Protein AF-0000000078890861 (afdb_homodimer)

Organism: Nematostella vectensis (NCBI:txid45351)

Solvent-accessible surface area (backbone atoms only — not comparable to full-atom values): 73777 Å² total; per-residue (Å²): 133,57,60,93,61,26,27,63,42,88,38,89,92,36,82,44,67,32,45,59,91,60,64,53,55,47,31,91,76,63,60,41,71,61,60,84,87,70,87,65,83,72,76,78,76,75,79,78,79,78,75,80,77,73,91,69,79,84,73,49,61,64,55,50,46,55,50,46,52,49,39,21,49,53,33,25,51,52,39,46,63,70,68,43,73,39,73,70,51,55,77,73,43,22,65,33,40,41,48,43,52,48,23,48,29,20,35,51,52,50,54,49,23,63,71,66,70,40,88,68,64,72,70,38,64,74,37,26,73,78,56,66,43,57,42,80,80,63,50,31,89,78,82,62,36,52,43,49,72,78,39,77,46,71,29,70,95,59,37,14,35,35,41,44,87,65,42,61,42,76,27,46,30,29,32,29,35,26,68,40,88,88,36,39,26,62,39,51,50,76,46,68,79,75,23,42,43,62,34,54,56,27,36,40,31,30,47,64,59,50,49,37,32,48,40,33,35,76,62,17,39,31,54,54,54,43,36,48,22,52,49,54,48,24,34,36,43,23,57,74,44,41,73,71,49,45,73,67,55,49,50,51,52,37,52,45,50,36,46,35,41,56,38,50,58,62,36,33,56,77,62,62,59,68,22,38,34,55,83,48,22,51,46,35,57,43,32,42,45,47,75,37,54,83,60,43,50,78,40,81,75,38,50,72,40,62,82,79,79,68,62,93,63,83,55,68,34,54,46,68,58,38,56,49,49,38,42,49,53,48,41,43,45,42,64,33,85,79,53,74,78,81,44,61,45,60,56,52,44,61,47,57,49,50,34,71,83,32,35,28,96,51,32,48,41,65,70,65,51,49,63,66,60,74,93,66,84,75,66,78,45,38,64,64,46,44,18,47,32,31,36,72,61,78,39,56,82,94,46,60,85,76,50,49,71,71,56,37,47,51,51,33,56,69,19,54,26,87,66,61,96,82,54,41,65,60,52,51,49,50,42,48,49,37,42,65,27,10,54,50,94,39,48,84,68,63,62,55,93,53,30,22,15,7,31,42,36,30,21,33,80,84,58,22,54,61,32,33,39,72,34,68,47,60,53,38,25,46,57,56,51,30,54,45,54,25,27,53,48,66,34,42,31,35,31,25,88,51,18,63,34,34,38,33,27,42,18,54,78,36,21,71,58,34,46,64,29,34,44,77,21,63,21,27,91,48,63,73,51,95,85,53,77,78,66,77,46,84,45,78,71,61,37,52,56,90,75,38,92,67,65,72,69,68,43,86,59,88,48,78,66,33,30,34,57,65,66,40,43,57,32,28,31,18,17,87,77,76,67,54,87,84,54,52,60,76,47,71,72,46,60,42,20,36,45,79,35,23,69,42,48,54,68,59,47,69,30,54,66,31,87,76,46,68,64,44,78,82,61,58,52,72,71,62,44,51,56,60,32,58,66,84,53,52,77,49,48,47,55,51,51,52,47,47,52,49,45,51,55,11,30,54,53,26,50,51,52,49,52,58,52,50,73,70,46,58,94,89,64,81,88,73,63,50,96,52,46,45,131,56,60,94,60,25,28,63,44,88,37,90,93,36,85,45,67,31,43,58,91,60,65,54,55,47,32,90,78,66,60,40,72,62,63,86,87,74,85,64,83,72,76,76,74,75,76,79,77,81,74,80,78,72,91,69,79,83,71,48,61,63,55,50,48,55,51,46,50,51,40,21,50,54,34,25,52,54,41,46,64,69,67,44,74,39,73,69,50,55,75,73,43,22,67,32,40,42,48,43,49,46,24,47,30,21,34,52,52,50,55,50,24,64,71,65,70,42,86,67,63,72,70,38,65,74,36,26,73,77,53,67,44,54,42,82,80,64,53,29,89,78,80,61,35,51,43,48,70,78,40,78,46,72,30,72,96,60,35,14,35,34,41,43,86,66,43,61,42,78,28,45,30,29,33,29,34,26,66,40,89,88,36,38,26,63,39,51,50,76,47,69,81,75,23,40,43,62,35,54,55,27,34,40,31,30,46,64,58,50,50,38,33,49,41,32,36,76,62,17,38,31,53,54,55,44,36,48,21,51,49,52,47,23,34,36,44,23,58,73,45,40,73,72,49,46,73,67,55,48,51,51,52,36,51,45,48,36,46,34,40,57,37,50,59,64,36,32,58,77,62,62,58,68,22,37,34,57,83,48,22,51,46,38,57,41,32,42,45,47,76,37,53,83,60,42,50,77,40,80,74,38,49,72,40,61,84,77,82,67,62,93,66,81,55,68,34,55,45,71,58,38,57,49,49,38,42,50,53,49,42,43,45,43,64,33,87,81,54,76,79,81,44,61,46,60,56,52,44,61,47,57,47,50,33,69,83,33,35,29,97,51,30,48,42,66,70,64,51,48,63,68,60,74,93,66,86,73,65,78,44,38,64,64,46,45,19,49,33,30,36,71,61,78,39,55,80,93,46,60,85,77,50,48,70,69,56,36,48,51,52,32,56,70,19,54,26,86,67,60,96,84,53,41,64,59,52,51,50,49,42,48,48,37,41,66,25,9,54,50,93,39,49,84,69,62,62,55,94,53,29,22,14,7,32,41,34,30,22,33,79,84,59,22,56,59,31,34,39,71,34,69,50,61,53,41,25,46,56,56,50,30,54,43,54,24,28,53,52,65,34,41,30,36,32,24,87,51,18,62,35,34,39,32,26,42,17,55,79,36,21,71,57,35,46,65,28,31,45,77,22,63,22,26,91,46,63,72,53,94,85,53,78,78,66,74,47,83,48,77,72,61,37,51,56,91,74,38,92,67,64,72,70,68,44,86,60,88,50,80,67,34,30,34,57,64,66,40,44,57,32,29,32,19,18,87,77,75,67,54,87,86,53,54,62,75,48,70,70,45,59,42,21,35,44,80,36,23,68,43,47,54,66,59,49,69,29,52,65,30,87,75,47,70,64,41,79,84,61,59,51,71,69,61,43,51,58,61,31,59,65,84,54,52,77,50,48,45,54,50,50,53,47,47,51,46,47,50,56,11,29,54,52,26,50,53,51,48,51,57,52,49,71,71,45,57,93,91,64,81,89,73,63,51,98,53,47,45

InterPro domains:
  IPR039598 HMG domain-containing protein 3 [PTHR17609] (55-658)
  IPR040648 HMG domain-containing protein 3, CxC4 like cysteine cluster [PF18717] (139-238)

pLDDT: mean 82.19, std 19.03, range [18.88, 97.88]

Sequence (1356 aa):
ATKRGRGMCPGEGCTYSYPCRRKPNVCPQCGVFLGGSATGTTLDAMPIYGNEQCSSSQEESHITATTSKAIQRSSTIRLLRDVVKIPEDASALAPIFKLIECKNAGTTTLLNSMYNELRIDLHCNEFAWKMQFEPGGDLCKLCGGKLSEKRQVQGSNGEGWLVTMAHVLPITCLIKKCMNPECMAIHGFHDVRSGLFNVSNKVMVSLDILFLIREHVKQGVAPLQAAEAIMSMTLVKNPTASAKMTIEKRRYIEQHLYRGYWAYECLTVRNADDAICGLCGVAPKVEFAESCPKDCISLSGIKIKWPESPPFSEDSVDVDGFWAEMENKTLEQVAFATVDMITSFDGARVAPYIPPSQRADKVINTESLKVRWLPVQSFQGSSAKLAALVQQGALVPGQLAQYTHSQLFTLCQRCEIPVNTTDNKSYLEVGCQFLSAGKSSCHTFTGGASSSGGRLTKTCPHQVVTGSKFLLRQESARDHVDLLQACRYWPPVYIADAACSVTQHVSFRYPSLANQLWGDSLGCFQVPDHYREPQEVSCPELQMTELQTTPTPLVDPKDPLTHPATGMKQRRVLTPRIGDKGGSHHLKSCQYHNMDLCPELAAYKASPLSGSGSSRRHGTNPRDSRRKGGNNLTFHQYFLYGRLMDYFTSLEIVREQLELVSKQCGAGETIVRDKFQRATKRGRGMCPGEGCTYSYPCRRKPNVCPQCGVFLGGSATGTTLDAMPIYGNEQCSSSQEESHITATTSKAIQRSSTIRLLRDVVKIPEDASALAPIFKLIECKNAGTTTLLNSMYNELRIDLHCNEFAWKMQFEPGGDLCKLCGGKLSEKRQVQGSNGEGWLVTMAHVLPITCLIKKCMNPECMAIHGFHDVRSGLFNVSNKVMVSLDILFLIREHVKQGVAPLQAAEAIMSMTLVKNPTASAKMTIEKRRYIEQHLYRGYWAYECLTVRNADDAICGLCGVAPKVEFAESCPKDCISLSGIKIKWPESPPFSEDSVDVDGFWAEMENKTLEQVAFATVDMITSFDGARVAPYIPPSQRADKVINTESLKVRWLPVQSFQGSSAKLAALVQQGALVPGQLAQYTHSQLFTLCQRCEIPVNTTDNKSYLEVGCQFLSAGKSSCHTFTGGASSSGGRLTKTCPHQVVTGSKFLLRQESARDHVDLLQACRYWPPVYIADAACSVTQHVSFRYPSLANQLWGDSLGCFQVPDHYREPQEVSCPELQMTELQTTPTPLVDPKDPLTHPATGMKQRRVLTPRIGDKGGSHHLKSCQYHNMDLCPELAAYKASPLSGSGSSRRHGTNPRDSRRKGGNNLTFHQYFLYGRLMDYFTSLEIVREQLELVSKQCGAGETIVRDKFQR

Structure (mmCIF, N/CA/C/O backbone):
data_AF-0000000078890861-model_v1
#
loop_
_entity.id
_entity.type
_entity.pdbx_description
1 polymer 'HMG domain-containing protein'
#
loop_
_atom_site.group_PDB
_atom_site.id
_atom_site.type_symbol
_atom_site.label_atom_id
_atom_site.label_alt_id
_atom_site.label_comp_id
_atom_site.label_asym_id
_atom_site.label_entity_id
_atom_site.label_seq_id
_atom_site.pdbx_PDB_ins_code
_atom_site.Cartn_x
_atom_site.Cartn_y
_atom_site.Cartn_z
_atom_site.occupancy
_atom_site.B_iso_or_equiv
_atom_site.auth_seq_id
_atom_site.auth_comp_id
_atom_site.auth_asym_id
_atom_site.auth_atom_id
_atom_site.pdbx_PDB_model_num
ATOM 1 N N . ALA A 1 1 ? -3.676 -49.031 2.514 1 25 1 ALA A N 1
ATOM 2 C CA . ALA A 1 1 ? -4.945 -49.219 3.215 1 25 1 ALA A CA 1
ATOM 3 C C . ALA A 1 1 ? -4.832 -48.781 4.676 1 25 1 ALA A C 1
ATOM 5 O O . ALA A 1 1 ? -4.039 -49.344 5.434 1 25 1 ALA A O 1
ATOM 6 N N . THR A 1 2 ? -4.82 -47.312 5.02 1 32.88 2 THR A N 1
ATOM 7 C CA . THR A 1 2 ? -4.309 -46.875 6.305 1 32.88 2 THR A CA 1
ATOM 8 C C . THR A 1 2 ? -5.223 -47.312 7.445 1 32.88 2 THR A C 1
ATOM 10 O O . THR A 1 2 ? -6.445 -47.219 7.344 1 32.88 2 THR A O 1
ATOM 13 N N . LYS A 1 3 ? -4.969 -48.188 7.883 1 37.06 3 LYS A N 1
ATOM 14 C CA . LYS A 1 3 ? -5.613 -48.625 9.125 1 37.06 3 LYS A CA 1
ATOM 15 C C . LYS A 1 3 ? -5.375 -47.594 10.242 1 37.06 3 LYS A C 1
ATOM 17 O O . LYS A 1 3 ? -4.23 -47.219 10.516 1 37.06 3 LYS A O 1
ATOM 22 N N . ARG A 1 4 ? -6.617 -47.281 10.75 1 44.38 4 ARG A N 1
ATOM 23 C CA . ARG A 1 4 ? -6.957 -46.406 11.875 1 44.38 4 ARG A CA 1
ATOM 24 C C . ARG A 1 4 ? -6.199 -45.094 11.789 1 44.38 4 ARG A C 1
ATOM 26 O O . ARG A 1 4 ? -5.469 -44.719 12.711 1 44.38 4 ARG A O 1
ATOM 33 N N . GLY A 1 5 ? -6.184 -44.375 10.461 1 47.31 5 GLY A N 1
ATOM 34 C CA . GLY A 1 5 ? -5.75 -43.031 10.062 1 47.31 5 GLY A CA 1
ATOM 35 C C . GLY A 1 5 ? -4.242 -42.906 9.961 1 47.31 5 GLY A C 1
ATOM 36 O O . GLY A 1 5 ? -3.721 -41.812 9.797 1 47.31 5 GLY A O 1
ATOM 37 N N . ARG A 1 6 ? -3.49 -43.844 10.344 1 58.59 6 ARG A N 1
ATOM 38 C CA . ARG A 1 6 ? -2.031 -43.875 10.289 1 58.59 6 ARG A CA 1
ATOM 39 C C . ARG A 1 6 ? -1.544 -44.75 9.148 1 58.59 6 ARG A C 1
ATOM 41 O O . ARG A 1 6 ? -2.154 -45.781 8.844 1 58.59 6 ARG A O 1
ATOM 48 N N . GLY A 1 7 ? -0.792 -44.25 8.266 1 62.34 7 GLY A N 1
ATOM 49 C CA . GLY A 1 7 ? -0.094 -45.031 7.27 1 62.34 7 GLY A CA 1
ATOM 50 C C . GLY A 1 7 ? 1.194 -45.656 7.785 1 62.34 7 GLY A C 1
ATOM 51 O O . GLY A 1 7 ? 1.801 -45.125 8.727 1 62.34 7 GLY A O 1
ATOM 52 N N . MET A 1 8 ? 1.486 -46.906 7.602 1 68.62 8 MET A N 1
ATOM 53 C CA . MET A 1 8 ? 2.709 -47.594 8.008 1 68.62 8 MET A CA 1
ATOM 54 C C . MET A 1 8 ? 3.752 -47.562 6.902 1 68.62 8 MET A C 1
ATOM 56 O O . MET A 1 8 ? 3.41 -47.594 5.719 1 68.62 8 MET A O 1
ATOM 60 N N . CYS A 1 9 ? 5.047 -47.156 7.184 1 65 9 CYS A N 1
ATOM 61 C CA . CYS A 1 9 ? 6.172 -47.219 6.254 1 65 9 CYS A CA 1
ATOM 62 C C . CYS A 1 9 ? 6.289 -48.625 5.629 1 65 9 CYS A C 1
ATOM 64 O O . CYS A 1 9 ? 6.234 -49.625 6.332 1 65 9 CYS A O 1
ATOM 66 N N . PRO A 1 10 ? 6.176 -48.75 4.297 1 69.25 10 PRO A N 1
ATOM 67 C CA . PRO A 1 10 ? 6.258 -50.062 3.635 1 69.25 10 PRO A CA 1
ATOM 68 C C . PRO A 1 10 ? 7.66 -50.656 3.689 1 69.25 10 PRO A C 1
ATOM 70 O O . PRO A 1 10 ? 7.902 -51.719 3.096 1 69.25 10 PRO A O 1
ATOM 73 N N . GLY A 1 11 ? 8.656 -50.062 4.484 1 66.44 11 GLY A N 1
ATOM 74 C CA . GLY A 1 11 ? 9.992 -50.625 4.582 1 66.44 11 GLY A CA 1
ATOM 75 C C . GLY A 1 11 ? 10.039 -51.938 5.34 1 66.44 11 GLY A C 1
ATOM 76 O O . GLY A 1 11 ? 9.242 -52.188 6.25 1 66.44 11 GLY A O 1
ATOM 77 N N . GLU A 1 12 ? 10.789 -53 4.848 1 70.81 12 GLU A N 1
ATOM 78 C CA . GLU A 1 12 ? 10.93 -54.281 5.496 1 70.81 12 GLU A CA 1
ATOM 79 C C . GLU A 1 12 ? 11.438 -54.156 6.926 1 70.81 12 GLU A C 1
ATOM 81 O O . GLU A 1 12 ? 12.523 -53.625 7.152 1 70.81 12 GLU A O 1
ATOM 86 N N . GLY A 1 13 ? 10.75 -54.531 7.91 1 72.69 13 GLY A N 1
ATOM 87 C CA . GLY A 1 13 ? 11.086 -54.5 9.328 1 72.69 13 GLY A CA 1
ATOM 88 C C . GLY A 1 13 ? 10.836 -53.156 9.977 1 72.69 13 GLY A C 1
ATOM 89 O O . GLY A 1 13 ? 11.141 -52.969 11.156 1 72.69 13 GLY A O 1
ATOM 90 N N . CYS A 1 14 ? 10.422 -52.125 9.078 1 63 14 CYS A N 1
ATOM 91 C CA . CYS A 1 14 ? 10.203 -50.781 9.617 1 63 14 CYS A CA 1
ATOM 92 C C . CYS A 1 14 ? 8.828 -50.688 10.266 1 63 14 CYS A C 1
ATOM 94 O O . CYS A 1 14 ? 7.836 -51.125 9.711 1 63 14 CYS A O 1
ATOM 96 N N . THR A 1 15 ? 8.75 -50.375 11.547 1 73.25 15 THR A N 1
ATOM 97 C CA . THR A 1 15 ? 7.523 -50.281 12.328 1 73.25 15 THR A CA 1
ATOM 98 C C . THR A 1 15 ? 7.027 -48.844 12.383 1 73.25 15 THR A C 1
ATOM 100 O O . THR A 1 15 ? 6.199 -48.5 13.234 1 73.25 15 THR A O 1
ATOM 103 N N . TYR A 1 16 ? 7.676 -48.031 11.422 1 69.62 16 TYR A N 1
ATOM 104 C CA . TYR A 1 16 ? 7.281 -46.625 11.469 1 69.62 16 TYR A CA 1
ATOM 105 C C . TYR A 1 16 ? 5.855 -46.438 10.953 1 69.62 16 TYR A C 1
ATOM 107 O O . TYR A 1 16 ? 5.504 -46.969 9.891 1 69.62 16 TYR A O 1
ATOM 115 N N . SER A 1 17 ? 4.922 -45.906 11.719 1 72.88 17 SER A N 1
ATOM 116 C CA . SER A 1 17 ? 3.535 -45.594 11.391 1 72.88 17 SER A CA 1
ATOM 117 C C . SER A 1 17 ? 3.326 -44.062 11.32 1 72.88 17 SER A C 1
ATOM 119 O O . SER A 1 17 ? 3.975 -43.312 12.047 1 72.88 17 SER A O 1
ATOM 121 N N . TYR A 1 18 ? 2.895 -43.594 10.164 1 64.31 18 TYR A N 1
ATOM 122 C CA . TYR A 1 18 ? 2.637 -42.188 9.992 1 64.31 18 TYR A CA 1
ATOM 123 C C . TYR A 1 18 ? 1.148 -41.906 9.812 1 64.31 18 TYR A C 1
ATOM 125 O O . TYR A 1 18 ? 0.409 -42.781 9.336 1 64.31 18 TYR A O 1
ATOM 133 N N . PRO A 1 19 ? 0.578 -40.906 10.438 1 63.16 19 PRO A N 1
ATOM 134 C CA . PRO A 1 19 ? -0.815 -40.562 10.133 1 63.16 19 PRO A CA 1
ATOM 135 C C . PRO A 1 19 ? -1.036 -40.281 8.648 1 63.16 19 PRO A C 1
ATOM 137 O O . PRO A 1 19 ? -0.181 -39.656 8 1 63.16 19 PRO A O 1
ATOM 140 N N . CYS A 1 20 ? -1.997 -40.781 7.941 1 51.28 20 CYS A N 1
ATOM 141 C CA . CYS A 1 20 ? -2.273 -40.719 6.512 1 51.28 20 CYS A CA 1
ATOM 142 C C . CYS A 1 20 ? -2.25 -39.281 5.992 1 51.28 20 CYS A C 1
ATOM 144 O O . CYS A 1 20 ? -1.902 -39.062 4.836 1 51.28 20 CYS A O 1
ATOM 146 N N . ARG A 1 21 ? -2.557 -38.344 6.855 1 50.81 21 ARG A N 1
ATOM 147 C CA . ARG A 1 21 ? -2.643 -36.969 6.414 1 50.81 21 ARG A CA 1
ATOM 148 C C . ARG A 1 21 ? -1.261 -36.312 6.367 1 50.81 21 ARG A C 1
ATOM 150 O O . ARG A 1 21 ? -1.099 -35.219 5.824 1 50.81 21 ARG A O 1
ATOM 157 N N . ARG A 1 22 ? -0.234 -36.875 6.977 1 51.16 22 ARG A N 1
ATOM 158 C CA . ARG A 1 22 ? 1.152 -36.406 7.074 1 51.16 22 ARG A CA 1
ATOM 159 C C . ARG A 1 22 ? 2.113 -37.5 6.625 1 51.16 22 ARG A C 1
ATOM 161 O O . ARG A 1 22 ? 2.92 -38 7.418 1 51.16 22 ARG A O 1
ATOM 168 N N . LYS A 1 23 ? 1.945 -37.906 5.414 1 55.28 23 LYS A N 1
ATOM 169 C CA . LYS A 1 23 ? 2.846 -38.906 4.879 1 55.28 23 LYS A CA 1
ATOM 170 C C . LYS A 1 23 ? 4.219 -38.312 4.57 1 55.28 23 LYS A C 1
ATOM 172 O O . LYS A 1 23 ? 4.336 -37.375 3.795 1 55.28 23 LYS A O 1
ATOM 177 N N . PRO A 1 24 ? 5.242 -38.688 5.277 1 62.19 24 PRO A N 1
ATOM 178 C CA . PRO A 1 24 ? 6.566 -38.219 4.867 1 62.19 24 PRO A CA 1
ATOM 179 C C . PRO A 1 24 ? 6.996 -38.75 3.51 1 62.19 24 PRO A C 1
ATOM 181 O O . PRO A 1 24 ? 6.562 -39.844 3.115 1 62.19 24 PRO A O 1
ATOM 184 N N . ASN A 1 25 ? 7.586 -37.938 2.812 1 62.03 25 ASN A N 1
ATOM 185 C CA . ASN A 1 25 ? 8.078 -38.438 1.534 1 62.03 25 ASN A CA 1
ATOM 186 C C . ASN A 1 25 ? 9.023 -39.625 1.721 1 62.03 25 ASN A C 1
ATOM 188 O O . ASN A 1 25 ? 9.031 -40.562 0.913 1 62.03 25 ASN A O 1
ATOM 192 N N . VAL A 1 26 ? 9.914 -39.562 2.779 1 69.19 26 VAL A N 1
ATOM 193 C CA . VAL A 1 26 ? 10.828 -40.656 3.129 1 69.19 26 VAL A CA 1
ATOM 194 C C . VAL A 1 26 ? 10.547 -41.125 4.555 1 69.19 26 VAL A C 1
ATOM 196 O O . VAL A 1 26 ? 10.258 -40.312 5.438 1 69.19 26 VAL A O 1
ATOM 199 N N . CYS A 1 27 ? 10.469 -42.406 4.918 1 66.81 27 CYS A N 1
ATOM 200 C CA . CYS A 1 27 ? 10.281 -43 6.234 1 66.81 27 CYS A CA 1
ATOM 201 C C . CYS A 1 27 ? 11.406 -42.594 7.18 1 66.81 27 CYS A C 1
ATOM 203 O O . CYS A 1 27 ? 12.578 -42.844 6.902 1 66.81 27 CYS A O 1
ATOM 205 N N . PRO A 1 28 ? 11.203 -41.844 8.125 1 67.44 28 PRO A N 1
ATOM 206 C CA . PRO A 1 28 ? 12.305 -41.438 9.008 1 67.44 28 PRO A CA 1
ATOM 207 C C . PRO A 1 28 ? 12.984 -42.625 9.68 1 67.44 28 PRO A C 1
ATOM 209 O O . PRO A 1 28 ? 14.102 -42.5 10.195 1 67.44 28 PRO A O 1
ATOM 212 N N . GLN A 1 29 ? 12.297 -43.656 9.68 1 67.19 29 GLN A N 1
ATOM 213 C CA . GLN A 1 29 ? 12.859 -44.812 10.383 1 67.19 29 GLN A CA 1
ATOM 214 C C . GLN A 1 29 ? 13.695 -45.656 9.438 1 67.19 29 GLN A C 1
ATOM 216 O O . GLN A 1 29 ? 14.805 -46.094 9.797 1 67.19 29 GLN A O 1
ATOM 221 N N . CYS A 1 30 ? 13.117 -46.094 8.219 1 64.06 30 CYS A N 1
ATOM 222 C CA . CYS A 1 30 ? 13.836 -47.031 7.363 1 64.06 30 CYS A CA 1
ATOM 223 C C . CYS A 1 30 ? 14.273 -46.375 6.066 1 64.06 30 CYS A C 1
ATOM 225 O O . CYS A 1 30 ? 14.961 -47 5.246 1 64.06 30 CYS A O 1
ATOM 227 N N . GLY A 1 31 ? 14.023 -45.094 5.797 1 63.91 31 GLY A N 1
ATOM 228 C CA . GLY A 1 31 ? 14.477 -44.312 4.645 1 63.91 31 GLY A CA 1
ATOM 229 C C . GLY A 1 31 ? 13.672 -44.594 3.389 1 63.91 31 GLY A C 1
ATOM 230 O O . GLY A 1 31 ? 14 -44.094 2.311 1 63.91 31 GLY A O 1
ATOM 231 N N . VAL A 1 32 ? 12.75 -45.406 3.395 1 61.84 32 VAL A N 1
ATOM 232 C CA . VAL A 1 32 ? 12 -45.812 2.217 1 61.84 32 VAL A CA 1
ATOM 233 C C . VAL A 1 32 ? 11.109 -44.656 1.741 1 61.84 32 VAL A C 1
ATOM 235 O O . VAL A 1 32 ? 10.477 -44 2.553 1 61.84 32 VAL A O 1
ATOM 238 N N . PHE A 1 33 ? 11.281 -44.25 0.401 1 59.12 33 PHE A N 1
ATOM 239 C CA . PHE A 1 33 ? 10.469 -43.25 -0.255 1 59.12 33 PHE A CA 1
ATOM 240 C C . PHE A 1 33 ? 9 -43.656 -0.262 1 59.12 33 PHE A C 1
ATOM 242 O O . PHE A 1 33 ? 8.656 -44.75 -0.686 1 59.12 33 PHE A O 1
ATOM 249 N N . LEU A 1 34 ? 8.18 -42.906 0.365 1 55.09 34 LEU A N 1
ATOM 250 C CA . LEU A 1 34 ? 6.77 -43.25 0.514 1 55.09 34 LEU A CA 1
ATOM 251 C C . LEU A 1 34 ? 5.922 -42.5 -0.519 1 55.09 34 LEU A C 1
ATOM 253 O O . LEU A 1 34 ? 4.719 -42.75 -0.628 1 55.09 34 LEU A O 1
ATOM 257 N N . GLY A 1 35 ? 6.344 -41.562 -1.39 1 44.12 35 GLY A N 1
ATOM 258 C CA . GLY A 1 35 ? 5.555 -40.812 -2.346 1 44.12 35 GLY A CA 1
ATOM 259 C C . GLY A 1 35 ? 5.188 -41.594 -3.584 1 44.12 35 GLY A C 1
ATOM 260 O O . GLY A 1 35 ? 5.727 -42.688 -3.814 1 44.12 35 GLY A O 1
ATOM 261 N N . GLY A 1 36 ? 4.051 -41.25 -4.344 1 33.34 36 GLY A N 1
ATOM 262 C CA . GLY A 1 36 ? 3.424 -42.031 -5.398 1 33.34 36 GLY A CA 1
ATOM 263 C C . GLY A 1 36 ? 4.34 -42.281 -6.582 1 33.34 36 GLY A C 1
ATOM 264 O O . GLY A 1 36 ? 5.523 -41.938 -6.539 1 33.34 36 GLY A O 1
ATOM 265 N N . SER A 1 37 ? 3.615 -42.344 -7.926 1 28.28 37 SER A N 1
ATOM 266 C CA . SER A 1 37 ? 3.973 -43.062 -9.141 1 28.28 37 SER A CA 1
ATOM 267 C C . SER A 1 37 ? 5.207 -42.438 -9.797 1 28.28 37 SER A C 1
ATOM 269 O O . SER A 1 37 ? 5.328 -41.219 -9.891 1 28.28 37 SER A O 1
ATOM 271 N N . ALA A 1 38 ? 6.238 -43.156 -10.062 1 26.27 38 ALA A N 1
ATOM 272 C CA . ALA A 1 38 ? 7.543 -43.094 -10.719 1 26.27 38 ALA A CA 1
ATOM 273 C C . ALA A 1 38 ? 7.395 -42.906 -12.227 1 26.27 38 ALA A C 1
ATOM 275 O O . ALA A 1 38 ? 8.242 -43.344 -13.008 1 26.27 38 ALA A O 1
ATOM 276 N N . THR A 1 39 ? 6.281 -42.312 -12.898 1 22.14 39 THR A N 1
ATOM 277 C CA . THR A 1 39 ? 6.492 -42.625 -14.312 1 22.14 39 THR A CA 1
ATOM 278 C C . THR A 1 39 ? 7.84 -42.062 -14.781 1 22.14 39 THR A C 1
ATOM 280 O O . THR A 1 39 ? 8.188 -40.938 -14.5 1 22.14 39 THR A O 1
ATOM 283 N N . GLY A 1 40 ? 8.789 -43 -15.195 1 20.58 40 GLY A N 1
ATOM 284 C CA . GLY A 1 40 ? 10.195 -43.031 -15.555 1 20.58 40 GLY A CA 1
ATOM 285 C C . GLY A 1 40 ? 10.508 -42.281 -16.844 1 20.58 40 GLY A C 1
ATOM 286 O O . GLY A 1 40 ? 11.578 -42.469 -17.422 1 20.58 40 GLY A O 1
ATOM 287 N N . THR A 1 41 ? 9.672 -41.406 -17.438 1 20.7 41 THR A N 1
ATOM 288 C CA . THR A 1 41 ? 10.141 -41.281 -18.812 1 20.7 41 THR A CA 1
ATOM 289 C C . THR A 1 41 ? 11.594 -40.812 -18.844 1 20.7 41 THR A C 1
ATOM 291 O O . THR A 1 41 ? 11.992 -39.906 -18.109 1 20.7 41 THR A O 1
ATOM 294 N N . THR A 1 42 ? 12.461 -41.688 -19.328 1 19.12 42 THR A N 1
ATOM 295 C CA . THR A 1 42 ? 13.891 -41.656 -19.609 1 19.12 42 THR A CA 1
ATOM 296 C C . THR A 1 42 ? 14.219 -40.531 -20.562 1 19.12 42 THR A C 1
ATOM 298 O O . THR A 1 42 ? 13.805 -40.562 -21.734 1 19.12 42 THR A O 1
ATOM 301 N N . LEU A 1 43 ? 13.891 -39.281 -20.234 1 19.39 43 LEU A N 1
ATOM 302 C CA . LEU A 1 43 ? 14.25 -38.344 -21.281 1 19.39 43 LEU A CA 1
ATOM 303 C C . LEU A 1 43 ? 15.672 -38.594 -21.781 1 19.39 43 LEU A C 1
ATOM 305 O O . LEU A 1 43 ? 16.578 -38.781 -20.984 1 19.39 43 LEU A O 1
ATOM 309 N N . ASP A 1 44 ? 15.781 -39.062 -23.078 1 19.42 44 ASP A N 1
ATOM 310 C CA . ASP A 1 44 ? 16.906 -39.312 -23.984 1 19.42 44 ASP A CA 1
ATOM 311 C C . ASP A 1 44 ? 17.922 -38.156 -23.922 1 19.42 44 ASP A C 1
ATOM 313 O O . ASP A 1 44 ? 17.547 -37 -23.719 1 19.42 44 ASP A O 1
ATOM 317 N N . ALA A 1 45 ? 19.172 -38.531 -23.719 1 19.92 45 ALA A N 1
ATOM 318 C CA . ALA A 1 45 ? 20.5 -37.938 -23.625 1 19.92 45 ALA A CA 1
ATOM 319 C C . ALA A 1 45 ? 20.812 -37.062 -24.812 1 19.92 45 ALA A C 1
ATOM 321 O O . ALA A 1 45 ? 20.859 -37.531 -25.953 1 19.92 45 ALA A O 1
ATOM 322 N N . MET A 1 46 ? 20.156 -35.938 -25 1 20.67 46 MET A N 1
ATOM 323 C CA . MET A 1 46 ? 20.547 -35.219 -26.219 1 20.67 46 MET A CA 1
ATOM 324 C C . MET A 1 46 ? 22.062 -35.281 -26.406 1 20.67 46 MET A C 1
ATOM 326 O O . MET A 1 46 ? 22.812 -35.156 -25.453 1 20.67 46 MET A O 1
ATOM 330 N N . PRO A 1 47 ? 22.516 -35.75 -27.547 1 19.94 47 PRO A N 1
ATOM 331 C CA . PRO A 1 47 ? 23.891 -35.969 -28 1 19.94 47 PRO A CA 1
ATOM 332 C C . PRO A 1 47 ? 24.781 -34.719 -27.797 1 19.94 47 PRO A C 1
ATOM 334 O O . PRO A 1 47 ? 24.281 -33.594 -27.75 1 19.94 47 PRO A O 1
ATOM 337 N N . ILE A 1 48 ? 25.969 -35.031 -27.156 1 20.28 48 ILE A N 1
ATOM 338 C CA . ILE A 1 48 ? 27.219 -34.344 -26.922 1 20.28 48 ILE A CA 1
ATOM 339 C C . ILE A 1 48 ? 27.703 -33.688 -28.219 1 20.28 48 ILE A C 1
ATOM 341 O O . ILE A 1 48 ? 27.891 -34.375 -29.219 1 20.28 48 ILE A O 1
ATOM 345 N N . TYR A 1 49 ? 27.172 -32.5 -28.531 1 20.3 49 TYR A N 1
ATOM 346 C CA . TYR A 1 49 ? 27.719 -31.797 -29.688 1 20.3 49 TYR A CA 1
ATOM 347 C C . TYR A 1 49 ? 29.219 -31.969 -29.75 1 20.3 49 TYR A C 1
ATOM 349 O O . TYR A 1 49 ? 29.875 -32.219 -28.734 1 20.3 49 TYR A O 1
ATOM 357 N N . GLY A 1 50 ? 29.672 -32.281 -30.938 1 19.31 50 GLY A N 1
ATOM 358 C CA . GLY A 1 50 ? 30.938 -32.625 -31.562 1 19.31 50 GLY A CA 1
ATOM 359 C C . GLY A 1 50 ? 32.062 -31.719 -31.172 1 19.31 50 GLY A C 1
ATOM 360 O O . GLY A 1 50 ? 31.844 -30.625 -30.641 1 19.31 50 GLY A O 1
ATOM 361 N N . ASN A 1 51 ? 33.375 -32.219 -31.406 1 19.86 51 ASN A N 1
ATOM 362 C CA . ASN A 1 51 ? 34.781 -32.125 -31.156 1 19.86 51 ASN A CA 1
ATOM 363 C C . ASN A 1 51 ? 35.375 -30.844 -31.734 1 19.86 51 ASN A C 1
ATOM 365 O O . ASN A 1 51 ? 36.562 -30.781 -32.062 1 19.86 51 ASN A O 1
ATOM 369 N N . GLU A 1 52 ? 34.656 -29.797 -32.062 1 22.12 52 GLU A N 1
ATOM 370 C CA . GLU A 1 52 ? 35.562 -29.016 -32.875 1 22.12 52 GLU A CA 1
ATOM 371 C C . GLU A 1 52 ? 36.812 -28.609 -32.094 1 22.12 52 GLU A C 1
ATOM 373 O O . GLU A 1 52 ? 36.719 -28.359 -30.891 1 22.12 52 GLU A O 1
ATOM 378 N N . GLN A 1 53 ? 38.094 -28.781 -32.656 1 22.52 53 GLN A N 1
ATOM 379 C CA . GLN A 1 53 ? 39.531 -28.656 -32.406 1 22.52 53 GLN A CA 1
ATOM 380 C C . GLN A 1 53 ? 39.875 -27.234 -31.984 1 22.52 53 GLN A C 1
ATOM 382 O O . GLN A 1 53 ? 40.469 -26.469 -32.75 1 22.52 53 GLN A O 1
ATOM 387 N N . CYS A 1 54 ? 38.938 -26.406 -31.531 1 24.25 54 CYS A N 1
ATOM 388 C CA . CYS A 1 54 ? 39.594 -25.094 -31.578 1 24.25 54 CYS A CA 1
ATOM 389 C C . CYS A 1 54 ? 40.875 -25.094 -30.719 1 24.25 54 CYS A C 1
ATOM 391 O O . CYS A 1 54 ? 40.969 -25.844 -29.75 1 24.25 54 CYS A O 1
ATOM 393 N N . SER A 1 55 ? 41.938 -24.328 -31.109 1 26.25 55 SER A N 1
ATOM 394 C CA . SER A 1 55 ? 43.312 -24 -30.75 1 26.25 55 SER A CA 1
ATOM 395 C C . SER A 1 55 ? 43.406 -23.562 -29.297 1 26.25 55 SER A C 1
ATOM 397 O O . SER A 1 55 ? 42.625 -22.734 -28.828 1 26.25 55 SER A O 1
ATOM 399 N N . SER A 1 56 ? 44.219 -24.219 -28.375 1 27.36 56 SER A N 1
ATOM 400 C CA . SER A 1 56 ? 44.281 -24.891 -27.078 1 27.36 56 SER A CA 1
ATOM 401 C C . SER A 1 56 ? 44.562 -23.906 -25.953 1 27.36 56 SER A C 1
ATOM 403 O O . SER A 1 56 ? 44 -24.031 -24.859 1 27.36 56 SER A O 1
ATOM 405 N N . SER A 1 57 ? 45.656 -23.078 -25.906 1 30.44 57 SER A N 1
ATOM 406 C CA . SER A 1 57 ? 46.5 -23 -24.703 1 30.44 57 SER A CA 1
ATOM 407 C C . SER A 1 57 ? 45.875 -22.047 -23.672 1 30.44 57 SER A C 1
ATOM 409 O O . SER A 1 57 ? 45.844 -22.375 -22.484 1 30.44 57 SER A O 1
ATOM 411 N N . GLN A 1 58 ? 46.031 -20.719 -23.938 1 32.72 58 GLN A N 1
ATOM 412 C CA . GLN A 1 58 ? 45.906 -19.656 -22.953 1 32.72 58 GLN A CA 1
ATOM 413 C C . GLN A 1 58 ? 44.469 -19.5 -22.469 1 32.72 58 GLN A C 1
ATOM 415 O O . GLN A 1 58 ? 44.219 -18.953 -21.406 1 32.72 58 GLN A O 1
ATOM 420 N N . GLU A 1 59 ? 43.375 -19.672 -23.234 1 33.81 59 GLU A N 1
ATOM 421 C CA . GLU A 1 59 ? 41.906 -19.484 -23.141 1 33.81 59 GLU A CA 1
ATOM 422 C C . GLU A 1 59 ? 41.281 -20.562 -22.25 1 33.81 59 GLU A C 1
ATOM 424 O O . GLU A 1 59 ? 40.062 -20.531 -22.016 1 33.81 59 GLU A O 1
ATOM 429 N N . GLU A 1 60 ? 41.812 -21.625 -21.844 1 36.84 60 GLU A N 1
ATOM 430 C CA . GLU A 1 60 ? 41.344 -22.766 -21.062 1 36.84 60 GLU A CA 1
ATOM 431 C C . GLU A 1 60 ? 41.125 -22.375 -19.609 1 36.84 60 GLU A C 1
ATOM 433 O O . GLU A 1 60 ? 40.219 -22.891 -18.938 1 36.84 60 GLU A O 1
ATOM 438 N N . SER A 1 61 ? 41.969 -21.562 -19.031 1 41.09 61 SER A N 1
ATOM 439 C CA . SER A 1 61 ? 41.906 -21.281 -17.609 1 41.09 61 SER A CA 1
ATOM 440 C C . SER A 1 61 ? 40.625 -20.484 -17.266 1 41.09 61 SER A C 1
ATOM 442 O O . SER A 1 61 ? 40.031 -20.719 -16.219 1 41.09 61 SER A O 1
ATOM 444 N N . HIS A 1 62 ? 40.281 -19.422 -17.953 1 42.53 62 HIS A N 1
ATOM 445 C CA . HIS A 1 62 ? 39.125 -18.594 -17.688 1 42.53 62 HIS A CA 1
ATOM 446 C C . HIS A 1 62 ? 37.812 -19.406 -17.844 1 42.53 62 HIS A C 1
ATOM 448 O O . HIS A 1 62 ? 36.844 -19.172 -17.125 1 42.53 62 HIS A O 1
ATOM 454 N N . ILE A 1 63 ? 37.688 -20.203 -18.922 1 44.59 63 ILE A N 1
ATOM 455 C CA . ILE A 1 63 ? 36.5 -21.031 -19.156 1 44.59 63 ILE A CA 1
ATOM 456 C C . ILE A 1 63 ? 36.375 -22.047 -18.016 1 44.59 63 ILE A C 1
ATOM 458 O O . ILE A 1 63 ? 35.25 -22.312 -17.562 1 44.59 63 ILE A O 1
ATOM 462 N N . THR A 1 64 ? 37.531 -22.578 -17.531 1 47.47 64 THR A N 1
ATOM 463 C CA . THR A 1 64 ? 37.5 -23.531 -16.422 1 47.47 64 THR A CA 1
ATOM 464 C C . THR A 1 64 ? 37 -22.844 -15.156 1 47.47 64 THR A C 1
ATOM 466 O O . THR A 1 64 ? 36.25 -23.453 -14.367 1 47.47 64 THR A O 1
ATOM 469 N N . ALA A 1 65 ? 37.375 -21.578 -15.023 1 53.19 65 ALA A N 1
ATOM 470 C CA . ALA A 1 65 ? 36.969 -20.859 -13.82 1 53.19 65 ALA A CA 1
ATOM 471 C C . ALA A 1 65 ? 35.469 -20.562 -13.836 1 53.19 65 ALA A C 1
ATOM 473 O O . ALA A 1 65 ? 34.781 -20.703 -12.812 1 53.19 65 ALA A O 1
ATOM 474 N N . THR A 1 66 ? 34.969 -20.078 -15 1 60.5 66 THR A N 1
ATOM 475 C CA . THR A 1 66 ? 33.562 -19.766 -15.117 1 60.5 66 THR A CA 1
ATOM 476 C C . THR A 1 66 ? 32.719 -21.031 -14.938 1 60.5 66 THR A C 1
ATOM 478 O O . THR A 1 66 ? 31.656 -20.984 -14.297 1 60.5 66 THR A O 1
ATOM 481 N N . THR A 1 67 ? 33.188 -22.141 -15.453 1 70.88 67 THR A N 1
ATOM 482 C CA . THR A 1 67 ? 32.5 -23.406 -15.297 1 70.88 67 THR A CA 1
ATOM 483 C C . THR A 1 67 ? 32.531 -23.875 -13.852 1 70.88 67 THR A C 1
ATOM 485 O O . THR A 1 67 ? 31.547 -24.391 -13.328 1 70.88 67 THR A O 1
ATOM 488 N N . SER A 1 68 ? 33.656 -23.547 -13.234 1 80.56 68 SER A N 1
ATOM 489 C CA . SER A 1 68 ? 33.781 -23.953 -11.836 1 80.56 68 SER A CA 1
ATOM 490 C C . SER A 1 68 ? 32.875 -23.141 -10.938 1 80.56 68 SER A C 1
ATOM 492 O O . SER A 1 68 ? 32.281 -23.688 -10 1 80.56 68 SER A O 1
ATOM 494 N N . LYS A 1 69 ? 32.75 -21.875 -11.297 1 84.56 69 LYS A N 1
ATOM 495 C CA . LYS A 1 69 ? 31.859 -21.031 -10.5 1 84.56 69 LYS A CA 1
ATOM 496 C C . LYS A 1 69 ? 30.406 -21.453 -10.672 1 84.56 69 LYS A C 1
ATOM 498 O O . LYS A 1 69 ? 29.625 -21.453 -9.703 1 84.56 69 LYS A O 1
ATOM 503 N N . ALA A 1 70 ? 30.109 -21.875 -11.891 1 86.5 70 ALA A N 1
ATOM 504 C CA . ALA A 1 70 ? 28.75 -22.328 -12.172 1 86.5 70 ALA A CA 1
ATOM 505 C C . ALA A 1 70 ? 28.438 -23.625 -11.43 1 86.5 70 ALA A C 1
ATOM 507 O O . ALA A 1 70 ? 27.312 -23.797 -10.938 1 86.5 70 ALA A O 1
ATOM 508 N N . ILE A 1 71 ? 29.422 -24.469 -11.406 1 90.44 71 ILE A N 1
ATOM 509 C CA . ILE A 1 71 ? 29.25 -25.734 -10.703 1 90.44 71 ILE A CA 1
ATOM 510 C C . ILE A 1 71 ? 29.094 -25.469 -9.211 1 90.44 71 ILE A C 1
ATOM 512 O O . ILE A 1 71 ? 28.234 -26.078 -8.555 1 90.44 71 ILE A O 1
ATOM 516 N N . GLN A 1 72 ? 29.922 -24.641 -8.695 1 91.94 72 GLN A N 1
ATOM 517 C CA . GLN A 1 72 ? 29.844 -24.312 -7.273 1 91.94 72 GLN A CA 1
ATOM 518 C C . GLN A 1 72 ? 28.484 -23.719 -6.918 1 91.94 72 GLN A C 1
ATOM 520 O O . GLN A 1 72 ? 27.906 -24.062 -5.887 1 91.94 72 GLN A O 1
ATOM 525 N N . ARG A 1 73 ? 28.125 -22.844 -7.781 1 91.31 73 ARG A N 1
ATOM 526 C CA . ARG A 1 73 ? 26.828 -22.188 -7.543 1 91.31 73 ARG A CA 1
ATOM 527 C C . ARG A 1 73 ? 25.703 -23.203 -7.555 1 91.31 73 ARG A C 1
ATOM 529 O O . ARG A 1 73 ? 24.859 -23.219 -6.641 1 91.31 73 ARG A O 1
ATOM 536 N N . SER A 1 74 ? 25.672 -24 -8.547 1 92.94 74 SER A N 1
ATOM 537 C CA . SER A 1 74 ? 24.609 -25 -8.68 1 92.94 74 SER A CA 1
ATOM 538 C C . SER A 1 74 ? 24.641 -26 -7.516 1 92.94 74 SER A C 1
ATOM 540 O O . SER A 1 74 ? 23.594 -26.344 -6.973 1 92.94 74 SER A O 1
ATOM 542 N N . SER A 1 75 ? 25.828 -26.391 -7.129 1 94.81 75 SER A N 1
ATOM 543 C CA . SER A 1 75 ? 25.969 -27.344 -6.027 1 94.81 75 SER A CA 1
ATOM 544 C C . SER A 1 75 ? 25.562 -26.719 -4.699 1 94.81 75 SER A C 1
ATOM 546 O O . SER A 1 75 ? 24.953 -27.375 -3.857 1 94.81 75 SER A O 1
ATOM 548 N N . THR A 1 76 ? 25.906 -25.516 -4.52 1 94.94 76 THR A N 1
ATOM 549 C CA . THR A 1 76 ? 25.547 -24.812 -3.285 1 94.94 76 THR A CA 1
ATOM 550 C C . THR A 1 76 ? 24.031 -24.672 -3.156 1 94.94 76 THR A C 1
ATOM 552 O O . THR A 1 76 ? 23.484 -24.844 -2.072 1 94.94 76 THR A O 1
ATOM 555 N N . ILE A 1 77 ? 23.391 -24.344 -4.273 1 95.62 77 ILE A N 1
ATOM 556 C CA . ILE A 1 77 ? 21.953 -24.172 -4.266 1 95.62 77 ILE A CA 1
ATOM 557 C C . ILE A 1 77 ? 21.266 -25.516 -3.992 1 95.62 77 ILE A C 1
ATOM 559 O O . ILE A 1 77 ? 20.297 -25.578 -3.229 1 95.62 77 ILE A O 1
ATOM 563 N N . ARG A 1 78 ? 21.766 -26.516 -4.621 1 95.12 78 ARG A N 1
ATOM 564 C CA . ARG A 1 78 ? 21.234 -27.844 -4.371 1 95.12 78 ARG A CA 1
ATOM 565 C C . ARG A 1 78 ? 21.391 -28.234 -2.906 1 95.12 78 ARG A C 1
ATOM 567 O O . ARG A 1 78 ? 20.5 -28.844 -2.314 1 95.12 78 ARG A O 1
ATOM 574 N N . LEU A 1 79 ? 22.547 -27.938 -2.381 1 94.88 79 LEU A N 1
ATOM 575 C CA . LEU A 1 79 ? 22.797 -28.203 -0.969 1 94.88 79 LEU A CA 1
ATOM 576 C C . LEU A 1 79 ? 21.797 -27.453 -0.087 1 94.88 79 LEU A C 1
ATOM 578 O O . LEU A 1 79 ? 21.234 -28.031 0.842 1 94.88 79 LEU A O 1
ATOM 582 N N . LEU A 1 80 ? 21.609 -26.203 -0.363 1 94.69 80 LEU A N 1
ATOM 583 C CA . LEU A 1 80 ? 20.688 -25.375 0.42 1 94.69 80 LEU A CA 1
ATOM 584 C C . LEU A 1 80 ? 19.281 -25.938 0.38 1 94.69 80 LEU A C 1
ATOM 586 O O . LEU A 1 80 ? 18.609 -26 1.409 1 94.69 80 LEU A O 1
ATOM 590 N N . ARG A 1 81 ? 18.797 -26.312 -0.767 1 94.75 81 ARG A N 1
ATOM 591 C CA . ARG A 1 81 ? 17.453 -26.844 -0.937 1 94.75 81 ARG A CA 1
ATOM 592 C C . ARG A 1 81 ? 17.281 -28.156 -0.173 1 94.75 81 ARG A C 1
ATOM 594 O O . ARG A 1 81 ? 16.203 -28.469 0.304 1 94.75 81 ARG A O 1
ATOM 601 N N . ASP A 1 82 ? 18.375 -28.844 -0.034 1 93.5 82 ASP A N 1
ATOM 602 C CA . ASP A 1 82 ? 18.328 -30.141 0.633 1 93.5 82 ASP A CA 1
ATOM 603 C C . ASP A 1 82 ? 18.359 -29.984 2.15 1 93.5 82 ASP A C 1
ATOM 605 O O . ASP A 1 82 ? 17.703 -30.734 2.877 1 93.5 82 ASP A O 1
ATOM 609 N N . VAL A 1 83 ? 19.078 -29.031 2.613 1 92.69 83 VAL A N 1
ATOM 610 C CA . VAL A 1 83 ? 19.375 -28.938 4.039 1 92.69 83 VAL A CA 1
ATOM 611 C C . VAL A 1 83 ? 18.359 -28 4.707 1 92.69 83 VAL A C 1
ATOM 613 O O . VAL A 1 83 ? 18 -28.203 5.867 1 92.69 83 VAL A O 1
ATOM 616 N N . VAL A 1 84 ? 17.969 -26.984 4.059 1 95.44 84 VAL A N 1
ATOM 617 C CA . VAL A 1 84 ? 17.109 -25.984 4.672 1 95.44 84 VAL A CA 1
ATOM 618 C C . VAL A 1 84 ? 15.664 -26.203 4.219 1 95.44 84 VAL A C 1
ATOM 620 O O . VAL A 1 84 ? 15.32 -25.922 3.07 1 95.44 84 VAL A O 1
ATOM 623 N N . LYS A 1 85 ? 14.852 -26.688 5.094 1 94.38 85 LYS A N 1
ATOM 624 C CA . LYS A 1 85 ? 13.422 -26.891 4.863 1 94.38 85 LYS A CA 1
ATOM 625 C C . LYS A 1 85 ? 12.594 -26.188 5.93 1 94.38 85 LYS A C 1
ATOM 627 O O . LYS A 1 85 ? 12.445 -26.688 7.047 1 94.38 85 LYS A O 1
ATOM 632 N N . ILE A 1 86 ? 11.992 -25.078 5.539 1 96.12 86 ILE A N 1
ATOM 633 C CA . ILE A 1 86 ? 11.211 -24.281 6.477 1 96.12 86 ILE A CA 1
ATOM 634 C C . ILE A 1 86 ? 9.734 -24.656 6.367 1 96.12 86 ILE A C 1
ATOM 636 O O . ILE A 1 86 ? 9.172 -24.656 5.27 1 96.12 86 ILE A O 1
ATOM 640 N N . PRO A 1 87 ? 9.125 -24.953 7.453 1 93.62 87 PRO A N 1
ATOM 641 C CA . PRO A 1 87 ? 7.699 -25.266 7.402 1 93.62 87 PRO A CA 1
ATOM 642 C C . PRO A 1 87 ? 6.832 -24.047 7.129 1 93.62 87 PRO A C 1
ATOM 644 O O . PRO A 1 87 ? 7.148 -22.938 7.59 1 93.62 87 PRO A O 1
ATOM 647 N N . GLU A 1 88 ? 5.781 -24.188 6.41 1 90.31 88 GLU A N 1
ATOM 648 C CA . GLU A 1 88 ? 4.855 -23.094 6.133 1 90.31 88 GLU A CA 1
ATOM 649 C C . GLU A 1 88 ? 3.857 -22.906 7.27 1 90.31 88 GLU A C 1
ATOM 651 O O . GLU A 1 88 ? 3.438 -21.797 7.562 1 90.31 88 GLU A O 1
ATOM 656 N N . ASP A 1 89 ? 3.562 -23.984 7.918 1 85.56 89 ASP A N 1
ATOM 657 C CA . ASP A 1 89 ? 2.516 -23.984 8.938 1 85.56 89 ASP A CA 1
ATOM 658 C C . ASP A 1 89 ? 2.992 -23.297 10.219 1 85.56 89 ASP A C 1
ATOM 660 O O . ASP A 1 89 ? 4.094 -23.578 10.695 1 85.56 89 ASP A O 1
ATOM 664 N N . ALA A 1 90 ? 2.197 -22.547 10.781 1 84.5 90 ALA A N 1
ATOM 665 C CA . ALA A 1 90 ? 2.506 -21.797 11.992 1 84.5 90 ALA A CA 1
ATOM 666 C C . ALA A 1 90 ? 2.666 -22.703 13.195 1 84.5 90 ALA A C 1
ATOM 668 O O . ALA A 1 90 ? 3.488 -22.453 14.078 1 84.5 90 ALA A O 1
ATOM 669 N N . SER A 1 91 ? 1.919 -23.781 13.195 1 84.31 91 SER A N 1
ATOM 670 C CA . SER A 1 91 ? 1.984 -24.719 14.312 1 84.31 91 SER A CA 1
ATOM 671 C C . SER A 1 91 ? 3.35 -25.391 14.391 1 84.31 91 SER A C 1
ATOM 673 O O . SER A 1 91 ? 3.848 -25.672 15.484 1 84.31 91 SER A O 1
ATOM 675 N N . ALA A 1 92 ? 3.887 -25.578 13.211 1 88.94 92 ALA A N 1
ATOM 676 C CA . ALA A 1 92 ? 5.207 -26.203 13.164 1 88.94 92 ALA A CA 1
ATOM 677 C C . ALA A 1 92 ? 6.293 -25.203 13.578 1 88.94 92 ALA A C 1
ATOM 679 O O . ALA A 1 92 ? 7.363 -25.609 14.039 1 88.94 92 ALA A O 1
ATOM 680 N N . LEU A 1 93 ? 6.035 -23.969 13.477 1 92.81 93 LEU A N 1
ATOM 681 C CA . LEU A 1 93 ? 7.012 -22.922 13.781 1 92.81 93 LEU A CA 1
ATOM 682 C C . LEU A 1 93 ? 6.914 -22.5 15.242 1 92.81 93 LEU A C 1
ATOM 684 O O . LEU A 1 93 ? 7.84 -21.891 15.781 1 92.81 93 LEU A O 1
ATOM 688 N N . ALA A 1 94 ? 5.836 -22.828 15.93 1 91.31 94 ALA A N 1
ATOM 689 C CA . ALA A 1 94 ? 5.539 -22.359 17.281 1 91.31 94 ALA A CA 1
ATOM 690 C C . ALA A 1 94 ? 6.66 -22.75 18.25 1 91.31 94 ALA A C 1
ATOM 692 O O . ALA A 1 94 ? 7.141 -21.906 19.016 1 91.31 94 ALA A O 1
ATOM 693 N N . PRO A 1 95 ? 7.113 -24.078 18.203 1 91.06 95 PRO A N 1
ATOM 694 C CA . PRO A 1 95 ? 8.203 -24.422 19.109 1 91.06 95 PRO A CA 1
ATOM 695 C C . PRO A 1 95 ? 9.492 -23.656 18.828 1 91.06 95 PRO A C 1
ATOM 697 O O . PRO A 1 95 ? 10.25 -23.344 19.75 1 91.06 95 PRO A O 1
ATOM 700 N N . ILE A 1 96 ? 9.719 -23.375 17.594 1 94.06 96 ILE A N 1
ATOM 701 C CA . ILE A 1 96 ? 10.906 -22.625 17.188 1 94.06 96 ILE A CA 1
ATOM 702 C C . ILE A 1 96 ? 10.812 -21.188 17.703 1 94.06 96 ILE A C 1
ATOM 704 O O . ILE A 1 96 ? 11.789 -20.641 18.203 1 94.06 96 ILE A O 1
ATOM 708 N N . PHE A 1 97 ? 9.68 -20.594 17.656 1 93.81 97 PHE A N 1
ATOM 709 C CA . PHE A 1 97 ? 9.477 -19.219 18.109 1 93.81 97 PHE A CA 1
ATOM 710 C C . PHE A 1 97 ? 9.617 -19.141 19.625 1 93.81 97 PHE A C 1
ATOM 712 O O . PHE A 1 97 ? 10.117 -18.141 20.156 1 93.81 97 PHE A O 1
ATOM 719 N N . LYS A 1 98 ? 9.125 -20.172 20.297 1 88.69 98 LYS A N 1
ATOM 720 C CA . LYS A 1 98 ? 9.328 -20.234 21.75 1 88.69 98 LYS A CA 1
ATOM 721 C C . LYS A 1 98 ? 10.812 -20.281 22.094 1 88.69 98 LYS A C 1
ATOM 723 O O . LYS A 1 98 ? 11.258 -19.625 23.031 1 88.69 98 LYS A O 1
ATOM 728 N N . LEU A 1 99 ? 11.5 -21.062 21.344 1 91.94 99 LEU A N 1
ATOM 729 C CA . LEU A 1 99 ? 12.938 -21.141 21.531 1 91.94 99 LEU A CA 1
ATOM 730 C C . LEU A 1 99 ? 13.586 -19.766 21.328 1 91.94 99 LEU A C 1
ATOM 732 O O . LEU A 1 99 ? 14.461 -19.359 22.094 1 91.94 99 LEU A O 1
ATOM 736 N N . ILE A 1 100 ? 13.211 -19.062 20.266 1 93.44 100 ILE A N 1
ATOM 737 C CA . ILE A 1 100 ? 13.75 -17.75 19.969 1 93.44 100 ILE A CA 1
ATOM 738 C C . ILE A 1 100 ? 13.5 -16.812 21.156 1 93.44 100 ILE A C 1
ATOM 740 O O . ILE A 1 100 ? 14.391 -16.062 21.547 1 93.44 100 ILE A O 1
ATOM 744 N N . GLU A 1 101 ? 12.297 -16.891 21.734 1 89 101 GLU A N 1
ATOM 745 C CA . GLU A 1 101 ? 11.969 -16.031 22.859 1 89 101 GLU A CA 1
ATOM 746 C C . GLU A 1 101 ? 12.836 -16.359 24.078 1 89 101 GLU A C 1
ATOM 748 O O . GLU A 1 101 ? 13.258 -15.469 24.812 1 89 101 GLU A O 1
ATOM 753 N N . CYS A 1 102 ? 13.047 -17.609 24.25 1 87.62 102 CYS A N 1
ATOM 754 C CA . CYS A 1 102 ? 13.891 -18.031 25.359 1 87.62 102 CYS A CA 1
ATOM 755 C C . CYS A 1 102 ? 15.328 -17.562 25.172 1 87.62 102 CYS A C 1
ATOM 757 O O . CYS A 1 102 ? 15.961 -17.094 26.109 1 87.62 102 CYS A O 1
ATOM 759 N N . LYS A 1 103 ? 15.805 -17.688 23.969 1 91.5 103 LYS A N 1
ATOM 760 C CA . LYS A 1 103 ? 17.172 -17.25 23.672 1 91.5 103 LYS A CA 1
ATOM 761 C C . LYS A 1 103 ? 17.297 -15.734 23.781 1 91.5 103 LYS A C 1
ATOM 763 O O . LYS A 1 103 ? 18.328 -15.219 24.219 1 91.5 103 LYS A O 1
ATOM 768 N N . ASN A 1 104 ? 16.312 -15.023 23.328 1 89.88 104 ASN A N 1
ATOM 769 C CA . ASN A 1 104 ? 16.297 -13.578 23.516 1 89.88 104 ASN A CA 1
ATOM 770 C C . ASN A 1 104 ? 16.328 -13.195 24.984 1 89.88 104 ASN A C 1
ATOM 772 O O . ASN A 1 104 ? 17.078 -12.289 25.375 1 89.88 104 ASN A O 1
ATOM 776 N N . ALA A 1 105 ? 15.453 -13.891 25.766 1 84.75 105 ALA A N 1
ATOM 777 C CA . ALA A 1 105 ? 15.406 -13.633 27.203 1 84.75 105 ALA A CA 1
ATOM 778 C C . ALA A 1 105 ? 16.75 -13.945 27.859 1 84.75 105 ALA A C 1
ATOM 780 O O . ALA A 1 105 ? 17.203 -13.195 28.734 1 84.75 105 ALA A O 1
ATOM 781 N N . GLY A 1 106 ? 17.312 -15.07 27.469 1 84.62 106 GLY A N 1
ATOM 782 C CA . GLY A 1 106 ? 18.625 -15.43 27.984 1 84.62 106 GLY A CA 1
ATOM 783 C C . GLY A 1 106 ? 19.703 -14.43 27.641 1 84.62 106 GLY A C 1
ATOM 784 O O . GLY A 1 106 ? 20.531 -14.086 28.484 1 84.62 106 GLY A O 1
ATOM 785 N N . THR A 1 107 ? 19.75 -13.953 26.438 1 88.31 107 THR A N 1
ATOM 786 C CA . THR A 1 107 ? 20.734 -12.984 25.984 1 88.31 107 THR A CA 1
ATOM 787 C C . THR A 1 107 ? 20.547 -11.656 26.703 1 88.31 107 THR A C 1
ATOM 789 O O . THR A 1 107 ? 21.531 -11 27.062 1 88.31 107 THR A O 1
ATOM 792 N N . THR A 1 108 ? 19.281 -11.234 26.844 1 84.12 108 THR A N 1
ATOM 793 C CA . THR A 1 108 ? 19 -10.016 27.578 1 84.12 108 THR A CA 1
ATOM 794 C C . THR A 1 108 ? 19.531 -10.109 29.016 1 84.12 108 THR A C 1
ATOM 796 O O . THR A 1 108 ? 20.141 -9.172 29.531 1 84.12 108 THR A O 1
ATOM 799 N N . THR A 1 109 ? 19.25 -11.234 29.641 1 78.88 109 THR A N 1
ATOM 800 C CA . THR A 1 109 ? 19.703 -11.453 31.016 1 78.88 109 THR A CA 1
ATOM 801 C C . THR A 1 109 ? 21.234 -11.453 31.094 1 78.88 109 THR A C 1
ATOM 803 O O . THR A 1 109 ? 21.812 -10.891 32 1 78.88 109 THR A O 1
ATOM 806 N N . LEU A 1 110 ? 21.844 -12.07 30.125 1 82.12 110 LEU A N 1
ATOM 807 C CA . LEU A 1 110 ? 23.297 -12.141 30.078 1 82.12 110 LEU A CA 1
ATOM 808 C C . LEU A 1 110 ? 23.906 -10.75 29.906 1 82.12 110 LEU A C 1
ATOM 810 O O . LEU A 1 110 ? 24.859 -10.391 30.609 1 82.12 110 LEU A O 1
ATOM 814 N N . LEU A 1 111 ? 23.422 -9.969 29 1 81.5 111 LEU A N 1
ATOM 815 C CA . LEU A 1 111 ? 23.938 -8.633 28.719 1 81.5 111 LEU A CA 1
ATOM 816 C C . LEU A 1 111 ? 23.734 -7.715 29.922 1 81.5 111 LEU A C 1
ATOM 818 O O . LEU A 1 111 ? 24.594 -6.887 30.219 1 81.5 111 LEU A O 1
ATOM 822 N N . ASN A 1 112 ? 22.578 -7.898 30.562 1 75.94 112 ASN A N 1
ATOM 823 C CA . ASN A 1 112 ? 22.297 -7.102 31.766 1 75.94 112 ASN A CA 1
ATOM 824 C C . ASN A 1 112 ? 23.25 -7.469 32.906 1 75.94 112 ASN A C 1
ATOM 826 O O . ASN A 1 112 ? 23.656 -6.602 33.688 1 75.94 112 ASN A O 1
ATOM 830 N N . SER A 1 113 ? 23.516 -8.695 33.031 1 76.31 113 SER A N 1
ATOM 831 C CA . SER A 1 113 ? 24.438 -9.141 34.062 1 76.31 113 SER A CA 1
ATOM 832 C C . SER A 1 113 ? 25.859 -8.633 33.812 1 76.31 113 SER A C 1
ATOM 834 O O . SER A 1 113 ? 26.578 -8.297 34.75 1 76.31 113 SER A O 1
ATOM 836 N N . MET A 1 114 ? 26.203 -8.617 32.625 1 74.25 114 MET A N 1
ATOM 837 C CA . MET A 1 114 ? 27.531 -8.117 32.25 1 74.25 114 MET A CA 1
ATOM 838 C C . MET A 1 114 ? 27.656 -6.629 32.562 1 74.25 114 MET A C 1
ATOM 840 O O . MET A 1 114 ? 28.703 -6.164 33 1 74.25 114 MET A O 1
ATOM 844 N N . TYR A 1 115 ? 26.547 -5.977 32.406 1 70.75 115 TYR A N 1
ATOM 845 C CA . TYR A 1 115 ? 26.547 -4.535 32.625 1 70.75 115 TYR A CA 1
ATOM 846 C C . TYR A 1 115 ? 26.562 -4.227 34.125 1 70.75 115 TYR A C 1
ATOM 848 O O . TYR A 1 115 ? 27.219 -3.271 34.562 1 70.75 115 TYR A O 1
ATOM 856 N N . ASN A 1 116 ? 25.844 -5.09 34.906 1 67.56 116 ASN A N 1
ATOM 857 C CA . ASN A 1 116 ? 25.734 -4.824 36.344 1 67.56 116 ASN A CA 1
ATOM 858 C C . ASN A 1 116 ? 26.812 -5.578 37.125 1 67.56 116 ASN A C 1
ATOM 860 O O . ASN A 1 116 ? 26.844 -5.508 38.344 1 67.56 116 ASN A O 1
ATOM 864 N N . GLU A 1 117 ? 27.812 -6.164 36.438 1 64.25 117 GLU A N 1
ATOM 865 C CA . GLU A 1 117 ? 28.906 -6.91 37.062 1 64.25 117 GLU A CA 1
ATOM 866 C C . GLU A 1 117 ? 28.391 -7.984 38 1 64.25 117 GLU A C 1
ATOM 868 O O . GLU A 1 117 ? 28.922 -8.156 39.094 1 64.25 117 GLU A O 1
ATOM 873 N N . LEU A 1 118 ? 27.203 -8.258 37.75 1 62.34 118 LEU A N 1
ATOM 874 C CA . LEU A 1 118 ? 26.641 -9.328 38.562 1 62.34 118 LEU A CA 1
ATOM 875 C C . LEU A 1 118 ? 27.125 -10.695 38.094 1 62.34 118 LEU A C 1
ATOM 877 O O . LEU A 1 118 ? 27.484 -10.859 36.938 1 62.34 118 LEU A O 1
ATOM 881 N N . ARG A 1 119 ? 27.438 -11.617 39.125 1 49.41 119 ARG A N 1
ATOM 882 C CA . ARG A 1 119 ? 27.859 -12.984 38.812 1 49.41 119 ARG A CA 1
ATOM 883 C C . ARG A 1 119 ? 26.922 -13.648 37.812 1 49.41 119 ARG A C 1
ATOM 885 O O . ARG A 1 119 ? 25.703 -13.633 38 1 49.41 119 ARG A O 1
ATOM 892 N N . ILE A 1 120 ? 27.297 -13.82 36.562 1 51.53 120 ILE A N 1
ATOM 893 C CA . ILE A 1 120 ? 26.609 -14.438 35.438 1 51.53 120 ILE A CA 1
ATOM 894 C C . ILE A 1 120 ? 26.297 -15.898 35.75 1 51.53 120 ILE A C 1
ATOM 896 O O . ILE A 1 120 ? 27.203 -16.688 36.062 1 51.53 120 ILE A O 1
ATOM 900 N N . ASP A 1 121 ? 25.25 -16.281 36.344 1 47.41 121 ASP A N 1
ATOM 901 C CA . ASP A 1 121 ? 24.953 -17.703 36.5 1 47.41 121 ASP A CA 1
ATOM 902 C C . ASP A 1 121 ? 25.141 -18.438 35.156 1 47.41 121 ASP A C 1
ATOM 904 O O . ASP A 1 121 ? 24.688 -17.969 34.125 1 47.41 121 ASP A O 1
ATOM 908 N N . LEU A 1 122 ? 26.094 -19.344 35.031 1 46.72 122 LEU A N 1
ATOM 909 C CA . LEU A 1 122 ? 26.547 -20.234 33.969 1 46.72 122 LEU A CA 1
ATOM 910 C C . LEU A 1 122 ? 25.375 -20.734 33.125 1 46.72 122 LEU A C 1
ATOM 912 O O . LEU A 1 122 ? 25.5 -20.969 31.922 1 46.72 122 LEU A O 1
ATOM 916 N N . HIS A 1 123 ? 24.188 -20.859 33.719 1 48.81 123 HIS A N 1
ATOM 917 C CA . HIS A 1 123 ? 23.062 -21.5 33.062 1 48.81 123 HIS A CA 1
ATOM 918 C C . HIS A 1 123 ? 22.484 -20.578 31.969 1 48.81 123 HIS A C 1
ATOM 920 O O . HIS A 1 123 ? 21.969 -21.062 30.953 1 48.81 123 HIS A O 1
ATOM 926 N N . CYS A 1 124 ? 22.672 -19.328 32.062 1 53.03 124 CYS A N 1
ATOM 927 C CA . CYS A 1 124 ? 22.109 -18.406 31.078 1 53.03 124 CYS A CA 1
ATOM 928 C C . CYS A 1 124 ? 22.922 -18.422 29.781 1 53.03 124 CYS A C 1
ATOM 930 O O . CYS A 1 124 ? 22.375 -18.172 28.703 1 53.03 124 CYS A O 1
ATOM 932 N N . ASN A 1 125 ? 24.094 -18.766 29.922 1 56.69 125 ASN A N 1
ATOM 933 C CA . ASN A 1 125 ? 24.969 -18.828 28.75 1 56.69 125 ASN A CA 1
ATOM 934 C C . ASN A 1 125 ? 24.516 -19.875 27.75 1 56.69 125 ASN A C 1
ATOM 936 O O . ASN A 1 125 ? 24.656 -19.703 26.547 1 56.69 125 ASN A O 1
ATOM 940 N N . GLU A 1 126 ? 23.891 -20.859 28.422 1 65.44 126 GLU A N 1
ATOM 941 C CA . GLU A 1 126 ? 23.469 -21.953 27.547 1 65.44 126 GLU A CA 1
ATOM 942 C C . GLU A 1 126 ? 22.219 -21.562 26.766 1 65.44 126 GLU A C 1
ATOM 944 O O . GLU A 1 126 ? 21.969 -22.109 25.688 1 65.44 126 GLU A O 1
ATOM 949 N N . PHE A 1 127 ? 21.594 -20.5 27.234 1 79.19 127 PHE A N 1
ATOM 950 C CA . PHE A 1 127 ? 20.312 -20.188 26.594 1 79.19 127 PHE A CA 1
ATOM 951 C C . PHE A 1 127 ? 20.406 -18.891 25.797 1 79.19 127 PHE A C 1
ATOM 953 O O . PHE A 1 127 ? 19.438 -18.453 25.203 1 79.19 127 PHE A O 1
ATOM 960 N N . ALA A 1 128 ? 21.641 -18.375 25.781 1 87.38 128 ALA A N 1
ATOM 961 C CA . ALA A 1 128 ? 21.812 -17.141 25.016 1 87.38 128 ALA A CA 1
ATOM 962 C C . ALA A 1 128 ? 22.234 -17.438 23.578 1 87.38 128 ALA A C 1
ATOM 964 O O . ALA A 1 128 ? 22.625 -18.578 23.25 1 87.38 128 ALA A O 1
ATOM 965 N N . TRP A 1 129 ? 22.172 -16.438 22.75 1 92.5 129 TRP A N 1
ATOM 966 C CA . TRP A 1 129 ? 22.594 -16.578 21.359 1 92.5 129 TRP A CA 1
ATOM 967 C C . TRP A 1 129 ? 24.109 -16.703 21.266 1 92.5 129 TRP A C 1
ATOM 969 O O . TRP A 1 129 ? 24.844 -16.047 22.016 1 92.5 129 TRP A O 1
ATOM 979 N N . LYS A 1 130 ? 24.562 -17.531 20.344 1 89.12 130 LYS A N 1
ATOM 980 C CA . LYS A 1 130 ? 26 -17.656 20.078 1 89.12 130 LYS A CA 1
ATOM 981 C C . LYS A 1 130 ? 26.516 -16.469 19.281 1 89.12 130 LYS A C 1
ATOM 983 O O . LYS A 1 130 ? 25.75 -15.75 18.656 1 89.12 130 LYS A O 1
ATOM 988 N N . MET A 1 131 ? 27.828 -16.297 19.359 1 88.94 131 MET A N 1
ATOM 989 C CA . MET A 1 131 ? 28.438 -15.188 18.625 1 88.94 131 MET A CA 1
ATOM 990 C C . MET A 1 131 ? 29.219 -15.695 17.406 1 88.94 131 MET A C 1
ATOM 992 O O . MET A 1 131 ? 29.641 -14.906 16.562 1 88.94 131 MET A O 1
ATOM 996 N N . GLN A 1 132 ? 29.406 -16.922 17.359 1 90.88 132 GLN A N 1
ATOM 997 C CA . GLN A 1 132 ? 30.109 -17.547 16.234 1 90.88 132 GLN A CA 1
ATOM 998 C C . GLN A 1 132 ? 29.312 -18.719 15.68 1 90.88 132 GLN A C 1
ATOM 1000 O O . GLN A 1 132 ? 28.828 -19.562 16.438 1 90.88 132 GLN A O 1
ATOM 1005 N N . PHE A 1 133 ? 29.188 -18.734 14.344 1 92.75 133 PHE A N 1
ATOM 1006 C CA . PHE A 1 133 ? 28.422 -19.781 13.672 1 92.75 133 PHE A CA 1
ATOM 1007 C C . PHE A 1 133 ? 29.281 -20.516 12.648 1 92.75 133 PHE A C 1
ATOM 1009 O O . PHE A 1 133 ? 30 -19.891 11.875 1 92.75 133 PHE A O 1
ATOM 1016 N N . GLU A 1 134 ? 29.281 -21.812 12.695 1 91.75 134 GLU A N 1
ATOM 1017 C CA . GLU A 1 134 ? 30.062 -22.656 11.797 1 91.75 134 GLU A CA 1
ATOM 1018 C C . GLU A 1 134 ? 29.25 -23.859 11.328 1 91.75 134 GLU A C 1
ATOM 1020 O O . GLU A 1 134 ? 28.297 -24.266 11.992 1 91.75 134 GLU A O 1
ATOM 1025 N N . PRO A 1 135 ? 29.609 -24.297 10.07 1 92.12 135 PRO A N 1
ATOM 1026 C CA . PRO A 1 135 ? 28.906 -25.5 9.609 1 92.12 135 PRO A CA 1
ATOM 1027 C C . PRO A 1 135 ? 29.281 -26.75 10.391 1 92.12 135 PRO A C 1
ATOM 1029 O O . PRO A 1 135 ? 30.406 -26.859 10.875 1 92.12 135 PRO A O 1
ATOM 1032 N N . GLY A 1 136 ? 28.328 -27.625 10.586 1 86.94 136 GLY A N 1
ATOM 1033 C CA . GLY A 1 136 ? 28.594 -28.859 11.297 1 86.94 136 GLY A CA 1
ATOM 1034 C C . GLY A 1 136 ? 29.172 -29.953 10.414 1 86.94 136 GLY A C 1
ATOM 1035 O O . GLY A 1 136 ? 28.797 -30.078 9.242 1 86.94 136 GLY A O 1
ATOM 1036 N N . GLY A 1 137 ? 30.094 -30.641 10.914 1 85.75 137 GLY A N 1
ATOM 1037 C CA . GLY A 1 137 ? 30.578 -31.828 10.242 1 85.75 137 GLY A CA 1
ATOM 1038 C C . GLY A 1 137 ? 31.797 -31.562 9.367 1 85.75 137 GLY A C 1
ATOM 1039 O O . GLY A 1 137 ? 32.188 -30.406 9.195 1 85.75 137 GLY A O 1
ATOM 1040 N N . ASP A 1 138 ? 32.406 -32.688 8.797 1 92 138 ASP A N 1
ATOM 1041 C CA . ASP A 1 138 ? 33.625 -32.594 7.965 1 92 138 ASP A CA 1
ATOM 1042 C C . ASP A 1 138 ? 33.375 -33.188 6.59 1 92 138 ASP A C 1
ATOM 1044 O O . ASP A 1 138 ? 34.312 -33.25 5.762 1 92 138 ASP A O 1
ATOM 1048 N N . LEU A 1 139 ? 32.156 -33.594 6.371 1 95.19 139 LEU A N 1
ATOM 1049 C CA . LEU A 1 139 ? 31.828 -34.188 5.078 1 95.19 139 LEU A CA 1
ATOM 1050 C C . LEU A 1 139 ? 30.734 -33.375 4.383 1 95.19 139 LEU A C 1
ATOM 1052 O O . LEU A 1 139 ? 29.844 -32.844 5.039 1 95.19 139 LEU A O 1
ATOM 1056 N N . CYS A 1 140 ? 30.906 -33.344 3.143 1 95.56 140 CYS A N 1
ATOM 1057 C CA . CYS A 1 140 ? 29.922 -32.625 2.332 1 95.56 140 CYS A CA 1
ATOM 1058 C C . CYS A 1 140 ? 28.562 -33.344 2.391 1 95.56 140 CYS A C 1
ATOM 1060 O O . CYS A 1 140 ? 28.469 -34.531 2.172 1 95.56 140 CYS A O 1
ATOM 1062 N N . LYS A 1 141 ? 27.547 -32.688 2.617 1 93.12 141 LYS A N 1
ATOM 1063 C CA . LYS A 1 141 ? 26.203 -33.25 2.777 1 93.12 141 LYS A CA 1
ATOM 1064 C C . LYS A 1 141 ? 25.562 -33.562 1.423 1 93.12 141 LYS A C 1
ATOM 1066 O O . LYS A 1 141 ? 24.547 -34.25 1.351 1 93.12 141 LYS A O 1
ATOM 1071 N N . LEU A 1 142 ? 26.141 -33.031 0.351 1 93.5 142 LEU A N 1
ATOM 1072 C CA . LEU A 1 142 ? 25.625 -33.25 -0.988 1 93.5 142 LEU A CA 1
ATOM 1073 C C . LEU A 1 142 ? 26.281 -34.469 -1.619 1 93.5 142 LEU A C 1
ATOM 1075 O O . LEU A 1 142 ? 25.594 -35.375 -2.109 1 93.5 142 LEU A O 1
ATOM 1079 N N . CYS A 1 143 ? 27.656 -34.531 -1.594 1 93.94 143 CYS A N 1
ATOM 1080 C CA . CYS A 1 143 ? 28.359 -35.594 -2.332 1 93.94 143 CYS A CA 1
ATOM 1081 C C . CYS A 1 143 ? 29.156 -36.469 -1.389 1 93.94 143 CYS A C 1
ATOM 1083 O O . CYS A 1 143 ? 29.672 -37.531 -1.801 1 93.94 143 CYS A O 1
ATOM 1085 N N . GLY A 1 144 ? 29.328 -36.156 -0.135 1 92.69 144 GLY A N 1
ATOM 1086 C CA . GLY A 1 144 ? 30.062 -36.969 0.822 1 92.69 144 GLY A CA 1
ATOM 1087 C C . GLY A 1 144 ? 31.562 -36.719 0.8 1 92.69 144 GLY A C 1
ATOM 1088 O O . GLY A 1 144 ? 32.312 -37.375 1.523 1 92.69 144 GLY A O 1
ATOM 1089 N N . GLY A 1 145 ? 31.984 -35.75 0.078 1 93.75 145 GLY A N 1
ATOM 1090 C CA . GLY A 1 145 ? 33.406 -35.406 0.006 1 93.75 145 GLY A CA 1
ATOM 1091 C C . GLY A 1 145 ? 33.906 -34.688 1.239 1 93.75 145 GLY A C 1
ATOM 1092 O O . GLY A 1 145 ? 33.094 -34.25 2.088 1 93.75 145 GLY A O 1
ATOM 1093 N N . LYS A 1 146 ? 35.25 -34.5 1.266 1 95.19 146 LYS A N 1
ATOM 1094 C CA . LYS A 1 146 ? 35.875 -33.812 2.396 1 95.19 146 LYS A CA 1
ATOM 1095 C C . LYS A 1 146 ? 35.688 -32.312 2.285 1 95.19 146 LYS A C 1
ATOM 1097 O O . LYS A 1 146 ? 35.781 -31.734 1.19 1 95.19 146 LYS A O 1
ATOM 1102 N N . LEU A 1 147 ? 35.5 -31.641 3.393 1 96 147 LEU A N 1
ATOM 1103 C CA . LEU A 1 147 ? 35.344 -30.188 3.434 1 96 147 LEU A CA 1
ATOM 1104 C C . LEU A 1 147 ? 36.688 -29.516 3.744 1 96 147 LEU A C 1
ATOM 1106 O O . LEU A 1 147 ? 37.562 -30.125 4.367 1 96 147 LEU A O 1
ATOM 1110 N N . SER A 1 148 ? 36.844 -28.297 3.359 1 94.12 148 SER A N 1
ATOM 1111 C CA . SER A 1 148 ? 38.031 -27.5 3.623 1 94.12 148 SER A CA 1
ATOM 1112 C C . SER A 1 148 ? 38.062 -27.047 5.074 1 94.12 148 SER A C 1
ATOM 1114 O O . SER A 1 148 ? 37.125 -27.297 5.844 1 94.12 148 SER A O 1
ATOM 1116 N N . GLU A 1 149 ? 39.125 -26.344 5.398 1 91.62 149 GLU A N 1
ATOM 1117 C CA . GLU A 1 149 ? 39.188 -25.656 6.684 1 91.62 149 GLU A CA 1
ATOM 1118 C C . GLU A 1 149 ? 38.25 -24.484 6.738 1 91.62 149 GLU A C 1
ATOM 1120 O O . GLU A 1 149 ? 37.812 -23.969 5.699 1 91.62 149 GLU A O 1
ATOM 1125 N N . LYS A 1 150 ? 37.938 -24.125 7.918 1 91.62 150 LYS A N 1
ATOM 1126 C CA . LYS A 1 150 ? 36.969 -23.031 8.133 1 91.62 150 LYS A CA 1
ATOM 1127 C C . LYS A 1 150 ? 37.594 -21.688 7.703 1 91.62 150 LYS A C 1
ATOM 1129 O O . LYS A 1 150 ? 38.781 -21.438 7.918 1 91.62 150 LYS A O 1
ATOM 1134 N N . ARG A 1 151 ? 36.781 -20.922 7.059 1 88.31 151 ARG A N 1
ATOM 1135 C CA . ARG A 1 151 ? 37.156 -19.578 6.648 1 88.31 151 ARG A CA 1
ATOM 1136 C C . ARG A 1 151 ? 36.094 -18.562 7.082 1 88.31 151 ARG A C 1
ATOM 1138 O O . ARG A 1 151 ? 34.906 -18.859 7.082 1 88.31 151 ARG A O 1
ATOM 1145 N N . GLN A 1 152 ? 36.594 -17.422 7.387 1 83.75 152 GLN A N 1
ATOM 1146 C CA . GLN A 1 152 ? 35.688 -16.375 7.82 1 83.75 152 GLN A CA 1
ATOM 1147 C C . GLN A 1 152 ? 35.188 -15.547 6.637 1 83.75 152 GLN A C 1
ATOM 1149 O O . GLN A 1 152 ? 35.969 -15.242 5.723 1 83.75 152 GLN A O 1
ATOM 1154 N N . VAL A 1 153 ? 33.875 -15.359 6.602 1 78.88 153 VAL A N 1
ATOM 1155 C CA . VAL A 1 153 ? 33.281 -14.516 5.586 1 78.88 153 VAL A CA 1
ATOM 1156 C C . VAL A 1 153 ? 33.156 -13.086 6.109 1 78.88 153 VAL A C 1
ATOM 1158 O O . VAL A 1 153 ? 32.812 -12.875 7.281 1 78.88 153 VAL A O 1
ATOM 1161 N N . GLN A 1 154 ? 33.594 -12.141 5.367 1 68.25 154 GLN A N 1
ATOM 1162 C CA . GLN A 1 154 ? 33.594 -10.758 5.824 1 68.25 154 GLN A CA 1
ATOM 1163 C C . GLN A 1 154 ? 32.25 -10.078 5.488 1 68.25 154 GLN A C 1
ATOM 1165 O O . GLN A 1 154 ? 31.781 -10.164 4.355 1 68.25 154 GLN A O 1
ATOM 1170 N N . GLY A 1 155 ? 31.516 -9.672 6.477 1 63.56 155 GLY A N 1
ATOM 1171 C CA . GLY A 1 155 ? 30.344 -8.844 6.273 1 63.56 155 GLY A CA 1
ATOM 1172 C C . GLY A 1 155 ? 30.672 -7.371 6.129 1 63.56 155 GLY A C 1
ATOM 1173 O O . GLY A 1 155 ? 31.719 -7.012 5.594 1 63.56 155 GLY A O 1
ATOM 1174 N N . SER A 1 156 ? 29.641 -6.547 6.516 1 61.25 156 SER A N 1
ATOM 1175 C CA . SER A 1 156 ? 29.875 -5.105 6.508 1 61.25 156 SER A CA 1
ATOM 1176 C C . SER A 1 156 ? 31 -4.723 7.457 1 61.25 156 SER A C 1
ATOM 1178 O O . SER A 1 156 ? 30.969 -5.059 8.641 1 61.25 156 SER A O 1
ATOM 1180 N N . ASN A 1 157 ? 31.906 -4.078 6.965 1 62.62 157 ASN A N 1
ATOM 1181 C CA . ASN A 1 157 ? 33.094 -3.625 7.688 1 62.62 157 ASN A CA 1
ATOM 1182 C C . ASN A 1 157 ? 33.75 -4.773 8.445 1 62.62 157 ASN A C 1
ATOM 1184 O O . ASN A 1 157 ? 34.219 -4.594 9.57 1 62.62 157 ASN A O 1
ATOM 1188 N N . GLY A 1 158 ? 33.469 -5.965 8.016 1 68.19 158 GLY A N 1
ATOM 1189 C CA . GLY A 1 158 ? 34.188 -7.113 8.531 1 68.19 158 GLY A CA 1
ATOM 1190 C C . GLY A 1 158 ? 33.406 -7.898 9.562 1 68.19 158 GLY A C 1
ATOM 1191 O O . GLY A 1 158 ? 33.906 -8.875 10.125 1 68.19 158 GLY A O 1
ATOM 1192 N N . GLU A 1 159 ? 32.219 -7.402 9.828 1 78.69 159 GLU A N 1
ATOM 1193 C CA . GLU A 1 159 ? 31.469 -8.117 10.852 1 78.69 159 GLU A CA 1
ATOM 1194 C C . GLU A 1 159 ? 30.109 -8.562 10.32 1 78.69 159 GLU A C 1
ATOM 1196 O O . GLU A 1 159 ? 29.516 -7.883 9.484 1 78.69 159 GLU A O 1
ATOM 1201 N N . GLY A 1 160 ? 29.719 -9.812 10.75 1 89.88 160 GLY A N 1
ATOM 1202 C CA . GLY A 1 160 ? 28.344 -10.281 10.562 1 89.88 160 GLY A CA 1
ATOM 1203 C C . GLY A 1 160 ? 27.406 -9.805 11.648 1 89.88 160 GLY A C 1
ATOM 1204 O O . GLY A 1 160 ? 27.828 -9.258 12.664 1 89.88 160 GLY A O 1
ATOM 1205 N N . TRP A 1 161 ? 26.172 -9.883 11.383 1 93.06 161 TRP A N 1
ATOM 1206 C CA . TRP A 1 161 ? 25.188 -9.367 12.336 1 93.06 161 TRP A CA 1
ATOM 1207 C C . TRP A 1 161 ? 24.141 -10.422 12.664 1 93.06 161 TRP A C 1
ATOM 1209 O O . TRP A 1 161 ? 23.688 -11.156 11.781 1 93.06 161 TRP A O 1
ATOM 1219 N N . LEU A 1 162 ? 23.891 -10.539 13.914 1 95.5 162 LEU A N 1
ATOM 1220 C CA . LEU A 1 162 ? 22.703 -11.258 14.367 1 95.5 162 LEU A CA 1
ATOM 1221 C C . LEU A 1 162 ? 21.531 -10.305 14.586 1 95.5 162 LEU A C 1
ATOM 1223 O O . LEU A 1 162 ? 21.672 -9.297 15.281 1 95.5 162 LEU A O 1
ATOM 1227 N N . VAL A 1 163 ? 20.422 -10.547 13.914 1 96.44 163 VAL A N 1
ATOM 1228 C CA . VAL A 1 163 ? 19.266 -9.664 14.023 1 96.44 163 VAL A CA 1
ATOM 1229 C C . VAL A 1 163 ? 18.047 -10.453 14.5 1 96.44 163 VAL A C 1
ATOM 1231 O O . VAL A 1 163 ? 17.594 -11.375 13.82 1 96.44 163 VAL A O 1
ATOM 1234 N N . THR A 1 164 ? 17.547 -10.195 15.672 1 95.88 164 THR A N 1
ATOM 1235 C CA . THR A 1 164 ? 16.297 -10.703 16.203 1 95.88 164 THR A CA 1
ATOM 1236 C C . THR A 1 164 ? 15.352 -9.555 16.562 1 95.88 164 THR A C 1
ATOM 1238 O O . THR A 1 164 ? 15.688 -8.391 16.359 1 95.88 164 THR A O 1
ATOM 1241 N N . MET A 1 165 ? 14.172 -9.891 17.078 1 93.5 165 MET A N 1
ATOM 1242 C CA . MET A 1 165 ? 13.227 -8.844 17.453 1 93.5 165 MET A CA 1
ATOM 1243 C C . MET A 1 165 ? 13.727 -8.07 18.672 1 93.5 165 MET A C 1
ATOM 1245 O O . MET A 1 165 ? 13.273 -6.957 18.938 1 93.5 165 MET A O 1
ATOM 1249 N N . ALA A 1 166 ? 14.75 -8.664 19.406 1 90.38 166 ALA A N 1
ATOM 1250 C CA . ALA A 1 166 ? 15.188 -8.078 20.672 1 90.38 166 ALA A CA 1
ATOM 1251 C C . ALA A 1 166 ? 16.625 -7.578 20.578 1 90.38 166 ALA A C 1
ATOM 1253 O O . ALA A 1 166 ? 17.031 -6.684 21.312 1 90.38 166 ALA A O 1
ATOM 1254 N N . HIS A 1 167 ? 17.391 -8.109 19.562 1 91.88 167 HIS A N 1
ATOM 1255 C CA . HIS A 1 167 ? 18.828 -7.828 19.609 1 91.88 167 HIS A CA 1
ATOM 1256 C C . HIS A 1 167 ? 19.391 -7.59 18.219 1 91.88 167 HIS A C 1
ATOM 1258 O O . HIS A 1 167 ? 18.906 -8.164 17.234 1 91.88 167 HIS A O 1
ATOM 1264 N N . VAL A 1 168 ? 20.312 -6.738 18.109 1 93.44 168 VAL A N 1
ATOM 1265 C CA . VAL A 1 168 ? 21.219 -6.559 16.969 1 93.44 168 VAL A CA 1
ATOM 1266 C C . VAL A 1 168 ? 22.672 -6.633 17.453 1 93.44 168 VAL A C 1
ATOM 1268 O O . VAL A 1 168 ? 23.172 -5.691 18.078 1 93.44 168 VAL A O 1
ATOM 1271 N N . LEU A 1 169 ? 23.359 -7.801 17.156 1 92 169 LEU A N 1
ATOM 1272 C CA . LEU A 1 169 ? 24.672 -8.062 17.734 1 92 169 LEU A CA 1
ATOM 1273 C C . LEU A 1 169 ? 25.672 -8.43 16.641 1 92 169 LEU A C 1
ATOM 1275 O O . LEU A 1 169 ? 25.312 -9.086 15.656 1 92 169 LEU A O 1
ATOM 1279 N N . PRO A 1 170 ? 26.891 -7.996 16.781 1 89.75 170 PRO A N 1
ATOM 1280 C CA . PRO A 1 170 ? 27.938 -8.461 15.852 1 89.75 170 PRO A CA 1
ATOM 1281 C C . PRO A 1 170 ? 28.25 -9.945 16.031 1 89.75 170 PRO A C 1
ATOM 1283 O O . PRO A 1 170 ? 28.312 -10.438 17.156 1 89.75 170 PRO A O 1
ATOM 1286 N N . ILE A 1 171 ? 28.391 -10.648 14.93 1 92.31 171 ILE A N 1
ATOM 1287 C CA . ILE A 1 171 ? 28.703 -12.07 14.969 1 92.31 171 ILE A CA 1
ATOM 1288 C C . ILE A 1 171 ? 29.766 -12.391 13.914 1 92.31 171 ILE A C 1
ATOM 1290 O O . ILE A 1 171 ? 30.109 -11.531 13.094 1 92.31 171 ILE A O 1
ATOM 1294 N N . THR A 1 172 ? 30.266 -13.625 14 1 91.56 172 THR A N 1
ATOM 1295 C CA . THR A 1 172 ? 31.188 -14.141 13 1 91.56 172 THR A CA 1
ATOM 1296 C C . THR A 1 172 ? 30.641 -15.422 12.367 1 91.56 172 THR A C 1
ATOM 1298 O O . THR A 1 172 ? 30.172 -16.312 13.078 1 91.56 172 THR A O 1
ATOM 1301 N N . CYS A 1 173 ? 30.672 -15.438 11.055 1 92.44 173 CYS A N 1
ATOM 1302 C CA . CYS A 1 173 ? 30.234 -16.609 10.32 1 92.44 173 CYS A CA 1
ATOM 1303 C C . CYS A 1 173 ? 31.422 -17.297 9.625 1 92.44 173 CYS A C 1
ATOM 1305 O O . CYS A 1 173 ? 32.219 -16.625 8.961 1 92.44 173 CYS A O 1
ATOM 1307 N N . LEU A 1 174 ? 31.516 -18.562 9.828 1 92.69 174 LEU A N 1
ATOM 1308 C CA . LEU A 1 174 ? 32.562 -19.375 9.195 1 92.69 174 LEU A CA 1
ATOM 1309 C C . LEU A 1 174 ? 31.953 -20.312 8.156 1 92.69 174 LEU A C 1
ATOM 1311 O O . LEU A 1 174 ? 30.812 -20.781 8.312 1 92.69 174 LEU A O 1
ATOM 1315 N N . ILE A 1 175 ? 32.688 -20.516 7.035 1 94.06 175 ILE A N 1
ATOM 1316 C CA . ILE A 1 175 ? 32.219 -21.391 5.969 1 94.06 175 ILE A CA 1
ATOM 1317 C C . ILE A 1 175 ? 33.281 -22.438 5.637 1 94.06 175 ILE A C 1
ATOM 1319 O O . ILE A 1 175 ? 34.438 -22.266 5.977 1 94.06 175 ILE A O 1
ATOM 1323 N N . LYS A 1 176 ? 32.812 -23.547 5.117 1 94.88 176 LYS A N 1
ATOM 1324 C CA . LYS A 1 176 ? 33.656 -24.594 4.559 1 94.88 176 LYS A CA 1
ATOM 1325 C C . LYS A 1 176 ? 33.312 -24.875 3.102 1 94.88 176 LYS A C 1
ATOM 1327 O O . LYS A 1 176 ? 32.188 -24.625 2.676 1 94.88 176 LYS A O 1
ATOM 1332 N N . LYS A 1 177 ? 34.25 -25.281 2.316 1 94.06 177 LYS A N 1
ATOM 1333 C CA . LYS A 1 177 ? 34.062 -25.609 0.909 1 94.06 177 LYS A CA 1
ATOM 1334 C C . LYS A 1 177 ? 34.344 -27.078 0.63 1 94.06 177 LYS A C 1
ATOM 1336 O O . LYS A 1 177 ? 35.281 -27.656 1.176 1 94.06 177 LYS A O 1
ATOM 1341 N N . CYS A 1 178 ? 33.438 -27.672 -0.107 1 95.62 178 CYS A N 1
ATOM 1342 C CA . CYS A 1 178 ? 33.688 -29.047 -0.526 1 95.62 178 CYS A CA 1
ATOM 1343 C C . CYS A 1 178 ? 34.906 -29.125 -1.429 1 95.62 178 CYS A C 1
ATOM 1345 O O . CYS A 1 178 ? 35.031 -28.359 -2.389 1 95.62 178 CYS A O 1
ATOM 1347 N N . MET A 1 179 ? 35.781 -30.078 -1.183 1 94.31 179 MET A N 1
ATOM 1348 C CA . MET A 1 179 ? 37.062 -30.172 -1.899 1 94.31 179 MET A CA 1
ATOM 1349 C C . MET A 1 179 ? 36.906 -31 -3.172 1 94.31 179 MET A C 1
ATOM 1351 O O . MET A 1 179 ? 37.844 -31.078 -3.984 1 94.31 179 MET A O 1
ATOM 1355 N N . ASN A 1 180 ? 35.719 -31.562 -3.365 1 93.69 180 ASN A N 1
ATOM 1356 C CA . ASN A 1 180 ? 35.406 -32.25 -4.625 1 93.69 180 ASN A CA 1
ATOM 1357 C C . ASN A 1 180 ? 35.25 -31.25 -5.77 1 93.69 180 ASN A C 1
ATOM 1359 O O . ASN A 1 180 ? 34.344 -30.406 -5.746 1 93.69 180 ASN A O 1
ATOM 1363 N N . PRO A 1 181 ? 36.062 -31.344 -6.785 1 91.12 181 PRO A N 1
ATOM 1364 C CA . PRO A 1 181 ? 36.031 -30.375 -7.883 1 91.12 181 PRO A CA 1
ATOM 1365 C C . PRO A 1 181 ? 34.719 -30.438 -8.664 1 91.12 181 PRO A C 1
ATOM 1367 O O . PRO A 1 181 ? 34.344 -29.469 -9.336 1 91.12 181 PRO A O 1
ATOM 1370 N N . GLU A 1 182 ? 34 -31.547 -8.523 1 92.06 182 GLU A N 1
ATOM 1371 C CA . GLU A 1 182 ? 32.75 -31.688 -9.227 1 92.06 182 GLU A CA 1
ATOM 1372 C C . GLU A 1 182 ? 31.578 -31.172 -8.367 1 92.06 182 GLU A C 1
ATOM 1374 O O . GLU A 1 182 ? 30.422 -31.188 -8.797 1 92.06 182 GLU A O 1
ATOM 1379 N N . CYS A 1 183 ? 31.734 -30.703 -7.215 1 94.38 183 CYS A N 1
ATOM 1380 C CA . CYS A 1 183 ? 30.703 -30.219 -6.301 1 94.38 183 CYS A CA 1
ATOM 1381 C C . CYS A 1 183 ? 31.031 -28.812 -5.793 1 94.38 183 CYS A C 1
ATOM 1383 O O . CYS A 1 183 ? 30.469 -27.828 -6.273 1 94.38 183 CYS A O 1
ATOM 1385 N N . MET A 1 184 ? 32.156 -28.594 -4.957 1 94.44 184 MET A N 1
ATOM 1386 C CA . MET A 1 184 ? 32.688 -27.328 -4.434 1 94.44 184 MET A CA 1
ATOM 1387 C C . MET A 1 184 ? 31.609 -26.547 -3.697 1 94.44 184 MET A C 1
ATOM 1389 O O . MET A 1 184 ? 31.672 -25.328 -3.617 1 94.44 184 MET A O 1
ATOM 1393 N N . ALA A 1 185 ? 30.562 -27.25 -3.205 1 95.38 185 ALA A N 1
ATOM 1394 C CA . ALA A 1 185 ? 29.469 -26.609 -2.5 1 95.38 185 ALA A CA 1
ATOM 1395 C C . ALA A 1 185 ? 29.969 -25.891 -1.248 1 95.38 185 ALA A C 1
ATOM 1397 O O . ALA A 1 185 ? 30.828 -26.406 -0.531 1 95.38 185 ALA A O 1
ATOM 1398 N N . ILE A 1 186 ? 29.531 -24.703 -1.064 1 94.31 186 ILE A N 1
ATOM 1399 C CA . ILE A 1 186 ? 29.859 -23.938 0.126 1 94.31 186 ILE A CA 1
ATOM 1400 C C . ILE A 1 186 ? 28.938 -24.328 1.273 1 94.31 186 ILE A C 1
ATOM 1402 O O . ILE A 1 186 ? 27.719 -24.328 1.12 1 94.31 186 ILE A O 1
ATOM 1406 N N . HIS A 1 187 ? 29.562 -24.734 2.371 1 94.62 187 HIS A N 1
ATOM 1407 C CA . HIS A 1 187 ? 28.828 -25.125 3.562 1 94.62 187 HIS A CA 1
ATOM 1408 C C . HIS A 1 187 ? 28.844 -24.016 4.613 1 94.62 187 HIS A C 1
ATOM 1410 O O . HIS A 1 187 ? 29.922 -23.547 5 1 94.62 187 HIS A O 1
ATOM 1416 N N . GLY A 1 188 ? 27.703 -23.5 5.02 1 93.56 188 GLY A N 1
ATOM 1417 C CA . GLY A 1 188 ? 27.531 -22.562 6.117 1 93.56 188 GLY A CA 1
ATOM 1418 C C . GLY A 1 188 ? 26.641 -23.094 7.227 1 93.56 188 GLY A C 1
ATOM 1419 O O . GLY A 1 188 ? 26.266 -24.266 7.215 1 93.56 188 GLY A O 1
ATOM 1420 N N . PHE A 1 189 ? 26.359 -22.297 8.203 1 94.19 189 PHE A N 1
ATOM 1421 C CA . PHE A 1 189 ? 25.469 -22.703 9.281 1 94.19 189 PHE A CA 1
ATOM 1422 C C . PHE A 1 189 ? 24.016 -22.641 8.828 1 94.19 189 PHE A C 1
ATOM 1424 O O . PHE A 1 189 ? 23.484 -21.562 8.586 1 94.19 189 PHE A O 1
ATOM 1431 N N . HIS A 1 190 ? 23.453 -23.812 8.664 1 93.75 190 HIS A N 1
ATOM 1432 C CA . HIS A 1 190 ? 22.047 -23.891 8.305 1 93.75 190 HIS A CA 1
ATOM 1433 C C . HIS A 1 190 ? 21.297 -24.844 9.234 1 93.75 190 HIS A C 1
ATOM 1435 O O . HIS A 1 190 ? 21.531 -26.062 9.211 1 93.75 190 HIS A O 1
ATOM 1441 N N . ASP A 1 191 ? 20.578 -24.344 10.18 1 92 191 ASP A N 1
ATOM 1442 C CA . ASP A 1 191 ? 19.734 -25.125 11.078 1 92 191 ASP A CA 1
ATOM 1443 C C . ASP A 1 191 ? 18.438 -24.391 11.391 1 92 191 ASP A C 1
ATOM 1445 O O . ASP A 1 191 ? 18.391 -23.531 12.273 1 92 191 ASP A O 1
ATOM 1449 N N . VAL A 1 192 ? 17.438 -24.812 10.789 1 93.19 192 VAL A N 1
ATOM 1450 C CA . VAL A 1 192 ? 16.141 -24.172 10.945 1 93.19 192 VAL A CA 1
ATOM 1451 C C . VAL A 1 192 ? 15.672 -24.297 12.391 1 93.19 192 VAL A C 1
ATOM 1453 O O . VAL A 1 192 ? 15 -23.406 12.914 1 93.19 192 VAL A O 1
ATOM 1456 N N . ARG A 1 193 ? 16.062 -25.344 13.133 1 92.75 193 ARG A N 1
ATOM 1457 C CA . ARG A 1 193 ? 15.602 -25.609 14.492 1 92.75 193 ARG A CA 1
ATOM 1458 C C . ARG A 1 193 ? 16.25 -24.656 15.484 1 92.75 193 ARG A C 1
ATOM 1460 O O . ARG A 1 193 ? 15.75 -24.469 16.594 1 92.75 193 ARG A O 1
ATOM 1467 N N . SER A 1 194 ? 17.344 -24.078 15.07 1 93.44 194 SER A N 1
ATOM 1468 C CA . SER A 1 194 ? 18 -23.094 15.93 1 93.44 194 SER A CA 1
ATOM 1469 C C . SER A 1 194 ? 17.203 -21.797 15.992 1 93.44 194 SER A C 1
ATOM 1471 O O . SER A 1 194 ? 17.438 -20.969 16.891 1 93.44 194 SER A O 1
ATOM 1473 N N . GLY A 1 195 ? 16.312 -21.594 14.977 1 95.38 195 GLY A N 1
ATOM 1474 C CA . GLY A 1 195 ? 15.492 -20.391 14.922 1 95.38 195 GLY A CA 1
ATOM 1475 C C . GLY A 1 195 ? 16.125 -19.281 14.102 1 95.38 195 GLY A C 1
ATOM 1476 O O . GLY A 1 195 ? 15.578 -18.188 14.016 1 95.38 195 GLY A O 1
ATOM 1477 N N . LEU A 1 196 ? 17.25 -19.594 13.477 1 96.75 196 LEU A N 1
ATOM 1478 C CA . LEU A 1 196 ? 17.953 -18.578 12.711 1 96.75 196 LEU A CA 1
ATOM 1479 C C . LEU A 1 196 ? 18 -18.938 11.234 1 96.75 196 LEU A C 1
ATOM 1481 O O . LEU A 1 196 ? 17.984 -20.109 10.875 1 96.75 196 LEU A O 1
ATOM 1485 N N . PHE A 1 197 ? 17.938 -18 10.391 1 97.69 197 PHE A N 1
ATOM 1486 C CA . PHE A 1 197 ? 18.094 -18.109 8.945 1 97.69 197 PHE A CA 1
ATOM 1487 C C . PHE A 1 197 ? 19.359 -17.391 8.477 1 97.69 197 PHE A C 1
ATOM 1489 O O . PHE A 1 197 ? 19.547 -16.203 8.781 1 97.69 197 PHE A O 1
ATOM 1496 N N . ASN A 1 198 ? 20.203 -18.062 7.812 1 95.75 198 ASN A N 1
ATOM 1497 C CA . ASN A 1 198 ? 21.484 -17.531 7.352 1 95.75 198 ASN A CA 1
ATOM 1498 C C . ASN A 1 198 ? 21.344 -16.828 6.012 1 95.75 198 ASN A C 1
ATOM 1500 O O . ASN A 1 198 ? 21.031 -17.453 5 1 95.75 198 ASN A O 1
ATOM 1504 N N . VAL A 1 199 ? 21.609 -15.547 5.992 1 95 199 VAL A N 1
ATOM 1505 C CA . VAL A 1 199 ? 21.562 -14.758 4.766 1 95 199 VAL A CA 1
ATOM 1506 C C . VAL A 1 199 ? 22.984 -14.453 4.285 1 95 199 VAL A C 1
ATOM 1508 O O . VAL A 1 199 ? 23.625 -13.531 4.793 1 95 199 VAL A O 1
ATOM 1511 N N . SER A 1 200 ? 23.469 -15.172 3.34 1 90.69 200 SER A N 1
ATOM 1512 C CA . SER A 1 200 ? 24.734 -14.953 2.645 1 90.69 200 SER A CA 1
ATOM 1513 C C . SER A 1 200 ? 25.922 -15.102 3.588 1 90.69 200 SER A C 1
ATOM 1515 O O . SER A 1 200 ? 26.984 -14.523 3.359 1 90.69 200 SER A O 1
ATOM 1517 N N . ASN A 1 201 ? 25.703 -15.734 4.742 1 91.69 201 ASN A N 1
ATOM 1518 C CA . ASN A 1 201 ? 26.75 -15.883 5.746 1 91.69 201 ASN A CA 1
ATOM 1519 C C . ASN A 1 201 ? 27.203 -14.531 6.293 1 91.69 201 ASN A C 1
ATOM 1521 O O . ASN A 1 201 ? 28.359 -14.375 6.688 1 91.69 201 ASN A O 1
ATOM 1525 N N . LYS A 1 202 ? 26.375 -13.578 6.281 1 92.62 202 LYS A N 1
ATOM 1526 C CA . LYS A 1 202 ? 26.688 -12.227 6.746 1 92.62 202 LYS A CA 1
ATOM 1527 C C . LYS A 1 202 ? 25.719 -11.766 7.824 1 92.62 202 LYS A C 1
ATOM 1529 O O . LYS A 1 202 ? 26.109 -11.062 8.758 1 92.62 202 LYS A O 1
ATOM 1534 N N . VAL A 1 203 ? 24.469 -12.141 7.629 1 94.75 203 VAL A N 1
ATOM 1535 C CA . VAL A 1 203 ? 23.438 -11.758 8.594 1 94.75 203 VAL A CA 1
ATOM 1536 C C . VAL A 1 203 ? 22.656 -12.992 9.023 1 94.75 203 VAL A C 1
ATOM 1538 O O . VAL A 1 203 ? 22.141 -13.734 8.18 1 94.75 203 VAL A O 1
ATOM 1541 N N . MET A 1 204 ? 22.688 -13.266 10.312 1 96.19 204 MET A N 1
ATOM 1542 C CA . MET A 1 204 ? 21.797 -14.266 10.898 1 96.19 204 MET A CA 1
ATOM 1543 C C . MET A 1 204 ? 20.5 -13.625 11.391 1 96.19 204 MET A C 1
ATOM 1545 O O . MET A 1 204 ? 20.531 -12.742 12.25 1 96.19 204 MET A O 1
ATOM 1549 N N . VAL A 1 205 ? 19.406 -14.023 10.812 1 97.69 205 VAL A N 1
ATOM 1550 C CA . VAL A 1 205 ? 18.141 -13.406 11.164 1 97.69 205 VAL A CA 1
ATOM 1551 C C . VAL A 1 205 ? 17.219 -14.445 11.812 1 97.69 205 VAL A C 1
ATOM 1553 O O . VAL A 1 205 ? 17.156 -15.594 11.367 1 97.69 205 VAL A O 1
ATOM 1556 N N . SER A 1 206 ? 16.562 -14.031 12.898 1 97.62 206 SER A N 1
ATOM 1557 C CA . SER A 1 206 ? 15.617 -14.953 13.523 1 97.62 206 SER A CA 1
ATOM 1558 C C . SER A 1 206 ? 14.406 -15.211 12.633 1 97.62 206 SER A C 1
ATOM 1560 O O . SER A 1 206 ? 13.922 -14.297 11.953 1 97.62 206 SER A O 1
ATOM 1562 N N . LEU A 1 207 ? 13.883 -16.391 12.633 1 97.44 207 LEU A N 1
ATOM 1563 C CA . LEU A 1 207 ? 12.828 -16.828 11.727 1 97.44 207 LEU A CA 1
ATOM 1564 C C . LEU A 1 207 ? 11.531 -16.062 12 1 97.44 207 LEU A C 1
ATOM 1566 O O . LEU A 1 207 ? 10.711 -15.875 11.094 1 97.44 207 LEU A O 1
ATOM 1570 N N . ASP A 1 208 ? 11.344 -15.594 13.242 1 95.88 208 ASP A N 1
ATOM 1571 C CA . ASP A 1 208 ? 10.117 -14.867 13.547 1 95.88 208 ASP A CA 1
ATOM 1572 C C . ASP A 1 208 ? 10.07 -13.531 12.812 1 95.88 208 ASP A C 1
ATOM 1574 O O . ASP A 1 208 ? 8.992 -13.039 12.469 1 95.88 208 ASP A O 1
ATOM 1578 N N . ILE A 1 209 ? 11.211 -12.883 12.539 1 97.06 209 ILE A N 1
ATOM 1579 C CA . ILE A 1 209 ? 11.258 -11.648 11.766 1 97.06 209 ILE A CA 1
ATOM 1580 C C . ILE A 1 209 ? 10.789 -11.922 10.336 1 97.06 209 ILE A C 1
ATOM 1582 O O . ILE A 1 209 ? 9.969 -11.18 9.789 1 97.06 209 ILE A O 1
ATOM 1586 N N . LEU A 1 210 ? 11.344 -12.977 9.719 1 97.62 210 LEU A N 1
ATOM 1587 C CA . LEU A 1 210 ? 10.969 -13.32 8.352 1 97.62 210 LEU A CA 1
ATOM 1588 C C . LEU A 1 210 ? 9.5 -13.719 8.266 1 97.62 210 LEU A C 1
ATOM 1590 O O . LEU A 1 210 ? 8.82 -13.398 7.293 1 97.62 210 LEU A O 1
ATOM 1594 N N . PHE A 1 211 ? 9.086 -14.422 9.297 1 96.94 211 PHE A N 1
ATOM 1595 C CA . PHE A 1 211 ? 7.668 -14.766 9.375 1 96.94 211 PHE A CA 1
ATOM 1596 C C . PHE A 1 211 ? 6.812 -13.508 9.453 1 96.94 211 PHE A C 1
ATOM 1598 O O . PHE A 1 211 ? 5.762 -13.422 8.812 1 96.94 211 PHE A O 1
ATOM 1605 N N . LEU A 1 212 ? 7.199 -12.547 10.281 1 96.25 212 LEU A N 1
ATOM 1606 C CA . LEU A 1 212 ? 6.453 -11.305 10.414 1 96.25 212 LEU A CA 1
ATOM 1607 C C . LEU A 1 212 ? 6.414 -10.547 9.086 1 96.25 212 LEU A C 1
ATOM 1609 O O . LEU A 1 212 ? 5.391 -9.961 8.734 1 96.25 212 LEU A O 1
ATOM 1613 N N . ILE A 1 213 ? 7.527 -10.469 8.367 1 96.38 213 ILE A N 1
ATOM 1614 C CA . ILE A 1 213 ? 7.559 -9.836 7.051 1 96.38 213 ILE A CA 1
ATOM 1615 C C . ILE A 1 213 ? 6.535 -10.508 6.137 1 96.38 213 ILE A C 1
ATOM 1617 O O . ILE A 1 213 ? 5.797 -9.828 5.414 1 96.38 213 ILE A O 1
ATOM 1621 N N . ARG A 1 214 ? 6.492 -11.852 6.145 1 95.69 214 ARG A N 1
ATOM 1622 C CA . ARG A 1 214 ? 5.508 -12.578 5.348 1 95.69 214 ARG A CA 1
ATOM 1623 C C . ARG A 1 214 ? 4.094 -12.117 5.676 1 95.69 214 ARG A C 1
ATOM 1625 O O . ARG A 1 214 ? 3.277 -11.906 4.773 1 95.69 214 ARG A O 1
ATOM 1632 N N . GLU A 1 215 ? 3.818 -12.008 6.945 1 93.88 215 GLU A N 1
ATOM 1633 C CA . GLU A 1 215 ? 2.48 -11.602 7.359 1 93.88 215 GLU A CA 1
ATOM 1634 C C . GLU A 1 215 ? 2.148 -10.203 6.848 1 93.88 215 GLU A C 1
ATOM 1636 O O . GLU A 1 215 ? 0.996 -9.914 6.516 1 93.88 215 GLU A O 1
ATOM 1641 N N . HIS A 1 216 ? 3.131 -9.359 6.84 1 93.12 216 HIS A N 1
ATOM 1642 C CA . HIS A 1 216 ? 2.922 -8.031 6.27 1 93.12 216 HIS A CA 1
ATOM 1643 C C . HIS A 1 216 ? 2.707 -8.102 4.762 1 93.12 216 HIS A C 1
ATOM 1645 O O . HIS A 1 216 ? 1.867 -7.387 4.215 1 93.12 216 HIS A O 1
ATOM 1651 N N . VAL A 1 217 ? 3.453 -8.938 4.109 1 91.88 217 VAL A N 1
ATOM 1652 C CA . VAL A 1 217 ? 3.338 -9.109 2.664 1 91.88 217 VAL A CA 1
ATOM 1653 C C . VAL A 1 217 ? 1.942 -9.625 2.314 1 91.88 217 VAL A C 1
ATOM 1655 O O . VAL A 1 217 ? 1.353 -9.203 1.315 1 91.88 217 VAL A O 1
ATOM 1658 N N . LYS A 1 218 ? 1.44 -10.531 3.109 1 90.75 218 LYS A N 1
ATOM 1659 C CA . LYS A 1 218 ? 0.095 -11.055 2.896 1 90.75 218 LYS A CA 1
ATOM 1660 C C . LYS A 1 218 ? -0.938 -9.93 2.881 1 90.75 218 LYS A C 1
ATOM 1662 O O . LYS A 1 218 ? -1.991 -10.062 2.256 1 90.75 218 LYS A O 1
ATOM 1667 N N . GLN A 1 219 ? -0.546 -8.844 3.539 1 85.19 219 GLN A N 1
ATOM 1668 C CA . GLN A 1 219 ? -1.46 -7.711 3.615 1 85.19 219 GLN A CA 1
ATOM 1669 C C . GLN A 1 219 ? -1.15 -6.68 2.535 1 85.19 219 GLN A C 1
ATOM 1671 O O . GLN A 1 219 ? -1.679 -5.566 2.562 1 85.19 219 GLN A O 1
ATOM 1676 N N . GLY A 1 220 ? -0.272 -7 1.616 1 81.5 220 GLY A N 1
ATOM 1677 C CA . GLY A 1 220 ? 0.042 -6.133 0.492 1 81.5 220 GLY A CA 1
ATOM 1678 C C . GLY A 1 220 ? 1.192 -5.184 0.774 1 81.5 220 GLY A C 1
ATOM 1679 O O . GLY A 1 220 ? 1.424 -4.242 0.017 1 81.5 220 GLY A O 1
ATOM 1680 N N . VAL A 1 221 ? 1.905 -5.383 1.888 1 87.56 221 VAL A N 1
ATOM 1681 C CA . VAL A 1 221 ? 3.039 -4.535 2.24 1 87.56 221 VAL A CA 1
ATOM 1682 C C . VAL A 1 221 ? 4.293 -5.02 1.519 1 87.56 221 VAL A C 1
ATOM 1684 O O . VAL A 1 221 ? 4.531 -6.227 1.419 1 87.56 221 VAL A O 1
ATOM 1687 N N . ALA A 1 222 ? 5.023 -4.074 0.927 1 87.94 222 ALA A N 1
ATOM 1688 C CA . ALA A 1 222 ? 6.281 -4.457 0.294 1 87.94 222 ALA A CA 1
ATOM 1689 C C . ALA A 1 222 ? 7.258 -5.023 1.317 1 87.94 222 ALA A C 1
ATOM 1691 O O . ALA A 1 222 ? 7.352 -4.523 2.441 1 87.94 222 ALA A O 1
ATOM 1692 N N . PRO A 1 223 ? 7.988 -6.086 0.954 1 91.62 223 PRO A N 1
ATOM 1693 C CA . PRO A 1 223 ? 8.898 -6.719 1.91 1 91.62 223 PRO A CA 1
ATOM 1694 C C . PRO A 1 223 ? 9.953 -5.754 2.449 1 91.62 223 PRO A C 1
ATOM 1696 O O . PRO A 1 223 ? 10.305 -5.816 3.629 1 91.62 223 PRO A O 1
ATOM 1699 N N . LEU A 1 224 ? 10.508 -4.934 1.619 1 91.56 224 LEU A N 1
ATOM 1700 C CA . LEU A 1 224 ? 11.539 -4.008 2.061 1 91.56 224 LEU A CA 1
ATOM 1701 C C . LEU A 1 224 ? 10.984 -3.016 3.08 1 91.56 224 LEU A C 1
ATOM 1703 O O . LEU A 1 224 ? 11.664 -2.678 4.055 1 91.56 224 LEU A O 1
ATOM 1707 N N . GLN A 1 225 ? 9.734 -2.539 2.881 1 89.5 225 GLN A N 1
ATOM 1708 C CA . GLN A 1 225 ? 9.094 -1.628 3.826 1 89.5 225 GLN A CA 1
ATOM 1709 C C . GLN A 1 225 ? 8.891 -2.297 5.184 1 89.5 225 GLN A C 1
ATOM 1711 O O . GLN A 1 225 ? 9.086 -1.667 6.227 1 89.5 225 GLN A O 1
ATOM 1716 N N . ALA A 1 226 ? 8.43 -3.508 5.117 1 93.12 226 ALA A N 1
ATOM 1717 C CA . ALA A 1 226 ? 8.258 -4.258 6.359 1 93.12 226 ALA A CA 1
ATOM 1718 C C . ALA A 1 226 ? 9.578 -4.406 7.102 1 93.12 226 ALA A C 1
ATOM 1720 O O . ALA A 1 226 ? 9.641 -4.227 8.32 1 93.12 226 ALA A O 1
ATOM 1721 N N . ALA A 1 227 ? 10.672 -4.723 6.355 1 94.5 227 ALA A N 1
ATOM 1722 C CA . ALA A 1 227 ? 11.992 -4.898 6.953 1 94.5 227 ALA A CA 1
ATOM 1723 C C . ALA A 1 227 ? 12.484 -3.602 7.59 1 94.5 227 ALA A C 1
ATOM 1725 O O . ALA A 1 227 ? 13.07 -3.619 8.672 1 94.5 227 ALA A O 1
ATOM 1726 N N . GLU A 1 228 ? 12.25 -2.502 6.934 1 92.5 228 GLU A N 1
ATOM 1727 C CA . GLU A 1 228 ? 12.688 -1.205 7.438 1 92.5 228 GLU A CA 1
ATOM 1728 C C . GLU A 1 228 ? 11.977 -0.849 8.742 1 92.5 228 GLU A C 1
ATOM 1730 O O . GLU A 1 228 ? 12.602 -0.341 9.672 1 92.5 228 GLU A O 1
ATOM 1735 N N . ALA A 1 229 ? 10.664 -1.101 8.766 1 92.44 229 ALA A N 1
ATOM 1736 C CA . ALA A 1 229 ? 9.891 -0.823 9.977 1 92.44 229 ALA A CA 1
ATOM 1737 C C . ALA A 1 229 ? 10.375 -1.675 11.148 1 92.44 229 ALA A C 1
ATOM 1739 O O . ALA A 1 229 ? 10.516 -1.181 12.266 1 92.44 229 ALA A O 1
ATOM 1740 N N . ILE A 1 230 ? 10.609 -2.936 10.883 1 93.94 230 ILE A N 1
ATOM 1741 C CA . ILE A 1 230 ? 11.062 -3.859 11.922 1 93.94 230 ILE A CA 1
ATOM 1742 C C . ILE A 1 230 ? 12.438 -3.43 12.43 1 93.94 230 ILE A C 1
ATOM 1744 O O . ILE A 1 230 ? 12.695 -3.43 13.633 1 93.94 230 ILE A O 1
ATOM 1748 N N . MET A 1 231 ? 13.328 -3.031 11.508 1 93.69 231 MET A N 1
ATOM 1749 C CA . MET A 1 231 ? 14.672 -2.596 11.875 1 93.69 231 MET A CA 1
ATOM 1750 C C . MET A 1 231 ? 14.625 -1.342 12.742 1 93.69 231 MET A C 1
ATOM 1752 O O . MET A 1 231 ? 15.422 -1.187 13.664 1 93.69 231 MET A O 1
ATOM 1756 N N . SER A 1 232 ? 13.664 -0.442 12.445 1 90.38 232 SER A N 1
ATOM 1757 C CA . SER A 1 232 ? 13.516 0.768 13.242 1 90.38 232 SER A CA 1
ATOM 1758 C C . SER A 1 232 ? 13.203 0.433 14.703 1 90.38 232 SER A C 1
ATOM 1760 O O . SER A 1 232 ? 13.805 1.005 15.617 1 90.38 232 SER A O 1
ATOM 1762 N N . MET A 1 233 ? 12.289 -0.464 14.898 1 90.25 233 MET A N 1
ATOM 1763 C CA . MET A 1 233 ? 11.922 -0.859 16.25 1 90.25 233 MET A CA 1
ATOM 1764 C C . MET A 1 233 ? 13.078 -1.566 16.953 1 90.25 233 MET A C 1
ATOM 1766 O O . MET A 1 233 ? 13.367 -1.292 18.109 1 90.25 233 MET A O 1
ATOM 1770 N N . THR A 1 234 ? 13.75 -2.457 16.219 1 90.5 234 THR A N 1
ATOM 1771 C CA . THR A 1 234 ? 14.836 -3.244 16.797 1 90.5 234 THR A CA 1
ATOM 1772 C C . THR A 1 234 ? 15.992 -2.344 17.219 1 90.5 234 THR A C 1
ATOM 1774 O O . THR A 1 234 ? 16.656 -2.594 18.219 1 90.5 234 THR A O 1
ATOM 1777 N N . LEU A 1 235 ? 16.219 -1.335 16.5 1 89.62 235 LEU A N 1
ATOM 1778 C CA . LEU A 1 235 ? 17.312 -0.421 16.812 1 89.62 235 LEU A CA 1
ATOM 1779 C C . LEU A 1 235 ? 16.984 0.423 18.031 1 89.62 235 LEU A C 1
ATOM 1781 O O . LEU A 1 235 ? 17.875 0.751 18.828 1 89.62 235 LEU A O 1
ATOM 1785 N N . VAL A 1 236 ? 15.727 0.748 18.188 1 88.56 236 VAL A N 1
ATOM 1786 C CA . VAL A 1 236 ? 15.328 1.52 19.359 1 88.56 236 VAL A CA 1
ATOM 1787 C C . VAL A 1 236 ? 15.469 0.66 20.625 1 88.56 236 VAL A C 1
ATOM 1789 O O . VAL A 1 236 ? 15.836 1.162 21.688 1 88.56 236 VAL A O 1
ATOM 1792 N N . LYS A 1 237 ? 15.234 -0.639 20.469 1 87.19 237 LYS A N 1
ATOM 1793 C CA . LYS A 1 237 ? 15.344 -1.581 21.578 1 87.19 237 LYS A CA 1
ATOM 1794 C C . LYS A 1 237 ? 16.797 -1.79 21.984 1 87.19 237 LYS A C 1
ATOM 1796 O O . LYS A 1 237 ? 17.078 -2.246 23.094 1 87.19 237 LYS A O 1
ATOM 1801 N N . ASN A 1 238 ? 17.672 -1.438 21.031 1 86.31 238 ASN A N 1
ATOM 1802 C CA . ASN A 1 238 ? 19.094 -1.661 21.25 1 86.31 238 ASN A CA 1
ATOM 1803 C C . ASN A 1 238 ? 19.906 -0.371 21.094 1 86.31 238 ASN A C 1
ATOM 1805 O O . ASN A 1 238 ? 20.609 -0.193 20.109 1 86.31 238 ASN A O 1
ATOM 1809 N N . PRO A 1 239 ? 19.938 0.357 22.141 1 81.81 239 PRO A N 1
ATOM 1810 C CA . PRO A 1 239 ? 20.609 1.661 22.031 1 81.81 239 PRO A CA 1
ATOM 1811 C C . PRO A 1 239 ? 22.094 1.544 21.734 1 81.81 239 PRO A C 1
ATOM 1813 O O . PRO A 1 239 ? 22.656 2.393 21.031 1 81.81 239 PRO A O 1
ATOM 1816 N N . THR A 1 240 ? 22.688 0.529 22.25 1 79.12 240 THR A N 1
ATOM 1817 C CA . THR A 1 240 ? 24.109 0.34 21.984 1 79.12 240 THR A CA 1
ATOM 1818 C C . THR A 1 240 ? 24.359 0.108 20.484 1 79.12 240 THR A C 1
ATOM 1820 O O . THR A 1 240 ? 25.281 0.682 19.906 1 79.12 240 THR A O 1
ATOM 1823 N N . ALA A 1 241 ? 23.516 -0.738 19.969 1 78.19 241 ALA A N 1
ATOM 1824 C CA . ALA A 1 241 ? 23.641 -0.992 18.531 1 78.19 241 ALA A CA 1
ATOM 1825 C C . ALA A 1 241 ? 23.25 0.244 17.719 1 78.19 241 ALA A C 1
ATOM 1827 O O . ALA A 1 241 ? 23.859 0.537 16.703 1 78.19 241 ALA A O 1
ATOM 1828 N N . SER A 1 242 ? 22.25 0.953 18.156 1 79.12 242 SER A N 1
ATOM 1829 C CA . SER A 1 242 ? 21.766 2.143 17.469 1 79.12 242 SER A CA 1
ATOM 1830 C C . SER A 1 242 ? 22.844 3.223 17.406 1 79.12 242 SER A C 1
ATOM 1832 O O . SER A 1 242 ? 22.938 3.951 16.406 1 79.12 242 SER A O 1
ATOM 1834 N N . ALA A 1 243 ? 23.625 3.303 18.438 1 79.44 243 ALA A N 1
ATOM 1835 C CA . ALA A 1 243 ? 24.672 4.309 18.516 1 79.44 243 ALA A CA 1
ATOM 1836 C C . ALA A 1 243 ? 25.781 4.016 17.5 1 79.44 243 ALA A C 1
ATOM 1838 O O . ALA A 1 243 ? 26.406 4.938 16.969 1 79.44 243 ALA A O 1
ATOM 1839 N N . LYS A 1 244 ? 25.969 2.754 17.219 1 77.56 244 LYS A N 1
ATOM 1840 C CA . LYS A 1 244 ? 27.031 2.344 16.312 1 77.56 244 LYS A CA 1
ATOM 1841 C C . LYS A 1 244 ? 26.5 2.172 14.891 1 77.56 244 LYS A C 1
ATOM 1843 O O . LYS A 1 244 ? 27.281 1.965 13.953 1 77.56 244 LYS A O 1
ATOM 1848 N N . MET A 1 245 ? 25.234 2.35 14.75 1 82.62 245 MET A N 1
ATOM 1849 C CA . MET A 1 245 ? 24.594 2.059 13.469 1 82.62 245 MET A CA 1
ATOM 1850 C C . MET A 1 245 ? 24.609 3.283 12.562 1 82.62 245 MET A C 1
ATOM 1852 O O . MET A 1 245 ? 24 4.301 12.875 1 82.62 245 MET A O 1
ATOM 1856 N N . THR A 1 246 ? 25.453 3.209 11.57 1 79.06 246 THR A N 1
ATOM 1857 C CA . THR A 1 246 ? 25.406 4.246 10.547 1 79.06 246 THR A CA 1
ATOM 1858 C C . THR A 1 246 ? 24.281 3.982 9.555 1 79.06 246 THR A C 1
ATOM 1860 O O . THR A 1 246 ? 23.703 2.889 9.531 1 79.06 246 THR A O 1
ATOM 1863 N N . ILE A 1 247 ? 23.969 4.902 8.812 1 80.25 247 ILE A N 1
ATOM 1864 C CA . ILE A 1 247 ? 22.906 4.777 7.816 1 80.25 247 ILE A CA 1
ATOM 1865 C C . ILE A 1 247 ? 23.266 3.686 6.812 1 80.25 247 ILE A C 1
ATOM 1867 O O . ILE A 1 247 ? 22.406 2.936 6.363 1 80.25 247 ILE A O 1
ATOM 1871 N N . GLU A 1 248 ? 24.531 3.613 6.516 1 82.19 248 GLU A N 1
ATOM 1872 C CA . GLU A 1 248 ? 25 2.617 5.555 1 82.19 248 GLU A CA 1
ATOM 1873 C C . GLU A 1 248 ? 24.891 1.206 6.121 1 82.19 248 GLU A C 1
ATOM 1875 O O . GLU A 1 248 ? 24.469 0.282 5.418 1 82.19 248 GLU A O 1
ATOM 1880 N N . LYS A 1 249 ? 25.203 1.081 7.383 1 86.44 249 LYS A N 1
ATOM 1881 C CA . LYS A 1 249 ? 25.109 -0.225 8.023 1 86.44 249 LYS A CA 1
ATOM 1882 C C . LYS A 1 249 ? 23.641 -0.663 8.148 1 86.44 249 LYS A C 1
ATOM 1884 O O . LYS A 1 249 ? 23.328 -1.835 7.941 1 86.44 249 LYS A O 1
ATOM 1889 N N . ARG A 1 250 ? 22.859 0.311 8.516 1 90.31 250 ARG A N 1
ATOM 1890 C CA . ARG A 1 250 ? 21.438 0.025 8.617 1 90.31 250 ARG A CA 1
ATOM 1891 C C . ARG A 1 250 ? 20.875 -0.435 7.281 1 90.31 250 ARG A C 1
ATOM 1893 O O . ARG A 1 250 ? 20.141 -1.422 7.219 1 90.31 250 ARG A O 1
ATOM 1900 N N . ARG A 1 251 ? 21.25 0.302 6.234 1 87.75 251 ARG A N 1
ATOM 1901 C CA . ARG A 1 251 ? 20.781 -0.047 4.898 1 87.75 251 ARG A CA 1
ATOM 1902 C C . ARG A 1 251 ? 21.297 -1.417 4.477 1 87.75 251 ARG A C 1
ATOM 1904 O O . ARG A 1 251 ? 20.578 -2.18 3.818 1 87.75 251 ARG A O 1
ATOM 1911 N N . TYR A 1 252 ? 22.531 -1.68 4.898 1 91.06 252 TYR A N 1
ATOM 1912 C CA . TYR A 1 252 ? 23.141 -2.971 4.605 1 91.06 252 TYR A CA 1
ATOM 1913 C C . TYR A 1 252 ? 22.328 -4.109 5.207 1 91.06 252 TYR A C 1
ATOM 1915 O O . TYR A 1 252 ? 22.016 -5.086 4.523 1 91.06 252 TYR A O 1
ATOM 1923 N N . ILE A 1 253 ? 21.953 -3.998 6.438 1 93.69 253 ILE A N 1
ATOM 1924 C CA . ILE A 1 253 ? 21.203 -5.039 7.133 1 93.69 253 ILE A CA 1
ATOM 1925 C C . ILE A 1 253 ? 19.797 -5.145 6.543 1 93.69 253 ILE A C 1
ATOM 1927 O O . ILE A 1 253 ? 19.281 -6.246 6.336 1 93.69 253 ILE A O 1
ATOM 1931 N N . GLU A 1 254 ? 19.188 -4.012 6.258 1 94.44 254 GLU A N 1
ATOM 1932 C CA . GLU A 1 254 ? 17.859 -3.992 5.68 1 94.44 254 GLU A CA 1
ATOM 1933 C C . GLU A 1 254 ? 17.828 -4.695 4.324 1 94.44 254 GLU A C 1
ATOM 1935 O O . GLU A 1 254 ? 16.891 -5.434 4.02 1 94.44 254 GLU A O 1
ATOM 1940 N N . GLN A 1 255 ? 18.844 -4.48 3.508 1 92.19 255 GLN A N 1
ATOM 1941 C CA . GLN A 1 255 ? 18.922 -5.137 2.207 1 92.19 255 GLN A CA 1
ATOM 1942 C C . GLN A 1 255 ? 19.094 -6.648 2.361 1 92.19 255 GLN A C 1
ATOM 1944 O O . GLN A 1 255 ? 18.547 -7.418 1.565 1 92.19 255 GLN A O 1
ATOM 1949 N N . HIS A 1 256 ? 19.812 -7.02 3.377 1 94.38 256 HIS A N 1
ATOM 1950 C CA . HIS A 1 256 ? 19.984 -8.445 3.619 1 94.38 256 HIS A CA 1
ATOM 1951 C C . 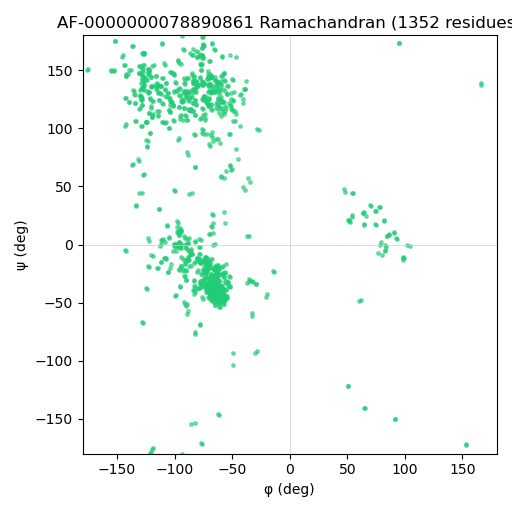HIS A 1 256 ? 18.703 -9.07 4.145 1 94.38 256 HIS A C 1
ATOM 1953 O O . HIS A 1 256 ? 18.406 -10.234 3.85 1 94.38 256 HIS A O 1
ATOM 1959 N N . LEU A 1 257 ? 17.969 -8.305 4.961 1 96.25 257 LEU A N 1
ATOM 1960 C CA . LEU A 1 257 ? 16.672 -8.805 5.402 1 96.25 257 LEU A CA 1
ATOM 1961 C C . LEU A 1 257 ? 15.734 -8.984 4.219 1 96.25 257 LEU A C 1
ATOM 1963 O O . LEU A 1 257 ? 15 -9.977 4.148 1 96.25 257 LEU A O 1
ATOM 1967 N N . TYR A 1 258 ? 15.789 -8.031 3.312 1 94.75 258 TYR A N 1
ATOM 1968 C CA . TYR A 1 258 ? 14.969 -8.078 2.104 1 94.75 258 TYR A CA 1
ATOM 1969 C C . TYR A 1 258 ? 15.312 -9.305 1.263 1 94.75 258 TYR A C 1
ATOM 1971 O O . TYR A 1 258 ? 14.43 -10.062 0.866 1 94.75 258 TYR A O 1
ATOM 1979 N N . ARG A 1 259 ? 16.578 -9.492 1.019 1 94.12 259 ARG A N 1
ATOM 1980 C CA . ARG A 1 259 ? 17.031 -10.648 0.255 1 94.12 259 ARG A CA 1
ATOM 1981 C C . ARG A 1 259 ? 16.734 -11.953 1.002 1 94.12 259 ARG A C 1
ATOM 1983 O O . ARG A 1 259 ? 16.359 -12.953 0.393 1 94.12 259 ARG A O 1
ATOM 1990 N N . GLY A 1 260 ? 16.984 -11.883 2.27 1 96.5 260 GLY A N 1
ATOM 1991 C CA . GLY A 1 260 ? 16.719 -13.047 3.1 1 96.5 260 GLY A CA 1
ATOM 1992 C C . GLY A 1 260 ? 15.266 -13.484 3.062 1 96.5 260 GLY A C 1
ATOM 1993 O O . GLY A 1 260 ? 14.969 -14.68 3.096 1 96.5 260 GLY A O 1
ATOM 1994 N N . TYR A 1 261 ? 14.352 -12.547 2.975 1 97.44 261 TYR A N 1
ATOM 1995 C CA . TYR A 1 261 ? 12.93 -12.883 2.902 1 97.44 261 TYR A CA 1
ATOM 1996 C C . TYR A 1 261 ? 12.625 -13.703 1.654 1 97.44 261 TYR A C 1
ATOM 1998 O O . TYR A 1 261 ? 11.883 -14.68 1.715 1 97.44 261 TYR A O 1
ATOM 2006 N N . TRP A 1 262 ? 13.148 -13.266 0.504 1 96.5 262 TRP A N 1
ATOM 2007 C CA . TRP A 1 262 ? 12.891 -13.992 -0.739 1 96.5 262 TRP A CA 1
ATOM 2008 C C . TRP A 1 262 ? 13.453 -15.406 -0.675 1 96.5 262 TRP A C 1
ATOM 2010 O O . TRP A 1 262 ? 12.82 -16.359 -1.134 1 96.5 262 TRP A O 1
ATOM 2020 N N . ALA A 1 263 ? 14.656 -15.508 -0.114 1 97.12 263 ALA A N 1
ATOM 2021 C CA . ALA A 1 263 ? 15.227 -16.844 0.047 1 97.12 263 ALA A CA 1
ATOM 2022 C C . ALA A 1 263 ? 14.391 -17.688 1.004 1 97.12 263 ALA A C 1
ATOM 2024 O O . ALA A 1 263 ? 14.188 -18.875 0.771 1 97.12 263 ALA A O 1
ATOM 2025 N N . TYR A 1 264 ? 13.938 -17.031 2.104 1 97.69 264 TYR A N 1
ATOM 2026 C CA . TYR A 1 264 ? 13.07 -17.672 3.084 1 97.69 264 TYR A CA 1
ATOM 2027 C C . TYR A 1 264 ? 11.82 -18.25 2.418 1 97.69 264 TYR A C 1
ATOM 2029 O O . TYR A 1 264 ? 11.438 -19.375 2.688 1 97.69 264 TYR A O 1
ATOM 2037 N N . GLU A 1 265 ? 11.211 -17.5 1.527 1 97.62 265 GLU A N 1
ATOM 2038 C CA . GLU A 1 265 ? 10.008 -17.953 0.834 1 97.62 265 GLU A CA 1
ATOM 2039 C C . GLU A 1 265 ? 10.32 -19.109 -0.116 1 97.62 265 GLU A C 1
ATOM 2041 O O . GLU A 1 265 ? 9.523 -20.047 -0.249 1 97.62 265 GLU A O 1
ATOM 2046 N N . CYS A 1 266 ? 11.453 -19 -0.813 1 97.31 266 CYS A N 1
ATOM 2047 C CA . CYS A 1 266 ? 11.828 -20.031 -1.783 1 97.31 266 CYS A CA 1
ATOM 2048 C C . CYS A 1 266 ? 12.172 -21.344 -1.088 1 97.31 266 CYS A C 1
ATOM 2050 O O . CYS A 1 266 ? 12.055 -22.406 -1.684 1 97.31 266 CYS A O 1
ATOM 2052 N N . LEU A 1 267 ? 12.602 -21.281 0.204 1 97.5 267 LEU A N 1
ATOM 2053 C CA . LEU A 1 267 ? 13.023 -22.469 0.924 1 97.5 267 LEU A CA 1
ATOM 2054 C C . LEU A 1 267 ? 11.914 -22.984 1.838 1 97.5 267 LEU A C 1
ATOM 2056 O O . LEU A 1 267 ? 12.109 -23.938 2.584 1 97.5 267 LEU A O 1
ATOM 2060 N N . THR A 1 268 ? 10.781 -22.281 1.873 1 97.19 268 THR A N 1
ATOM 2061 C CA . THR A 1 268 ? 9.602 -22.766 2.584 1 97.19 268 THR A CA 1
ATOM 2062 C C . THR A 1 268 ? 8.914 -23.875 1.795 1 97.19 268 THR A C 1
ATOM 2064 O O . THR A 1 268 ? 8.656 -23.719 0.599 1 97.19 268 THR A O 1
ATOM 2067 N N . VAL A 1 269 ? 8.719 -24.969 2.412 1 95 269 VAL A N 1
ATOM 2068 C CA . VAL A 1 269 ? 8.078 -26.109 1.759 1 95 269 VAL A CA 1
ATOM 2069 C C . VAL A 1 269 ? 6.574 -25.875 1.658 1 95 269 VAL A C 1
ATOM 2071 O O . VAL A 1 269 ? 5.895 -25.703 2.676 1 95 269 VAL A O 1
ATOM 2074 N N . ARG A 1 270 ? 6.133 -25.812 0.391 1 94.56 270 ARG A N 1
ATOM 2075 C CA . ARG A 1 270 ? 4.719 -25.531 0.155 1 94.56 270 ARG A CA 1
ATOM 2076 C C . ARG A 1 270 ? 4.102 -26.594 -0.764 1 94.56 270 ARG A C 1
ATOM 2078 O O . ARG A 1 270 ? 4.797 -27.172 -1.597 1 94.56 270 ARG A O 1
ATOM 2085 N N . ASN A 1 271 ? 2.918 -26.891 -0.516 1 93.25 271 ASN A N 1
ATOM 2086 C CA . ASN A 1 271 ? 2.086 -27.672 -1.427 1 93.25 271 ASN A CA 1
ATOM 2087 C C . ASN A 1 271 ? 0.979 -26.812 -2.041 1 93.25 271 ASN A C 1
ATOM 2089 O O . ASN A 1 271 ? 0.005 -26.469 -1.366 1 93.25 271 ASN A O 1
ATOM 2093 N N . ALA A 1 272 ? 1.142 -26.469 -3.287 1 95.19 272 ALA A N 1
ATOM 2094 C CA . ALA A 1 272 ? 0.203 -25.578 -3.959 1 95.19 272 ALA A CA 1
ATOM 2095 C C . ALA A 1 272 ? -1.214 -26.141 -3.924 1 95.19 272 ALA A C 1
ATOM 2097 O O . ALA A 1 272 ? -2.191 -25.391 -3.969 1 95.19 272 ALA A O 1
ATOM 2098 N N . ASP A 1 273 ? -1.412 -27.453 -3.795 1 96.12 273 ASP A N 1
ATOM 2099 C CA . ASP A 1 273 ? -2.725 -28.094 -3.787 1 96.12 273 ASP A CA 1
ATOM 2100 C C . ASP A 1 273 ? -3.479 -27.781 -2.496 1 96.12 273 ASP A C 1
ATOM 2102 O O . ASP A 1 273 ? -4.699 -27.938 -2.432 1 96.12 273 ASP A O 1
ATOM 2106 N N . ASP A 1 274 ? -2.756 -27.359 -1.476 1 94.12 274 ASP A N 1
ATOM 2107 C CA . ASP A 1 274 ? -3.402 -26.984 -0.223 1 94.12 274 ASP A CA 1
ATOM 2108 C C . ASP A 1 274 ? -4.301 -25.766 -0.414 1 94.12 274 ASP A C 1
ATOM 2110 O O . ASP A 1 274 ? -5.195 -25.516 0.396 1 94.12 274 ASP A O 1
ATOM 2114 N N . ALA A 1 275 ? -4.047 -25.047 -1.476 1 96.31 275 ALA A N 1
ATOM 2115 C CA . ALA A 1 275 ? -4.793 -23.812 -1.705 1 96.31 275 ALA A CA 1
ATOM 2116 C C . ALA A 1 275 ? -5.957 -24.047 -2.662 1 96.31 275 ALA A C 1
ATOM 2118 O O . ALA A 1 275 ? -6.582 -23.078 -3.131 1 96.31 275 ALA A O 1
ATOM 2119 N N . ILE A 1 276 ? -6.262 -25.281 -2.984 1 97.62 276 ILE A N 1
ATOM 2120 C CA . ILE A 1 276 ? -7.406 -25.594 -3.83 1 97.62 276 ILE A CA 1
ATOM 2121 C C . ILE A 1 276 ? -8.695 -25.438 -3.027 1 97.62 276 ILE A C 1
ATOM 2123 O O . ILE A 1 276 ? -8.766 -25.828 -1.86 1 97.62 276 ILE A O 1
ATOM 2127 N N . CYS A 1 277 ? -9.719 -24.844 -3.615 1 96.69 277 CYS A N 1
ATOM 2128 C CA . CYS A 1 277 ? -11 -24.594 -2.965 1 96.69 277 CYS A CA 1
ATOM 2129 C C . CYS A 1 277 ? -11.586 -25.891 -2.4 1 96.69 277 CYS A C 1
ATOM 2131 O O . CYS A 1 277 ? -11.68 -26.891 -3.105 1 96.69 277 CYS A O 1
ATOM 2133 N N . GLY A 1 278 ? -11.977 -25.859 -1.144 1 94.38 278 GLY A N 1
ATOM 2134 C CA . GLY A 1 278 ? -12.539 -27.047 -0.495 1 94.38 278 GLY A CA 1
ATOM 2135 C C . GLY A 1 278 ? -13.953 -27.344 -0.941 1 94.38 278 GLY A C 1
ATOM 2136 O O . GLY A 1 278 ? -14.445 -28.453 -0.732 1 94.38 278 GLY A O 1
ATOM 2137 N N . LEU A 1 279 ? -14.578 -26.422 -1.606 1 91.94 279 LEU A N 1
ATOM 2138 C CA . LEU A 1 279 ? -15.953 -26.594 -2.062 1 91.94 279 LEU A CA 1
ATOM 2139 C C . LEU A 1 279 ? -15.992 -27 -3.533 1 91.94 279 LEU A C 1
ATOM 2141 O O . LEU A 1 279 ? -16.656 -27.969 -3.898 1 91.94 279 LEU A O 1
ATOM 2145 N N . CYS A 1 280 ? -15.227 -26.375 -4.359 1 93.81 280 CYS A N 1
ATOM 2146 C CA . CYS A 1 280 ? -15.242 -26.625 -5.797 1 93.81 280 CYS A CA 1
ATOM 2147 C C . CYS A 1 280 ? -14.258 -27.719 -6.172 1 93.81 280 CYS A C 1
ATOM 2149 O O . CYS A 1 280 ? -14.438 -28.406 -7.18 1 93.81 280 CYS A O 1
ATOM 2151 N N . GLY A 1 281 ? -13.164 -27.797 -5.367 1 95.31 281 GLY A N 1
ATOM 2152 C CA . GLY A 1 281 ? -12.086 -28.688 -5.77 1 95.31 281 GLY A CA 1
ATOM 2153 C C . GLY A 1 281 ? -11.414 -28.266 -7.062 1 95.31 281 GLY A C 1
ATOM 2154 O O . GLY A 1 281 ? -11.195 -27.078 -7.289 1 95.31 281 GLY A O 1
ATOM 2155 N N . VAL A 1 282 ? -11.086 -29.297 -7.898 1 95.75 282 VAL A N 1
ATOM 2156 C CA . VAL A 1 282 ? -10.359 -29 -9.133 1 95.75 282 VAL A CA 1
ATOM 2157 C C . VAL A 1 282 ? -11.352 -28.766 -10.273 1 95.75 282 VAL A C 1
ATOM 2159 O O . VAL A 1 282 ? -10.953 -28.594 -11.422 1 95.75 282 VAL A O 1
ATOM 2162 N N . ALA A 1 283 ? -12.641 -28.719 -9.984 1 95.19 283 ALA A N 1
ATOM 2163 C CA . ALA A 1 283 ? -13.641 -28.641 -11.047 1 95.19 283 ALA A CA 1
ATOM 2164 C C . ALA A 1 283 ? -14.727 -27.625 -10.688 1 95.19 283 ALA A C 1
ATOM 2166 O O . ALA A 1 283 ? -15.906 -27.984 -10.602 1 95.19 283 ALA A O 1
ATOM 2167 N N . PRO A 1 284 ? -14.375 -26.375 -10.664 1 95.38 284 PRO A N 1
ATOM 2168 C CA . PRO A 1 284 ? -15.422 -25.375 -10.406 1 95.38 284 PRO A CA 1
ATOM 2169 C C . PRO A 1 284 ? -16.422 -25.25 -11.562 1 95.38 284 PRO A C 1
ATOM 2171 O O . PRO A 1 284 ? -16.031 -25.328 -12.727 1 95.38 284 PRO A O 1
ATOM 2174 N N . LYS A 1 285 ? -17.656 -25.031 -11.234 1 94.62 285 LYS A N 1
ATOM 2175 C CA . LYS A 1 285 ? -18.703 -24.875 -12.242 1 94.62 285 LYS A CA 1
ATOM 2176 C C . LYS A 1 285 ? -18.562 -23.547 -12.977 1 94.62 285 LYS A C 1
ATOM 2178 O O . LYS A 1 285 ? -18.875 -23.453 -14.164 1 94.62 285 LYS A O 1
ATOM 2183 N N . VAL A 1 286 ? -18.188 -22.609 -12.203 1 95.88 286 VAL A N 1
ATOM 2184 C CA . VAL A 1 286 ? -18.016 -21.266 -12.75 1 95.88 286 VAL A CA 1
ATOM 2185 C C . VAL A 1 286 ? -16.641 -20.734 -12.391 1 95.88 286 VAL A C 1
ATOM 2187 O O . VAL A 1 286 ? -16.141 -20.969 -11.289 1 95.88 286 VAL A O 1
ATOM 2190 N N . GLU A 1 287 ? -15.969 -20.141 -13.32 1 96.5 287 GLU A N 1
ATOM 2191 C CA . GLU A 1 287 ? -14.711 -19.453 -13.062 1 96.5 287 GLU A CA 1
ATOM 2192 C C . GLU A 1 287 ? -14.758 -18.016 -13.594 1 96.5 287 GLU A C 1
ATOM 2194 O O . GLU A 1 287 ? -15.32 -17.766 -14.656 1 96.5 287 GLU A O 1
ATOM 2199 N N . PHE A 1 288 ? -14.281 -17.125 -12.859 1 94.69 288 PHE A N 1
ATOM 2200 C CA . PHE A 1 288 ? -14.203 -15.711 -13.219 1 94.69 288 PHE A CA 1
ATOM 2201 C C . PHE A 1 288 ? -12.789 -15.328 -13.633 1 94.69 288 PHE A C 1
ATOM 2203 O O . PHE A 1 288 ? -11.836 -15.555 -12.883 1 94.69 288 PHE A O 1
ATOM 2210 N N . ALA A 1 289 ? -12.68 -14.836 -14.805 1 95 289 ALA A N 1
ATOM 2211 C CA . ALA A 1 289 ? -11.375 -14.367 -15.273 1 95 289 ALA A CA 1
ATOM 2212 C C . ALA A 1 289 ? -11.273 -12.844 -15.164 1 95 289 ALA A C 1
ATOM 2214 O O . ALA A 1 289 ? -12.211 -12.125 -15.523 1 95 289 ALA A O 1
ATOM 2215 N N . GLU A 1 290 ? -10.172 -12.414 -14.586 1 90.12 290 GLU A N 1
ATOM 2216 C CA . GLU A 1 290 ? -9.93 -10.977 -14.438 1 90.12 290 GLU A CA 1
ATOM 2217 C C . GLU A 1 290 ? -8.508 -10.609 -14.844 1 90.12 290 GLU A C 1
ATOM 2219 O O . GLU A 1 290 ? -7.547 -11.281 -14.453 1 90.12 290 GLU A O 1
ATOM 2224 N N . SER A 1 291 ? -8.438 -9.617 -15.703 1 88.94 291 SER A N 1
ATOM 2225 C CA . SER A 1 291 ? -7.133 -9.102 -16.109 1 88.94 291 SER A CA 1
ATOM 2226 C C . SER A 1 291 ? -6.734 -7.891 -15.273 1 88.94 291 SER A C 1
ATOM 2228 O O . SER A 1 291 ? -7.57 -7.035 -14.977 1 88.94 291 SER A O 1
ATOM 2230 N N . CYS A 1 292 ? -5.492 -7.922 -14.828 1 86.06 292 CYS A N 1
ATOM 2231 C CA . CYS A 1 292 ? -4.969 -6.801 -14.055 1 86.06 292 CYS A CA 1
ATOM 2232 C C . CYS A 1 292 ? -3.74 -6.203 -14.742 1 86.06 292 CYS A C 1
ATOM 2234 O O . CYS A 1 292 ? -2.607 -6.543 -14.398 1 86.06 292 CYS A O 1
ATOM 2236 N N . PRO A 1 293 ? -3.947 -5.152 -15.523 1 84.12 293 PRO A N 1
ATOM 2237 C CA . PRO A 1 293 ? -2.816 -4.559 -16.234 1 84.12 293 PRO A CA 1
ATOM 2238 C C . PRO A 1 293 ? -1.862 -3.803 -15.32 1 84.12 293 PRO A C 1
ATOM 2240 O O . PRO A 1 293 ? -0.698 -3.594 -15.664 1 84.12 293 PRO A O 1
ATOM 2243 N N . LYS A 1 294 ? -2.367 -3.406 -14.203 1 77.12 294 LYS A N 1
ATOM 2244 C CA . LYS A 1 294 ? -1.536 -2.643 -13.273 1 77.12 294 LYS A CA 1
ATOM 2245 C C . LYS A 1 294 ? -0.5 -3.539 -12.602 1 77.12 294 LYS A C 1
ATOM 2247 O O . LYS A 1 294 ? 0.51 -3.053 -12.086 1 77.12 294 LYS A O 1
ATOM 2252 N N . ASP A 1 295 ? -0.783 -4.824 -12.609 1 84.69 295 ASP A N 1
ATOM 2253 C CA . ASP A 1 295 ? 0.179 -5.793 -12.086 1 84.69 295 ASP A CA 1
ATOM 2254 C C . ASP A 1 295 ? 1.236 -6.133 -13.133 1 84.69 295 ASP A C 1
ATOM 2256 O O . ASP A 1 295 ? 1.314 -7.273 -13.594 1 84.69 295 ASP A O 1
ATOM 2260 N N . CYS A 1 296 ? 2.047 -5.105 -13.438 1 88.25 296 CYS A N 1
ATOM 2261 C CA . CYS A 1 296 ? 3.025 -5.266 -14.508 1 88.25 296 CYS A CA 1
ATOM 2262 C C . CYS A 1 296 ? 4.426 -4.906 -14.023 1 88.25 296 CYS A C 1
ATOM 2264 O O . CYS A 1 296 ? 4.598 -4.453 -12.891 1 88.25 296 CYS A O 1
ATOM 2266 N N . ILE A 1 297 ? 5.406 -5.293 -14.758 1 88.88 297 ILE A N 1
ATOM 2267 C CA . ILE A 1 297 ? 6.801 -4.945 -14.508 1 88.88 297 ILE A CA 1
ATOM 2268 C C . ILE A 1 297 ? 7.383 -4.234 -15.727 1 88.88 297 ILE A C 1
ATOM 2270 O O . ILE A 1 297 ? 6.93 -4.445 -16.844 1 88.88 297 ILE A O 1
ATOM 2274 N N . SER A 1 298 ? 8.289 -3.305 -15.469 1 87.19 298 SER A N 1
ATOM 2275 C CA . SER A 1 298 ? 8.992 -2.66 -16.578 1 87.19 298 SER A CA 1
ATOM 2276 C C . SER A 1 298 ? 9.914 -3.641 -17.281 1 87.19 298 SER A C 1
ATOM 2278 O O . SER A 1 298 ? 10.633 -4.406 -16.641 1 87.19 298 SER A O 1
ATOM 2280 N N . LEU A 1 299 ? 9.844 -3.67 -18.578 1 88.38 299 LEU A N 1
ATOM 2281 C CA . LEU A 1 299 ? 10.688 -4.555 -19.375 1 88.38 299 LEU A CA 1
ATOM 2282 C C . LEU A 1 299 ? 11.812 -3.77 -20.062 1 88.38 299 LEU A C 1
ATOM 2284 O O . LEU A 1 299 ? 12.523 -4.305 -20.906 1 88.38 299 LEU A O 1
ATOM 2288 N N . SER A 1 300 ? 11.961 -2.51 -19.781 1 83.31 300 SER A N 1
ATOM 2289 C CA . SER A 1 300 ? 12.953 -1.649 -20.422 1 83.31 300 SER A CA 1
ATOM 2290 C C . SER A 1 300 ? 14.359 -2.225 -20.266 1 83.31 300 SER A C 1
ATOM 2292 O O . SER A 1 300 ? 15.18 -2.111 -21.188 1 83.31 300 SER A O 1
ATOM 2294 N N . GLY A 1 301 ? 14.727 -2.908 -19.281 1 81.94 301 GLY A N 1
ATOM 2295 C CA . GLY A 1 301 ? 16.062 -3.43 -19.062 1 81.94 301 GLY A CA 1
ATOM 2296 C C . GLY A 1 301 ? 16.172 -4.926 -19.281 1 81.94 301 GLY A C 1
ATOM 2297 O O . GLY A 1 301 ? 17.188 -5.539 -18.984 1 81.94 301 GLY A O 1
ATOM 2298 N N . ILE A 1 302 ? 15.18 -5.523 -19.953 1 89.69 302 ILE A N 1
ATOM 2299 C CA . ILE A 1 302 ? 15.164 -6.969 -20.156 1 89.69 302 ILE A CA 1
ATOM 2300 C C . ILE A 1 302 ? 14.812 -7.273 -21.625 1 89.69 302 ILE A C 1
ATOM 2302 O O . ILE A 1 302 ? 13.789 -6.809 -22.125 1 89.69 302 ILE A O 1
ATOM 2306 N N . LYS A 1 303 ? 15.664 -7.934 -22.219 1 92.25 303 LYS A N 1
ATOM 2307 C CA . LYS A 1 303 ? 15.398 -8.391 -23.578 1 92.25 303 LYS A CA 1
ATOM 2308 C C . LYS A 1 303 ? 14.602 -9.695 -23.578 1 92.25 303 LYS A C 1
ATOM 2310 O O . LYS A 1 303 ? 15.117 -10.734 -23.156 1 92.25 303 LYS A O 1
ATOM 2315 N N . ILE A 1 304 ? 13.43 -9.641 -24.062 1 92.38 304 ILE A N 1
ATOM 2316 C CA . ILE A 1 304 ? 12.602 -10.836 -24.156 1 92.38 304 ILE A CA 1
ATOM 2317 C C . ILE A 1 304 ? 12.766 -11.469 -25.531 1 92.38 304 ILE A C 1
ATOM 2319 O O . ILE A 1 304 ? 12.516 -10.828 -26.547 1 92.38 304 ILE A O 1
ATOM 2323 N N . LYS A 1 305 ? 13.148 -12.695 -25.5 1 91.56 305 LYS A N 1
ATOM 2324 C CA . LYS A 1 305 ? 13.32 -13.438 -26.75 1 91.56 305 LYS A CA 1
ATOM 2325 C C . LYS A 1 305 ? 12.109 -14.312 -27.047 1 91.56 305 LYS A C 1
ATOM 2327 O O . LYS A 1 305 ? 11.508 -14.883 -26.125 1 91.56 305 LYS A O 1
ATOM 2332 N N . TRP A 1 306 ? 11.766 -14.312 -28.312 1 88.38 306 TRP A N 1
ATOM 2333 C CA . TRP A 1 306 ? 10.656 -15.141 -28.781 1 88.38 306 TRP A CA 1
ATOM 2334 C C . TRP A 1 306 ? 11.109 -16.094 -29.875 1 88.38 306 TRP A C 1
ATOM 2336 O O . TRP A 1 306 ? 12.031 -15.797 -30.625 1 88.38 306 TRP A O 1
ATOM 2346 N N . PRO A 1 307 ? 10.539 -17.188 -29.938 1 81.5 307 PRO A N 1
ATOM 2347 C CA . PRO A 1 307 ? 10.914 -18.109 -31 1 81.5 307 PRO A CA 1
ATOM 2348 C C . PRO A 1 307 ? 10.617 -17.562 -32.406 1 81.5 307 PRO A C 1
ATOM 2350 O O . PRO A 1 307 ? 9.656 -16.812 -32.562 1 81.5 307 PRO A O 1
ATOM 2353 N N . GLU A 1 308 ? 11.711 -17.453 -33.375 1 69.19 308 GLU A N 1
ATOM 2354 C CA . GLU A 1 308 ? 11.562 -16.922 -34.75 1 69.19 308 GLU A CA 1
ATOM 2355 C C . GLU A 1 308 ? 10.383 -17.562 -35.469 1 69.19 308 GLU A C 1
ATOM 2357 O O . GLU A 1 308 ? 9.555 -16.875 -36.031 1 69.19 308 GLU A O 1
ATOM 2362 N N . SER A 1 309 ? 10.797 -18.812 -36.312 1 56.38 309 SER A N 1
ATOM 2363 C CA . SER A 1 309 ? 9.844 -19.406 -37.219 1 56.38 309 SER A CA 1
ATOM 2364 C C . SER A 1 309 ? 8.734 -20.141 -36.5 1 56.38 309 SER A C 1
ATOM 2366 O O . SER A 1 309 ? 9.008 -21.016 -35.656 1 56.38 309 SER A O 1
ATOM 2368 N N . PRO A 1 310 ? 7.703 -19.469 -36.312 1 53.25 310 PRO A N 1
ATOM 2369 C CA . PRO A 1 310 ? 6.617 -20.047 -35.5 1 53.25 310 PRO A CA 1
ATOM 2370 C C . PRO A 1 310 ? 6.211 -21.438 -35.969 1 53.25 310 PRO A C 1
ATOM 2372 O O . PRO A 1 310 ? 5.777 -21.609 -37.125 1 53.25 310 PRO A O 1
ATOM 2375 N N . PRO A 1 311 ? 7.039 -22.422 -35.906 1 49.97 311 PRO A N 1
ATOM 2376 C CA . PRO A 1 311 ? 6.074 -23.484 -36.188 1 49.97 311 PRO A CA 1
ATOM 2377 C C . PRO A 1 311 ? 4.828 -23.422 -35.312 1 49.97 311 PRO A C 1
ATOM 2379 O O . PRO A 1 311 ? 4.883 -22.891 -34.188 1 49.97 311 PRO A O 1
ATOM 2382 N N . PHE A 1 312 ? 3.521 -23.375 -36.094 1 54.19 312 PHE A N 1
ATOM 2383 C CA . PHE A 1 312 ? 2.193 -23.438 -35.5 1 54.19 312 PHE A CA 1
ATOM 2384 C C . PHE A 1 312 ? 2.178 -24.391 -34.312 1 54.19 312 PHE A C 1
ATOM 2386 O O . PHE A 1 312 ? 1.111 -24.719 -33.781 1 54.19 312 PHE A O 1
ATOM 2393 N N . SER A 1 313 ? 3.391 -24.859 -33.938 1 58.25 313 SER A N 1
ATOM 2394 C CA . SER A 1 313 ? 3.264 -25.875 -32.906 1 58.25 313 SER A CA 1
ATOM 2395 C C . SER A 1 313 ? 3.217 -25.25 -31.516 1 58.25 313 SER A C 1
ATOM 2397 O O . SER A 1 313 ? 3.992 -24.328 -31.219 1 58.25 313 SER A O 1
ATOM 2399 N N . GLU A 1 314 ? 2.127 -25.422 -30.906 1 71.81 314 GLU A N 1
ATOM 2400 C CA . GLU A 1 314 ? 1.893 -25 -29.531 1 71.81 314 GLU A CA 1
ATOM 2401 C C . GLU A 1 314 ? 2.701 -25.844 -28.547 1 71.81 314 GLU A C 1
ATOM 2403 O O . GLU A 1 314 ? 2.223 -26.875 -28.062 1 71.81 314 GLU A O 1
ATOM 2408 N N . ASP A 1 315 ? 4.008 -25.453 -28.312 1 77.19 315 ASP A N 1
ATOM 2409 C CA . ASP A 1 315 ? 4.902 -26.188 -27.438 1 77.19 315 ASP A CA 1
ATOM 2410 C C . ASP A 1 315 ? 4.48 -26.047 -25.984 1 77.19 315 ASP A C 1
ATOM 2412 O O . ASP A 1 315 ? 3.938 -25.016 -25.578 1 77.19 315 ASP A O 1
ATOM 2416 N N . SER A 1 316 ? 4.727 -27.219 -25.297 1 89.12 316 SER A N 1
ATOM 2417 C CA . SER A 1 316 ? 4.383 -27.281 -23.891 1 89.12 316 SER A CA 1
ATOM 2418 C C . SER A 1 316 ? 5.391 -26.5 -23.047 1 89.12 316 SER A C 1
ATOM 2420 O O . SER A 1 316 ? 6.574 -26.438 -23.391 1 89.12 316 SER A O 1
ATOM 2422 N N . VAL A 1 317 ? 4.957 -25.844 -22.141 1 93.81 317 VAL A N 1
ATOM 2423 C CA . VAL A 1 317 ? 5.773 -25.094 -21.188 1 93.81 317 VAL A CA 1
ATOM 2424 C C . VAL A 1 317 ? 6.129 -25.984 -20 1 93.81 317 VAL A C 1
ATOM 2426 O O . VAL A 1 317 ? 5.281 -26.734 -19.5 1 93.81 317 VAL A O 1
ATOM 2429 N N . ASP A 1 318 ? 7.402 -26.047 -19.641 1 95.12 318 ASP A N 1
ATOM 2430 C CA . ASP A 1 318 ? 7.824 -26.734 -18.422 1 95.12 318 ASP A CA 1
ATOM 2431 C C . ASP A 1 318 ? 7.5 -25.875 -17.188 1 95.12 318 ASP A C 1
ATOM 2433 O O . ASP A 1 318 ? 8.336 -25.094 -16.734 1 95.12 318 ASP A O 1
ATOM 2437 N N . VAL A 1 319 ? 6.391 -26.188 -16.641 1 96.88 319 VAL A N 1
ATOM 2438 C CA . VAL A 1 319 ? 5.879 -25.344 -15.555 1 96.88 319 VAL A CA 1
ATOM 2439 C C . VAL A 1 319 ? 6.812 -25.422 -14.352 1 96.88 319 VAL A C 1
ATOM 2441 O O . VAL A 1 319 ? 7.25 -24.406 -13.82 1 96.88 319 VAL A O 1
ATOM 2444 N N . ASP A 1 320 ? 7.141 -26.609 -13.883 1 95.25 320 ASP A N 1
ATOM 2445 C CA . ASP A 1 320 ? 7.984 -26.781 -12.703 1 95.25 320 ASP A CA 1
ATOM 2446 C C . ASP A 1 320 ? 9.398 -26.266 -12.953 1 95.25 320 ASP A C 1
ATOM 2448 O O . ASP A 1 320 ? 10.031 -25.719 -12.047 1 95.25 320 ASP A O 1
ATOM 2452 N N . GLY A 1 321 ? 9.852 -26.469 -14.203 1 95.62 321 GLY A N 1
ATOM 2453 C CA . GLY A 1 321 ? 11.164 -25.953 -14.555 1 95.62 321 GLY A CA 1
ATOM 2454 C C . GLY A 1 321 ? 11.25 -24.438 -14.477 1 95.62 321 GLY A C 1
ATOM 2455 O O . GLY A 1 321 ? 12.266 -23.891 -14.023 1 95.62 321 GLY A O 1
ATOM 2456 N N . PHE A 1 322 ? 10.32 -23.781 -14.93 1 97.31 322 PHE A N 1
ATOM 2457 C CA . PHE A 1 322 ? 10.289 -22.328 -14.891 1 97.31 322 PHE A CA 1
ATOM 2458 C C . PHE A 1 322 ? 10.336 -21.812 -13.453 1 97.31 322 PHE A C 1
ATOM 2460 O O . PHE A 1 322 ? 11.133 -20.938 -13.133 1 97.31 322 PHE A O 1
ATOM 2467 N N . TRP A 1 323 ? 9.406 -22.312 -12.617 1 97.5 323 TRP A N 1
ATOM 2468 C CA . TRP A 1 323 ? 9.328 -21.844 -11.234 1 97.5 323 TRP A CA 1
ATOM 2469 C C . TRP A 1 323 ? 10.602 -22.188 -10.469 1 97.5 323 TRP A C 1
ATOM 2471 O O . TRP A 1 323 ? 11.078 -21.406 -9.648 1 97.5 323 TRP A O 1
ATOM 2481 N N . ALA A 1 324 ? 11.172 -23.375 -10.734 1 95.75 324 ALA A N 1
ATOM 2482 C CA . ALA A 1 324 ? 12.445 -23.734 -10.125 1 95.75 324 ALA A CA 1
ATOM 2483 C C . ALA A 1 324 ? 13.547 -22.75 -10.523 1 95.75 324 ALA A C 1
ATOM 2485 O O . ALA A 1 324 ? 14.398 -22.406 -9.711 1 95.75 324 ALA A O 1
ATOM 2486 N N . GLU A 1 325 ? 13.539 -22.391 -11.75 1 95.69 325 GLU A N 1
ATOM 2487 C CA . GLU A 1 325 ? 14.539 -21.438 -12.234 1 95.69 325 GLU A CA 1
ATOM 2488 C C . GLU A 1 325 ? 14.422 -20.094 -11.516 1 95.69 325 GLU A C 1
ATOM 2490 O O . GLU A 1 325 ? 15.43 -19.484 -11.148 1 95.69 325 GLU A O 1
ATOM 2495 N N . MET A 1 326 ? 13.195 -19.562 -11.398 1 96.81 326 MET A N 1
ATOM 2496 C CA . MET A 1 326 ? 12.977 -18.297 -10.688 1 96.81 326 MET A CA 1
ATOM 2497 C C . MET A 1 326 ? 13.453 -18.391 -9.242 1 96.81 326 MET A C 1
ATOM 2499 O O . MET A 1 326 ? 14.094 -17.469 -8.734 1 96.81 326 MET A O 1
ATOM 2503 N N . GLU A 1 327 ? 13.188 -19.484 -8.57 1 96.81 327 GLU A N 1
ATOM 2504 C CA . GLU A 1 327 ? 13.602 -19.688 -7.188 1 96.81 327 GLU A CA 1
ATOM 2505 C C . GLU A 1 327 ? 15.117 -19.812 -7.082 1 96.81 327 GLU A C 1
ATOM 2507 O O . GLU A 1 327 ? 15.734 -19.234 -6.18 1 96.81 327 GLU A O 1
ATOM 2512 N N . ASN A 1 328 ? 15.68 -20.609 -7.965 1 95.12 328 ASN A N 1
ATOM 2513 C CA . ASN A 1 328 ? 17.125 -20.812 -7.938 1 95.12 328 ASN A CA 1
ATOM 2514 C C . ASN A 1 328 ? 17.875 -19.5 -8.148 1 95.12 328 ASN A C 1
ATOM 2516 O O . ASN A 1 328 ? 18.906 -19.25 -7.512 1 95.12 328 ASN A O 1
ATOM 2520 N N . LYS A 1 329 ? 17.359 -18.734 -9.086 1 94.44 329 LYS A N 1
ATOM 2521 C CA . LYS A 1 329 ? 18 -17.438 -9.32 1 94.44 329 LYS A CA 1
ATOM 2522 C C . LYS A 1 329 ? 17.969 -16.578 -8.055 1 94.44 329 LYS A C 1
ATOM 2524 O O . LYS A 1 329 ? 18.938 -15.883 -7.754 1 94.44 329 LYS A O 1
ATOM 2529 N N . THR A 1 330 ? 16.891 -16.641 -7.348 1 95 330 THR A N 1
ATOM 2530 C CA . THR A 1 330 ? 16.75 -15.883 -6.105 1 95 330 THR A CA 1
ATOM 2531 C C . THR A 1 330 ? 17.75 -16.375 -5.062 1 95 330 THR A C 1
ATOM 2533 O O . THR A 1 330 ? 18.406 -15.57 -4.391 1 95 330 THR A O 1
ATOM 2536 N N . LEU A 1 331 ? 17.875 -17.641 -4.914 1 95.94 331 LEU A N 1
ATOM 2537 C CA . LEU A 1 331 ? 18.797 -18.234 -3.945 1 95.94 331 LEU A CA 1
ATOM 2538 C C . LEU A 1 331 ? 20.25 -17.938 -4.316 1 95.94 331 LEU A C 1
ATOM 2540 O O . LEU A 1 331 ? 21.078 -17.672 -3.441 1 95.94 331 LEU A O 1
ATOM 2544 N N . GLU A 1 332 ? 20.531 -17.953 -5.578 1 93.69 332 GLU A N 1
ATOM 2545 C CA . GLU A 1 332 ? 21.875 -17.625 -6.043 1 93.69 332 GLU A CA 1
ATOM 2546 C C . GLU A 1 332 ? 22.25 -16.188 -5.703 1 93.69 332 GLU A C 1
ATOM 2548 O O . GLU A 1 332 ? 23.359 -15.914 -5.266 1 93.69 332 GLU A O 1
ATOM 2553 N N . GLN A 1 333 ? 21.297 -15.359 -5.891 1 89.56 333 GLN A N 1
ATOM 2554 C CA . GLN A 1 333 ? 21.547 -13.945 -5.637 1 89.56 333 GLN A CA 1
ATOM 2555 C C . GLN A 1 333 ? 21.781 -13.68 -4.148 1 89.56 333 GLN A C 1
ATOM 2557 O O . GLN A 1 333 ? 22.469 -12.719 -3.779 1 89.56 333 GLN A O 1
ATOM 2562 N N . VAL A 1 334 ? 21.234 -14.5 -3.35 1 89.56 334 VAL A N 1
ATOM 2563 C CA . VAL A 1 334 ? 21.406 -14.344 -1.91 1 89.56 334 VAL A CA 1
ATOM 2564 C C . VAL A 1 334 ? 22.719 -14.984 -1.477 1 89.56 334 VAL A C 1
ATOM 2566 O O . VAL A 1 334 ? 23.453 -14.414 -0.658 1 89.56 334 VAL A O 1
ATOM 2569 N N . ALA A 1 335 ? 23.016 -16.062 -2.045 1 88.88 335 ALA A N 1
ATOM 2570 C CA . ALA A 1 335 ? 24.203 -16.812 -1.644 1 88.88 335 ALA A CA 1
ATOM 2571 C C . ALA A 1 335 ? 25.469 -16.188 -2.213 1 88.88 335 ALA A C 1
ATOM 2573 O O . ALA A 1 335 ? 26.531 -16.266 -1.6 1 88.88 335 ALA A O 1
ATOM 2574 N N . PHE A 1 336 ? 25.266 -15.578 -3.408 1 86.81 336 PHE A N 1
ATOM 2575 C CA . PHE A 1 336 ? 26.453 -15.07 -4.09 1 86.81 336 PHE A CA 1
ATOM 2576 C C . PHE A 1 336 ? 26.25 -13.617 -4.512 1 86.81 336 PHE A C 1
ATOM 2578 O O . PHE A 1 336 ? 25.297 -13.305 -5.23 1 86.81 336 PHE A O 1
ATOM 2585 N N . ALA A 1 337 ? 27.094 -12.711 -4.188 1 74.44 337 ALA A N 1
ATOM 2586 C CA . ALA A 1 337 ? 26.969 -11.281 -4.465 1 74.44 337 ALA A CA 1
ATOM 2587 C C . ALA A 1 337 ? 27.203 -10.984 -5.945 1 74.44 337 ALA A C 1
ATOM 2589 O O . ALA A 1 337 ? 26.703 -9.984 -6.465 1 74.44 337 ALA A O 1
ATOM 2590 N N . THR A 1 338 ? 27.734 -11.781 -6.602 1 73.06 338 THR A N 1
ATOM 2591 C CA . THR A 1 338 ? 28.172 -11.484 -7.965 1 73.06 338 THR A CA 1
ATOM 2592 C C . THR A 1 338 ? 27.125 -11.938 -8.977 1 73.06 338 THR A C 1
ATOM 2594 O O . THR A 1 338 ? 27.312 -11.789 -10.18 1 73.06 338 THR A O 1
ATOM 2597 N N . VAL A 1 339 ? 26.109 -12.43 -8.5 1 76.75 339 VAL A N 1
ATOM 2598 C CA . VAL A 1 339 ? 25.109 -12.938 -9.438 1 76.75 339 VAL A CA 1
ATOM 2599 C C . VAL A 1 339 ? 24.359 -11.766 -10.062 1 76.75 339 VAL A C 1
ATOM 2601 O O . VAL A 1 339 ? 23.844 -10.891 -9.359 1 76.75 339 VAL A O 1
ATOM 2604 N N . ASP A 1 340 ? 24.375 -11.758 -11.383 1 77.12 340 ASP A N 1
ATOM 2605 C CA . ASP A 1 340 ? 23.75 -10.68 -12.148 1 77.12 340 ASP A CA 1
ATOM 2606 C C . ASP A 1 340 ? 22.234 -10.82 -12.164 1 77.12 340 ASP A C 1
ATOM 2608 O O . ASP A 1 340 ? 21.703 -11.906 -11.922 1 77.12 340 ASP A O 1
ATOM 2612 N N . MET A 1 341 ? 21.688 -9.75 -12.5 1 84.5 341 MET A N 1
ATOM 2613 C CA . MET A 1 341 ? 20.234 -9.734 -12.719 1 84.5 341 MET A CA 1
ATOM 2614 C C . MET A 1 341 ? 19.875 -10.367 -14.055 1 84.5 341 MET A C 1
ATOM 2616 O O . MET A 1 341 ? 20.734 -10.484 -14.938 1 84.5 341 MET A O 1
ATOM 2620 N N . ILE A 1 342 ? 18.719 -10.852 -14.195 1 89 342 ILE A N 1
ATOM 2621 C CA . ILE A 1 342 ? 18.234 -11.375 -15.469 1 89 342 ILE A CA 1
ATOM 2622 C C . ILE A 1 342 ? 18.047 -10.227 -16.469 1 89 342 ILE A C 1
ATOM 2624 O O . ILE A 1 342 ? 17.266 -9.305 -16.219 1 89 342 ILE A O 1
ATOM 2628 N N . THR A 1 343 ? 18.75 -10.219 -17.5 1 90.69 343 THR A N 1
ATOM 2629 C CA . THR A 1 343 ? 18.672 -9.156 -18.484 1 90.69 343 THR A CA 1
ATOM 2630 C C . THR A 1 343 ? 18.078 -9.672 -19.797 1 90.69 343 THR A C 1
ATOM 2632 O O . THR A 1 343 ? 17.75 -8.891 -20.688 1 90.69 343 THR A O 1
ATOM 2635 N N . SER A 1 344 ? 18.016 -10.938 -19.953 1 93.5 344 SER A N 1
ATOM 2636 C CA . SER A 1 344 ? 17.375 -11.562 -21.094 1 93.5 344 SER A CA 1
ATOM 2637 C C . SER A 1 344 ? 16.625 -12.828 -20.688 1 93.5 344 SER A C 1
ATOM 2639 O O . SER A 1 344 ? 17.062 -13.555 -19.797 1 93.5 344 SER A O 1
ATOM 2641 N N . PHE A 1 345 ? 15.57 -13.062 -21.344 1 94.75 345 PHE A N 1
ATOM 2642 C CA . PHE A 1 345 ? 14.773 -14.234 -21 1 94.75 345 PHE A CA 1
ATOM 2643 C C . PHE A 1 345 ? 13.938 -14.703 -22.188 1 94.75 345 PHE A C 1
ATOM 2645 O O . PHE A 1 345 ? 13.531 -13.891 -23.016 1 94.75 345 PHE A O 1
ATOM 2652 N N . ASP A 1 346 ? 13.711 -15.961 -22.203 1 93.38 346 ASP A N 1
ATOM 2653 C CA . ASP A 1 346 ? 12.82 -16.547 -23.203 1 93.38 346 ASP A CA 1
ATOM 2654 C C . ASP A 1 346 ? 11.359 -16.422 -22.797 1 93.38 346 ASP A C 1
ATOM 2656 O O . ASP A 1 346 ? 10.891 -17.141 -21.906 1 93.38 346 ASP A O 1
ATOM 2660 N N . GLY A 1 347 ? 10.648 -15.617 -23.516 1 93.19 347 GLY A N 1
ATOM 2661 C CA . GLY A 1 347 ? 9.281 -15.297 -23.141 1 93.19 347 GLY A CA 1
ATOM 2662 C C . GLY A 1 347 ? 8.352 -16.484 -23.219 1 93.19 347 GLY A C 1
ATOM 2663 O O . GLY A 1 347 ? 7.375 -16.578 -22.469 1 93.19 347 GLY A O 1
ATOM 2664 N N . ALA A 1 348 ? 8.609 -17.5 -24.078 1 91.88 348 ALA A N 1
ATOM 2665 C CA . ALA A 1 348 ? 7.746 -18.656 -24.281 1 91.88 348 ALA A CA 1
ATOM 2666 C C . ALA A 1 348 ? 7.816 -19.609 -23.078 1 91.88 348 ALA A C 1
ATOM 2668 O O . ALA A 1 348 ? 6.945 -20.469 -22.922 1 91.88 348 ALA A O 1
ATOM 2669 N N . ARG A 1 349 ? 8.766 -19.391 -22.25 1 94.69 349 ARG A N 1
ATOM 2670 C CA . ARG A 1 349 ? 8.977 -20.312 -21.141 1 94.69 349 ARG A CA 1
ATOM 2671 C C . ARG A 1 349 ? 8.188 -19.875 -19.906 1 94.69 349 ARG A C 1
ATOM 2673 O O . ARG A 1 349 ? 8.062 -20.625 -18.938 1 94.69 349 ARG A O 1
ATOM 2680 N N . VAL A 1 350 ? 7.688 -18.625 -19.938 1 96.31 350 VAL A N 1
ATOM 2681 C CA . VAL A 1 350 ? 6.945 -18.125 -18.781 1 96.31 350 VAL A CA 1
ATOM 2682 C C . VAL A 1 350 ? 5.742 -19.031 -18.516 1 96.31 350 VAL A C 1
ATOM 2684 O O . VAL A 1 350 ? 4.941 -19.297 -19.422 1 96.31 350 VAL A O 1
ATOM 2687 N N . ALA A 1 351 ? 5.668 -19.562 -17.328 1 97.25 351 ALA A N 1
ATOM 2688 C CA . ALA A 1 351 ? 4.629 -20.516 -16.953 1 97.25 351 ALA A CA 1
ATOM 2689 C C . ALA A 1 351 ? 3.559 -19.844 -16.078 1 97.25 351 ALA A C 1
ATOM 2691 O O . ALA A 1 351 ? 3.842 -18.891 -15.359 1 97.25 351 ALA A O 1
ATOM 2692 N N . PRO A 1 352 ? 2.322 -20.281 -16.172 1 97.62 352 PRO A N 1
ATOM 2693 C CA . PRO A 1 352 ? 1.269 -19.812 -15.273 1 97.62 352 PRO A CA 1
ATOM 2694 C C . PRO A 1 352 ? 1.366 -20.438 -13.883 1 97.62 352 PRO A C 1
ATOM 2696 O O . PRO A 1 352 ? 2.168 -21.359 -13.664 1 97.62 352 PRO A O 1
ATOM 2699 N N . TYR A 1 353 ? 0.763 -19.875 -12.977 1 97.44 353 TYR A N 1
ATOM 2700 C CA . TYR A 1 353 ? 0.566 -20.5 -11.68 1 97.44 353 TYR A CA 1
ATOM 2701 C C . TYR A 1 353 ? -0.739 -21.281 -11.641 1 97.44 353 TYR A C 1
ATOM 2703 O O . TYR A 1 353 ? -1.821 -20.703 -11.766 1 97.44 353 TYR A O 1
ATOM 2711 N N . ILE A 1 354 ? -0.688 -22.531 -11.57 1 97.81 354 ILE A N 1
ATOM 2712 C CA . ILE A 1 354 ? -1.804 -23.469 -11.438 1 97.81 354 ILE A CA 1
ATOM 2713 C C . ILE A 1 354 ? -1.428 -24.578 -10.469 1 97.81 354 ILE A C 1
ATOM 2715 O O . ILE A 1 354 ? -0.411 -25.25 -10.656 1 97.81 354 ILE A O 1
ATOM 2719 N N . PRO A 1 355 ? -2.213 -24.766 -9.383 1 96.88 355 PRO A N 1
ATOM 2720 C CA . PRO A 1 355 ? -1.915 -25.922 -8.539 1 96.88 355 PRO A CA 1
ATOM 2721 C C . PRO A 1 355 ? -1.776 -27.219 -9.344 1 96.88 355 PRO A C 1
ATOM 2723 O O . PRO A 1 355 ? -2.523 -27.438 -10.297 1 96.88 355 PRO A O 1
ATOM 2726 N N . PRO A 1 356 ? -0.85 -28.078 -8.984 1 95.69 356 PRO A N 1
ATOM 2727 C CA . PRO A 1 356 ? -0.526 -29.266 -9.773 1 95.69 356 PRO A CA 1
ATOM 2728 C C . PRO A 1 356 ? -1.746 -30.141 -10.047 1 95.69 356 PRO A C 1
ATOM 2730 O O . PRO A 1 356 ? -1.927 -30.625 -11.164 1 95.69 356 PRO A O 1
ATOM 2733 N N . SER A 1 357 ? -2.631 -30.297 -9.102 1 96.12 357 SER A N 1
ATOM 2734 C CA . SER A 1 357 ? -3.787 -31.172 -9.281 1 96.12 357 SER A CA 1
ATOM 2735 C C . SER A 1 357 ? -4.82 -30.547 -10.211 1 96.12 357 SER A C 1
ATOM 2737 O O . SER A 1 357 ? -5.719 -31.234 -10.695 1 96.12 357 SER A O 1
ATOM 2739 N N . GLN A 1 358 ? -4.707 -29.266 -10.445 1 95.69 358 GLN A N 1
ATOM 2740 C CA . GLN A 1 358 ? -5.641 -28.531 -11.297 1 95.69 358 GLN A CA 1
ATOM 2741 C C . GLN A 1 358 ? -5.062 -28.328 -12.695 1 95.69 358 GLN A C 1
ATOM 2743 O O . GLN A 1 358 ? -5.738 -27.797 -13.578 1 95.69 358 GLN A O 1
ATOM 2748 N N . ARG A 1 359 ? -3.959 -28.781 -12.914 1 95.38 359 ARG A N 1
ATOM 2749 C CA . ARG A 1 359 ? -3.236 -28.562 -14.164 1 95.38 359 ARG A CA 1
ATOM 2750 C C . ARG A 1 359 ? -3.562 -29.641 -15.188 1 95.38 359 ARG A C 1
ATOM 2752 O O . ARG A 1 359 ? -3.754 -30.797 -14.836 1 95.38 359 ARG A O 1
ATOM 2759 N N . ALA A 1 360 ? -3.619 -29.141 -16.391 1 94.94 360 ALA A N 1
ATOM 2760 C CA . ALA A 1 360 ? -3.758 -30.094 -17.5 1 94.94 360 ALA A CA 1
ATOM 2761 C C . ALA A 1 360 ? -2.432 -30.781 -17.797 1 94.94 360 ALA A C 1
ATOM 2763 O O . ALA A 1 360 ? -1.396 -30.422 -17.234 1 94.94 360 ALA A O 1
ATOM 2764 N N . ASP A 1 361 ? -2.484 -31.781 -18.594 1 90.88 361 ASP A N 1
ATOM 2765 C CA . ASP A 1 361 ? -1.277 -32.531 -18.969 1 90.88 361 ASP A CA 1
ATOM 2766 C C . ASP A 1 361 ? -0.327 -31.625 -19.766 1 90.88 361 ASP A C 1
ATOM 2768 O O . ASP A 1 361 ? 0.894 -31.734 -19.625 1 90.88 361 ASP A O 1
ATOM 2772 N N . LYS A 1 362 ? -1.002 -30.812 -20.547 1 92.5 362 LYS A N 1
ATOM 2773 C CA . LYS A 1 362 ? -0.216 -29.906 -21.375 1 92.5 362 LYS A CA 1
ATOM 2774 C C . LYS A 1 362 ? -0.521 -28.453 -21.031 1 92.5 362 LYS A C 1
ATOM 2776 O O . LYS A 1 362 ? -1.684 -28.047 -21.016 1 92.5 362 LYS A O 1
ATOM 2781 N N . VAL A 1 363 ? 0.537 -27.75 -20.688 1 95.5 363 VAL A N 1
ATOM 2782 C CA . VAL A 1 363 ? 0.437 -26.312 -20.438 1 95.5 363 VAL A CA 1
ATOM 2783 C C . VAL A 1 363 ? 1.109 -25.547 -21.578 1 95.5 363 VAL A C 1
ATOM 2785 O O . VAL A 1 363 ? 2.193 -25.922 -22.031 1 95.5 363 VAL A O 1
ATOM 2788 N N . ILE A 1 364 ? 0.449 -24.516 -22.109 1 93.12 364 ILE A N 1
ATOM 2789 C CA . ILE A 1 364 ? 0.99 -23.844 -23.281 1 93.12 364 ILE A CA 1
ATOM 2790 C C . ILE A 1 364 ? 1.078 -22.344 -23.016 1 93.12 364 ILE A C 1
ATOM 2792 O O . ILE A 1 364 ? 0.372 -21.812 -22.156 1 93.12 364 ILE A O 1
ATOM 2796 N N . ASN A 1 365 ? 1.975 -21.703 -23.625 1 94.06 365 ASN A N 1
ATOM 2797 C CA . ASN A 1 365 ? 2.162 -20.266 -23.703 1 94.06 365 ASN A CA 1
ATOM 2798 C C . ASN A 1 365 ? 2.449 -19.828 -25.141 1 94.06 365 ASN A C 1
ATOM 2800 O O . ASN A 1 365 ? 3.561 -20.016 -25.641 1 94.06 365 ASN A O 1
ATOM 2804 N N . THR A 1 366 ? 1.459 -19.219 -25.734 1 92.44 366 THR A N 1
ATOM 2805 C CA . THR A 1 366 ? 1.594 -18.875 -27.141 1 92.44 366 THR A CA 1
ATOM 2806 C C . THR A 1 366 ? 1.631 -17.375 -27.344 1 92.44 366 THR A C 1
ATOM 2808 O O . THR A 1 366 ? 1.154 -16.859 -28.359 1 92.44 366 THR A O 1
ATOM 2811 N N . GLU A 1 367 ? 2.137 -16.672 -26.391 1 90.75 367 GLU A N 1
ATOM 2812 C CA . GLU A 1 367 ? 2.191 -15.219 -26.484 1 90.75 367 GLU A CA 1
ATOM 2813 C C . GLU A 1 367 ? 3.01 -14.773 -27.703 1 90.75 367 GLU A C 1
ATOM 2815 O O . GLU A 1 367 ? 2.826 -13.664 -28.203 1 90.75 367 GLU A O 1
ATOM 2820 N N . SER A 1 368 ? 3.957 -15.602 -28.172 1 88.06 368 SER A N 1
ATOM 2821 C CA . SER A 1 368 ? 4.797 -15.273 -29.312 1 88.06 368 SER A CA 1
ATOM 2822 C C . SER A 1 368 ? 3.961 -15.094 -30.578 1 88.06 368 SER A C 1
ATOM 2824 O O . SER A 1 368 ? 4.387 -14.43 -31.531 1 88.06 368 SER A O 1
ATOM 2826 N N . LEU A 1 369 ? 2.789 -15.633 -30.547 1 87.06 369 LEU A N 1
ATOM 2827 C CA . LEU A 1 369 ? 1.959 -15.633 -31.75 1 87.06 369 LEU A CA 1
ATOM 2828 C C . LEU A 1 369 ? 1.014 -14.43 -31.75 1 87.06 369 LEU A C 1
ATOM 2830 O O . LEU A 1 369 ? 0.239 -14.25 -32.688 1 87.06 369 LEU A O 1
ATOM 2834 N N . LYS A 1 370 ? 1.046 -13.594 -30.719 1 83.5 370 LYS A N 1
ATOM 2835 C CA . LYS A 1 370 ? 0.219 -12.391 -30.688 1 83.5 370 LYS A CA 1
ATOM 2836 C C . LYS A 1 370 ? 0.647 -11.406 -31.766 1 83.5 370 LYS A C 1
ATOM 2838 O O . LYS A 1 370 ? -0.169 -10.617 -32.25 1 83.5 370 LYS A O 1
ATOM 2843 N N . VAL A 1 371 ? 2.143 -11.094 -31.844 1 68.62 371 VAL A N 1
ATOM 2844 C CA . VAL A 1 371 ? 2.678 -10.07 -32.75 1 68.62 371 VAL A CA 1
ATOM 2845 C C . VAL A 1 371 ? 3.068 -10.703 -34.062 1 68.62 371 VAL A C 1
ATOM 2847 O O . VAL A 1 371 ? 3.514 -10 -35 1 68.62 371 VAL A O 1
ATOM 2850 N N . ARG A 1 372 ? 3.283 -11.969 -34.062 1 53.06 372 ARG A N 1
ATOM 2851 C CA . ARG A 1 372 ? 3.926 -12.453 -35.281 1 53.06 372 ARG A CA 1
ATOM 2852 C C . ARG A 1 372 ? 3.496 -11.633 -36.5 1 53.06 372 ARG A C 1
ATOM 2854 O O . ARG A 1 372 ? 4.277 -11.43 -37.438 1 53.06 372 ARG A O 1
ATOM 2861 N N . TRP A 1 373 ? 2.17 -11.633 -36.844 1 45.41 373 TRP A N 1
ATOM 2862 C CA . TRP A 1 373 ? 1.883 -11.047 -38.125 1 45.41 373 TRP A CA 1
ATOM 2863 C C . TRP A 1 373 ? 1.755 -9.531 -38.031 1 45.41 373 TRP A C 1
ATOM 2865 O O . TRP A 1 373 ? 1.562 -8.992 -36.938 1 45.41 373 TRP A O 1
ATOM 2875 N N . LEU A 1 374 ? 1.731 -8.859 -39.219 1 48 374 LEU A N 1
ATOM 2876 C CA . LEU A 1 374 ? 1.646 -7.441 -39.5 1 48 374 LEU A CA 1
ATOM 2877 C C . LEU A 1 374 ? 0.673 -6.738 -38.562 1 48 374 LEU A C 1
ATOM 2879 O O . LEU A 1 374 ? -0.299 -7.34 -38.125 1 48 374 LEU A O 1
ATOM 2883 N N . PRO A 1 375 ? 1.04 -5.609 -38 1 55.78 375 PRO A N 1
ATOM 2884 C CA . PRO A 1 375 ? 0.243 -4.723 -37.125 1 55.78 375 PRO A CA 1
ATOM 2885 C C . PRO A 1 375 ? -1.227 -4.676 -37.562 1 55.78 375 PRO A C 1
ATOM 2887 O O . PRO A 1 375 ? -1.601 -3.9 -38.438 1 55.78 375 PRO A O 1
ATOM 2890 N N . VAL A 1 376 ? -1.795 -5.871 -37.594 1 65.31 376 VAL A N 1
ATOM 2891 C CA . VAL A 1 376 ? -3.217 -5.703 -37.875 1 65.31 376 VAL A CA 1
ATOM 2892 C C . VAL A 1 376 ? -3.928 -5.156 -36.656 1 65.31 376 VAL A C 1
ATOM 2894 O O . VAL A 1 376 ? -3.924 -5.789 -35.594 1 65.31 376 VAL A O 1
ATOM 2897 N N . GLN A 1 377 ? -4.289 -4.035 -36.656 1 69.5 377 GLN A N 1
ATOM 2898 C CA . GLN A 1 377 ? -4.918 -3.369 -35.5 1 69.5 377 GLN A CA 1
ATOM 2899 C C . GLN A 1 377 ? -6.438 -3.436 -35.594 1 69.5 377 GLN A C 1
ATOM 2901 O O . GLN A 1 377 ? -7.133 -3.383 -34.594 1 69.5 377 GLN A O 1
ATOM 2906 N N . SER A 1 378 ? -6.863 -3.713 -36.875 1 81 378 SER A N 1
ATOM 2907 C CA . SER A 1 378 ? -8.312 -3.709 -37 1 81 378 SER A CA 1
ATOM 2908 C C . SER A 1 378 ? -8.75 -4.629 -38.156 1 81 378 SER A C 1
ATOM 2910 O O . SER A 1 378 ? -7.949 -4.973 -39.031 1 81 378 SER A O 1
ATOM 2912 N N . PHE A 1 379 ? -9.875 -5.215 -38.094 1 86 379 PHE A N 1
ATOM 2913 C CA . PHE A 1 379 ? -10.484 -6.078 -39.094 1 86 379 PHE A CA 1
ATOM 2914 C C . PHE A 1 379 ? -11.828 -5.523 -39.562 1 86 379 PHE A C 1
ATOM 2916 O O . PHE A 1 379 ? -12.703 -5.25 -38.719 1 86 379 PHE A O 1
ATOM 2923 N N . GLN A 1 380 ? -11.766 -5.242 -40.875 1 83.06 380 GLN A N 1
ATOM 2924 C CA . GLN A 1 380 ? -13.008 -4.738 -41.438 1 83.06 380 GLN A CA 1
ATOM 2925 C C . GLN A 1 380 ? -13.953 -5.883 -41.781 1 83.06 380 GLN A C 1
ATOM 2927 O O . GLN A 1 380 ? -13.742 -6.598 -42.781 1 83.06 380 GLN A O 1
ATOM 2932 N N . GLY A 1 381 ? -14.836 -6.355 -41.125 1 86.94 381 GLY A N 1
ATOM 2933 C CA . GLY A 1 381 ? -15.805 -7.438 -41.25 1 86.94 381 GLY A CA 1
ATOM 2934 C C . GLY A 1 381 ? -16.25 -7.996 -39.906 1 86.94 381 GLY A C 1
ATOM 2935 O O . GLY A 1 381 ? -15.961 -7.418 -38.844 1 86.94 381 GLY A O 1
ATOM 2936 N N . SER A 1 382 ? -16.969 -9.031 -40.031 1 86.88 382 SER A N 1
ATOM 2937 C CA . SER A 1 382 ? -17.453 -9.672 -38.812 1 86.88 382 SER A CA 1
ATOM 2938 C C . SER A 1 382 ? -16.516 -10.781 -38.344 1 86.88 382 SER A C 1
ATOM 2940 O O . SER A 1 382 ? -16.469 -11.852 -38.969 1 86.88 382 SER A O 1
ATOM 2942 N N . SER A 1 383 ? -15.82 -10.516 -37.312 1 90.56 383 SER A N 1
ATOM 2943 C CA . SER A 1 383 ? -14.914 -11.523 -36.812 1 90.56 383 SER A CA 1
ATOM 2944 C C . SER A 1 383 ? -15.672 -12.734 -36.281 1 90.56 383 SER A C 1
ATOM 2946 O O . SER A 1 383 ? -15.18 -13.867 -36.344 1 90.56 383 SER A O 1
ATOM 2948 N N . ALA A 1 384 ? -16.875 -12.5 -35.781 1 89.31 384 ALA A N 1
ATOM 2949 C CA . ALA A 1 384 ? -17.719 -13.586 -35.281 1 89.31 384 ALA A CA 1
ATOM 2950 C C . ALA A 1 384 ? -18.094 -14.555 -36.375 1 89.31 384 ALA A C 1
ATOM 2952 O O . ALA A 1 384 ? -18.047 -15.773 -36.219 1 89.31 384 ALA A O 1
ATOM 2953 N N . LYS A 1 385 ? -18.469 -13.992 -37.562 1 90 385 LYS A N 1
ATOM 2954 C CA . LYS A 1 385 ? -18.844 -14.82 -38.688 1 90 385 LYS A CA 1
ATOM 2955 C C . LYS A 1 385 ? -17.641 -15.57 -39.25 1 90 385 LYS A C 1
ATOM 2957 O O . LYS A 1 385 ? -17.75 -16.734 -39.656 1 90 385 LYS A O 1
ATOM 2962 N N . LEU A 1 386 ? -16.578 -14.883 -39.281 1 92.94 386 LEU A N 1
ATOM 2963 C CA . LEU A 1 386 ? -15.367 -15.523 -39.781 1 92.94 386 LEU A CA 1
ATOM 2964 C C . LEU A 1 386 ? -14.977 -16.703 -38.875 1 92.94 386 LEU A C 1
ATOM 2966 O O . LEU A 1 386 ? -14.633 -17.766 -39.375 1 92.94 386 LEU A O 1
ATOM 2970 N N . ALA A 1 387 ? -14.961 -16.5 -37.625 1 94 387 ALA A N 1
ATOM 2971 C CA . ALA A 1 387 ? -14.648 -17.562 -36.656 1 94 387 ALA A CA 1
ATOM 2972 C C . ALA A 1 387 ? -15.617 -18.734 -36.812 1 94 387 ALA A C 1
ATOM 2974 O O . ALA A 1 387 ? -15.219 -19.891 -36.719 1 94 387 ALA A O 1
ATOM 2975 N N . ALA A 1 388 ? -16.859 -18.375 -37 1 92.75 388 ALA A N 1
ATOM 2976 C CA . ALA A 1 388 ? -17.875 -19.406 -37.188 1 92.75 388 ALA A CA 1
ATOM 2977 C C . ALA A 1 388 ? -17.594 -20.219 -38.438 1 92.75 388 ALA A C 1
ATOM 2979 O O . ALA A 1 388 ? -17.797 -21.438 -38.469 1 92.75 388 ALA A O 1
ATOM 2980 N N . LEU A 1 389 ? -17.172 -19.594 -39.5 1 94.25 389 LEU A N 1
ATOM 2981 C CA . LEU A 1 389 ? -16.859 -20.266 -40.75 1 94.25 389 LEU A CA 1
ATOM 2982 C C . LEU A 1 389 ? -15.695 -21.234 -40.562 1 94.25 389 LEU A C 1
ATOM 2984 O O . LEU A 1 389 ? -15.688 -22.328 -41.125 1 94.25 389 LEU A O 1
ATOM 2988 N N . VAL A 1 390 ? -14.781 -20.797 -39.781 1 95.25 390 VAL A N 1
ATOM 2989 C CA . VAL A 1 390 ? -13.633 -21.656 -39.5 1 95.25 390 VAL A CA 1
ATOM 2990 C C . VAL A 1 390 ? -14.07 -22.844 -38.656 1 95.25 390 VAL A C 1
ATOM 2992 O O . VAL A 1 390 ? -13.664 -23.984 -38.906 1 95.25 390 VAL A O 1
ATOM 2995 N N . GLN A 1 391 ? -14.844 -22.609 -37.625 1 95.06 391 GLN A N 1
ATOM 2996 C CA . GLN A 1 391 ? -15.328 -23.672 -36.719 1 95.06 391 GLN A CA 1
ATOM 2997 C C . GLN A 1 391 ? -16.109 -24.719 -37.5 1 95.06 391 GLN A C 1
ATOM 2999 O O . GLN A 1 391 ? -15.984 -25.922 -37.25 1 95.06 391 GLN A O 1
ATOM 3004 N N . GLN A 1 392 ? -16.875 -24.25 -38.469 1 92.81 392 GLN A N 1
ATOM 3005 C CA . GLN A 1 392 ? -17.734 -25.125 -39.281 1 92.81 392 GLN A CA 1
ATOM 3006 C C . GLN A 1 392 ? -16.922 -25.875 -40.344 1 92.81 392 GLN A C 1
ATOM 3008 O O . GLN A 1 392 ? -17.406 -26.828 -40.938 1 92.81 392 GLN A O 1
ATOM 3013 N N . GLY A 1 393 ? -15.781 -25.484 -40.531 1 91.81 393 GLY A N 1
ATOM 3014 C CA . GLY A 1 393 ? -14.93 -26.125 -41.531 1 91.81 393 GLY A CA 1
ATOM 3015 C C . GLY A 1 393 ? -15.125 -25.547 -42.938 1 91.81 393 GLY A C 1
ATOM 3016 O O . GLY A 1 393 ? -14.562 -26.062 -43.906 1 91.81 393 GLY A O 1
ATOM 3017 N N . ALA A 1 394 ? -15.883 -24.469 -43.031 1 91.5 394 ALA A N 1
ATOM 3018 C CA . ALA A 1 394 ? -16.141 -23.828 -44.312 1 91.5 394 ALA A CA 1
ATOM 3019 C C . ALA A 1 394 ? -14.898 -23.078 -44.812 1 91.5 394 ALA A C 1
ATOM 3021 O O . ALA A 1 394 ? -14.727 -22.875 -46 1 91.5 394 ALA A O 1
ATOM 3022 N N . LEU A 1 395 ? -14.125 -22.641 -43.906 1 92.94 395 LEU A N 1
ATOM 3023 C CA . LEU A 1 395 ? -12.891 -21.922 -44.188 1 92.94 395 LEU A CA 1
ATOM 3024 C C . LEU A 1 395 ? -11.719 -22.531 -43.438 1 92.94 395 LEU A C 1
ATOM 3026 O O . LEU A 1 395 ? -11.805 -22.734 -42.219 1 92.94 395 LEU A O 1
ATOM 3030 N N . VAL A 1 396 ? -10.766 -22.844 -44.125 1 91.44 396 VAL A N 1
ATOM 3031 C CA . VAL A 1 396 ? -9.539 -23.328 -43.531 1 91.44 396 VAL A CA 1
ATOM 3032 C C . VAL A 1 396 ? -8.438 -22.281 -43.656 1 91.44 396 VAL A C 1
ATOM 3034 O O . VAL A 1 396 ? -7.859 -22.125 -44.75 1 91.44 396 VAL A O 1
ATOM 3037 N N . PRO A 1 397 ? -8.094 -21.578 -42.594 1 87.31 397 PRO A N 1
ATOM 3038 C CA . PRO A 1 397 ? -7.172 -20.453 -42.625 1 87.31 397 PRO A CA 1
ATOM 3039 C C . PRO A 1 397 ? -5.828 -20.797 -43.281 1 87.31 397 PRO A C 1
ATOM 3041 O O . PRO A 1 397 ? -5.254 -19.984 -44 1 87.31 397 PRO A O 1
ATOM 3044 N N . GLY A 1 398 ? -5.195 -21.906 -43.219 1 81.62 398 GLY A N 1
ATOM 3045 C CA . GLY A 1 398 ? -3.893 -22.234 -43.781 1 81.62 398 GLY A CA 1
ATOM 3046 C C . GLY A 1 398 ? -3.943 -22.609 -45.25 1 81.62 398 GLY A C 1
ATOM 3047 O O . GLY A 1 398 ? -2.904 -22.719 -45.906 1 81.62 398 GLY A O 1
ATOM 3048 N N . GLN A 1 399 ? -5.18 -22.516 -45.844 1 87.62 399 GLN A N 1
ATOM 3049 C CA . GLN A 1 399 ? -5.328 -22.984 -47.219 1 87.62 399 GLN A CA 1
ATOM 3050 C C . GLN A 1 399 ? -6.094 -21.969 -48.062 1 87.62 399 GLN A C 1
ATOM 3052 O O . GLN A 1 399 ? -6.855 -22.359 -48.938 1 87.62 399 GLN A O 1
ATOM 3057 N N . LEU A 1 400 ? -5.891 -20.781 -47.75 1 87.75 400 LEU A N 1
ATOM 3058 C CA . LEU A 1 400 ? -6.641 -19.75 -48.469 1 87.75 400 LEU A CA 1
ATOM 3059 C C . LEU A 1 400 ? -6.27 -19.734 -49.938 1 87.75 400 LEU A C 1
ATOM 3061 O O . LEU A 1 400 ? -7.094 -19.391 -50.781 1 87.75 400 LEU A O 1
ATOM 3065 N N . ALA A 1 401 ? -5.004 -20.141 -50.25 1 86.31 401 ALA A N 1
ATOM 3066 C CA . ALA A 1 401 ? -4.516 -20.125 -51.625 1 86.31 401 ALA A CA 1
ATOM 3067 C C . ALA A 1 401 ? -5.23 -21.172 -52.469 1 86.31 401 ALA A C 1
ATOM 3069 O O . ALA A 1 401 ? -5.277 -21.062 -53.688 1 86.31 401 ALA A O 1
ATOM 3070 N N . GLN A 1 402 ? -5.832 -22.156 -51.812 1 90.19 402 GLN A N 1
ATOM 3071 C CA . GLN A 1 402 ? -6.48 -23.25 -52.531 1 90.19 402 GLN A CA 1
ATOM 3072 C C . GLN A 1 402 ? -7.91 -22.891 -52.938 1 90.19 402 GLN A C 1
ATOM 3074 O O . GLN A 1 402 ? -8.523 -23.562 -53.75 1 90.19 402 GLN A O 1
ATOM 3079 N N . TYR A 1 403 ? -8.375 -21.797 -52.469 1 91.06 403 TYR A N 1
ATOM 3080 C CA . TYR A 1 403 ? -9.742 -21.375 -52.781 1 91.06 403 TYR A CA 1
ATOM 3081 C C . TYR A 1 403 ? -9.781 -20.625 -54.125 1 91.06 403 TYR A C 1
ATOM 3083 O O . TYR A 1 403 ? -8.828 -19.922 -54.469 1 91.06 403 TYR A O 1
ATOM 3091 N N . THR A 1 404 ? -10.859 -20.812 -54.812 1 88.81 404 THR A N 1
ATOM 3092 C CA . THR A 1 404 ? -11.07 -20.047 -56.031 1 88.81 404 THR A CA 1
ATOM 3093 C C . THR A 1 404 ? -11.531 -18.625 -55.719 1 88.81 404 THR A C 1
ATOM 3095 O O . THR A 1 404 ? -11.953 -18.344 -54.594 1 88.81 404 THR A O 1
ATOM 3098 N N . HIS A 1 405 ? -11.422 -17.797 -56.688 1 87.69 405 HIS A N 1
ATOM 3099 C CA . HIS A 1 405 ? -11.852 -16.406 -56.5 1 87.69 405 HIS A CA 1
ATOM 3100 C C . HIS A 1 405 ? -13.32 -16.328 -56.125 1 87.69 405 HIS A C 1
ATOM 3102 O O . HIS A 1 405 ? -13.711 -15.5 -55.312 1 87.69 405 HIS A O 1
ATOM 3108 N N . SER A 1 406 ? -14.062 -17.203 -56.875 1 87 406 SER A N 1
ATOM 3109 C CA . SER A 1 406 ? -15.492 -17.203 -56.594 1 87 406 SER A CA 1
ATOM 3110 C C . SER A 1 406 ? -15.773 -17.656 -55.156 1 87 406 SER A C 1
ATOM 3112 O O . SER A 1 406 ? -16.656 -17.125 -54.5 1 87 406 SER A O 1
ATOM 3114 N N . GLN A 1 407 ? -15 -18.609 -54.75 1 89.81 407 GLN A N 1
ATOM 3115 C CA . GLN A 1 407 ? -15.148 -19.109 -53.375 1 89.81 407 GLN A CA 1
ATOM 3116 C C . GLN A 1 407 ? -14.734 -18.047 -52.344 1 89.81 407 GLN A C 1
ATOM 3118 O O . GLN A 1 407 ? -15.422 -17.844 -51.344 1 89.81 407 GLN A O 1
ATOM 3123 N N . LEU A 1 408 ? -13.648 -17.344 -52.625 1 90.81 408 LEU A N 1
ATOM 3124 C CA . LEU A 1 408 ? -13.148 -16.297 -51.75 1 90.81 408 LEU A CA 1
ATOM 3125 C C . LEU A 1 408 ? -14.133 -15.141 -51.656 1 90.81 408 LEU A C 1
ATOM 3127 O O . LEU A 1 408 ? -14.328 -14.555 -50.594 1 90.81 408 LEU A O 1
ATOM 3131 N N . PHE A 1 409 ? -14.703 -14.844 -52.781 1 89.19 409 PHE A N 1
ATOM 3132 C CA . PHE A 1 409 ? -15.68 -13.766 -52.844 1 89.19 409 PHE A CA 1
ATOM 3133 C C . PHE A 1 409 ? -16.891 -14.094 -51.969 1 89.19 409 PHE A C 1
ATOM 3135 O O . PHE A 1 409 ? -17.391 -13.234 -51.25 1 89.19 409 PHE A O 1
ATOM 3142 N N . THR A 1 410 ? -17.328 -15.312 -52.062 1 88.31 410 THR A N 1
ATOM 3143 C CA . THR A 1 410 ? -18.484 -15.75 -51.281 1 88.31 410 THR A CA 1
ATOM 3144 C C . THR A 1 410 ? -18.172 -15.703 -49.781 1 88.31 410 THR A C 1
ATOM 3146 O O . THR A 1 410 ? -19.016 -15.305 -49 1 88.31 410 THR A O 1
ATOM 3149 N N . LEU A 1 411 ? -17.016 -16.125 -49.469 1 91.31 411 LEU A N 1
ATOM 3150 C CA . LEU A 1 411 ? -16.594 -16.125 -48.094 1 91.31 411 LEU A CA 1
ATOM 3151 C C . LEU A 1 411 ? -16.516 -14.711 -47.531 1 91.31 411 LEU A C 1
ATOM 3153 O O . LEU A 1 411 ? -16.922 -14.461 -46.406 1 91.31 411 LEU A O 1
ATOM 3157 N N . CYS A 1 412 ? -16 -13.766 -48.25 1 90.75 412 CYS A N 1
ATOM 3158 C CA . CYS A 1 412 ? -15.93 -12.367 -47.844 1 90.75 412 CYS A CA 1
ATOM 3159 C C . CYS A 1 412 ? -17.312 -11.789 -47.594 1 90.75 412 CYS A C 1
ATOM 3161 O O . CYS A 1 412 ? -17.547 -11.047 -46.656 1 90.75 412 CYS A O 1
ATOM 3163 N N . GLN A 1 413 ? -18.219 -12.188 -48.406 1 87.88 413 GLN A N 1
ATOM 3164 C CA . GLN A 1 413 ? -19.594 -11.711 -48.281 1 87.88 413 GLN A CA 1
ATOM 3165 C C . GLN A 1 413 ? -20.234 -12.25 -47 1 87.88 413 GLN A C 1
ATOM 3167 O O . GLN A 1 413 ? -20.938 -11.516 -46.281 1 87.88 413 GLN A O 1
ATOM 3172 N N . ARG A 1 414 ? -19.938 -13.461 -46.781 1 88.75 414 ARG A N 1
ATOM 3173 C CA . ARG A 1 414 ? -20.516 -14.094 -45.594 1 88.75 414 ARG A CA 1
ATOM 3174 C C . ARG A 1 414 ? -19.969 -13.461 -44.312 1 88.75 414 ARG A C 1
ATOM 3176 O O . ARG A 1 414 ? -20.656 -13.438 -43.281 1 88.75 414 ARG A O 1
ATOM 3183 N N . CYS A 1 415 ? -18.766 -12.953 -44.344 1 89.88 415 CYS A N 1
ATOM 3184 C CA . CYS A 1 415 ? -18.125 -12.336 -43.188 1 89.88 415 CYS A CA 1
ATOM 3185 C C . CYS A 1 415 ? -18.312 -10.828 -43.219 1 89.88 415 CYS A C 1
ATOM 3187 O O . CYS A 1 415 ? -17.734 -10.117 -42.375 1 89.88 415 CYS A O 1
ATOM 3189 N N . GLU A 1 416 ? -19.031 -10.352 -44.219 1 86.38 416 GLU A N 1
ATOM 3190 C CA . GLU A 1 416 ? -19.359 -8.93 -44.344 1 86.38 416 GLU A CA 1
ATOM 3191 C C . GLU A 1 416 ? -18.109 -8.094 -44.594 1 86.38 416 GLU A C 1
ATOM 3193 O O . GLU A 1 416 ? -17.953 -7.012 -44.031 1 86.38 416 GLU A O 1
ATOM 3198 N N . ILE A 1 417 ? -17.172 -8.734 -45.125 1 86.69 417 ILE A N 1
ATOM 3199 C CA . ILE A 1 417 ? -15.984 -7.988 -45.531 1 86.69 417 ILE A CA 1
ATOM 3200 C C . ILE A 1 417 ? -16.297 -7.156 -46.781 1 86.69 417 ILE A C 1
ATOM 3202 O O . ILE A 1 417 ? -16.828 -7.668 -47.75 1 86.69 417 ILE A O 1
ATOM 3206 N N . PRO A 1 418 ? -15.977 -5.812 -46.625 1 79.31 418 PRO A N 1
ATOM 3207 C CA . PRO A 1 418 ? -16.266 -4.977 -47.781 1 79.31 418 PRO A CA 1
ATOM 3208 C C . PRO A 1 418 ? -15.383 -5.32 -49 1 79.31 418 PRO A C 1
ATOM 3210 O O . PRO A 1 418 ? -14.156 -5.32 -48.875 1 79.31 418 PRO A O 1
ATOM 3213 N N . VAL A 1 419 ? -15.742 -6.199 -49.844 1 68.75 419 VAL A N 1
ATOM 3214 C CA . VAL A 1 419 ? -14.891 -6.762 -50.875 1 68.75 419 VAL A CA 1
ATOM 3215 C C . VAL A 1 419 ? -15.086 -5.984 -52.188 1 68.75 419 VAL A C 1
ATOM 3217 O O . VAL A 1 419 ? -16.203 -5.633 -52.531 1 68.75 419 VAL A O 1
ATOM 3220 N N . ASN A 1 420 ? -14.055 -5.305 -52.5 1 63.56 420 ASN A N 1
ATOM 3221 C CA . ASN A 1 420 ? -13.945 -5.012 -53.938 1 63.56 420 ASN A CA 1
ATOM 3222 C C . ASN A 1 420 ? -13.32 -6.176 -54.688 1 63.56 420 ASN A C 1
ATOM 3224 O O . ASN A 1 420 ? -12.734 -7.074 -54.094 1 63.56 420 ASN A O 1
ATOM 3228 N N . THR A 1 421 ? -13.703 -6.535 -55.969 1 58.34 421 THR A N 1
ATOM 3229 C CA . THR A 1 421 ? -13.414 -7.656 -56.875 1 58.34 421 THR A CA 1
ATOM 3230 C C . THR A 1 421 ? -11.969 -8.125 -56.719 1 58.34 421 THR A C 1
ATOM 3232 O O . THR A 1 421 ? -11.672 -9.305 -56.906 1 58.34 421 THR A O 1
ATOM 3235 N N . THR A 1 422 ? -10.898 -7.43 -56.406 1 58.81 422 THR A N 1
ATOM 3236 C CA . THR A 1 422 ? -9.539 -7.867 -56.656 1 58.81 422 THR A CA 1
ATOM 3237 C C . THR A 1 422 ? -8.852 -8.352 -55.406 1 58.81 422 THR A C 1
ATOM 3239 O O . THR A 1 422 ? -7.926 -9.164 -55.438 1 58.81 422 THR A O 1
ATOM 3242 N N . ASP A 1 423 ? -9.219 -8.055 -54.094 1 72.25 423 ASP A N 1
ATOM 3243 C CA . ASP A 1 423 ? -8.297 -8.336 -53 1 72.25 423 ASP A CA 1
ATOM 3244 C C . ASP A 1 423 ? -8.977 -9.156 -51.906 1 72.25 423 ASP A C 1
ATOM 3246 O O . ASP A 1 423 ? -8.68 -8.984 -50.719 1 72.25 423 ASP A O 1
ATOM 3250 N N . ASN A 1 424 ? -9.727 -10.172 -52.344 1 78.88 424 ASN A N 1
ATOM 3251 C CA . ASN A 1 424 ? -10.516 -10.945 -51.375 1 78.88 424 ASN A CA 1
ATOM 3252 C C . ASN A 1 424 ? -9.633 -11.781 -50.469 1 78.88 424 ASN A C 1
ATOM 3254 O O . ASN A 1 424 ? -9.883 -11.859 -49.25 1 78.88 424 ASN A O 1
ATOM 3258 N N . LYS A 1 425 ? -8.609 -12.289 -51.031 1 83.88 425 LYS A N 1
ATOM 3259 C CA . LYS A 1 425 ? -7.719 -13.148 -50.25 1 83.88 425 LYS A CA 1
ATOM 3260 C C . LYS A 1 425 ? -7.016 -12.352 -49.125 1 83.88 425 LYS A C 1
ATOM 3262 O O . LYS A 1 425 ? -6.887 -12.828 -48 1 83.88 425 LYS A O 1
ATOM 3267 N N . SER A 1 426 ? -6.605 -11.203 -49.469 1 83.19 426 SER A N 1
ATOM 3268 C CA . SER A 1 426 ? -5.871 -10.375 -48.5 1 83.19 426 SER A CA 1
ATOM 3269 C C . SER A 1 426 ? -6.738 -9.992 -47.312 1 83.19 426 SER A C 1
ATOM 3271 O O . SER A 1 426 ? -6.266 -9.969 -46.188 1 83.19 426 SER A O 1
ATOM 3273 N N . TYR A 1 427 ? -7.926 -9.805 -47.531 1 84.25 427 TYR A N 1
ATOM 3274 C CA . TYR A 1 427 ? -8.828 -9.414 -46.469 1 84.25 427 TYR A CA 1
ATOM 3275 C C . TYR A 1 427 ? -9.086 -10.586 -45.531 1 84.25 427 TYR A C 1
ATOM 3277 O O . TYR A 1 427 ? -9.156 -10.406 -44.312 1 84.25 427 TYR A O 1
ATOM 3285 N N . LEU A 1 428 ? -9.242 -11.711 -46.125 1 88.44 428 LEU A N 1
ATOM 3286 C CA . LEU A 1 428 ? -9.453 -12.906 -45.312 1 88.44 428 LEU A CA 1
ATOM 3287 C C . LEU A 1 428 ? -8.203 -13.25 -44.5 1 88.44 428 LEU A C 1
ATOM 3289 O O . LEU A 1 428 ? -8.297 -13.727 -43.375 1 88.44 428 LEU A O 1
ATOM 3293 N N . GLU A 1 429 ? -7.129 -13.016 -45.094 1 86.88 429 GLU A N 1
ATOM 3294 C CA . GLU A 1 429 ? -5.867 -13.242 -44.406 1 86.88 429 GLU A CA 1
ATOM 3295 C C . GLU A 1 429 ? -5.73 -12.328 -43.188 1 86.88 429 GLU A C 1
ATOM 3297 O O . GLU A 1 429 ? -5.266 -12.75 -42.125 1 86.88 429 GLU A O 1
ATOM 3302 N N . VAL A 1 430 ? -6.086 -11.125 -43.406 1 86.81 430 VAL A N 1
ATOM 3303 C CA . VAL A 1 430 ? -6.043 -10.156 -42.312 1 86.81 430 VAL A CA 1
ATOM 3304 C C . VAL A 1 430 ? -7 -10.586 -41.188 1 86.81 430 VAL A C 1
ATOM 3306 O O . VAL A 1 430 ? -6.68 -10.469 -40 1 86.81 430 VAL A O 1
ATOM 3309 N N . GLY A 1 431 ? -8.125 -11.047 -41.625 1 89.38 431 GLY A N 1
ATOM 3310 C CA . GLY A 1 431 ? -9.086 -11.523 -40.656 1 89.38 431 GLY A CA 1
ATOM 3311 C C . GLY A 1 431 ? -8.594 -12.719 -39.875 1 89.38 431 GLY A C 1
ATOM 3312 O O . GLY A 1 431 ? -8.805 -12.797 -38.656 1 89.38 431 GLY A O 1
ATOM 3313 N N . CYS A 1 432 ? -7.992 -13.617 -40.562 1 89.75 432 CYS A N 1
ATOM 3314 C CA . CYS A 1 432 ? -7.449 -14.797 -39.906 1 89.75 432 CYS A CA 1
ATOM 3315 C C . CYS A 1 432 ? -6.336 -14.422 -38.938 1 89.75 432 CYS A C 1
ATOM 3317 O O . CYS A 1 432 ? -6.25 -14.969 -37.844 1 89.75 432 CYS A O 1
ATOM 3319 N N . GLN A 1 433 ? -5.59 -13.492 -39.344 1 88.44 433 GLN A N 1
ATOM 3320 C CA . GLN A 1 433 ? -4.523 -13.023 -38.469 1 88.44 433 GLN A CA 1
ATOM 3321 C C . GLN A 1 433 ? -5.09 -12.305 -37.25 1 88.44 433 GLN A C 1
ATOM 3323 O O . GLN A 1 433 ? -4.555 -12.438 -36.156 1 88.44 433 GLN A O 1
ATOM 3328 N N . PHE A 1 434 ? -6.07 -11.586 -37.5 1 90.56 434 PHE A N 1
ATOM 3329 C CA . PHE A 1 434 ? -6.762 -10.875 -36.406 1 90.56 434 PHE A CA 1
ATOM 3330 C C . PHE A 1 434 ? -7.27 -11.852 -35.375 1 90.56 434 PHE A C 1
ATOM 3332 O O . PHE A 1 434 ? -7.055 -11.656 -34.188 1 90.56 434 PHE A O 1
ATOM 3339 N N . LEU A 1 435 ? -7.855 -12.906 -35.812 1 91.81 435 LEU A N 1
ATOM 3340 C CA . LEU A 1 435 ? -8.406 -13.922 -34.906 1 91.81 435 LEU A CA 1
ATOM 3341 C C . LEU A 1 435 ? -7.285 -14.727 -34.281 1 91.81 435 LEU A C 1
ATOM 3343 O O . LEU A 1 435 ? -7.363 -15.07 -33.094 1 91.81 435 LEU A O 1
ATOM 3347 N N . SER A 1 436 ? -6.285 -15.008 -35 1 89.62 436 SER A N 1
ATOM 3348 C CA . SER A 1 436 ? -5.176 -15.805 -34.5 1 89.62 436 SER A CA 1
ATOM 3349 C C . SER A 1 436 ? -4.445 -15.07 -33.375 1 89.62 436 SER A C 1
ATOM 3351 O O . SER A 1 436 ? -3.949 -15.703 -32.438 1 89.62 436 SER A O 1
ATOM 3353 N N . ALA A 1 437 ? -4.355 -13.742 -33.469 1 89.5 437 ALA A N 1
ATOM 3354 C CA . ALA A 1 437 ? -3.656 -12.93 -32.469 1 89.5 437 ALA A CA 1
ATOM 3355 C C . ALA A 1 437 ? -4.512 -12.727 -31.234 1 89.5 437 ALA A C 1
ATOM 3357 O O . ALA A 1 437 ? -4.016 -12.281 -30.203 1 89.5 437 ALA A O 1
ATOM 3358 N N . GLY A 1 438 ? -5.734 -13.141 -31.312 1 90.56 438 GLY A N 1
ATOM 3359 C CA . GLY A 1 438 ? -6.637 -12.984 -30.188 1 90.56 438 GLY A CA 1
ATOM 3360 C C . GLY A 1 438 ? -7.113 -11.555 -30 1 90.56 438 GLY A C 1
ATOM 3361 O O . GLY A 1 438 ? -7.438 -11.148 -28.891 1 90.56 438 GLY A O 1
ATOM 3362 N N . LYS A 1 439 ? -7.195 -10.781 -31 1 88.88 439 LYS A N 1
ATOM 3363 C CA . LYS A 1 439 ? -7.645 -9.398 -30.938 1 88.88 439 LYS A CA 1
ATOM 3364 C C . LYS A 1 439 ? -9.164 -9.312 -30.891 1 88.88 439 LYS A C 1
ATOM 3366 O O . LYS A 1 439 ? -9.859 -10.312 -31.094 1 88.88 439 LYS A O 1
ATOM 3371 N N . SER A 1 440 ? -9.602 -8.172 -30.453 1 86.69 440 SER A N 1
ATOM 3372 C CA . SER A 1 440 ? -11.039 -8.008 -30.266 1 86.69 440 SER A CA 1
ATOM 3373 C C . SER A 1 440 ? -11.555 -6.777 -31 1 86.69 440 SER A C 1
ATOM 3375 O O . SER A 1 440 ? -10.883 -5.746 -31.047 1 86.69 440 SER A O 1
ATOM 3377 N N . SER A 1 441 ? -12.68 -6.965 -31.547 1 80.12 441 SER A N 1
ATOM 3378 C CA . SER A 1 441 ? -13.328 -5.828 -32.188 1 80.12 441 SER A CA 1
ATOM 3379 C C . SER A 1 441 ? -14.18 -5.043 -31.203 1 80.12 441 SER A C 1
ATOM 3381 O O . SER A 1 441 ? -14.555 -3.898 -31.469 1 80.12 441 SER A O 1
ATOM 3383 N N . CYS A 1 442 ? -14.445 -5.586 -30.062 1 79.06 442 CYS A N 1
ATOM 3384 C CA . CYS A 1 442 ? -15.383 -4.953 -29.141 1 79.06 442 CYS A CA 1
ATOM 3385 C C . CYS A 1 442 ? -14.727 -4.668 -27.797 1 79.06 442 CYS A C 1
ATOM 3387 O O . CYS A 1 442 ? -15.258 -3.914 -26.984 1 79.06 442 CYS A O 1
ATOM 3389 N N . HIS A 1 443 ? -13.641 -5.344 -27.547 1 81.81 443 HIS A N 1
ATOM 3390 C CA . HIS A 1 443 ? -12.93 -5.164 -26.297 1 81.81 443 HIS A CA 1
ATOM 3391 C C . HIS A 1 443 ? -11.555 -4.551 -26.516 1 81.81 443 HIS A C 1
ATOM 3393 O O . HIS A 1 443 ? -10.836 -4.945 -27.438 1 81.81 443 HIS A O 1
ATOM 3399 N N . THR A 1 444 ? -11.305 -3.5 -25.719 1 78.56 444 THR A N 1
ATOM 3400 C CA . THR A 1 444 ? -9.977 -2.9 -25.797 1 78.56 444 THR A CA 1
ATOM 3401 C C . THR A 1 444 ? -9.07 -3.461 -24.703 1 78.56 444 THR A C 1
ATOM 3403 O O . THR A 1 444 ? -9.406 -3.402 -23.516 1 78.56 444 THR A O 1
ATOM 3406 N N . PHE A 1 445 ? -8.023 -4.098 -25.172 1 79.88 445 PHE A N 1
ATOM 3407 C CA . PHE A 1 445 ? -7.031 -4.605 -24.234 1 79.88 445 PHE A CA 1
ATOM 3408 C C . PHE A 1 445 ? -6.012 -3.527 -23.875 1 79.88 445 PHE A C 1
ATOM 3410 O O . PHE A 1 445 ? -5.637 -2.723 -24.734 1 79.88 445 PHE A O 1
ATOM 3417 N N . THR A 1 446 ? -5.773 -3.242 -22.5 1 70.62 446 THR A N 1
ATOM 3418 C CA . THR A 1 446 ? -4.84 -2.203 -22.078 1 70.62 446 THR A CA 1
ATOM 3419 C C . THR A 1 446 ? -3.439 -2.775 -21.891 1 70.62 446 THR A C 1
ATOM 3421 O O . THR A 1 446 ? -3.273 -3.988 -21.734 1 70.62 446 THR A O 1
ATOM 3424 N N . GLY A 1 447 ? -2.352 -1.972 -22.297 1 65.81 447 GLY A N 1
ATOM 3425 C CA . GLY A 1 447 ? -0.976 -2.352 -22.016 1 65.81 447 GLY A CA 1
ATOM 3426 C C . GLY A 1 447 ? 0.036 -1.547 -22.812 1 65.81 447 GLY A C 1
ATOM 3427 O O . GLY A 1 447 ? -0.289 -1.003 -23.859 1 65.81 447 GLY A O 1
ATOM 3428 N N . GLY A 1 448 ? 1.069 -1.16 -22.141 1 62.44 448 GLY A N 1
ATOM 3429 C CA . GLY A 1 448 ? 2.062 -0.302 -22.766 1 62.44 448 GLY A CA 1
ATOM 3430 C C . GLY A 1 448 ? 3.252 -1.068 -23.312 1 62.44 448 GLY A C 1
ATOM 3431 O O . GLY A 1 448 ? 3.418 -2.256 -23.031 1 62.44 448 GLY A O 1
ATOM 3432 N N . ALA A 1 449 ? 3.943 -0.495 -24.219 1 64.94 449 ALA A N 1
ATOM 3433 C CA . ALA A 1 449 ? 5.102 -1.056 -24.906 1 64.94 449 ALA A CA 1
ATOM 3434 C C . ALA A 1 449 ? 6.262 -1.284 -23.938 1 64.94 449 ALA A C 1
ATOM 3436 O O . ALA A 1 449 ? 7.066 -2.195 -24.141 1 64.94 449 ALA A O 1
ATOM 3437 N N . SER A 1 450 ? 6.262 -0.631 -22.906 1 80.69 450 SER A N 1
ATOM 3438 C CA . SER A 1 450 ? 7.473 -0.711 -22.094 1 80.69 450 SER A CA 1
ATOM 3439 C C . SER A 1 450 ? 7.234 -1.522 -20.828 1 80.69 450 SER A C 1
ATOM 3441 O O . SER A 1 450 ? 8.156 -1.741 -20.031 1 80.69 450 SER A O 1
ATOM 3443 N N . SER A 1 451 ? 6.078 -2.043 -20.672 1 87.12 451 SER A N 1
ATOM 3444 C CA . SER A 1 451 ? 5.742 -2.838 -19.5 1 87.12 451 SER A CA 1
ATOM 3445 C C . SER A 1 451 ? 5.109 -4.168 -19.891 1 87.12 451 SER A C 1
ATOM 3447 O O . SER A 1 451 ? 4.688 -4.348 -21.031 1 87.12 451 SER A O 1
ATOM 3449 N N . SER A 1 452 ? 5.238 -5.133 -19.062 1 90.69 452 SER A N 1
ATOM 3450 C CA . SER A 1 452 ? 4.555 -6.402 -19.281 1 90.69 452 SER A CA 1
ATOM 3451 C C . SER A 1 452 ? 3.043 -6.211 -19.359 1 90.69 452 SER A C 1
ATOM 3453 O O . SER A 1 452 ? 2.529 -5.141 -19.031 1 90.69 452 SER A O 1
ATOM 3455 N N . GLY A 1 453 ? 2.33 -7.188 -19.922 1 91 453 GLY A N 1
ATOM 3456 C CA . GLY A 1 453 ? 0.897 -7.105 -20.156 1 91 453 GLY A CA 1
ATOM 3457 C C . GLY A 1 453 ? 0.076 -7.328 -18.891 1 91 453 GLY A C 1
ATOM 3458 O O . GLY A 1 453 ? -1.154 -7.379 -18.953 1 91 453 GLY A O 1
ATOM 3459 N N . GLY A 1 454 ? 0.728 -7.488 -17.766 1 91.69 454 GLY A N 1
ATOM 3460 C CA . GLY A 1 454 ? -0.01 -7.691 -16.531 1 91.69 454 GLY A CA 1
ATOM 3461 C C . GLY A 1 454 ? -0.245 -9.156 -16.219 1 91.69 454 GLY A C 1
ATOM 3462 O O . GLY A 1 454 ? 0.616 -10 -16.484 1 91.69 454 GLY A O 1
ATOM 3463 N N . ARG A 1 455 ? -1.381 -9.414 -15.531 1 93 455 ARG A N 1
ATOM 3464 C CA . ARG A 1 455 ? -1.7 -10.766 -15.094 1 93 455 ARG A CA 1
ATOM 3465 C C . ARG A 1 455 ? -3.166 -11.094 -15.359 1 93 455 ARG A C 1
ATOM 3467 O O . ARG A 1 455 ? -4.043 -10.258 -15.148 1 93 455 ARG A O 1
ATOM 3474 N N . LEU A 1 456 ? -3.367 -12.227 -15.906 1 95.62 456 LEU A N 1
ATOM 3475 C CA . LEU A 1 456 ? -4.707 -12.781 -16.078 1 95.62 456 LEU A CA 1
ATOM 3476 C C . LEU A 1 456 ? -4.98 -13.875 -15.062 1 95.62 456 LEU A C 1
ATOM 3478 O O . LEU A 1 456 ? -4.305 -14.906 -15.047 1 95.62 456 LEU A O 1
ATOM 3482 N N . THR A 1 457 ? -5.934 -13.609 -14.148 1 95.81 457 THR A N 1
ATOM 3483 C CA . THR A 1 457 ? -6.203 -14.539 -13.062 1 95.81 457 THR A CA 1
ATOM 3484 C C . THR A 1 457 ? -7.617 -15.109 -13.18 1 95.81 457 THR A C 1
ATOM 3486 O O . THR A 1 457 ? -8.547 -14.398 -13.57 1 95.81 457 THR A O 1
ATOM 3489 N N . LYS A 1 458 ? -7.812 -16.344 -12.938 1 96.06 458 LYS A N 1
ATOM 3490 C CA . LYS A 1 458 ? -9.117 -16.984 -12.844 1 96.06 458 LYS A CA 1
ATOM 3491 C C . LYS A 1 458 ? -9.398 -17.453 -11.422 1 96.06 458 LYS A C 1
ATOM 3493 O O . LYS A 1 458 ? -8.508 -17.969 -10.742 1 96.06 458 LYS A O 1
ATOM 3498 N N . THR A 1 459 ? -10.578 -17.234 -10.953 1 95.56 459 THR A N 1
ATOM 3499 C CA . THR A 1 459 ? -10.984 -17.609 -9.602 1 95.56 459 THR A CA 1
ATOM 3500 C C . THR A 1 459 ? -12.312 -18.359 -9.625 1 95.56 459 THR A C 1
ATOM 3502 O O . THR A 1 459 ? -13.133 -18.156 -10.523 1 95.56 459 THR A O 1
ATOM 3505 N N . CYS A 1 460 ? -12.477 -19.266 -8.719 1 95.19 460 CYS A N 1
ATOM 3506 C CA . CYS A 1 460 ? -13.781 -19.906 -8.523 1 95.19 460 CYS A CA 1
ATOM 3507 C C . CYS A 1 460 ? -14.734 -18.969 -7.797 1 95.19 460 CYS A C 1
ATOM 3509 O O . CYS A 1 460 ? -14.352 -17.859 -7.402 1 95.19 460 CYS A O 1
ATOM 3511 N N . PRO A 1 461 ? -15.992 -19.266 -7.66 1 92.5 461 PRO A N 1
ATOM 3512 C CA . PRO A 1 461 ? -16.953 -18.359 -7.027 1 92.5 461 PRO A CA 1
ATOM 3513 C C . PRO A 1 461 ? -16.609 -18.047 -5.574 1 92.5 461 PRO A C 1
ATOM 3515 O O . PRO A 1 461 ? -17.094 -17.062 -5.02 1 92.5 461 PRO A O 1
ATOM 3518 N N . HIS A 1 462 ? -15.812 -18.906 -4.973 1 92.25 462 HIS A N 1
ATOM 3519 C CA . HIS A 1 462 ? -15.414 -18.703 -3.584 1 92.25 462 HIS A CA 1
ATOM 3520 C C . HIS A 1 462 ? -14.156 -17.844 -3.492 1 92.25 462 HIS A C 1
ATOM 3522 O O . HIS A 1 462 ? -13.57 -17.703 -2.416 1 92.25 462 HIS A O 1
ATOM 3528 N N . GLN A 1 463 ? -13.633 -17.391 -4.598 1 91.56 463 GLN A N 1
ATOM 3529 C CA . GLN A 1 463 ? -12.539 -16.422 -4.719 1 91.56 463 GLN A CA 1
ATOM 3530 C C . GLN A 1 463 ? -11.188 -17.109 -4.555 1 91.56 463 GLN A C 1
ATOM 3532 O O . GLN A 1 463 ? -10.211 -16.484 -4.148 1 91.56 463 GLN A O 1
ATOM 3537 N N . VAL A 1 464 ? -11.172 -18.359 -4.758 1 95.81 464 VAL A N 1
ATOM 3538 C CA . VAL A 1 464 ? -9.914 -19.094 -4.758 1 95.81 464 VAL A CA 1
ATOM 3539 C C . VAL A 1 464 ? -9.297 -19.078 -6.156 1 95.81 464 VAL A C 1
ATOM 3541 O O . VAL A 1 464 ? -9.992 -19.312 -7.148 1 95.81 464 VAL A O 1
ATOM 3544 N N . VAL A 1 465 ? -8.047 -18.75 -6.281 1 96.44 465 VAL A N 1
ATOM 3545 C CA . VAL A 1 465 ? -7.367 -18.656 -7.57 1 96.44 465 VAL A CA 1
ATOM 3546 C C . VAL A 1 465 ? -7.176 -20.062 -8.148 1 96.44 465 VAL A C 1
ATOM 3548 O O . VAL A 1 465 ? -6.578 -20.938 -7.504 1 96.44 465 VAL A O 1
ATOM 3551 N N . THR A 1 466 ? -7.695 -20.312 -9.297 1 97.5 466 THR A N 1
ATOM 3552 C CA . THR A 1 466 ? -7.551 -21.609 -9.961 1 97.5 466 THR A CA 1
ATOM 3553 C C . THR A 1 466 ? -6.398 -21.578 -10.961 1 97.5 466 THR A C 1
ATOM 3555 O O . THR A 1 466 ? -5.887 -22.625 -11.359 1 97.5 466 THR A O 1
ATOM 3558 N N . GLY A 1 467 ? -6.051 -20.422 -11.383 1 96.94 467 GLY A N 1
ATOM 3559 C CA . GLY A 1 467 ? -4.922 -20.234 -12.281 1 96.94 467 GLY A CA 1
ATOM 3560 C C . GLY A 1 467 ? -4.617 -18.766 -12.562 1 96.94 467 GLY A C 1
ATOM 3561 O O . GLY A 1 467 ? -5.508 -17.922 -12.492 1 96.94 467 GLY A O 1
ATOM 3562 N N . SER A 1 468 ? -3.371 -18.5 -12.828 1 97 468 SER A N 1
ATOM 3563 C CA . SER A 1 468 ? -2.934 -17.141 -13.156 1 97 468 SER A CA 1
ATOM 3564 C C . SER A 1 468 ? -1.845 -17.156 -14.227 1 97 468 SER A C 1
ATOM 3566 O O . SER A 1 468 ? -0.862 -17.891 -14.102 1 97 468 SER A O 1
ATOM 3568 N N . LYS A 1 469 ? -2.059 -16.422 -15.273 1 97.12 469 LYS A N 1
ATOM 3569 C CA . LYS A 1 469 ? -1.068 -16.281 -16.344 1 97.12 469 LYS A CA 1
ATOM 3570 C C . LYS A 1 469 ? -0.392 -14.922 -16.297 1 97.12 469 LYS A C 1
ATOM 3572 O O . LYS A 1 469 ? -1.063 -13.891 -16.172 1 97.12 469 LYS A O 1
ATOM 3577 N N . PHE A 1 470 ? 0.935 -14.969 -16.344 1 96.44 470 PHE A N 1
ATOM 3578 C CA . PHE A 1 470 ? 1.731 -13.75 -16.406 1 96.44 470 PHE A CA 1
ATOM 3579 C C . PHE A 1 470 ? 1.974 -13.328 -17.844 1 96.44 470 PHE A C 1
ATOM 3581 O O . PHE A 1 470 ? 2.471 -14.117 -18.656 1 96.44 470 PHE A O 1
ATOM 3588 N N . LEU A 1 471 ? 1.658 -12.102 -18.141 1 94.69 471 LEU A N 1
ATOM 3589 C CA . LEU A 1 471 ? 1.714 -11.641 -19.516 1 94.69 471 LEU A CA 1
ATOM 3590 C C . LEU A 1 471 ? 2.93 -10.75 -19.75 1 94.69 471 LEU A C 1
ATOM 3592 O O . LEU A 1 471 ? 3.174 -9.82 -18.984 1 94.69 471 LEU A O 1
ATOM 3596 N N . LEU A 1 472 ? 3.705 -11.102 -20.719 1 93.06 472 LEU A N 1
ATOM 3597 C CA . LEU A 1 472 ? 4.828 -10.25 -21.109 1 93.06 472 LEU A CA 1
ATOM 3598 C C . LEU A 1 472 ? 4.414 -9.266 -22.188 1 93.06 472 LEU A C 1
ATOM 3600 O O . LEU A 1 472 ? 5.004 -8.188 -22.328 1 93.06 472 LEU A O 1
ATOM 3604 N N . ARG A 1 473 ? 3.408 -9.648 -22.969 1 91.19 473 ARG A N 1
ATOM 3605 C CA . ARG A 1 473 ? 2.826 -8.781 -23.984 1 91.19 473 ARG A CA 1
ATOM 3606 C C . ARG A 1 473 ? 1.413 -8.359 -23.609 1 91.19 473 ARG A C 1
ATOM 3608 O O . ARG A 1 473 ? 0.861 -8.836 -22.609 1 91.19 473 ARG A O 1
ATOM 3615 N N . GLN A 1 474 ? 0.908 -7.484 -24.391 1 90.5 474 GLN A N 1
ATOM 3616 C CA . GLN A 1 474 ? -0.442 -6.992 -24.125 1 90.5 474 GLN A CA 1
ATOM 3617 C C . GLN A 1 474 ? -1.446 -8.141 -24.094 1 90.5 474 GLN A C 1
ATOM 3619 O O . GLN A 1 474 ? -1.357 -9.078 -24.875 1 90.5 474 GLN A O 1
ATOM 3624 N N . GLU A 1 475 ? -2.332 -8.055 -23.234 1 92.38 475 GLU A N 1
ATOM 3625 C CA . GLU A 1 475 ? -3.369 -9.07 -23.094 1 92.38 475 GLU A CA 1
ATOM 3626 C C . GLU A 1 475 ? -4.148 -9.258 -24.391 1 92.38 475 GLU A C 1
ATOM 3628 O O . GLU A 1 475 ? -4.336 -8.312 -25.141 1 92.38 475 GLU A O 1
ATOM 3633 N N . SER A 1 476 ? -4.59 -10.422 -24.656 1 92.5 476 SER A N 1
ATOM 3634 C CA . SER A 1 476 ? -5.473 -10.781 -25.766 1 92.5 476 SER A CA 1
ATOM 3635 C C . SER A 1 476 ? -6.328 -11.992 -25.422 1 92.5 476 SER A C 1
ATOM 3637 O O . SER A 1 476 ? -6.137 -12.617 -24.375 1 92.5 476 SER A O 1
ATOM 3639 N N . ALA A 1 477 ? -7.238 -12.344 -26.312 1 95 477 ALA A N 1
ATOM 3640 C CA . ALA A 1 477 ? -8.078 -13.523 -26.094 1 95 477 ALA A CA 1
ATOM 3641 C C . ALA A 1 477 ? -7.242 -14.797 -26.062 1 95 477 ALA A C 1
ATOM 3643 O O . ALA A 1 477 ? -7.637 -15.797 -25.469 1 95 477 ALA A O 1
ATOM 3644 N N . ARG A 1 478 ? -6.133 -14.758 -26.719 1 94.44 478 ARG A N 1
ATOM 3645 C CA . ARG A 1 478 ? -5.23 -15.906 -26.781 1 94.44 478 ARG A CA 1
ATOM 3646 C C . ARG A 1 478 ? -4.785 -16.312 -25.375 1 94.44 478 ARG A C 1
ATOM 3648 O O . ARG A 1 478 ? -4.605 -17.5 -25.094 1 94.44 478 ARG A O 1
ATOM 3655 N N . ASP A 1 479 ? -4.559 -15.352 -24.516 1 95.56 479 ASP A N 1
ATOM 3656 C CA . ASP A 1 479 ? -4.117 -15.625 -23.141 1 95.56 479 ASP A CA 1
ATOM 3657 C C . ASP A 1 479 ? -5.18 -16.406 -22.375 1 95.56 479 ASP A C 1
ATOM 3659 O O . ASP A 1 479 ? -4.852 -17.25 -21.547 1 95.56 479 ASP A O 1
ATOM 3663 N N . HIS A 1 480 ? -6.414 -16.047 -22.562 1 97.12 480 HIS A N 1
ATOM 3664 C CA . HIS A 1 480 ? -7.512 -16.766 -21.922 1 97.12 480 HIS A CA 1
ATOM 3665 C C . HIS A 1 480 ? -7.555 -18.219 -22.344 1 97.12 480 HIS A C 1
ATOM 3667 O O . HIS A 1 480 ? -7.73 -19.109 -21.516 1 97.12 480 HIS A O 1
ATOM 3673 N N . VAL A 1 481 ? -7.422 -18.422 -23.609 1 97.25 481 VAL A N 1
ATOM 3674 C CA . VAL A 1 481 ? -7.488 -19.781 -24.156 1 97.25 481 VAL A CA 1
ATOM 3675 C C . VAL A 1 481 ? -6.285 -20.578 -23.672 1 97.25 481 VAL A C 1
ATOM 3677 O O . VAL A 1 481 ? -6.418 -21.766 -23.344 1 97.25 481 VAL A O 1
ATOM 3680 N N . ASP A 1 482 ? -5.125 -19.922 -23.672 1 96.31 482 ASP A N 1
ATOM 3681 C CA . ASP A 1 482 ? -3.949 -20.594 -23.125 1 96.31 482 ASP A CA 1
ATOM 3682 C C . ASP A 1 482 ? -4.195 -21.047 -21.688 1 96.31 482 ASP A C 1
ATOM 3684 O O . ASP A 1 482 ? -3.836 -22.156 -21.312 1 96.31 482 ASP A O 1
ATOM 3688 N N . LEU A 1 483 ? -4.719 -20.188 -20.922 1 97 483 LEU A N 1
ATOM 3689 C CA . LEU A 1 483 ? -4.965 -20.469 -19.516 1 97 483 LEU A CA 1
ATOM 3690 C C . LEU A 1 483 ? -6 -21.578 -19.359 1 97 483 LEU A C 1
ATOM 3692 O O . LEU A 1 483 ? -5.863 -22.438 -18.5 1 97 483 LEU A O 1
ATOM 3696 N N . LEU A 1 484 ? -7.039 -21.594 -20.188 1 96.94 484 LEU A N 1
ATOM 3697 C CA . LEU A 1 484 ? -8.055 -22.641 -20.156 1 96.94 484 LEU A CA 1
ATOM 3698 C C . LEU A 1 484 ? -7.453 -23.984 -20.562 1 96.94 484 LEU A C 1
ATOM 3700 O O . LEU A 1 484 ? -7.734 -25.016 -19.938 1 96.94 484 LEU A O 1
ATOM 3704 N N . GLN A 1 485 ? -6.613 -23.938 -21.609 1 95.31 485 GLN A N 1
ATOM 3705 C CA . GLN A 1 485 ? -5.965 -25.156 -22.078 1 95.31 485 GLN A CA 1
ATOM 3706 C C . GLN A 1 485 ? -5.035 -25.734 -21.016 1 95.31 485 GLN A C 1
ATOM 3708 O O . GLN A 1 485 ? -4.754 -26.938 -21.016 1 95.31 485 GLN A O 1
ATOM 3713 N N . ALA A 1 486 ? -4.602 -24.859 -20.125 1 95.75 486 ALA A N 1
ATOM 3714 C CA . ALA A 1 486 ? -3.646 -25.266 -19.094 1 95.75 486 ALA A CA 1
ATOM 3715 C C . ALA A 1 486 ? -4.363 -25.859 -17.891 1 95.75 486 ALA A C 1
ATOM 3717 O O . ALA A 1 486 ? -3.723 -26.406 -16.984 1 95.75 486 ALA A O 1
ATOM 3718 N N . CYS A 1 487 ? -5.648 -25.859 -17.875 1 94.38 487 CYS A N 1
ATOM 3719 C CA . CYS A 1 487 ? -6.418 -26.375 -16.734 1 94.38 487 CYS A CA 1
ATOM 3720 C C . CYS A 1 487 ? -6.961 -27.766 -17.031 1 94.38 487 CYS A C 1
ATOM 3722 O O . CYS A 1 487 ? -7.305 -28.078 -18.172 1 94.38 487 CYS A O 1
ATOM 3724 N N . ARG A 1 488 ? -7.059 -28.562 -16.016 1 93.12 488 ARG A N 1
ATOM 3725 C CA . ARG A 1 488 ? -7.523 -29.938 -16.125 1 93.12 488 ARG A CA 1
ATOM 3726 C C . ARG A 1 488 ? -8.953 -29.984 -16.656 1 93.12 488 ARG A C 1
ATOM 3728 O O . ARG A 1 488 ? -9.281 -30.828 -17.5 1 93.12 488 ARG A O 1
ATOM 3735 N N . TYR A 1 489 ? -9.805 -29.094 -16.156 1 94.56 489 TYR A N 1
ATOM 3736 C CA . TYR A 1 489 ? -11.195 -29 -16.594 1 94.56 489 TYR A CA 1
ATOM 3737 C C . TYR A 1 489 ? -11.562 -27.578 -16.969 1 94.56 489 TYR A C 1
ATOM 3739 O O . TYR A 1 489 ? -11.422 -26.656 -16.156 1 94.56 489 TYR A O 1
ATOM 3747 N N . TRP A 1 490 ? -12.055 -27.406 -18.219 1 96.31 490 TRP A N 1
ATOM 3748 C CA . TRP A 1 490 ? -12.695 -26.141 -18.547 1 96.31 490 TRP A CA 1
ATOM 3749 C C . TRP A 1 490 ? -13.984 -25.969 -17.75 1 96.31 490 TRP A C 1
ATOM 3751 O O . TRP A 1 490 ? -14.805 -26.891 -17.672 1 96.31 490 TRP A O 1
ATOM 3761 N N . PRO A 1 491 ? -14.164 -24.859 -17.172 1 97.06 491 PRO A N 1
ATOM 3762 C CA . PRO A 1 491 ? -15.422 -24.688 -16.438 1 97.06 491 PRO A CA 1
ATOM 3763 C C . PRO A 1 491 ? -16.641 -24.625 -17.359 1 97.06 491 PRO A C 1
ATOM 3765 O O . PRO A 1 491 ? -16.547 -24.094 -18.469 1 97.06 491 PRO A O 1
ATOM 3768 N N . PRO A 1 492 ? -17.75 -25.172 -16.891 1 96.94 492 PRO A N 1
ATOM 3769 C CA . PRO A 1 492 ? -18.969 -25.047 -17.672 1 96.94 492 PRO A CA 1
ATOM 3770 C C . PRO A 1 492 ? -19.281 -23.594 -18.031 1 96.94 492 PRO A C 1
ATOM 3772 O O . PRO A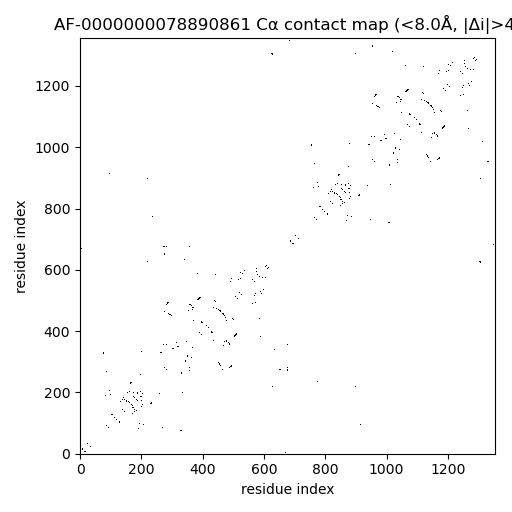 1 492 ? -19.828 -23.328 -19.109 1 96.94 492 PRO A O 1
ATOM 3775 N N . VAL A 1 493 ? -18.922 -22.766 -17.141 1 97.69 493 VAL A N 1
ATOM 3776 C CA . VAL A 1 493 ? -19.125 -21.344 -17.422 1 97.69 493 VAL A CA 1
ATOM 3777 C C . VAL A 1 493 ? -17.828 -20.578 -17.141 1 97.69 493 VAL A C 1
ATOM 3779 O O . VAL A 1 493 ? -17.312 -20.594 -16.016 1 97.69 493 VAL A O 1
ATOM 3782 N N . TYR A 1 494 ? -17.281 -19.984 -18.141 1 97.62 494 TYR A N 1
ATOM 3783 C CA . TYR A 1 494 ? -16.141 -19.094 -18.047 1 97.62 494 TYR A CA 1
ATOM 3784 C C . TYR A 1 494 ? -16.562 -17.641 -18.203 1 97.62 494 TYR A C 1
ATOM 3786 O O . TYR A 1 494 ? -17.078 -17.25 -19.25 1 97.62 494 TYR A O 1
ATOM 3794 N N . ILE A 1 495 ? -16.391 -16.859 -17.203 1 95.94 495 ILE A N 1
ATOM 3795 C CA . ILE A 1 495 ? -16.812 -15.469 -17.234 1 95.94 495 ILE A CA 1
ATOM 3796 C C . ILE A 1 495 ? -15.602 -14.562 -17.484 1 95.94 495 ILE A C 1
ATOM 3798 O O . ILE A 1 495 ? -14.633 -14.594 -16.719 1 95.94 495 ILE A O 1
ATOM 3802 N N . ALA A 1 496 ? -15.609 -13.852 -18.5 1 93.88 496 ALA A N 1
ATOM 3803 C CA . ALA A 1 496 ? -14.547 -12.914 -18.859 1 93.88 496 ALA A CA 1
ATOM 3804 C C . ALA A 1 496 ? -15.109 -11.656 -19.5 1 93.88 496 ALA A C 1
ATOM 3806 O O . ALA A 1 496 ? -16.203 -11.688 -20.094 1 93.88 496 ALA A O 1
ATOM 3807 N N . ASP A 1 497 ? -14.398 -10.516 -19.422 1 88.25 497 ASP A N 1
ATOM 3808 C CA . ASP A 1 497 ? -14.836 -9.273 -20.062 1 88.25 497 ASP A CA 1
ATOM 3809 C C . ASP A 1 497 ? -14.875 -9.422 -21.578 1 88.25 497 ASP A C 1
ATOM 3811 O O . ASP A 1 497 ? -15.773 -8.875 -22.234 1 88.25 497 ASP A O 1
ATOM 3815 N N . ALA A 1 498 ? -13.898 -10.188 -22.062 1 90.94 498 ALA A N 1
ATOM 3816 C CA . ALA A 1 498 ? -13.797 -10.375 -23.516 1 90.94 498 ALA A CA 1
ATOM 3817 C C . ALA A 1 498 ? -14.391 -11.719 -23.938 1 90.94 498 ALA A C 1
ATOM 3819 O O . ALA A 1 498 ? -13.828 -12.398 -24.797 1 90.94 498 ALA A O 1
ATOM 3820 N N . ALA A 1 499 ? -15.516 -12.039 -23.469 1 93.81 499 ALA A N 1
ATOM 3821 C CA . ALA A 1 499 ? -16.109 -13.359 -23.656 1 93.81 499 ALA A CA 1
ATOM 3822 C C . ALA A 1 499 ? -16.281 -13.664 -25.141 1 93.81 499 ALA A C 1
ATOM 3824 O O . ALA A 1 499 ? -15.953 -14.766 -25.594 1 93.81 499 ALA A O 1
ATOM 3825 N N . CYS A 1 500 ? -16.781 -12.727 -25.938 1 91.75 500 CYS A N 1
ATOM 3826 C CA . CYS A 1 500 ? -17.016 -12.945 -27.359 1 91.75 500 CYS A CA 1
ATOM 3827 C C . CYS A 1 500 ? -15.719 -13.25 -28.094 1 91.75 500 CYS A C 1
ATOM 3829 O O . CYS A 1 500 ? -15.648 -14.195 -28.875 1 91.75 500 CYS A O 1
ATOM 3831 N N . SER A 1 501 ? -14.719 -12.516 -27.75 1 92.75 501 SER A N 1
ATOM 3832 C CA . SER A 1 501 ? -13.43 -12.695 -28.406 1 92.75 501 SER A CA 1
ATOM 3833 C C . SER A 1 501 ? -12.781 -14.016 -28.016 1 92.75 501 SER A C 1
ATOM 3835 O O . SER A 1 501 ? -12.102 -14.648 -28.812 1 92.75 501 SER A O 1
ATOM 3837 N N . VAL A 1 502 ? -12.961 -14.398 -26.797 1 96.38 502 VAL A N 1
ATOM 3838 C CA . VAL A 1 502 ? -12.406 -15.664 -26.328 1 96.38 502 VAL A CA 1
ATOM 3839 C C . VAL A 1 502 ? -13.039 -16.828 -27.078 1 96.38 502 VAL A C 1
ATOM 3841 O O . VAL A 1 502 ? -12.344 -17.734 -27.531 1 96.38 502 VAL A O 1
ATOM 3844 N N . THR A 1 503 ? -14.297 -16.734 -27.234 1 96.38 503 THR A N 1
ATOM 3845 C CA . THR A 1 503 ? -15.016 -17.797 -27.953 1 96.38 503 THR A CA 1
ATOM 3846 C C . THR A 1 503 ? -14.562 -17.859 -29.422 1 96.38 503 THR A C 1
ATOM 3848 O O . THR A 1 503 ? -14.352 -18.938 -29.953 1 96.38 503 THR A O 1
ATOM 3851 N N . GLN A 1 504 ? -14.461 -16.703 -30.016 1 94.88 504 GLN A N 1
ATOM 3852 C CA . GLN A 1 504 ? -14.023 -16.641 -31.406 1 94.88 504 GLN A CA 1
ATOM 3853 C C . GLN A 1 504 ? -12.617 -17.219 -31.562 1 94.88 504 GLN A C 1
ATOM 3855 O O . GLN A 1 504 ? -12.344 -17.938 -32.531 1 94.88 504 GLN A O 1
ATOM 3860 N N . HIS A 1 505 ? -11.852 -16.891 -30.656 1 96.31 505 HIS A N 1
ATOM 3861 C CA . HIS A 1 505 ? -10.477 -17.391 -30.719 1 96.31 505 HIS A CA 1
ATOM 3862 C C . HIS A 1 505 ? -10.422 -18.906 -30.562 1 96.31 505 HIS A C 1
ATOM 3864 O O . HIS A 1 505 ? -9.633 -19.578 -31.219 1 96.31 505 HIS A O 1
ATOM 3870 N N . VAL A 1 506 ? -11.18 -19.453 -29.641 1 97.12 506 VAL A N 1
ATOM 3871 C CA . VAL A 1 506 ? -11.242 -20.906 -29.484 1 97.12 506 VAL A CA 1
ATOM 3872 C C . VAL A 1 506 ? -11.719 -21.547 -30.781 1 97.12 506 VAL A C 1
ATOM 3874 O O . VAL A 1 506 ? -11.141 -22.531 -31.234 1 97.12 506 VAL A O 1
ATOM 3877 N N . SER A 1 507 ? -12.758 -20.953 -31.344 1 95.5 507 SER A N 1
ATOM 3878 C CA . SER A 1 507 ? -13.32 -21.484 -32.594 1 95.5 507 SER A CA 1
ATOM 3879 C C . SER A 1 507 ? -12.289 -21.469 -33.719 1 95.5 507 SER A C 1
ATOM 3881 O O . SER A 1 507 ? -12.281 -22.359 -34.562 1 95.5 507 SER A O 1
ATOM 3883 N N . PHE A 1 508 ? -11.531 -20.5 -33.688 1 94.88 508 PHE A N 1
ATOM 3884 C CA . PHE A 1 508 ? -10.516 -20.359 -34.719 1 94.88 508 PHE A CA 1
ATOM 3885 C C . PHE A 1 508 ? -9.359 -21.328 -34.5 1 94.88 508 PHE A C 1
ATOM 3887 O O . PHE A 1 508 ? -8.922 -22 -35.406 1 94.88 508 PHE A O 1
ATOM 3894 N N . ARG A 1 509 ? -8.859 -21.406 -33.281 1 92.75 509 ARG A N 1
ATOM 3895 C CA . ARG A 1 509 ? -7.652 -22.172 -32.969 1 92.75 509 ARG A CA 1
ATOM 3896 C C . ARG A 1 509 ? -7.965 -23.656 -32.844 1 92.75 509 ARG A C 1
ATOM 3898 O O . ARG A 1 509 ? -7.148 -24.516 -33.219 1 92.75 509 ARG A O 1
ATOM 3905 N N . TYR A 1 510 ? -9.156 -23.938 -32.25 1 94.69 510 TYR A N 1
ATOM 3906 C CA . TYR A 1 510 ? -9.562 -25.328 -32.031 1 94.69 510 TYR A CA 1
ATOM 3907 C C . TYR A 1 510 ? -10.984 -25.562 -32.5 1 94.69 510 TYR A C 1
ATOM 3909 O O . TYR A 1 510 ? -11.875 -25.859 -31.719 1 94.69 510 TYR A O 1
ATOM 3917 N N . PRO A 1 511 ? -11.148 -25.609 -33.75 1 95.25 511 PRO A N 1
ATOM 3918 C CA . PRO A 1 511 ? -12.508 -25.75 -34.281 1 95.25 511 PRO A CA 1
ATOM 3919 C C . PRO A 1 511 ? -13.172 -27.047 -33.844 1 95.25 511 PRO A C 1
ATOM 3921 O O . PRO A 1 511 ? -14.367 -27.062 -33.5 1 95.25 511 PRO A O 1
ATOM 3924 N N . SER A 1 512 ? -12.484 -28.172 -33.844 1 94.75 512 SER A N 1
ATOM 3925 C CA . SER A 1 512 ? -13.055 -29.438 -33.406 1 94.75 512 SER A CA 1
ATOM 3926 C C . SER A 1 512 ? -13.484 -29.406 -31.953 1 94.75 512 SER A C 1
ATOM 3928 O O . SER A 1 512 ? -14.562 -29.906 -31.609 1 94.75 512 SER A O 1
ATOM 3930 N N . LEU A 1 513 ? -12.656 -28.844 -31.188 1 95.44 513 LEU A N 1
ATOM 3931 C CA . LEU A 1 513 ? -12.984 -28.703 -29.766 1 95.44 513 LEU A CA 1
ATOM 3932 C C . LEU A 1 513 ? -14.203 -27.797 -29.578 1 95.44 513 LEU A C 1
ATOM 3934 O O . LEU A 1 513 ? -15.102 -28.125 -28.797 1 95.44 513 LEU A O 1
ATOM 3938 N N . ALA A 1 514 ? -14.211 -26.703 -30.25 1 96.88 514 ALA A N 1
ATOM 3939 C CA . ALA A 1 514 ? -15.32 -25.75 -30.156 1 96.88 514 ALA A CA 1
ATOM 3940 C C . ALA A 1 514 ? -16.641 -26.406 -30.531 1 96.88 514 ALA A C 1
ATOM 3942 O O . ALA A 1 514 ? -17.672 -26.156 -29.906 1 96.88 514 ALA A O 1
ATOM 3943 N N . ASN A 1 515 ? -16.594 -27.266 -31.531 1 95.5 515 ASN A N 1
ATOM 3944 C CA . ASN A 1 515 ? -17.797 -27.969 -31.953 1 95.5 515 ASN A CA 1
ATOM 3945 C C . ASN A 1 515 ? -18.328 -28.891 -30.875 1 95.5 515 ASN A C 1
ATOM 3947 O O . ASN A 1 515 ? -19.531 -29.062 -30.719 1 95.5 515 ASN A O 1
ATOM 3951 N N . GLN A 1 516 ? -17.438 -29.438 -30.172 1 95.31 516 GLN A N 1
ATOM 3952 C CA . GLN A 1 516 ? -17.828 -30.359 -29.109 1 95.31 516 GLN A CA 1
ATOM 3953 C C . GLN A 1 516 ? -18.328 -29.594 -27.875 1 95.31 516 GLN A C 1
ATOM 3955 O O . GLN A 1 516 ? -19.266 -30.047 -27.203 1 95.31 516 GLN A O 1
ATOM 3960 N N . LEU A 1 517 ? -17.797 -28.453 -27.609 1 96.12 517 LEU A N 1
ATOM 3961 C CA . LEU A 1 517 ? -18.094 -27.703 -26.391 1 96.12 517 LEU A CA 1
ATOM 3962 C C . LEU A 1 517 ? -19.375 -26.891 -26.562 1 96.12 517 LEU A C 1
ATOM 3964 O O . LEU A 1 517 ? -20.172 -26.781 -25.625 1 96.12 517 LEU A O 1
ATOM 3968 N N . TRP A 1 518 ? -19.547 -26.219 -27.766 1 95.25 518 TRP A N 1
ATOM 3969 C CA . TRP A 1 518 ? -20.703 -25.344 -27.844 1 95.25 518 TRP A CA 1
ATOM 3970 C C . TRP A 1 518 ? -21.328 -25.406 -29.234 1 95.25 518 TRP A C 1
ATOM 3972 O O . TRP A 1 518 ? -22.422 -24.875 -29.453 1 95.25 518 TRP A O 1
ATOM 3982 N N . GLY A 1 519 ? -20.766 -26.078 -30.172 1 93.06 519 GLY A N 1
ATOM 3983 C CA . GLY A 1 519 ? -21.375 -26.188 -31.484 1 93.06 519 GLY A CA 1
ATOM 3984 C C . GLY A 1 519 ? -21.766 -24.859 -32.062 1 93.06 519 GLY A C 1
ATOM 3985 O O . GLY A 1 519 ? -20.969 -23.922 -32.094 1 93.06 519 GLY A O 1
ATOM 3986 N N . ASP A 1 520 ? -23.062 -24.719 -32.375 1 90.81 520 ASP A N 1
ATOM 3987 C CA . ASP A 1 520 ? -23.516 -23.531 -33.094 1 90.81 520 ASP A CA 1
ATOM 3988 C C . ASP A 1 520 ? -23.828 -22.391 -32.125 1 90.81 520 ASP A C 1
ATOM 3990 O O . ASP A 1 520 ? -23.984 -21.234 -32.531 1 90.81 520 ASP A O 1
ATOM 3994 N N . SER A 1 521 ? -23.828 -22.672 -30.922 1 93.19 521 SER A N 1
ATOM 3995 C CA . SER A 1 521 ? -24.156 -21.641 -29.938 1 93.19 521 SER A CA 1
ATOM 3996 C C . SER A 1 521 ? -22.984 -20.703 -29.719 1 93.19 521 SER A C 1
ATOM 3998 O O . SER A 1 521 ? -23.141 -19.609 -29.156 1 93.19 521 SER A O 1
ATOM 4000 N N . LEU A 1 522 ? -21.797 -21.078 -30.141 1 92.75 522 LEU A N 1
ATOM 4001 C CA . LEU A 1 522 ? -20.609 -20.25 -30.094 1 92.75 522 LEU A CA 1
ATOM 4002 C C . LEU A 1 522 ? -20.344 -19.734 -28.688 1 92.75 522 LEU A C 1
ATOM 4004 O O . LEU A 1 522 ? -20.141 -18.531 -28.484 1 92.75 522 LEU A O 1
ATOM 4008 N N . GLY A 1 523 ? -20.484 -20.625 -27.734 1 94.81 523 GLY A N 1
ATOM 4009 C CA . GLY A 1 523 ? -20.172 -20.297 -26.359 1 94.81 523 GLY A CA 1
ATOM 4010 C C . GLY A 1 523 ? -21.312 -19.594 -25.641 1 94.81 523 GLY A C 1
ATOM 4011 O O . GLY A 1 523 ? -21.172 -19.203 -24.469 1 94.81 523 GLY A O 1
ATOM 4012 N N . CYS A 1 524 ? -22.422 -19.312 -26.281 1 95.38 524 CYS A N 1
ATOM 4013 C CA . CYS A 1 524 ? -23.594 -18.656 -25.703 1 95.38 524 CYS A CA 1
ATOM 4014 C C . CYS A 1 524 ? -24.594 -19.688 -25.203 1 95.38 524 CYS A C 1
ATOM 4016 O O . CYS A 1 524 ? -24.344 -20.891 -25.281 1 95.38 524 CYS A O 1
ATOM 4018 N N . PHE A 1 525 ? -25.719 -19.156 -24.625 1 95.5 525 PHE A N 1
ATOM 4019 C CA . PHE A 1 525 ? -26.766 -20.062 -24.156 1 95.5 525 PHE A CA 1
ATOM 4020 C C . PHE A 1 525 ? -27.625 -20.531 -25.328 1 95.5 525 PHE A C 1
ATOM 4022 O O . PHE A 1 525 ? -28.281 -21.578 -25.234 1 95.5 525 PHE A O 1
ATOM 4029 N N . GLN A 1 526 ? -27.594 -19.781 -26.328 1 94.44 526 GLN A N 1
ATOM 4030 C CA . GLN A 1 526 ? -28.391 -20.016 -27.516 1 94.44 526 GLN A CA 1
ATOM 4031 C C . GLN A 1 526 ? -27.641 -19.578 -28.781 1 94.44 526 GLN A C 1
ATOM 4033 O O . GLN A 1 526 ? -26.609 -18.906 -28.688 1 94.44 526 GLN A O 1
ATOM 4038 N N . VAL A 1 527 ? -28.094 -20.078 -29.875 1 91.75 527 VAL A N 1
ATOM 4039 C CA . VAL A 1 527 ? -27.484 -19.672 -31.141 1 91.75 527 VAL A CA 1
ATOM 4040 C C . VAL A 1 527 ? -27.672 -18.172 -31.359 1 91.75 527 VAL A C 1
ATOM 4042 O O . VAL A 1 527 ? -28.812 -17.688 -31.359 1 91.75 527 VAL A O 1
ATOM 4045 N N . PRO A 1 528 ? -26.578 -17.438 -31.406 1 89.88 528 PRO A N 1
ATOM 4046 C CA . PRO A 1 528 ? -26.719 -15.992 -31.609 1 89.88 528 PRO A CA 1
ATOM 4047 C C . PRO A 1 528 ? -27.422 -15.648 -32.906 1 89.88 528 PRO A C 1
ATOM 4049 O O . PRO A 1 528 ? -27.203 -16.312 -33.938 1 89.88 528 PRO A O 1
ATOM 4052 N N . ASP A 1 529 ? -28.266 -14.703 -32.781 1 84.81 529 ASP A N 1
ATOM 4053 C CA . ASP A 1 529 ? -29.031 -14.227 -33.906 1 84.81 529 ASP A CA 1
ATOM 4054 C C . ASP A 1 529 ? -28.969 -12.711 -34.031 1 84.81 529 ASP A C 1
ATOM 4056 O O . ASP A 1 529 ? -29.141 -11.992 -33.031 1 84.81 529 ASP A O 1
ATOM 4060 N N . HIS A 1 530 ? -28.609 -12.234 -35.25 1 76.69 530 HIS A N 1
ATOM 4061 C CA . HIS A 1 530 ? -28.438 -10.805 -35.438 1 76.69 530 HIS A CA 1
ATOM 4062 C C . HIS A 1 530 ? -29.781 -10.078 -35.469 1 76.69 530 HIS A C 1
ATOM 4064 O O . HIS A 1 530 ? -29.844 -8.859 -35.312 1 76.69 530 HIS A O 1
ATOM 4070 N N . TYR A 1 531 ? -30.828 -10.781 -35.625 1 78.12 531 TYR A N 1
ATOM 4071 C CA . TYR A 1 531 ? -32.125 -10.148 -35.812 1 78.12 531 TYR A CA 1
ATOM 4072 C C . TYR A 1 531 ? -33 -10.297 -34.594 1 78.12 531 TYR A C 1
ATOM 4074 O O . TYR A 1 531 ? -34.031 -9.602 -34.469 1 78.12 531 TYR A O 1
ATOM 4082 N N . ARG A 1 532 ? -32.656 -11.086 -33.719 1 82.62 532 ARG A N 1
ATOM 4083 C CA . ARG A 1 532 ? -33.469 -11.32 -32.531 1 82.62 532 ARG A CA 1
ATOM 4084 C C . ARG A 1 532 ? -32.719 -10.922 -31.25 1 82.62 532 ARG A C 1
ATOM 4086 O O . ARG A 1 532 ? -31.484 -10.914 -31.219 1 82.62 532 ARG A O 1
ATOM 4093 N N . GLU A 1 533 ? -33.562 -10.625 -30.297 1 88.19 533 GLU A N 1
ATOM 4094 C CA . GLU A 1 533 ? -33 -10.352 -28.984 1 88.19 533 GLU A CA 1
ATOM 4095 C C . GLU A 1 533 ? -32.75 -11.641 -28.203 1 88.19 533 GLU A C 1
ATOM 4097 O O . GLU A 1 533 ? -33.531 -12.586 -28.297 1 88.19 533 GLU A O 1
ATOM 4102 N N . PRO A 1 534 ? -31.672 -11.633 -27.531 1 91.5 534 PRO A N 1
ATOM 4103 C CA . PRO A 1 534 ? -31.406 -12.828 -26.734 1 91.5 534 PRO A CA 1
ATOM 4104 C C . PRO A 1 534 ? -32.5 -13.117 -25.719 1 91.5 534 PRO A C 1
ATOM 4106 O O . PRO A 1 534 ? -33.031 -12.188 -25.125 1 91.5 534 PRO A O 1
ATOM 4109 N N . GLN A 1 535 ? -32.781 -14.336 -25.469 1 93.31 535 GLN A N 1
ATOM 4110 C CA . GLN A 1 535 ? -33.781 -14.766 -24.516 1 93.31 535 GLN A CA 1
ATOM 4111 C C . GLN A 1 535 ? -33.156 -15.383 -23.266 1 93.31 535 GLN A C 1
ATOM 4113 O O . GLN A 1 535 ? -32 -15.828 -23.312 1 93.31 535 GLN A O 1
ATOM 4118 N N . GLU A 1 536 ? -33.906 -15.305 -22.234 1 94.88 536 GLU A N 1
ATOM 4119 C CA . GLU A 1 536 ? -33.438 -15.945 -21 1 94.88 536 GLU A CA 1
ATOM 4120 C C . GLU A 1 536 ? -33.469 -17.469 -21.125 1 94.88 536 GLU A C 1
ATOM 4122 O O . GLU A 1 536 ? -34.406 -18.031 -21.688 1 94.88 536 GLU A O 1
ATOM 4127 N N . VAL A 1 537 ? -32.469 -18.109 -20.781 1 96.12 537 VAL A N 1
ATOM 4128 C CA . VAL A 1 537 ? -32.344 -19.562 -20.859 1 96.12 537 VAL A CA 1
ATOM 4129 C C . VAL A 1 537 ? -32.062 -20.125 -19.469 1 96.12 537 VAL A C 1
ATOM 4131 O O . VAL A 1 537 ? -31.109 -19.688 -18.797 1 96.12 537 VAL A O 1
ATOM 4134 N N . SER A 1 538 ? -32.812 -21.062 -18.938 1 95.44 538 SER A N 1
ATOM 4135 C CA . SER A 1 538 ? -32.625 -21.688 -17.641 1 95.44 538 SER A CA 1
ATOM 4136 C C . SER A 1 538 ? -31.688 -22.891 -17.75 1 95.44 538 SER A C 1
ATOM 4138 O O . SER A 1 538 ? -31.906 -23.766 -18.609 1 95.44 538 SER A O 1
ATOM 4140 N N . CYS A 1 539 ? -30.688 -22.906 -17.047 1 94.62 539 CYS A N 1
ATOM 4141 C CA . CYS A 1 539 ? -29.75 -24.031 -16.938 1 94.62 539 CYS A CA 1
ATOM 4142 C C . CYS A 1 539 ? -29.609 -24.484 -15.492 1 94.62 539 CYS A C 1
ATOM 4144 O O . CYS A 1 539 ? -28.641 -24.125 -14.828 1 94.62 539 CYS A O 1
ATOM 4146 N N . PRO A 1 540 ? -30.406 -25.391 -14.992 1 91.31 540 PRO A N 1
ATOM 4147 C CA . PRO A 1 540 ? -30.422 -25.797 -13.586 1 91.31 540 PRO A CA 1
ATOM 4148 C C . PRO A 1 540 ? -29.094 -26.438 -13.148 1 91.31 540 PRO A C 1
ATOM 4150 O O . PRO A 1 540 ? -28.734 -26.344 -11.969 1 91.31 540 PRO A O 1
ATOM 4153 N N . GLU A 1 541 ? -28.359 -27 -14.117 1 91.44 541 GLU A N 1
ATOM 4154 C CA . GLU A 1 541 ? -27.094 -27.656 -13.781 1 91.44 541 GLU A CA 1
ATOM 4155 C C . GLU A 1 541 ? -26.047 -26.625 -13.344 1 91.44 541 GLU A C 1
ATOM 4157 O O . GLU A 1 541 ? -25.047 -26.984 -12.734 1 91.44 541 GLU A O 1
ATOM 4162 N N . LEU A 1 542 ? -26.344 -25.344 -13.586 1 94.19 542 LEU A N 1
ATOM 4163 C CA . LEU A 1 542 ? -25.359 -24.312 -13.289 1 94.19 542 LEU A CA 1
ATOM 4164 C C . LEU A 1 542 ? -25.656 -23.656 -11.945 1 94.19 542 LEU A C 1
ATOM 4166 O O . LEU A 1 542 ? -24.891 -22.797 -11.484 1 94.19 542 LEU A O 1
ATOM 4170 N N . GLN A 1 543 ? -26.672 -24.078 -11.289 1 91.19 543 GLN A N 1
ATOM 4171 C CA . GLN A 1 543 ? -27.016 -23.531 -9.984 1 91.19 543 GLN A CA 1
ATOM 4172 C C . GLN A 1 543 ? -25.922 -23.812 -8.961 1 91.19 543 GLN A C 1
ATOM 4174 O O . GLN A 1 543 ? -25.344 -24.891 -8.945 1 91.19 543 GLN A O 1
ATOM 4179 N N . MET A 1 544 ? -25.688 -22.828 -8.242 1 87.75 544 MET A N 1
ATOM 4180 C CA . MET A 1 544 ? -24.688 -22.969 -7.195 1 87.75 544 MET A CA 1
ATOM 4181 C C . MET A 1 544 ? -25.016 -24.156 -6.289 1 87.75 544 MET A C 1
ATOM 4183 O O . MET A 1 544 ? -26.172 -24.359 -5.922 1 87.75 544 MET A O 1
ATOM 4187 N N . THR A 1 545 ? -24.031 -24.891 -5.977 1 82.75 545 THR A N 1
ATOM 4188 C CA . THR A 1 545 ? -24.219 -26.109 -5.199 1 82.75 545 THR A CA 1
ATOM 4189 C C . THR A 1 545 ? -24.812 -25.797 -3.83 1 82.75 545 THR A C 1
ATOM 4191 O O . THR A 1 545 ? -25.656 -26.547 -3.324 1 82.75 545 THR A O 1
ATOM 4194 N N . GLU A 1 546 ? -24.375 -24.734 -3.23 1 80.75 546 GLU A N 1
ATOM 4195 C CA . GLU A 1 546 ? -24.797 -24.344 -1.893 1 80.75 546 GLU A CA 1
ATOM 4196 C C . GLU A 1 546 ? -26.281 -24 -1.872 1 80.75 546 GLU A C 1
ATOM 4198 O O . GLU A 1 546 ? -26.922 -24.031 -0.817 1 80.75 546 GLU A O 1
ATOM 4203 N N . LEU A 1 547 ? -26.75 -23.688 -3.059 1 78.19 547 LEU A N 1
ATOM 4204 C CA . LEU A 1 547 ? -28.156 -23.266 -3.141 1 78.19 547 LEU A CA 1
ATOM 4205 C C . LEU A 1 547 ? -29.031 -24.406 -3.629 1 78.19 547 LEU A C 1
ATOM 4207 O O . LEU A 1 547 ? -30.266 -24.266 -3.67 1 78.19 547 LEU A O 1
ATOM 4211 N N . GLN A 1 548 ? -28.391 -25.516 -3.873 1 80.75 548 GLN A N 1
ATOM 4212 C CA . GLN A 1 548 ? -29.156 -26.672 -4.328 1 80.75 548 GLN A CA 1
ATOM 4213 C C . GLN A 1 548 ? -29.812 -27.391 -3.152 1 80.75 548 GLN A C 1
ATOM 4215 O O . GLN A 1 548 ? -29.219 -27.484 -2.074 1 80.75 548 GLN A O 1
ATOM 4220 N N . THR A 1 549 ? -31 -27.719 -3.326 1 78.06 549 THR A N 1
ATOM 4221 C CA . THR A 1 549 ? -31.703 -28.484 -2.297 1 78.06 549 THR A CA 1
ATOM 4222 C C . THR A 1 549 ? -31.016 -29.828 -2.055 1 78.06 549 THR A C 1
ATOM 4224 O O . THR A 1 549 ? -30.828 -30.234 -0.908 1 78.06 549 THR A O 1
ATOM 4227 N N . THR A 1 550 ? -30.656 -30.5 -3.146 1 77.06 550 THR A N 1
ATOM 4228 C CA . THR A 1 550 ? -29.844 -31.703 -3.098 1 77.06 550 THR A CA 1
ATOM 4229 C C . THR A 1 550 ? -28.547 -31.516 -3.875 1 77.06 550 THR A C 1
ATOM 4231 O O . THR A 1 550 ? -28.547 -31.438 -5.105 1 77.06 550 THR A O 1
ATOM 4234 N N . PRO A 1 551 ? -27.5 -31.453 -3.018 1 76.88 551 PRO A N 1
ATOM 4235 C CA . PRO A 1 551 ? -26.25 -31.188 -3.725 1 76.88 551 PRO A CA 1
ATOM 4236 C C . PRO A 1 551 ? -25.906 -32.25 -4.75 1 76.88 551 PRO A C 1
ATOM 4238 O O . PRO A 1 551 ? -26.016 -33.469 -4.449 1 76.88 551 PRO A O 1
ATOM 4241 N N . THR A 1 552 ? -25.734 -31.812 -5.941 1 78.69 552 THR A N 1
ATOM 4242 C CA . THR A 1 552 ? -25.359 -32.719 -7.016 1 78.69 552 THR A CA 1
ATOM 4243 C C . THR A 1 552 ? -23.938 -33.25 -6.805 1 78.69 552 THR A C 1
ATOM 4245 O O . THR A 1 552 ? -22.984 -32.469 -6.684 1 78.69 552 THR A O 1
ATOM 4248 N N . PRO A 1 553 ? -23.828 -34.531 -6.699 1 82.19 553 PRO A N 1
ATOM 4249 C CA . PRO A 1 553 ? -22.484 -35.094 -6.547 1 82.19 553 PRO A CA 1
ATOM 4250 C C . PRO A 1 553 ? -21.641 -34.969 -7.816 1 82.19 553 PRO A C 1
ATOM 4252 O O . PRO A 1 553 ? -22.188 -35.031 -8.922 1 82.19 553 PRO A O 1
ATOM 4255 N N . LEU A 1 554 ? -20.453 -34.812 -7.668 1 88.88 554 LEU A N 1
ATOM 4256 C CA . LEU A 1 554 ? -19.547 -34.75 -8.805 1 88.88 554 LEU A CA 1
ATOM 4257 C C . LEU A 1 554 ? -19.406 -36.125 -9.469 1 88.88 554 LEU A C 1
ATOM 4259 O O . LEU A 1 554 ? -19.359 -37.156 -8.789 1 88.88 554 LEU A O 1
ATOM 4263 N N . VAL A 1 555 ? -19.422 -36.094 -10.719 1 89.38 555 VAL A N 1
ATOM 4264 C CA . VAL A 1 555 ? -19.297 -37.344 -11.477 1 89.38 555 VAL A CA 1
ATOM 4265 C C . VAL A 1 555 ? -17.859 -37.469 -11.977 1 89.38 555 VAL A C 1
ATOM 4267 O O . VAL A 1 555 ? -17.141 -36.5 -12.156 1 89.38 555 VAL A O 1
ATOM 4270 N N . ASP A 1 556 ? -17.391 -38.75 -12.031 1 87.12 556 ASP A N 1
ATOM 4271 C CA . ASP A 1 556 ? -16.094 -39.062 -12.625 1 87.12 556 ASP A CA 1
ATOM 4272 C C . ASP A 1 556 ? -16.25 -39.5 -14.078 1 87.12 556 ASP A C 1
ATOM 4274 O O . ASP A 1 556 ? -16.344 -40.688 -14.352 1 87.12 556 ASP A O 1
ATOM 4278 N N . PRO A 1 557 ? -16.172 -38.562 -14.93 1 84.62 557 PRO A N 1
ATOM 4279 C CA . PRO A 1 557 ? -16.484 -38.906 -16.312 1 84.62 557 PRO A CA 1
ATOM 4280 C C . PRO A 1 557 ? -15.328 -39.656 -17 1 84.62 557 PRO A C 1
ATOM 4282 O O . PRO A 1 557 ? -14.164 -39.406 -16.688 1 84.62 557 PRO A O 1
ATOM 4285 N N . LYS A 1 558 ? -15.68 -40.531 -17.969 1 84.94 558 LYS A N 1
ATOM 4286 C CA . LYS A 1 558 ? -14.688 -41.219 -18.797 1 84.94 558 LYS A CA 1
ATOM 4287 C C . LYS A 1 558 ? -14.156 -40.281 -19.891 1 84.94 558 LYS A C 1
ATOM 4289 O O . LYS A 1 558 ? -12.961 -40.312 -20.188 1 84.94 558 LYS A O 1
ATOM 4294 N N . ASP A 1 559 ? -15.109 -39.406 -20.328 1 88.12 559 ASP A N 1
ATOM 4295 C CA . ASP A 1 559 ? -14.742 -38.406 -21.328 1 88.12 559 ASP A CA 1
ATOM 4296 C C . ASP A 1 559 ? -14.117 -37.188 -20.672 1 88.12 559 ASP A C 1
ATOM 4298 O O . ASP A 1 559 ? -14.742 -36.531 -19.812 1 88.12 559 ASP A O 1
ATOM 4302 N N . PRO A 1 560 ? -12.867 -36.875 -21.078 1 86.12 560 PRO A N 1
ATOM 4303 C CA . PRO A 1 560 ? -12.18 -35.75 -20.469 1 86.12 560 PRO A CA 1
ATOM 4304 C C . PRO A 1 560 ? -12.883 -34.406 -20.719 1 86.12 560 PRO A C 1
ATOM 4306 O O . PRO A 1 560 ? -12.656 -33.438 -20 1 86.12 560 PRO A O 1
ATOM 4309 N N . LEU A 1 561 ? -13.766 -34.344 -21.703 1 92.19 561 LEU A N 1
ATOM 4310 C CA . LEU A 1 561 ? -14.445 -33.125 -22.016 1 92.19 561 LEU A CA 1
ATOM 4311 C C . LEU A 1 561 ? -15.695 -32.938 -21.172 1 92.19 561 LEU A C 1
ATOM 4313 O O . LEU A 1 561 ? -16.25 -31.828 -21.078 1 92.19 561 LEU A O 1
ATOM 4317 N N . THR A 1 562 ? -16.141 -34.062 -20.609 1 94.56 562 THR A N 1
ATOM 4318 C CA . THR A 1 562 ? -17.281 -33.969 -19.703 1 94.56 562 THR A CA 1
ATOM 4319 C C . THR A 1 562 ? -16.875 -33.375 -18.359 1 94.56 562 THR A C 1
ATOM 4321 O O . THR A 1 562 ? -15.898 -33.844 -17.75 1 94.56 562 THR A O 1
ATOM 4324 N N . HIS A 1 563 ? -17.531 -32.406 -17.938 1 94.94 563 HIS A N 1
ATOM 4325 C CA . HIS A 1 563 ? -17.172 -31.766 -16.672 1 94.94 563 HIS A CA 1
ATOM 4326 C C . HIS A 1 563 ? -17.75 -32.531 -15.492 1 94.94 563 HIS A C 1
ATOM 4328 O O . HIS A 1 563 ? -18.922 -32.906 -15.5 1 94.94 563 HIS A O 1
ATOM 4334 N N . PRO A 1 564 ? -17.047 -32.719 -14.445 1 93.81 564 PRO A N 1
ATOM 4335 C CA . PRO A 1 564 ? -17.484 -33.5 -13.305 1 93.81 564 PRO A CA 1
ATOM 4336 C C . PRO A 1 564 ? -18.688 -32.875 -12.586 1 93.81 564 PRO A C 1
ATOM 4338 O O . PRO A 1 564 ? -19.531 -33.594 -12.055 1 93.81 564 PRO A O 1
ATOM 4341 N N . ALA A 1 565 ? -18.828 -31.594 -12.531 1 92.44 565 ALA A N 1
ATOM 4342 C CA . ALA A 1 565 ? -19.844 -30.922 -11.734 1 92.44 565 ALA A CA 1
ATOM 4343 C C . ALA A 1 565 ? -21.203 -30.984 -12.414 1 92.44 565 ALA A C 1
ATOM 4345 O O . ALA A 1 565 ? -22.25 -31.031 -11.742 1 92.44 565 ALA A O 1
ATOM 4346 N N . THR A 1 566 ? -21.203 -30.891 -13.773 1 92.69 566 THR A N 1
ATOM 4347 C CA . THR A 1 566 ? -22.469 -30.859 -14.492 1 92.69 566 THR A CA 1
ATOM 4348 C C . THR A 1 566 ? -22.719 -32.188 -15.188 1 92.69 566 THR A C 1
ATOM 4350 O O . THR A 1 566 ? -23.859 -32.5 -15.547 1 92.69 566 THR A O 1
ATOM 4353 N N . GLY A 1 567 ? -21.672 -32.938 -15.469 1 92.06 567 GLY A N 1
ATOM 4354 C CA . GLY A 1 567 ? -21.797 -34.188 -16.219 1 92.06 567 GLY A CA 1
ATOM 4355 C C . GLY A 1 567 ? -22.031 -33.969 -17.703 1 92.06 567 GLY A C 1
ATOM 4356 O O . GLY A 1 567 ? -22.484 -34.875 -18.406 1 92.06 567 GLY A O 1
ATOM 4357 N N . MET A 1 568 ? -21.75 -32.75 -18.141 1 92.62 568 MET A N 1
ATOM 4358 C CA . MET A 1 568 ? -22.016 -32.406 -19.531 1 92.62 568 MET A CA 1
ATOM 4359 C C . MET A 1 568 ? -20.766 -31.828 -20.188 1 92.62 568 MET A C 1
ATOM 4361 O O . MET A 1 568 ? -19.812 -31.438 -19.5 1 92.62 568 MET A O 1
ATOM 4365 N N . LYS A 1 569 ? -20.781 -31.781 -21.5 1 94.94 569 LYS A N 1
ATOM 4366 C CA . LYS A 1 569 ? -19.672 -31.219 -22.266 1 94.94 569 LYS A CA 1
ATOM 4367 C C . LYS A 1 569 ? -19.891 -29.75 -22.562 1 94.94 569 LYS A C 1
ATOM 4369 O O . LYS A 1 569 ? -18.938 -29.016 -22.859 1 94.94 569 LYS A O 1
ATOM 4374 N N . GLN A 1 570 ? -21.031 -29.266 -22.359 1 95.31 570 GLN A N 1
ATOM 4375 C CA . GLN A 1 570 ? -21.406 -27.922 -22.766 1 95.31 570 GLN A CA 1
ATOM 4376 C C . GLN A 1 570 ? -20.672 -26.875 -21.953 1 95.31 570 GLN A C 1
ATOM 4378 O O . GLN A 1 570 ? -20.562 -26.984 -20.734 1 95.31 570 GLN A O 1
ATOM 4383 N N . ARG A 1 571 ? -20.109 -25.938 -22.703 1 97.69 571 ARG A N 1
ATOM 4384 C CA . ARG A 1 571 ? -19.453 -24.797 -22.062 1 97.69 571 ARG A CA 1
ATOM 4385 C C . ARG A 1 571 ? -20.047 -23.484 -22.531 1 97.69 571 ARG A C 1
ATOM 4387 O O . ARG A 1 571 ? -20.609 -23.406 -23.625 1 97.69 571 ARG A O 1
ATOM 4394 N N . ARG A 1 572 ? -20 -22.516 -21.688 1 97.62 572 ARG A N 1
ATOM 4395 C CA . ARG A 1 572 ? -20.406 -21.156 -22 1 97.62 572 ARG A CA 1
ATOM 4396 C C . ARG A 1 572 ? -19.312 -20.156 -21.641 1 97.62 572 ARG A C 1
ATOM 4398 O O . ARG A 1 572 ? -18.641 -20.328 -20.625 1 97.62 572 ARG A O 1
ATOM 4405 N N . VAL A 1 573 ? -19.094 -19.219 -22.438 1 97.62 57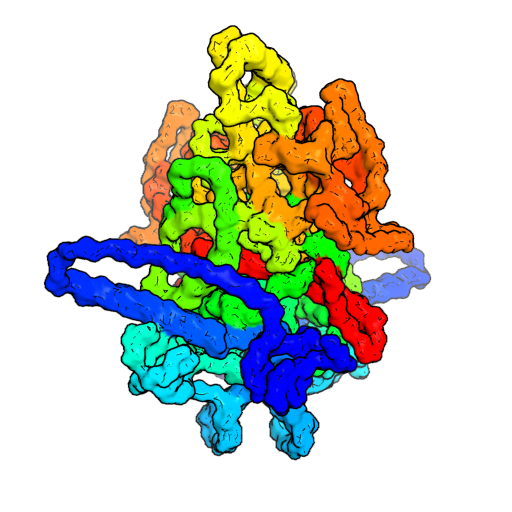3 VAL A N 1
ATOM 4406 C CA . VAL A 1 573 ? -18.203 -18.094 -22.156 1 97.62 573 VAL A CA 1
ATOM 4407 C C . VAL A 1 573 ? -19 -16.797 -22.094 1 97.62 573 VAL A C 1
ATOM 4409 O O . VAL A 1 573 ? -19.578 -16.359 -23.078 1 97.62 573 VAL A O 1
ATOM 4412 N N . LEU A 1 574 ? -19.016 -16.219 -20.922 1 95.75 574 LEU A N 1
ATOM 4413 C CA . LEU A 1 574 ? -19.953 -15.141 -20.688 1 95.75 574 LEU A CA 1
ATOM 4414 C C . LEU A 1 574 ? -19.25 -13.906 -20.141 1 95.75 574 LEU A C 1
ATOM 4416 O O . LEU A 1 574 ? -18.078 -13.977 -19.75 1 95.75 574 LEU A O 1
ATOM 4420 N N . THR A 1 575 ? -19.922 -12.758 -20.172 1 91.69 575 THR A N 1
ATOM 4421 C CA . THR A 1 575 ? -19.453 -11.5 -19.594 1 91.69 575 THR A CA 1
ATOM 4422 C C . THR A 1 575 ? -20.422 -11.008 -18.531 1 91.69 575 THR A C 1
ATOM 4424 O O . THR A 1 575 ? -21.641 -11.164 -18.656 1 91.69 575 THR A O 1
ATOM 4427 N N . PRO A 1 576 ? -19.891 -10.531 -17.375 1 83.31 576 PRO A N 1
ATOM 4428 C CA . PRO A 1 576 ? -20.781 -10.07 -16.297 1 83.31 576 PRO A CA 1
ATOM 4429 C C . PRO A 1 576 ? -21.469 -8.75 -16.625 1 83.31 576 PRO A C 1
ATOM 4431 O O . PRO A 1 576 ? -22.516 -8.445 -16.062 1 83.31 576 PRO A O 1
ATOM 4434 N N . ARG A 1 577 ? -20.828 -7.758 -17.25 1 71.44 577 ARG A N 1
ATOM 4435 C CA . ARG A 1 577 ? -21.391 -6.434 -17.469 1 71.44 577 ARG A CA 1
ATOM 4436 C C . ARG A 1 577 ? -21.594 -6.16 -18.953 1 71.44 577 ARG A C 1
ATOM 4438 O O . ARG A 1 577 ? -20.688 -6.387 -19.766 1 71.44 577 ARG A O 1
ATOM 4445 N N . ILE A 1 578 ? -22.875 -6.117 -19.281 1 61.25 578 ILE A N 1
ATOM 4446 C CA . ILE A 1 578 ? -23.156 -5.68 -20.641 1 61.25 578 ILE A CA 1
ATOM 4447 C C . ILE A 1 578 ? -23.734 -4.266 -20.625 1 61.25 578 ILE A C 1
ATOM 4449 O O . ILE A 1 578 ? -24.594 -3.955 -19.797 1 61.25 578 ILE A O 1
ATOM 4453 N N . GLY A 1 579 ? -23.25 -3.312 -21.328 1 53.19 579 GLY A N 1
ATOM 4454 C CA . GLY A 1 579 ? -23.875 -2.023 -21.562 1 53.19 579 GLY A CA 1
ATOM 4455 C C . GLY A 1 579 ? -23.359 -0.921 -20.672 1 53.19 579 GLY A C 1
ATOM 4456 O O . GLY A 1 579 ? -23.906 0.184 -20.656 1 53.19 579 GLY A O 1
ATOM 4457 N N . ASP A 1 580 ? -22.672 -1.258 -19.703 1 50.06 580 ASP A N 1
ATOM 4458 C CA . ASP A 1 580 ? -22.312 -0.077 -18.938 1 50.06 580 ASP A CA 1
ATOM 4459 C C . ASP A 1 580 ? -21.719 1.011 -19.828 1 50.06 580 ASP A C 1
ATOM 4461 O O . ASP A 1 580 ? -21.062 0.711 -20.828 1 50.06 580 ASP A O 1
ATOM 4465 N N . LYS A 1 581 ? -22.359 2.164 -19.953 1 46.69 581 LYS A N 1
ATOM 4466 C CA . LYS A 1 581 ? -22.125 3.309 -20.828 1 46.69 581 LYS A CA 1
ATOM 4467 C C . LYS A 1 581 ? -20.703 3.311 -21.375 1 46.69 581 LYS A C 1
ATOM 4469 O O . LYS A 1 581 ? -20.469 3.697 -22.516 1 46.69 581 LYS A O 1
ATOM 4474 N N . GLY A 1 582 ? -19.844 3.051 -20.625 1 45.53 582 GLY A N 1
ATOM 4475 C CA . GLY A 1 582 ? -18.469 3.107 -21.094 1 45.53 582 GLY A CA 1
ATOM 4476 C C . GLY A 1 582 ? -17.984 1.793 -21.672 1 45.53 582 GLY A C 1
ATOM 4477 O O . GLY A 1 582 ? -16.797 1.659 -22.016 1 45.53 582 GLY A O 1
ATOM 4478 N N . GLY A 1 583 ? -18.828 0.806 -21.781 1 50.34 583 GLY A N 1
ATOM 4479 C CA . GLY A 1 583 ? -18.25 -0.477 -22.172 1 50.34 583 GLY A CA 1
ATOM 4480 C C . GLY A 1 583 ? -18.375 -0.77 -23.656 1 50.34 583 GLY A C 1
ATOM 4481 O O . GLY A 1 583 ? -19.234 -0.212 -24.328 1 50.34 583 GLY A O 1
ATOM 4482 N N . SER A 1 584 ? -17.406 -1.186 -24.391 1 54.56 584 SER A N 1
ATOM 4483 C CA . SER A 1 584 ? -17.062 -1.428 -25.781 1 54.56 584 SER A CA 1
ATOM 4484 C C . SER A 1 584 ? -17.906 -2.543 -26.391 1 54.56 584 SER A C 1
ATOM 4486 O O . SER A 1 584 ? -17.812 -2.828 -27.578 1 54.56 584 SER A O 1
ATOM 4488 N N . HIS A 1 585 ? -18.859 -3.189 -25.672 1 60.06 585 HIS A N 1
ATOM 4489 C CA . HIS A 1 585 ? -19.516 -4.328 -26.312 1 60.06 585 HIS A CA 1
ATOM 4490 C C . HIS A 1 585 ? -20.734 -3.889 -27.109 1 60.06 585 HIS A C 1
ATOM 4492 O O . HIS A 1 585 ? -21.859 -3.973 -26.625 1 60.06 585 HIS A O 1
ATOM 4498 N N . HIS A 1 586 ? -20.453 -3.352 -28.234 1 62.5 586 HIS A N 1
ATOM 4499 C CA . HIS A 1 586 ? -21.531 -2.725 -29 1 62.5 586 HIS A CA 1
ATOM 4500 C C . HIS A 1 586 ? -22.094 -3.684 -30.047 1 62.5 586 HIS A C 1
ATOM 4502 O O . HIS A 1 586 ? -23.125 -3.398 -30.656 1 62.5 586 HIS A O 1
ATOM 4508 N N . LEU A 1 587 ? -21.516 -4.82 -30.078 1 73.25 587 LEU A N 1
ATOM 4509 C CA . LEU A 1 587 ? -22.016 -5.723 -31.109 1 73.25 587 LEU A CA 1
ATOM 4510 C C . LEU A 1 587 ? -23.141 -6.598 -30.562 1 73.25 587 LEU A C 1
ATOM 4512 O O . LEU A 1 587 ? -23.156 -6.934 -29.375 1 73.25 587 LEU A O 1
ATOM 4516 N N . LYS A 1 588 ? -24.125 -6.797 -31.297 1 76.44 588 LYS A N 1
ATOM 4517 C CA . LYS A 1 588 ? -25.25 -7.637 -30.938 1 76.44 588 LYS A CA 1
ATOM 4518 C C . LYS A 1 588 ? -24.797 -9.016 -30.469 1 76.44 588 LYS A C 1
ATOM 4520 O O . LYS A 1 588 ? -25.391 -9.609 -29.578 1 76.44 588 LYS A O 1
ATOM 4525 N N . SER A 1 589 ? -23.75 -9.555 -31.062 1 78.31 589 SER A N 1
ATOM 4526 C CA . SER A 1 589 ? -23.219 -10.867 -30.688 1 78.31 589 SER A CA 1
ATOM 4527 C C . SER A 1 589 ? -22.719 -10.875 -29.25 1 78.31 589 SER A C 1
ATOM 4529 O O . SER A 1 589 ? -22.75 -11.914 -28.594 1 78.31 589 SER A O 1
ATOM 4531 N N . CYS A 1 590 ? -22.344 -9.703 -28.734 1 86 590 CYS A N 1
ATOM 4532 C CA . CYS A 1 590 ? -21.859 -9.594 -27.359 1 86 590 CYS A CA 1
ATOM 4533 C C . CYS A 1 590 ? -22.984 -9.766 -26.359 1 86 590 CYS A C 1
ATOM 4535 O O . CYS A 1 590 ? -22.781 -10.289 -25.266 1 86 590 CYS A O 1
ATOM 4537 N N . GLN A 1 591 ? -24.203 -9.414 -26.781 1 87.94 591 GLN A N 1
ATOM 4538 C CA . GLN A 1 591 ? -25.359 -9.484 -25.891 1 87.94 591 GLN A CA 1
ATOM 4539 C C . GLN A 1 591 ? -25.703 -10.93 -25.562 1 87.94 591 GLN A C 1
ATOM 4541 O O . GLN A 1 591 ? -26.25 -11.219 -24.484 1 87.94 591 GLN A O 1
ATOM 4546 N N . TYR A 1 592 ? -25.422 -11.812 -26.484 1 92.31 592 TYR A N 1
ATOM 4547 C CA . TYR A 1 592 ? -25.734 -13.227 -26.281 1 92.31 592 TYR A CA 1
ATOM 4548 C C . TYR A 1 592 ? -24.812 -13.852 -25.25 1 92.31 592 TYR A C 1
ATOM 4550 O O . TYR A 1 592 ? -25.078 -14.938 -24.75 1 92.31 592 TYR A O 1
ATOM 4558 N N . HIS A 1 593 ? -23.75 -13.18 -24.938 1 93.31 593 HIS A N 1
ATOM 4559 C CA . HIS A 1 593 ? -22.797 -13.672 -23.953 1 93.31 593 HIS A CA 1
ATOM 4560 C C . HIS A 1 593 ? -23.094 -13.117 -22.578 1 93.31 593 HIS A C 1
ATOM 4562 O O . HIS A 1 593 ? -22.281 -13.266 -21.656 1 93.31 593 HIS A O 1
ATOM 4568 N N . ASN A 1 594 ? -24.203 -12.5 -22.328 1 91.88 594 ASN A N 1
ATOM 4569 C CA . ASN A 1 594 ? -24.578 -11.898 -21.062 1 91.88 594 ASN A CA 1
ATOM 4570 C C . ASN A 1 594 ? -24.922 -12.953 -20.016 1 91.88 594 ASN A C 1
ATOM 4572 O O . ASN A 1 594 ? -25.812 -13.789 -20.234 1 91.88 594 ASN A O 1
ATOM 4576 N N . MET A 1 595 ? -24.281 -12.922 -18.953 1 92.75 595 MET A N 1
ATOM 4577 C CA . MET A 1 595 ? -24.5 -13.906 -17.891 1 92.75 595 MET A CA 1
ATOM 4578 C C . MET A 1 595 ? -25.891 -13.781 -17.312 1 92.75 595 MET A C 1
ATOM 4580 O O . MET A 1 595 ? -26.438 -14.75 -16.766 1 92.75 595 MET A O 1
ATOM 4584 N N . ASP A 1 596 ? -26.531 -12.586 -17.484 1 91.38 596 ASP A N 1
ATOM 4585 C CA . ASP A 1 596 ? -27.844 -12.32 -16.906 1 91.38 596 ASP A CA 1
ATOM 4586 C C . ASP A 1 596 ? -28.938 -13.07 -17.656 1 91.38 596 ASP A C 1
ATOM 4588 O O . ASP A 1 596 ? -30.062 -13.164 -17.188 1 91.38 596 ASP A O 1
ATOM 4592 N N . LEU A 1 597 ? -28.594 -13.641 -18.797 1 94.5 597 LEU A N 1
ATOM 4593 C CA . LEU A 1 597 ? -29.562 -14.391 -19.578 1 94.5 597 LEU A CA 1
ATOM 4594 C C . LEU A 1 597 ? -29.891 -15.727 -18.922 1 94.5 597 LEU A C 1
ATOM 4596 O O . LEU A 1 597 ? -30.844 -16.406 -19.328 1 94.5 597 LEU A O 1
ATOM 4600 N N . CYS A 1 598 ? -29.156 -16.125 -17.922 1 95.69 598 CYS A N 1
ATOM 4601 C CA . CYS A 1 598 ? -29.406 -17.359 -17.172 1 95.69 598 CYS A CA 1
ATOM 4602 C C . CYS A 1 598 ? -29.672 -17.062 -15.703 1 95.69 598 CYS A C 1
ATOM 4604 O O . CYS A 1 598 ? -28.766 -16.703 -14.953 1 95.69 598 CYS A O 1
ATOM 4606 N N . PRO A 1 599 ? -30.844 -17.234 -15.164 1 93.5 599 PRO A N 1
ATOM 4607 C CA . PRO A 1 599 ? -31.219 -16.891 -13.789 1 93.5 599 PRO A CA 1
ATOM 4608 C C . PRO A 1 599 ? -30.406 -17.641 -12.75 1 93.5 599 PRO A C 1
ATOM 4610 O O . PRO A 1 599 ? -30.141 -17.125 -11.664 1 93.5 599 PRO A O 1
ATOM 4613 N N . GLU A 1 600 ? -29.984 -18.875 -13.062 1 92.38 600 GLU A N 1
ATOM 4614 C CA . GLU A 1 600 ? -29.234 -19.688 -12.109 1 92.38 600 GLU A CA 1
ATOM 4615 C C . GLU A 1 600 ? -27.891 -19.047 -11.789 1 92.38 600 GLU A C 1
ATOM 4617 O O . GLU A 1 600 ? -27.266 -19.375 -10.781 1 92.38 600 GLU A O 1
ATOM 4622 N N . LEU A 1 601 ? -27.422 -18.156 -12.664 1 93.69 601 LEU A N 1
ATOM 4623 C CA . LEU A 1 601 ? -26.109 -17.547 -12.477 1 93.69 601 LEU A CA 1
ATOM 4624 C C . LEU A 1 601 ? -26.203 -16.266 -11.648 1 93.69 601 LEU A C 1
ATOM 4626 O O . LEU A 1 601 ? -25.188 -15.68 -11.273 1 93.69 601 LEU A O 1
ATOM 4630 N N . ALA A 1 602 ? -27.375 -15.797 -11.242 1 88.81 602 ALA A N 1
ATOM 4631 C CA . ALA A 1 602 ? -27.578 -14.562 -10.492 1 88.81 602 ALA A CA 1
ATOM 4632 C C . ALA A 1 602 ? -26.906 -14.617 -9.125 1 88.81 602 ALA A C 1
ATOM 4634 O O . ALA A 1 602 ? -26.406 -13.609 -8.633 1 88.81 602 ALA A O 1
ATOM 4635 N N . ALA A 1 603 ? -26.922 -15.82 -8.617 1 86.69 603 ALA A N 1
ATOM 4636 C CA . ALA A 1 603 ? -26.359 -15.992 -7.277 1 86.69 603 ALA A CA 1
ATOM 4637 C C . ALA A 1 603 ? -24.844 -15.781 -7.289 1 86.69 603 ALA A C 1
ATOM 4639 O O . ALA A 1 603 ? -24.25 -15.414 -6.266 1 86.69 603 ALA A O 1
ATOM 4640 N N . TYR A 1 604 ? -24.25 -16.047 -8.43 1 89.12 604 TYR A N 1
ATOM 4641 C CA . TYR A 1 604 ? -22.797 -15.93 -8.539 1 89.12 604 TYR A CA 1
ATOM 4642 C C . TYR A 1 604 ? -22.375 -14.461 -8.57 1 89.12 604 TYR A C 1
ATOM 4644 O O . TYR A 1 604 ? -21.234 -14.133 -8.25 1 89.12 604 TYR A O 1
ATOM 4652 N N . LYS A 1 605 ? -23.219 -13.523 -8.984 1 77.25 605 LYS A N 1
ATOM 4653 C CA . LYS A 1 605 ? -22.922 -12.094 -9.078 1 77.25 605 LYS A CA 1
ATOM 4654 C C . LYS A 1 605 ? -22.797 -11.477 -7.688 1 77.25 605 LYS A C 1
ATOM 4656 O O . LYS A 1 605 ? -22 -10.555 -7.488 1 77.25 605 LYS A O 1
ATOM 4661 N N . ALA A 1 606 ? -23.594 -11.93 -6.684 1 60.53 606 ALA A N 1
ATOM 4662 C CA . ALA A 1 606 ? -23.594 -11.391 -5.324 1 60.53 606 ALA A CA 1
ATOM 4663 C C . ALA A 1 606 ? -22.328 -11.789 -4.574 1 60.53 606 ALA A C 1
ATOM 4665 O O . ALA A 1 606 ? -22.031 -11.25 -3.506 1 60.53 606 ALA A O 1
ATOM 4666 N N . SER A 1 607 ? -21.719 -12.688 -5.027 1 55.09 607 SER A N 1
ATOM 4667 C CA . SER A 1 607 ? -20.516 -13.141 -4.348 1 55.09 607 SER A CA 1
ATOM 4668 C C . SER A 1 607 ? -19.453 -12.055 -4.34 1 55.09 607 SER A C 1
ATOM 4670 O O . SER A 1 607 ? -19.344 -11.266 -5.285 1 55.09 607 SER A O 1
ATOM 4672 N N . PRO A 1 608 ? -18.984 -11.602 -3.213 1 44.5 608 PRO A N 1
ATOM 4673 C CA . PRO A 1 608 ? -18.094 -10.453 -3.043 1 44.5 608 PRO A CA 1
ATOM 4674 C C . PRO A 1 608 ? -17.125 -10.266 -4.215 1 44.5 608 PRO A C 1
ATOM 4676 O O . PRO A 1 608 ? -16.484 -9.219 -4.34 1 44.5 608 PRO A O 1
ATOM 4679 N N . LEU A 1 609 ? -16.766 -11.297 -4.789 1 41.94 609 LEU A N 1
ATOM 4680 C CA . LEU A 1 609 ? -15.68 -11.266 -5.77 1 41.94 609 LEU A CA 1
ATOM 4681 C C . LEU A 1 609 ? -16.156 -10.656 -7.082 1 41.94 609 LEU A C 1
ATOM 4683 O O . LEU A 1 609 ? -15.391 -10.562 -8.047 1 41.94 609 LEU A O 1
ATOM 4687 N N . SER A 1 610 ? -17.562 -10.891 -7.344 1 38.06 610 SER A N 1
ATOM 4688 C CA . SER A 1 610 ? -17.875 -10.305 -8.641 1 38.06 610 SER A CA 1
ATOM 4689 C C . SER A 1 610 ? -17.422 -8.844 -8.703 1 38.06 610 SER A C 1
ATOM 4691 O O . SER A 1 610 ? -17.562 -8.109 -7.727 1 38.06 610 SER A O 1
ATOM 4693 N N . GLY A 1 611 ? -16.375 -8.672 -9.172 1 36.53 611 GLY A N 1
ATOM 4694 C CA . GLY A 1 611 ? -15.773 -7.359 -9.398 1 36.53 611 GLY A CA 1
ATOM 4695 C C . GLY A 1 611 ? -16.781 -6.227 -9.297 1 36.53 611 GLY A C 1
ATOM 4696 O O . GLY A 1 611 ? -16.406 -5.055 -9.414 1 36.53 611 GLY A O 1
ATOM 4697 N N . SER A 1 612 ? -18.094 -6.613 -9.516 1 33.03 612 SER A N 1
ATOM 4698 C CA . SER A 1 612 ? -19.094 -5.551 -9.477 1 33.03 612 SER A CA 1
ATOM 4699 C C . SER A 1 612 ? -19.438 -5.156 -8.047 1 33.03 612 SER A C 1
ATOM 4701 O O . SER A 1 612 ? -19.859 -4.027 -7.789 1 33.03 612 SER A O 1
ATOM 4703 N N . GLY A 1 613 ? -20.141 -6.152 -7.352 1 29.89 613 GLY A N 1
ATOM 4704 C CA . GLY A 1 613 ? -20.766 -5.785 -6.09 1 29.89 613 GLY A CA 1
ATOM 4705 C C . GLY A 1 613 ? -19.766 -5.41 -5.02 1 29.89 613 GLY A C 1
ATOM 4706 O O . GLY A 1 613 ? -18.609 -5.824 -5.074 1 29.89 613 GLY A O 1
ATOM 4707 N N . SER A 1 614 ? -20.156 -4.414 -4.273 1 28.59 614 SER A N 1
ATOM 4708 C CA . SER A 1 614 ? -19.719 -3.584 -3.154 1 28.59 614 SER A CA 1
ATOM 4709 C C . SER A 1 614 ? -19.359 -4.438 -1.94 1 28.59 614 SER A C 1
ATOM 4711 O O . SER A 1 614 ? -19.234 -3.922 -0.829 1 28.59 614 SER A O 1
ATOM 4713 N N . SER A 1 615 ? -19.812 -5.711 -1.938 1 29.94 615 SER A N 1
ATOM 4714 C CA . SER A 1 615 ? -19.609 -6.098 -0.547 1 29.94 615 SER A CA 1
ATOM 4715 C C . SER A 1 615 ? -18.141 -5.988 -0.157 1 29.94 615 SER A C 1
ATOM 4717 O O . SER A 1 615 ? -17.344 -6.875 -0.464 1 29.94 615 SER A O 1
ATOM 4719 N N . ARG A 1 616 ? -17.641 -4.918 -0.264 1 33.72 616 ARG A N 1
ATOM 4720 C CA . ARG A 1 616 ? -16.469 -4.25 0.262 1 33.72 616 ARG A CA 1
ATOM 4721 C C . ARG A 1 616 ? -16.234 -4.617 1.724 1 33.72 616 ARG A C 1
ATOM 4723 O O . ARG A 1 616 ? -16.859 -4.043 2.619 1 33.72 616 ARG A O 1
ATOM 4730 N N . ARG A 1 617 ? -16.297 -5.934 2.117 1 32.28 617 ARG A N 1
ATOM 4731 C CA . ARG A 1 617 ? -16.094 -5.961 3.561 1 32.28 617 ARG A CA 1
ATOM 4732 C C . ARG A 1 617 ? -15.203 -4.797 4.004 1 32.28 617 ARG A C 1
ATOM 4734 O O . ARG A 1 617 ? -15.523 -4.109 4.977 1 32.28 617 ARG A O 1
ATOM 4741 N N . HIS A 1 618 ? -13.852 -5.109 4.086 1 31.97 618 HIS A N 1
ATOM 4742 C CA . HIS A 1 618 ? -13.039 -4.039 4.645 1 31.97 618 HIS A CA 1
ATOM 4743 C C . HIS A 1 618 ? -12.625 -3.039 3.566 1 31.97 618 HIS A C 1
ATOM 4745 O O . HIS A 1 618 ? -11.5 -2.541 3.574 1 31.97 618 HIS A O 1
ATOM 4751 N N . GLY A 1 619 ? -13.617 -2.631 2.66 1 33.16 619 GLY A N 1
ATOM 4752 C CA . GLY A 1 619 ? -13.539 -1.54 1.703 1 33.16 619 GLY A CA 1
ATOM 4753 C C . GLY A 1 619 ? -12.414 -1.708 0.698 1 33.16 619 GLY A C 1
ATOM 4754 O O . GLY A 1 619 ? -12.273 -0.904 -0.226 1 33.16 619 GLY A O 1
ATOM 4755 N N . THR A 1 620 ? -11.18 -2.021 1.114 1 35.91 620 THR A N 1
ATOM 4756 C CA . THR A 1 620 ? -10.141 -2.117 0.096 1 35.91 620 THR A CA 1
ATOM 4757 C C . THR A 1 620 ? -10.273 -3.414 -0.695 1 35.91 620 THR A C 1
ATOM 4759 O O . THR A 1 620 ? -10.477 -4.484 -0.114 1 35.91 620 THR A O 1
ATOM 4762 N N . ASN A 1 621 ? -10.844 -3.455 -1.82 1 37.44 621 ASN A N 1
ATOM 4763 C CA . ASN A 1 621 ? -10.75 -4.613 -2.705 1 37.44 621 ASN A CA 1
ATOM 4764 C C . ASN A 1 621 ? -9.461 -5.395 -2.473 1 37.44 621 ASN A C 1
ATOM 4766 O O . ASN A 1 621 ? -8.367 -4.84 -2.576 1 37.44 621 ASN A O 1
ATOM 4770 N N . PRO A 1 622 ? -9.594 -6.523 -1.656 1 39.12 622 PRO A N 1
ATOM 4771 C CA . PRO A 1 622 ? -8.367 -7.289 -1.423 1 39.12 622 PRO A CA 1
ATOM 4772 C C . PRO A 1 622 ? -7.387 -7.199 -2.588 1 39.12 622 PRO A C 1
ATOM 4774 O O . PRO A 1 622 ? -6.176 -7.34 -2.391 1 39.12 622 PRO A O 1
ATOM 4777 N N . ARG A 1 623 ? -8.008 -7.109 -3.799 1 42.97 623 ARG A N 1
ATOM 4778 C CA . ARG A 1 623 ? -7.223 -7.109 -5.027 1 42.97 623 ARG A CA 1
ATOM 4779 C C . ARG A 1 623 ? -6.352 -5.859 -5.117 1 42.97 623 ARG A C 1
ATOM 4781 O O . ARG A 1 623 ? -5.246 -5.902 -5.66 1 42.97 623 ARG A O 1
ATOM 4788 N N . ASP A 1 624 ? -7.016 -4.758 -4.629 1 46.12 624 ASP A N 1
ATOM 4789 C CA . ASP A 1 624 ? -6.301 -3.494 -4.789 1 46.12 624 ASP A CA 1
ATOM 4790 C C . ASP A 1 624 ? -5.098 -3.422 -3.852 1 46.12 624 ASP A C 1
ATOM 4792 O O . ASP A 1 624 ? -4.074 -2.822 -4.191 1 46.12 624 ASP A O 1
ATOM 4796 N N . SER A 1 625 ? -5.301 -3.916 -2.559 1 42.62 625 SER A N 1
ATOM 4797 C CA . SER A 1 625 ? -4.219 -3.889 -1.578 1 42.62 625 SER A CA 1
ATOM 4798 C C . SER A 1 625 ? -3.016 -4.695 -2.059 1 42.62 625 SER A C 1
ATOM 4800 O O . SER A 1 625 ? -1.875 -4.379 -1.717 1 42.62 625 SER A O 1
ATOM 4802 N N . ARG A 1 626 ? -3.299 -5.805 -2.754 1 46.53 626 ARG A N 1
ATOM 4803 C CA . ARG A 1 626 ? -2.293 -6.746 -3.238 1 46.53 626 ARG A CA 1
ATOM 4804 C C . ARG A 1 626 ? -1.271 -6.047 -4.129 1 46.53 626 ARG A C 1
ATOM 4806 O O . ARG A 1 626 ? -0.133 -6.508 -4.254 1 46.53 626 ARG A O 1
ATOM 4813 N N . ARG A 1 627 ? -1.786 -4.918 -4.785 1 49.19 627 ARG A N 1
ATOM 4814 C CA . ARG A 1 627 ? -1.131 -4.348 -5.957 1 49.19 627 ARG A CA 1
ATOM 4815 C C . ARG A 1 627 ? 0.039 -3.457 -5.551 1 49.19 627 ARG A C 1
ATOM 4817 O O . ARG A 1 627 ? 0.997 -3.297 -6.312 1 49.19 627 ARG A O 1
ATOM 4824 N N . LYS A 1 628 ? 0.021 -3.227 -4.254 1 51.5 628 LYS A N 1
ATOM 4825 C CA . LYS A 1 628 ? 0.929 -2.113 -3.992 1 51.5 628 LYS A CA 1
ATOM 4826 C C . LYS A 1 628 ? 2.344 -2.611 -3.713 1 51.5 628 LYS A C 1
ATOM 4828 O O . LYS A 1 628 ? 3.32 -1.931 -4.031 1 51.5 628 LYS A O 1
ATOM 4833 N N . GLY A 1 629 ? 2.482 -3.936 -3.268 1 50.16 629 GLY A N 1
ATOM 4834 C CA . GLY A 1 629 ? 3.787 -4.418 -2.842 1 50.16 629 GLY A CA 1
ATOM 4835 C C . GLY A 1 629 ? 4.703 -4.758 -4.004 1 50.16 629 GLY A C 1
ATOM 4836 O O . GLY A 1 629 ? 5.887 -5.051 -3.801 1 50.16 629 GLY A O 1
ATOM 4837 N N . GLY A 1 630 ? 4.246 -4.641 -5.164 1 56.31 630 GLY A N 1
ATOM 4838 C CA . GLY A 1 630 ? 5.008 -5.141 -6.297 1 56.31 630 GLY A CA 1
ATOM 4839 C C . GLY A 1 630 ? 5.82 -4.062 -6.992 1 56.31 630 GLY A C 1
ATOM 4840 O O . GLY A 1 630 ? 6.328 -4.277 -8.094 1 56.31 630 GLY A O 1
ATOM 4841 N N . ASN A 1 631 ? 5.945 -3.066 -6.184 1 61.53 631 ASN A N 1
ATOM 4842 C CA . ASN A 1 631 ? 6.723 -2.039 -6.875 1 61.53 631 ASN A CA 1
ATOM 4843 C C . ASN A 1 631 ? 8.219 -2.305 -6.77 1 61.53 631 ASN A C 1
ATOM 4845 O O . ASN A 1 631 ? 8.695 -2.812 -5.754 1 61.53 631 ASN A O 1
ATOM 4849 N N . ASN A 1 632 ? 8.992 -2.279 -7.742 1 73.94 632 ASN A N 1
ATOM 4850 C CA . ASN A 1 632 ? 10.445 -2.336 -7.855 1 73.94 632 ASN A CA 1
ATOM 4851 C C . ASN A 1 632 ? 10.961 -3.762 -7.703 1 73.94 632 ASN A C 1
ATOM 4853 O O . ASN A 1 632 ? 11.953 -3.996 -7.004 1 73.94 632 ASN A O 1
ATOM 4857 N N . LEU A 1 633 ? 10.188 -4.672 -8.133 1 87.62 633 LEU A N 1
ATOM 4858 C CA . LEU A 1 633 ? 10.609 -6.07 -8.117 1 87.62 633 LEU A CA 1
ATOM 4859 C C . LEU A 1 633 ? 11.477 -6.391 -9.336 1 87.62 633 LEU A C 1
ATOM 4861 O O . LEU A 1 633 ? 11.281 -5.809 -10.406 1 87.62 633 LEU A O 1
ATOM 4865 N N . THR A 1 634 ? 12.492 -7.176 -9.117 1 90.06 634 THR A N 1
ATOM 4866 C CA . THR A 1 634 ? 13.25 -7.707 -10.25 1 90.06 634 THR A CA 1
ATOM 4867 C C . THR A 1 634 ? 12.398 -8.68 -11.062 1 90.06 634 THR A C 1
ATOM 4869 O O . THR A 1 634 ? 11.297 -9.047 -10.641 1 90.06 634 THR A O 1
ATOM 4872 N N . PHE A 1 635 ? 12.945 -9.133 -12.227 1 92.88 635 PHE A N 1
ATOM 4873 C CA . PHE A 1 635 ? 12.195 -9.969 -13.156 1 92.88 635 PHE A CA 1
ATOM 4874 C C . PHE A 1 635 ? 11.711 -11.242 -12.469 1 92.88 635 PHE A C 1
ATOM 4876 O O . PHE A 1 635 ? 10.523 -11.57 -12.523 1 92.88 635 PHE A O 1
ATOM 4883 N N . HIS A 1 636 ? 12.57 -11.984 -11.805 1 94.56 636 HIS A N 1
ATOM 4884 C CA . HIS A 1 636 ? 12.18 -13.242 -11.18 1 94.56 636 HIS A CA 1
ATOM 4885 C C . HIS A 1 636 ? 11.32 -13 -9.945 1 94.56 636 HIS A C 1
ATOM 4887 O O . HIS A 1 636 ? 10.43 -13.797 -9.641 1 94.56 636 HIS A O 1
ATOM 4893 N N . GLN A 1 637 ? 11.57 -11.891 -9.242 1 93.5 637 GLN A N 1
ATOM 4894 C CA . GLN A 1 637 ? 10.789 -11.57 -8.055 1 93.5 637 GLN A CA 1
ATOM 4895 C C . GLN A 1 637 ? 9.344 -11.25 -8.422 1 93.5 637 GLN A C 1
ATOM 4897 O O . GLN A 1 637 ? 8.422 -11.555 -7.66 1 93.5 637 GLN A O 1
ATOM 4902 N N . TYR A 1 638 ? 9.211 -10.664 -9.602 1 94.19 638 TYR A N 1
ATOM 4903 C CA . TYR A 1 638 ? 7.871 -10.352 -10.07 1 94.19 638 TYR A CA 1
ATOM 4904 C C . TYR A 1 638 ? 7.008 -11.609 -10.133 1 94.19 638 TYR A C 1
ATOM 4906 O O . TYR A 1 638 ? 5.883 -11.625 -9.633 1 94.19 638 TYR A O 1
ATOM 4914 N N . PHE A 1 639 ? 7.504 -12.648 -10.695 1 96.31 639 PHE A N 1
ATOM 4915 C CA . PHE A 1 639 ? 6.773 -13.906 -10.836 1 96.31 639 PHE A CA 1
ATOM 4916 C C . PHE A 1 639 ? 6.574 -14.57 -9.477 1 96.31 639 PHE A C 1
ATOM 4918 O O . PHE A 1 639 ? 5.488 -15.062 -9.18 1 96.31 639 PHE A O 1
ATOM 4925 N N . LEU A 1 640 ? 7.621 -14.547 -8.688 1 96.5 640 LEU A N 1
ATOM 4926 C CA . LEU A 1 640 ? 7.547 -15.188 -7.383 1 96.5 640 LEU A CA 1
ATOM 4927 C C . LEU A 1 640 ? 6.527 -14.492 -6.488 1 96.5 640 LEU A C 1
ATOM 4929 O O . LEU A 1 640 ? 5.762 -15.148 -5.781 1 96.5 640 LEU A O 1
ATOM 4933 N N . TYR A 1 641 ? 6.559 -13.18 -6.496 1 95.12 641 TYR A N 1
ATOM 4934 C CA . TYR A 1 641 ? 5.609 -12.406 -5.703 1 95.12 641 TYR A CA 1
ATOM 4935 C C . TYR A 1 641 ? 4.176 -12.711 -6.125 1 95.12 641 TYR A C 1
ATOM 4937 O O . TYR A 1 641 ? 3.305 -12.914 -5.277 1 95.12 641 TYR A O 1
ATOM 4945 N N . GLY A 1 642 ? 3.91 -12.719 -7.461 1 94.12 642 GLY A N 1
ATOM 4946 C CA . GLY A 1 642 ? 2.576 -13.023 -7.957 1 94.12 642 GLY A CA 1
ATOM 4947 C C . GLY A 1 642 ? 2.076 -14.391 -7.535 1 94.12 642 GLY A C 1
ATOM 4948 O O . GLY A 1 642 ? 0.928 -14.531 -7.109 1 94.12 642 GLY A O 1
ATOM 4949 N N . ARG A 1 643 ? 2.926 -15.336 -7.664 1 96.19 643 ARG A N 1
ATOM 4950 C CA . ARG A 1 643 ? 2.57 -16.688 -7.273 1 96.19 643 ARG A CA 1
ATOM 4951 C C . ARG A 1 643 ? 2.273 -16.781 -5.781 1 96.19 643 ARG A C 1
ATOM 4953 O O . ARG A 1 643 ? 1.318 -17.438 -5.367 1 96.19 643 ARG A O 1
ATOM 4960 N N . LEU A 1 644 ? 3.125 -16.125 -4.973 1 95.44 644 LEU A N 1
ATOM 4961 C CA . LEU A 1 644 ? 2.953 -16.156 -3.525 1 95.44 644 LEU A CA 1
ATOM 4962 C C . LEU A 1 644 ? 1.632 -15.508 -3.125 1 95.44 644 LEU A C 1
ATOM 4964 O O . LEU A 1 644 ? 0.913 -16.031 -2.27 1 95.44 644 LEU A O 1
ATOM 4968 N N . MET A 1 645 ? 1.354 -14.43 -3.729 1 93.12 645 MET A N 1
ATOM 4969 C CA . MET A 1 645 ? 0.122 -13.719 -3.402 1 93.12 645 MET A CA 1
ATOM 4970 C C . MET A 1 645 ? -1.102 -14.555 -3.762 1 93.12 645 MET A C 1
ATOM 4972 O O . MET A 1 645 ? -2.062 -14.617 -2.992 1 93.12 645 MET A O 1
ATOM 4976 N N . ASP A 1 646 ? -1.055 -15.164 -4.934 1 94.75 646 ASP A N 1
ATOM 4977 C CA . ASP A 1 646 ? -2.143 -16.062 -5.32 1 94.75 646 ASP A CA 1
ATOM 4978 C C . ASP A 1 646 ? -2.293 -17.203 -4.324 1 94.75 646 ASP A C 1
ATOM 4980 O O . ASP A 1 646 ? -3.408 -17.547 -3.924 1 94.75 646 ASP A O 1
ATOM 4984 N N . TYR A 1 647 ? -1.187 -17.75 -3.979 1 96.31 647 TYR A N 1
ATOM 4985 C CA . TYR A 1 647 ? -1.176 -18.875 -3.055 1 96.31 647 TYR A CA 1
ATOM 4986 C C . TYR A 1 647 ? -1.692 -18.469 -1.683 1 96.31 647 TYR A C 1
ATOM 4988 O O . TYR A 1 647 ? -2.541 -19.141 -1.102 1 96.31 647 TYR A O 1
ATOM 4996 N N . PHE A 1 648 ? -1.224 -17.297 -1.145 1 94.38 648 PHE A N 1
ATOM 4997 C CA . PHE A 1 648 ? -1.585 -16.844 0.193 1 94.38 648 PHE A CA 1
ATOM 4998 C C . PHE A 1 648 ? -3.072 -16.516 0.272 1 94.38 648 PHE A C 1
ATOM 5000 O O . PHE A 1 648 ? -3.748 -16.906 1.225 1 94.38 648 PHE A O 1
ATOM 5007 N N . THR A 1 649 ? -3.566 -15.828 -0.667 1 92.19 649 THR A N 1
ATOM 5008 C CA . THR A 1 649 ? -4.969 -15.438 -0.667 1 92.19 649 THR A CA 1
ATOM 5009 C C . THR A 1 649 ? -5.879 -16.656 -0.741 1 92.19 649 THR A C 1
ATOM 5011 O O . THR A 1 649 ? -6.875 -16.734 -0.02 1 92.19 649 THR A O 1
ATOM 5014 N N . SER A 1 650 ? -5.52 -17.547 -1.608 1 95.75 650 SER A N 1
ATOM 5015 C CA . SER A 1 650 ? -6.301 -18.781 -1.745 1 95.75 650 SER A CA 1
ATOM 5016 C C . SER A 1 650 ? -6.227 -19.625 -0.478 1 95.75 650 SER A C 1
ATOM 5018 O O . SER A 1 650 ? -7.242 -20.141 -0.02 1 95.75 650 SER A O 1
ATOM 5020 N N . LEU A 1 651 ? -5.035 -19.734 0.074 1 95.19 651 LEU A N 1
ATOM 5021 C CA . LEU A 1 651 ? -4.836 -20.562 1.264 1 95.19 651 LEU A CA 1
ATOM 5022 C C . LEU A 1 651 ? -5.648 -20.016 2.436 1 95.19 651 LEU A C 1
ATOM 5024 O O . LEU A 1 651 ? -6.191 -20.797 3.229 1 95.19 651 LEU A O 1
ATOM 5028 N N . GLU A 1 652 ? -5.676 -18.734 2.609 1 89.62 652 GLU A N 1
ATOM 5029 C CA . GLU A 1 652 ? -6.445 -18.125 3.686 1 89.62 652 GLU A CA 1
ATOM 5030 C C . GLU A 1 652 ? -7.922 -18.469 3.582 1 89.62 652 GLU A C 1
ATOM 5032 O O . GLU A 1 652 ? -8.562 -18.797 4.59 1 89.62 652 GLU A O 1
ATOM 5037 N N . ILE A 1 653 ? -8.445 -18.391 2.379 1 92.75 653 ILE A N 1
ATOM 5038 C CA . ILE A 1 653 ? -9.844 -18.734 2.148 1 92.75 653 ILE A CA 1
ATOM 5039 C C . ILE A 1 653 ? -10.07 -20.203 2.471 1 92.75 653 ILE A C 1
ATOM 5041 O O . ILE A 1 653 ? -11.055 -20.562 3.133 1 92.75 653 ILE A O 1
ATOM 5045 N N . VAL A 1 654 ? -9.188 -21.031 2.051 1 95 654 VAL A N 1
ATOM 5046 C CA . VAL A 1 654 ? -9.328 -22.484 2.244 1 95 654 VAL A CA 1
ATOM 5047 C C . VAL A 1 654 ? -9.219 -22.812 3.729 1 95 654 VAL A C 1
ATOM 5049 O O . VAL A 1 654 ? -9.891 -23.719 4.219 1 95 654 VAL A O 1
ATOM 5052 N N . ARG A 1 655 ? -8.336 -22.125 4.391 1 88.5 655 ARG A N 1
ATOM 5053 C CA . ARG A 1 655 ? -8.211 -22.328 5.832 1 88.5 655 ARG A CA 1
ATOM 5054 C C . ARG A 1 655 ? -9.516 -21.984 6.547 1 88.5 655 ARG A C 1
ATOM 5056 O O . ARG A 1 655 ? -9.906 -22.656 7.5 1 88.5 655 ARG A O 1
ATOM 5063 N N . GLU A 1 656 ? -10.148 -20.969 6.133 1 86.06 656 GLU A N 1
ATOM 5064 C CA . GLU A 1 656 ? -11.453 -20.609 6.688 1 86.06 656 GLU A CA 1
ATOM 5065 C C . GLU A 1 656 ? -12.484 -21.703 6.402 1 86.06 656 GLU A C 1
ATOM 5067 O O . GLU A 1 656 ? -13.312 -22.016 7.262 1 86.06 656 GLU A O 1
ATOM 5072 N N . GLN A 1 657 ? -12.422 -22.219 5.203 1 90.62 657 GLN A N 1
ATOM 5073 C CA . GLN A 1 657 ? -13.305 -23.328 4.844 1 90.62 657 GLN A CA 1
ATOM 5074 C C . GLN A 1 657 ? -13.047 -24.547 5.73 1 90.62 657 GLN A C 1
ATOM 5076 O O . GLN A 1 657 ? -13.992 -25.203 6.184 1 90.62 657 GLN A O 1
ATOM 5081 N N . LEU A 1 658 ? -11.828 -24.797 5.949 1 88.75 658 LEU A N 1
ATOM 5082 C CA . LEU A 1 658 ? -11.438 -25.938 6.777 1 88.75 658 LEU A CA 1
ATOM 5083 C C . LEU A 1 658 ? -11.906 -25.734 8.219 1 88.75 658 LEU A C 1
ATOM 5085 O O . LEU A 1 658 ? -12.32 -26.703 8.867 1 88.75 658 LEU A O 1
ATOM 5089 N N . GLU A 1 659 ? -11.766 -24.516 8.703 1 83.44 659 GLU A N 1
ATOM 5090 C CA . GLU A 1 659 ? -12.219 -24.219 10.062 1 83.44 659 GLU A CA 1
ATOM 5091 C C . GLU A 1 659 ? -13.719 -24.453 10.203 1 83.44 659 GLU A C 1
ATOM 5093 O O . GLU A 1 659 ? -14.18 -24.969 11.227 1 83.44 659 GLU A O 1
ATOM 5098 N N . LEU A 1 660 ? -14.453 -24.109 9.203 1 84.06 660 LEU A N 1
ATOM 5099 C CA . LEU A 1 660 ? -15.906 -24.297 9.219 1 84.06 660 LEU A CA 1
ATOM 5100 C C . LEU A 1 660 ? -16.266 -25.781 9.234 1 84.06 660 LEU A C 1
ATOM 5102 O O . LEU A 1 660 ? -17.172 -26.203 9.945 1 84.06 660 LEU A O 1
ATOM 5106 N N . VAL A 1 661 ? -15.555 -26.578 8.484 1 86.88 661 VAL A N 1
ATOM 5107 C CA . VAL A 1 661 ? -15.789 -28.016 8.43 1 86.88 661 VAL A CA 1
ATOM 5108 C C . VAL A 1 661 ? -15.352 -28.656 9.75 1 86.88 661 VAL A C 1
ATOM 5110 O O . VAL A 1 661 ? -15.992 -29.594 10.227 1 86.88 661 VAL A O 1
ATOM 5113 N N . SER A 1 662 ? -14.281 -28.094 10.328 1 85.5 662 SER A N 1
ATOM 5114 C CA . SER A 1 662 ? -13.75 -28.641 11.57 1 85.5 662 SER A CA 1
ATOM 5115 C C . SER A 1 662 ? -14.734 -28.453 12.719 1 85.5 662 SER A C 1
ATOM 5117 O O . SER A 1 662 ? -14.828 -29.312 13.609 1 85.5 662 SER A O 1
ATOM 5119 N N . LYS A 1 663 ? -15.383 -27.406 12.711 1 82.62 663 LYS A N 1
ATOM 5120 C CA . LYS A 1 663 ? -16.375 -27.141 13.75 1 82.62 663 LYS A CA 1
ATOM 5121 C C . LYS A 1 663 ? -17.516 -28.156 13.672 1 82.62 663 LYS A C 1
ATOM 5123 O O . LYS A 1 663 ? -18.188 -28.422 14.68 1 82.62 663 LYS A O 1
ATOM 5128 N N . GLN A 1 664 ? -17.734 -28.688 12.508 1 82.94 664 GLN A N 1
ATOM 5129 C CA . GLN A 1 664 ? -18.812 -29.641 12.305 1 82.94 664 GLN A CA 1
ATOM 5130 C C . GLN A 1 664 ? -18.344 -31.078 12.586 1 82.94 664 GLN A C 1
ATOM 5132 O O . GLN A 1 664 ? -19.156 -31.984 12.711 1 82.94 664 GLN A O 1
ATOM 5137 N N . CYS A 1 665 ? -17 -31.141 12.719 1 84.56 665 CYS A N 1
ATOM 5138 C CA . CYS A 1 665 ? -16.422 -32.469 12.906 1 84.56 665 CYS A CA 1
ATOM 5139 C C . CYS A 1 665 ? -16.391 -32.844 14.383 1 84.56 665 CYS A C 1
ATOM 5141 O O . CYS A 1 665 ? -16.141 -31.969 15.242 1 84.56 665 CYS A O 1
ATOM 5143 N N . GLY A 1 666 ? -16.938 -33.969 14.711 1 78.25 666 GLY A N 1
ATOM 5144 C CA . GLY A 1 666 ? -16.891 -34.469 16.078 1 78.25 666 GLY A CA 1
ATOM 5145 C C . GLY A 1 666 ? -15.492 -34.812 16.531 1 78.25 666 GLY A C 1
ATOM 5146 O O . GLY A 1 666 ? -14.547 -34.812 15.742 1 78.25 666 GLY A O 1
ATOM 5147 N N . ALA A 1 667 ? -15.289 -35.062 17.859 1 82.19 667 ALA A N 1
ATOM 5148 C CA . ALA A 1 667 ? -14.008 -35.438 18.438 1 82.19 667 ALA A CA 1
ATOM 5149 C C . ALA A 1 667 ? -13.477 -36.719 17.812 1 82.19 667 ALA A C 1
ATOM 5151 O O . ALA A 1 667 ? -14.219 -37.688 17.656 1 82.19 667 ALA A O 1
ATOM 5152 N N . GLY A 1 668 ? -12.289 -36.781 17.234 1 83.38 668 GLY A N 1
ATOM 5153 C CA . GLY A 1 668 ? -11.656 -37.969 16.672 1 83.38 668 GLY A CA 1
ATOM 5154 C C . GLY A 1 668 ? -11.812 -38.094 15.172 1 83.38 668 GLY A C 1
ATOM 5155 O O . GLY A 1 668 ? -11.188 -38.938 14.539 1 83.38 668 GLY A O 1
ATOM 5156 N N . GLU A 1 669 ? -12.703 -37.219 14.57 1 86.94 669 GLU A N 1
ATOM 5157 C CA . GLU A 1 669 ? -12.914 -37.281 13.125 1 86.94 669 GLU A CA 1
ATOM 5158 C C . GLU A 1 669 ? -11.805 -36.531 12.375 1 86.94 669 GLU A C 1
ATOM 5160 O O . GLU A 1 669 ? -11.258 -35.562 12.875 1 86.94 669 GLU A O 1
ATOM 5165 N N . THR A 1 670 ? -11.406 -37.188 11.219 1 88.75 670 THR A N 1
ATOM 5166 C CA . THR A 1 670 ? -10.367 -36.594 10.391 1 88.75 670 THR A CA 1
ATOM 5167 C C . THR A 1 670 ? -10.961 -36.031 9.102 1 88.75 670 THR A C 1
ATOM 5169 O O . THR A 1 670 ? -11.875 -36.625 8.523 1 88.75 670 THR A O 1
ATOM 5172 N N . ILE A 1 671 ? -10.492 -34.906 8.727 1 89.5 671 ILE A N 1
ATOM 5173 C CA . ILE A 1 671 ? -10.906 -34.281 7.477 1 89.5 671 ILE A CA 1
ATOM 5174 C C . ILE A 1 671 ? -9.938 -34.656 6.359 1 89.5 671 ILE A C 1
ATOM 5176 O O . ILE A 1 671 ? -8.727 -34.469 6.504 1 89.5 671 ILE A O 1
ATOM 5180 N N . VAL A 1 672 ? -10.438 -35.219 5.238 1 90.31 672 VAL A N 1
ATOM 5181 C CA . VAL A 1 672 ? -9.609 -35.625 4.102 1 90.31 672 VAL A CA 1
ATOM 5182 C C . VAL A 1 672 ? -10.188 -35.031 2.816 1 90.31 672 VAL A C 1
ATOM 5184 O O . VAL A 1 672 ? -11.398 -34.844 2.697 1 90.31 672 VAL A O 1
ATOM 5187 N N . ARG A 1 673 ? -9.328 -34.719 1.871 1 92.88 673 ARG A N 1
ATOM 5188 C CA . ARG A 1 673 ? -9.766 -34.25 0.559 1 92.88 673 ARG A CA 1
ATOM 5189 C C . ARG A 1 673 ? -10.211 -35.438 -0.309 1 92.88 673 ARG A C 1
ATOM 5191 O O . ARG A 1 673 ? -9.602 -36.5 -0.275 1 92.88 673 ARG A O 1
ATOM 5198 N N . ASP A 1 674 ? -11.273 -35.312 -0.999 1 91.19 674 ASP A N 1
ATOM 5199 C CA . ASP A 1 674 ? -11.758 -36.344 -1.899 1 91.19 674 ASP A CA 1
ATOM 5200 C C . ASP A 1 674 ? -10.945 -36.375 -3.193 1 91.19 674 ASP A C 1
ATOM 5202 O O . ASP A 1 674 ? -9.891 -35.75 -3.285 1 91.19 674 ASP A O 1
ATOM 5206 N N . LYS A 1 675 ? -11.328 -37.125 -4.203 1 91 675 LYS A N 1
ATOM 5207 C CA . LYS A 1 675 ? -10.609 -37.312 -5.457 1 91 675 LYS A CA 1
ATOM 5208 C C . LYS A 1 675 ? -10.516 -36.031 -6.254 1 91 675 LYS A C 1
ATOM 5210 O O . LYS A 1 675 ? -9.617 -35.875 -7.086 1 91 675 LYS A O 1
ATOM 5215 N N . PHE A 1 676 ? -11.461 -35.156 -6.031 1 93.75 676 PHE A N 1
ATOM 5216 C CA . PHE A 1 676 ? -11.461 -33.875 -6.742 1 93.75 676 PHE A CA 1
ATOM 5217 C C . PHE A 1 676 ? -10.836 -32.781 -5.887 1 93.75 676 PHE A C 1
ATOM 5219 O O . PHE A 1 676 ? -10.992 -31.594 -6.184 1 93.75 676 PHE A O 1
ATOM 5226 N N . GLN A 1 677 ? -10.18 -33.188 -4.758 1 94.5 677 GLN A N 1
ATOM 5227 C CA . GLN A 1 677 ? -9.414 -32.312 -3.871 1 94.5 677 GLN A CA 1
ATOM 5228 C C . GLN A 1 677 ? -10.328 -31.359 -3.098 1 94.5 677 GLN A C 1
ATOM 5230 O O . GLN A 1 677 ? -10 -30.188 -2.908 1 94.5 677 GLN A O 1
ATOM 5235 N N . ARG A 1 678 ? -11.555 -31.859 -2.762 1 92.25 678 ARG A N 1
ATOM 5236 C CA . ARG A 1 678 ? -12.445 -31.078 -1.912 1 92.25 678 ARG A CA 1
ATOM 5237 C C . ARG A 1 678 ? -12.258 -31.438 -0.442 1 92.25 678 ARG A C 1
ATOM 5239 O O . ARG A 1 678 ? -11.906 -32.562 -0.115 1 92.25 678 ARG A O 1
ATOM 5246 N N . ALA B 1 1 ? 19.219 34 29.203 1 24.94 1 ALA B N 1
ATOM 5247 C CA . ALA B 1 1 ? 20.594 34.031 28.703 1 24.94 1 ALA B CA 1
ATOM 5248 C C . ALA B 1 1 ? 21.312 32.719 29 1 24.94 1 ALA B C 1
ATOM 5250 O O . ALA B 1 1 ? 21.484 32.344 30.156 1 24.94 1 ALA B O 1
ATOM 5251 N N . THR B 1 2 ? 21.047 31.516 28.234 1 33.03 2 THR B N 1
ATOM 5252 C CA . THR B 1 2 ? 21.438 30.203 28.766 1 33.03 2 THR B CA 1
ATOM 5253 C C . THR B 1 2 ? 22.953 30.062 28.828 1 33.03 2 THR B C 1
ATOM 5255 O O . THR B 1 2 ? 23.656 30.469 27.891 1 33.03 2 THR B O 1
ATOM 5258 N N . LYS B 1 3 ? 23.359 30.25 29.688 1 36.81 3 LYS B N 1
ATOM 5259 C CA . LYS B 1 3 ? 24.766 29.969 29.969 1 36.81 3 LYS B CA 1
ATOM 5260 C C . LYS B 1 3 ? 25.047 28.469 29.859 1 36.81 3 LYS B C 1
ATOM 5262 O O . LYS B 1 3 ? 24.375 27.656 30.516 1 36.81 3 LYS B O 1
ATOM 5267 N N . ARG B 1 4 ? 26.078 28.281 29 1 43.94 4 ARG B N 1
ATOM 5268 C CA . ARG B 1 4 ? 26.766 27.062 28.594 1 43.94 4 ARG B CA 1
ATOM 5269 C C . ARG B 1 4 ? 25.781 25.969 28.219 1 43.94 4 ARG B C 1
ATOM 5271 O O . ARG B 1 4 ? 25.797 24.875 28.797 1 43.94 4 ARG B O 1
ATOM 5278 N N . GLY B 1 5 ? 24.609 26.344 27.328 1 47.22 5 GLY B N 1
ATOM 5279 C CA . GLY B 1 5 ? 23.625 25.531 26.625 1 47.22 5 GLY B CA 1
ATOM 5280 C C . GLY B 1 5 ? 22.5 25.047 27.531 1 47.22 5 GLY B C 1
ATOM 5281 O O . GLY B 1 5 ? 21.688 24.219 27.141 1 47.22 5 GLY B O 1
ATOM 5282 N N . ARG B 1 6 ? 22.578 25.219 28.781 1 58.5 6 ARG B N 1
ATOM 5283 C CA . ARG B 1 6 ? 21.578 24.828 29.766 1 58.5 6 ARG B CA 1
ATOM 5284 C C . ARG B 1 6 ? 20.781 26.047 30.25 1 58.5 6 ARG B C 1
ATOM 5286 O O . ARG B 1 6 ? 21.312 27.141 30.375 1 58.5 6 ARG B O 1
ATOM 5293 N N . GLY B 1 7 ? 19.516 26.047 30.141 1 62.03 7 GLY B N 1
ATOM 5294 C CA . GLY B 1 7 ? 18.641 27.031 30.75 1 62.03 7 GLY B CA 1
ATOM 5295 C C . GLY B 1 7 ? 18.328 26.734 32.188 1 62.03 7 GLY B C 1
ATOM 5296 O O . GLY B 1 7 ? 18.391 25.578 32.625 1 62.03 7 GLY B O 1
ATOM 5297 N N . MET B 1 8 ? 18.406 27.641 33.125 1 68.5 8 MET B N 1
ATOM 5298 C CA . MET B 1 8 ? 18.094 27.484 34.531 1 68.5 8 MET B CA 1
ATOM 5299 C C . MET B 1 8 ? 16.641 27.844 34.812 1 68.5 8 MET B C 1
ATOM 5301 O O . MET B 1 8 ? 16.094 28.75 34.188 1 68.5 8 MET B O 1
ATOM 5305 N N . CYS B 1 9 ? 15.852 27.016 35.562 1 65 9 CYS B N 1
ATOM 5306 C CA . CYS B 1 9 ? 14.5 27.312 36.031 1 65 9 CYS B CA 1
ATOM 5307 C C . CYS B 1 9 ? 14.453 28.641 36.75 1 65 9 CYS B C 1
ATOM 5309 O O . CYS B 1 9 ? 15.281 28.906 37.625 1 65 9 CYS B O 1
ATOM 5311 N N . PRO B 1 10 ? 13.68 29.641 36.312 1 69 10 PRO B N 1
ATOM 5312 C CA . PRO B 1 10 ? 13.609 30.953 36.938 1 69 10 PRO B CA 1
ATOM 5313 C C . PRO B 1 10 ? 12.906 30.906 38.312 1 69 10 PRO B C 1
ATOM 5315 O O . PRO B 1 10 ? 12.703 31.953 38.938 1 69 10 PRO B O 1
ATOM 5318 N N . GLY B 1 11 ? 12.602 29.688 38.906 1 66.56 11 GLY B N 1
ATOM 5319 C CA . GLY B 1 11 ? 11.953 29.625 40.219 1 66.56 11 GLY B CA 1
ATOM 5320 C C . GLY B 1 11 ? 12.859 30.047 41.344 1 66.56 11 GLY B C 1
ATOM 5321 O O . GLY B 1 11 ? 14.07 29.844 41.281 1 66.56 11 GLY B O 1
ATOM 5322 N N . GLU B 1 12 ? 12.359 30.859 42.344 1 70.44 12 GLU B N 1
ATOM 5323 C CA . GLU B 1 12 ? 13.125 31.312 43.5 1 70.44 12 GLU B CA 1
ATOM 5324 C C . GLU B 1 12 ? 13.695 30.125 44.281 1 70.44 12 GLU B C 1
ATOM 5326 O O . GLU B 1 12 ? 12.938 29.281 44.781 1 70.44 12 GLU B O 1
ATOM 5331 N N . GLY B 1 13 ? 14.938 29.969 44.438 1 72.69 13 GLY B N 1
ATOM 5332 C CA . GLY B 1 13 ? 15.656 28.938 45.188 1 72.69 13 GLY B CA 1
ATOM 5333 C C . GLY B 1 13 ? 15.82 27.641 44.375 1 72.69 13 GLY B C 1
ATOM 5334 O O . GLY B 1 13 ? 16.344 26.656 44.906 1 72.69 13 GLY B O 1
ATOM 5335 N N . CYS B 1 14 ? 15.156 27.625 43.125 1 63.25 14 CYS B N 1
ATOM 5336 C CA . CYS B 1 14 ? 15.242 26.406 42.312 1 63.25 14 CYS B CA 1
ATOM 5337 C C . CYS B 1 14 ? 16.547 26.344 41.531 1 63.25 14 CYS B C 1
ATOM 5339 O O . CYS B 1 14 ? 16.984 27.328 40.969 1 63.25 14 CYS B O 1
ATOM 5341 N N . THR B 1 15 ? 17.359 25.328 41.719 1 73.19 15 THR B N 1
ATOM 5342 C CA . THR B 1 15 ? 18.672 25.141 41.125 1 73.19 15 THR B CA 1
ATOM 5343 C C . THR B 1 15 ? 18.578 24.234 39.906 1 73.19 15 THR B C 1
ATOM 5345 O O . THR B 1 15 ? 19.594 23.719 39.438 1 73.19 15 THR B O 1
ATOM 5348 N N . TYR B 1 16 ? 17.25 24.094 39.469 1 69.5 16 TYR B N 1
ATOM 5349 C CA . TYR B 1 16 ? 17.094 23.203 38.344 1 69.5 16 TYR B CA 1
ATOM 5350 C C . TYR B 1 16 ? 17.625 23.844 37.062 1 69.5 16 TYR B C 1
ATOM 5352 O O . TYR B 1 16 ? 17.312 24.984 36.75 1 69.5 16 TYR B O 1
ATOM 5360 N N . SER B 1 17 ? 18.578 23.25 36.344 1 72.75 17 SER B N 1
ATOM 5361 C CA . SER B 1 17 ? 19.172 23.656 35.094 1 72.75 17 SER B CA 1
ATOM 5362 C C . SER B 1 17 ? 18.766 22.719 33.969 1 72.75 17 SER B C 1
ATOM 5364 O O . SER B 1 17 ? 18.578 21.516 34.188 1 72.75 17 SER B O 1
ATOM 5366 N N . TYR B 1 18 ? 18.141 23.281 32.938 1 64.5 18 TYR B N 1
ATOM 5367 C CA . TYR B 1 18 ? 17.734 22.469 31.797 1 64.5 18 TYR B CA 1
ATOM 5368 C C . TYR B 1 18 ? 18.516 22.844 30.547 1 64.5 18 TYR B C 1
ATOM 5370 O O . TYR B 1 18 ? 18.969 23.984 30.406 1 64.5 18 TYR B O 1
ATOM 5378 N N . PRO B 1 19 ? 18.984 21.922 29.734 1 63.03 19 PRO B N 1
ATOM 5379 C CA . PRO B 1 19 ? 19.594 22.312 28.469 1 63.03 19 PRO B CA 1
ATOM 5380 C C . PRO B 1 19 ? 18.641 23.125 27.578 1 63.03 19 PRO B C 1
ATOM 5382 O O . PRO B 1 19 ? 17.453 22.844 27.531 1 63.03 19 PRO B O 1
ATOM 5385 N N . CYS B 1 20 ? 18.969 24.203 26.969 1 50.78 20 CYS B N 1
ATOM 5386 C CA . CYS B 1 20 ? 18.172 25.172 26.219 1 50.78 20 CYS B CA 1
ATOM 5387 C C . CYS B 1 20 ? 17.344 24.5 25.141 1 50.78 20 CYS B C 1
ATOM 5389 O O . CYS B 1 20 ? 16.266 24.969 24.797 1 50.78 20 CYS B O 1
ATOM 5391 N N . ARG B 1 21 ? 17.797 23.359 24.641 1 50.62 21 ARG B N 1
ATOM 5392 C CA . ARG B 1 21 ? 17.094 22.703 23.547 1 50.62 21 ARG B CA 1
ATOM 5393 C C . ARG B 1 21 ? 15.938 21.859 24.062 1 50.62 21 ARG B C 1
ATOM 5395 O O . ARG B 1 21 ? 15.102 21.406 23.281 1 50.62 21 ARG B O 1
ATOM 5402 N N . ARG B 1 22 ? 15.867 21.547 25.328 1 51.19 22 ARG B N 1
ATOM 5403 C CA . ARG B 1 22 ? 14.859 20.75 26.031 1 51.19 22 ARG B CA 1
ATOM 5404 C C . ARG B 1 22 ? 14.289 21.516 27.219 1 51.19 22 ARG B C 1
ATOM 5406 O O . ARG B 1 22 ? 14.453 21.094 28.359 1 51.19 22 ARG B O 1
ATOM 5413 N N . LYS B 1 23 ? 13.703 22.609 26.922 1 54.94 23 LYS B N 1
ATOM 5414 C CA . LYS B 1 23 ? 13.078 23.391 27.984 1 54.94 23 LYS B CA 1
ATOM 5415 C C . LYS B 1 23 ? 11.766 22.75 28.438 1 54.94 23 LYS B C 1
ATOM 5417 O O . LYS B 1 23 ? 10.859 22.547 27.641 1 54.94 23 LYS B O 1
ATOM 5422 N N . PRO B 1 24 ? 11.695 22.234 29.594 1 61.69 24 PRO B N 1
ATOM 5423 C CA . PRO B 1 24 ? 10.383 21.766 30.062 1 61.69 24 PRO B CA 1
ATOM 5424 C C . PRO B 1 24 ? 9.367 22.891 30.203 1 61.69 24 PRO B C 1
ATOM 5426 O O . PRO B 1 24 ? 9.734 24.031 30.453 1 61.69 24 PRO B O 1
ATOM 5429 N N . ASN B 1 25 ? 8.242 22.578 29.844 1 62 25 ASN B N 1
ATOM 5430 C CA . ASN B 1 25 ? 7.219 23.594 30.016 1 62 25 ASN B CA 1
ATOM 5431 C C . ASN B 1 25 ? 7.09 24.016 31.484 1 62 25 ASN B C 1
ATOM 5433 O O . ASN B 1 25 ? 6.844 25.188 31.781 1 62 25 ASN B O 1
ATOM 5437 N N . VAL B 1 26 ? 7.199 23.047 32.469 1 68.81 26 VAL B N 1
ATOM 5438 C CA . VAL B 1 26 ? 7.18 23.312 33.906 1 68.81 26 VAL B CA 1
ATOM 5439 C C . VAL B 1 26 ? 8.477 22.812 34.531 1 68.81 26 VAL B C 1
ATOM 5441 O O . VAL B 1 26 ? 9 21.75 34.156 1 68.81 26 VAL B O 1
ATOM 5444 N N . CYS B 1 27 ? 9.172 23.469 35.406 1 66.5 27 CYS B N 1
ATOM 5445 C CA . CYS B 1 27 ? 10.375 23.094 36.125 1 66.5 27 CYS B CA 1
ATOM 5446 C C . CYS B 1 27 ? 10.133 21.859 37 1 66.5 27 CYS B C 1
ATOM 5448 O O . CYS B 1 27 ? 9.258 21.875 37.875 1 66.5 27 CYS B O 1
ATOM 5450 N N . PRO B 1 28 ? 10.664 20.797 36.781 1 67.31 28 PRO B N 1
ATOM 5451 C CA . PRO B 1 28 ? 10.391 19.625 37.594 1 67.31 28 PRO B CA 1
ATOM 5452 C C . PRO B 1 28 ? 10.773 19.812 39.062 1 67.31 28 PRO B C 1
ATOM 5454 O O . PRO B 1 28 ? 10.336 19.047 39.906 1 67.31 28 PRO B O 1
ATOM 5457 N N . GLN B 1 29 ? 11.578 20.734 39.219 1 67.12 29 GLN B N 1
ATOM 5458 C CA . GLN B 1 29 ? 12.047 20.922 40.594 1 67.12 29 GLN B CA 1
ATOM 5459 C C . GLN B 1 29 ? 11.141 21.875 41.375 1 67.12 29 GLN B C 1
ATOM 5461 O O . GLN B 1 29 ? 10.789 21.609 42.531 1 67.12 29 GLN B O 1
ATOM 5466 N N . CYS B 1 30 ? 10.828 23.141 40.781 1 63.88 30 CYS B N 1
ATOM 5467 C CA . CYS B 1 30 ? 10.078 24.141 41.562 1 63.88 30 CYS B CA 1
ATOM 5468 C C . CYS B 1 30 ? 8.695 24.359 40.969 1 63.88 30 CYS B C 1
ATOM 5470 O O . CYS B 1 30 ? 7.887 25.109 41.531 1 63.88 30 CYS B O 1
ATOM 5472 N N . GLY B 1 31 ? 8.273 23.703 39.844 1 63.62 31 GLY B N 1
ATOM 5473 C CA . GLY B 1 31 ? 6.953 23.766 39.25 1 63.62 31 GLY B CA 1
ATOM 5474 C C . GLY B 1 31 ? 6.734 25.016 38.438 1 63.62 31 GLY B C 1
ATOM 5475 O O . GLY B 1 31 ? 5.629 25.266 37.938 1 63.62 31 GLY B O 1
ATOM 5476 N N . VAL B 1 32 ? 7.621 25.859 38.281 1 61.59 32 VAL B N 1
ATOM 5477 C CA . VAL B 1 32 ? 7.461 27.125 37.594 1 61.59 32 VAL B CA 1
ATOM 5478 C C . VAL B 1 32 ? 7.359 26.906 36.094 1 61.59 32 VAL B C 1
ATOM 5480 O O . VAL B 1 32 ? 8.102 26.094 35.531 1 61.59 32 VAL B O 1
ATOM 5483 N N . PHE B 1 33 ? 6.227 27.453 35.469 1 58.38 33 PHE B N 1
ATOM 5484 C CA . PHE B 1 33 ? 5.988 27.406 34.031 1 58.38 33 PHE B CA 1
ATOM 5485 C C . PHE B 1 33 ? 7.09 28.141 33.281 1 58.38 33 PHE B C 1
ATOM 5487 O O . PHE B 1 33 ? 7.398 29.297 33.594 1 58.38 33 PHE B O 1
ATOM 5494 N N . LEU B 1 34 ? 7.805 27.469 32.438 1 54.94 34 LEU B N 1
ATOM 5495 C CA . LEU B 1 34 ? 8.945 28.062 31.75 1 54.94 34 LEU B CA 1
ATOM 5496 C C . LEU B 1 34 ? 8.578 28.453 30.328 1 54.94 34 LEU B C 1
ATOM 5498 O O . LEU B 1 34 ? 9.375 29.062 29.625 1 54.94 34 LEU B O 1
ATOM 5502 N N . GLY B 1 35 ? 7.422 28.219 29.672 1 44.66 35 GLY B N 1
ATOM 5503 C CA . GLY B 1 35 ? 7.047 28.516 28.312 1 44.66 35 GLY B CA 1
ATOM 5504 C C . GLY B 1 35 ? 6.703 29.984 28.094 1 44.66 35 GLY B C 1
ATOM 5505 O O . GLY B 1 35 ? 6.539 30.734 29.047 1 44.66 35 GLY B O 1
ATOM 5506 N N . GLY B 1 36 ? 6.844 30.547 26.781 1 33.28 36 GLY B N 1
ATOM 5507 C CA . GLY B 1 36 ? 6.789 31.969 26.438 1 33.28 36 GLY B CA 1
ATOM 5508 C C . GLY B 1 36 ? 5.453 32.594 26.75 1 33.28 36 GLY B C 1
ATOM 5509 O O . GLY B 1 36 ? 4.582 31.969 27.344 1 33.28 36 GLY B O 1
ATOM 5510 N N . SER B 1 37 ? 5.031 33.719 25.734 1 27.88 37 SER B N 1
ATOM 5511 C CA . SER B 1 37 ? 4.188 34.875 25.953 1 27.88 37 SER B CA 1
ATOM 5512 C C . SER B 1 37 ? 2.729 34.469 26.141 1 27.88 37 SER B C 1
ATOM 5514 O O . SER B 1 37 ? 2.211 33.625 25.422 1 27.88 37 SER B O 1
ATOM 5516 N N . ALA B 1 38 ? 2.08 34.844 27.172 1 26.72 38 ALA B N 1
ATOM 5517 C CA . ALA B 1 38 ? 0.738 34.812 27.75 1 26.72 38 ALA B CA 1
ATOM 5518 C C . ALA B 1 38 ? -0.228 35.688 26.922 1 26.72 38 ALA B C 1
ATOM 5520 O O . ALA B 1 38 ? -0.776 36.656 27.438 1 26.72 38 ALA B O 1
ATOM 5521 N N . THR B 1 39 ? -0.108 36 25.547 1 22.2 39 THR B N 1
ATOM 5522 C CA . THR B 1 39 ? -1.103 37.031 25.297 1 22.2 39 THR B CA 1
ATOM 5523 C C . THR B 1 39 ? -2.494 36.562 25.703 1 22.2 39 THR B C 1
ATOM 5525 O O . THR B 1 39 ? -2.918 35.469 25.344 1 22.2 39 THR B O 1
ATOM 5528 N N . GLY B 1 40 ? -3.094 37.219 26.719 1 20.7 40 GLY B N 1
ATOM 5529 C CA . GLY B 1 40 ? -4.258 37.094 27.578 1 20.7 40 GLY B CA 1
ATOM 5530 C C . GLY B 1 40 ? -5.57 37.281 26.844 1 20.7 40 GLY B C 1
ATOM 5531 O O . GLY B 1 40 ? -6.613 37.5 27.469 1 20.7 40 GLY B O 1
ATOM 5532 N N . THR B 1 41 ? -5.668 37.219 25.5 1 20.75 41 THR B N 1
ATOM 5533 C CA . THR B 1 41 ? -6.957 37.844 25.188 1 20.75 41 THR B CA 1
ATOM 5534 C C . THR B 1 41 ? -8.086 37.125 25.922 1 20.75 41 THR B C 1
ATOM 5536 O O . THR B 1 41 ? -8.125 35.875 25.953 1 20.75 41 THR B O 1
ATOM 5539 N N . THR B 1 42 ? -8.656 37.812 26.844 1 18.88 42 THR B N 1
ATOM 5540 C CA . THR B 1 42 ? -9.82 37.562 27.688 1 18.88 42 THR B CA 1
ATOM 5541 C C . THR B 1 42 ? -11.047 37.25 26.828 1 18.88 42 THR B C 1
ATOM 5543 O O . THR B 1 42 ? -11.5 38.094 26.062 1 18.88 42 THR B O 1
ATOM 5546 N N . LEU B 1 43 ? -11 36.188 26.094 1 19.16 43 LEU B N 1
ATOM 5547 C CA . LEU B 1 43 ? -12.258 35.938 25.391 1 19.16 43 LEU B CA 1
ATOM 5548 C C . LEU B 1 43 ? -13.453 36.156 26.312 1 19.16 43 LEU B C 1
ATOM 5550 O O . LEU B 1 43 ? -13.5 35.625 27.422 1 19.16 43 LEU B O 1
ATOM 5554 N N . ASP B 1 44 ? -14.102 37.344 26.125 1 19.16 44 ASP B N 1
ATOM 5555 C CA . ASP B 1 44 ? -15.383 37.781 26.688 1 19.16 44 ASP B CA 1
ATOM 5556 C C . ASP B 1 44 ? -16.406 36.656 26.641 1 19.16 44 ASP B C 1
ATOM 5558 O O . ASP B 1 44 ? -16.391 35.812 25.734 1 19.16 44 ASP B O 1
ATOM 5562 N N . ALA B 1 45 ? -17.016 36.406 27.75 1 19.88 45 ALA B N 1
ATOM 5563 C CA . ALA B 1 45 ? -18.047 35.531 28.281 1 19.88 45 ALA B CA 1
ATOM 5564 C C . ALA B 1 45 ? -19.312 35.594 27.438 1 19.88 45 ALA B C 1
ATOM 5566 O O . ALA B 1 45 ? -19.938 36.656 27.328 1 19.88 45 ALA B O 1
ATOM 5567 N N . MET B 1 46 ? -19.281 35.094 26.219 1 20.45 46 MET B N 1
ATOM 5568 C CA . MET B 1 46 ? -20.562 35.25 25.531 1 20.45 46 MET B CA 1
ATOM 5569 C C . MET B 1 46 ? -21.734 34.969 26.484 1 20.45 46 MET B C 1
ATOM 5571 O O . MET B 1 46 ? -21.672 34.031 27.281 1 20.45 46 MET B O 1
ATOM 5575 N N . PRO B 1 47 ? -22.594 35.906 26.656 1 19.3 47 PRO B N 1
ATOM 5576 C CA . PRO B 1 47 ? -23.781 35.906 27.516 1 19.3 47 PRO B CA 1
ATOM 5577 C C . PRO B 1 47 ? -24.641 34.656 27.344 1 19.3 47 PRO B C 1
ATOM 5579 O O . PRO B 1 47 ? -24.609 34.031 26.297 1 19.3 47 PRO B O 1
ATOM 5582 N N . ILE B 1 48 ? -24.969 34.094 28.547 1 20.33 48 ILE B N 1
ATOM 5583 C CA . ILE B 1 48 ? -25.922 33.094 29.016 1 20.33 48 ILE B CA 1
ATOM 5584 C C . ILE B 1 48 ? -27.297 33.344 28.391 1 20.33 48 ILE B C 1
ATOM 5586 O O . ILE B 1 48 ? -27.891 34.406 28.609 1 20.33 48 ILE B O 1
ATOM 5590 N N . TYR B 1 49 ? -27.422 33.031 27.125 1 20.36 49 TYR B N 1
ATOM 5591 C CA . TYR B 1 49 ? -28.75 33.188 26.578 1 20.36 49 TYR B CA 1
ATOM 5592 C C . TYR B 1 49 ? -29.812 32.781 27.594 1 20.36 49 TYR B C 1
ATOM 5594 O O . TYR B 1 49 ? -29.547 32 28.5 1 20.36 49 TYR B O 1
ATOM 5602 N N . GLY B 1 50 ? -30.891 33.531 27.625 1 19.06 50 GLY B N 1
ATOM 5603 C CA . GLY B 1 50 ? -32.094 33.781 28.406 1 19.06 50 GLY B CA 1
ATOM 5604 C C . GLY B 1 50 ? -32.875 32.5 28.688 1 19.06 50 GLY B C 1
ATOM 5605 O O . GLY B 1 50 ? -32.656 31.469 28.047 1 19.06 50 GLY B O 1
ATOM 5606 N N . ASN B 1 51 ? -33.812 32.625 29.719 1 19.39 51 ASN B N 1
ATOM 5607 C CA . ASN B 1 51 ? -34.688 31.984 30.703 1 19.39 51 ASN B CA 1
ATOM 5608 C C . ASN B 1 51 ? -35.812 31.203 30.031 1 19.39 51 ASN B C 1
ATOM 5610 O O . ASN B 1 51 ? -36.844 30.922 30.641 1 19.39 51 ASN B O 1
ATOM 5614 N N . GLU B 1 52 ? -35.844 30.969 28.75 1 22.39 52 GLU B N 1
ATOM 5615 C CA . GLU B 1 52 ? -37.25 30.641 28.547 1 22.39 52 GLU B CA 1
ATOM 5616 C C . GLU B 1 52 ? -37.656 29.406 29.344 1 22.39 52 GLU B C 1
ATOM 5618 O O . GLU B 1 52 ? -36.875 28.469 29.484 1 22.39 52 GLU B O 1
ATOM 5623 N N . GLN B 1 53 ? -38.812 29.438 30.172 1 22.23 53 GLN B N 1
ATOM 5624 C CA . GLN B 1 53 ? -39.594 28.703 31.156 1 22.23 53 GLN B CA 1
ATOM 5625 C C . GLN B 1 53 ? -40.031 27.344 30.609 1 22.23 53 GLN B C 1
ATOM 5627 O O . GLN B 1 53 ? -41.156 27.172 30.172 1 22.23 53 GLN B O 1
ATOM 5632 N N . CYS B 1 54 ? -39.281 26.734 29.672 1 24.25 54 CYS B N 1
ATOM 5633 C CA . CYS B 1 54 ? -40.156 25.609 29.266 1 24.25 54 CYS B CA 1
ATOM 5634 C C . CYS B 1 54 ? -40.469 24.719 30.453 1 24.25 54 CYS B C 1
ATOM 5636 O O . CYS B 1 54 ? -39.656 24.578 31.375 1 24.25 54 CYS B O 1
ATOM 5638 N N . SER B 1 55 ? -41.688 24.203 30.609 1 26.5 55 SER B N 1
ATOM 5639 C CA . SER B 1 55 ? -42.5 23.375 31.516 1 26.5 55 SER B CA 1
ATOM 5640 C C . SER B 1 55 ? -41.75 22.094 31.875 1 26.5 55 SER B C 1
ATOM 5642 O O . SER B 1 55 ? -41.219 21.406 31 1 26.5 55 SER B O 1
ATOM 5644 N N . SER B 1 56 ? -41.5 21.734 33.188 1 26.97 56 SER B N 1
ATOM 5645 C CA . SER B 1 56 ? -40.469 21.344 34.156 1 26.97 56 SER B CA 1
ATOM 5646 C C . SER B 1 56 ? -40.281 19.828 34.156 1 26.97 56 SER B C 1
ATOM 5648 O O . SER B 1 56 ? -39.156 19.344 34.312 1 26.97 56 SER B O 1
ATOM 5650 N N . SER B 1 57 ? -41.25 18.891 34.438 1 30.38 57 SER B N 1
ATOM 5651 C CA . SER B 1 57 ? -41.031 17.844 35.438 1 30.38 57 SER B CA 1
ATOM 5652 C C . SER B 1 57 ? -40.25 16.688 34.844 1 30.38 57 SER B C 1
ATOM 5654 O O . SER B 1 57 ? -39.312 16.156 35.5 1 30.38 57 SER B O 1
ATOM 5656 N N . GLN B 1 58 ? -40.906 15.859 34.031 1 32.31 58 GLN B N 1
ATOM 5657 C CA . GLN B 1 58 ? -40.5 14.508 33.656 1 32.31 58 GLN B CA 1
ATOM 5658 C C . GLN B 1 58 ? -39.219 14.523 32.812 1 32.31 58 GLN B C 1
ATOM 5660 O O . GLN B 1 58 ? -38.531 13.523 32.719 1 32.31 58 GLN B O 1
ATOM 5665 N N . GLU B 1 59 ? -38.938 15.453 31.891 1 33.78 59 GLU B N 1
ATOM 5666 C CA . GLU B 1 59 ? -37.906 15.703 30.859 1 33.78 59 GLU B CA 1
ATOM 5667 C C . GLU B 1 59 ? -36.594 16.109 31.484 1 33.78 59 GLU B C 1
ATOM 5669 O O . GLU B 1 59 ? -35.594 16.312 30.766 1 33.78 59 GLU B O 1
ATOM 5674 N N . GLU B 1 60 ? -36.375 16.438 32.688 1 36.88 60 GLU B N 1
ATOM 5675 C CA . GLU B 1 60 ? -35.188 16.891 33.406 1 36.88 60 GLU B CA 1
ATOM 5676 C C . GLU B 1 60 ? -34.188 15.75 33.625 1 36.88 60 GLU B C 1
ATOM 5678 O O . GLU B 1 60 ? -32.969 15.969 33.594 1 36.88 60 GLU B O 1
ATOM 5683 N N . SER B 1 61 ? -34.625 14.57 33.906 1 41.22 61 SER B N 1
ATOM 5684 C CA . SER B 1 61 ? -33.719 13.484 34.281 1 41.22 61 SER B CA 1
ATOM 5685 C C . SER B 1 61 ? -32.875 13.062 33.094 1 41.22 61 SER B C 1
ATOM 5687 O O . SER B 1 61 ? -31.688 12.758 33.219 1 41.22 61 SER B O 1
ATOM 5689 N N . HIS B 1 62 ? -33.406 12.836 31.922 1 42.59 62 HIS B N 1
ATOM 5690 C CA . HIS B 1 62 ? -32.688 12.422 30.734 1 42.59 62 HIS B CA 1
ATOM 5691 C C . HIS B 1 62 ? -31.672 13.484 30.312 1 42.59 62 HIS B C 1
ATOM 5693 O O . HIS B 1 62 ? -30.594 13.156 29.797 1 42.59 62 HIS B O 1
ATOM 5699 N N . ILE B 1 63 ? -32.062 14.781 30.328 1 44.78 63 ILE B N 1
ATOM 5700 C CA . ILE B 1 63 ? -31.156 15.867 29.984 1 44.78 63 ILE B CA 1
ATOM 5701 C C . ILE B 1 63 ? -29.984 15.922 30.969 1 44.78 63 ILE B C 1
ATOM 5703 O O . ILE B 1 63 ? -28.844 16.156 30.562 1 44.78 63 ILE B O 1
ATOM 5707 N N . THR B 1 64 ? -30.312 15.648 32.281 1 47.56 64 THR B N 1
ATOM 5708 C CA . THR B 1 64 ? -29.266 15.648 33.281 1 47.56 64 THR B CA 1
ATOM 5709 C C . THR B 1 64 ? -28.281 14.5 33.031 1 47.56 64 THR B C 1
ATOM 5711 O O . THR B 1 64 ? -27.078 14.656 33.25 1 47.56 64 THR B O 1
ATOM 5714 N N . ALA B 1 65 ? -28.844 13.398 32.562 1 53.06 65 ALA B N 1
ATOM 5715 C CA . ALA B 1 65 ? -27.984 12.242 32.312 1 53.06 65 ALA B CA 1
ATOM 5716 C C . ALA B 1 65 ? -27.062 12.484 31.125 1 53.06 65 ALA B C 1
ATOM 5718 O O . ALA B 1 65 ? -25.891 12.141 31.172 1 53.06 65 ALA B O 1
ATOM 5719 N N . THR B 1 66 ? -27.656 13.023 30.031 1 60.56 66 THR B N 1
ATOM 5720 C CA . THR B 1 66 ? -26.859 13.305 28.844 1 60.56 66 THR B CA 1
ATOM 5721 C C . THR B 1 66 ? -25.781 14.344 29.156 1 60.56 66 THR B C 1
ATOM 5723 O O . THR B 1 66 ? -24.656 14.227 28.672 1 60.56 66 THR B O 1
ATOM 5726 N N . THR B 1 67 ? -26.125 15.305 30 1 70.5 67 THR B N 1
ATOM 5727 C CA . THR B 1 67 ? -25.172 16.328 30.375 1 70.5 67 THR B CA 1
ATOM 5728 C C . THR B 1 67 ? -24.078 15.742 31.281 1 70.5 67 THR B C 1
ATOM 5730 O O . THR B 1 67 ? -22.906 16.078 31.141 1 70.5 67 THR B O 1
ATOM 5733 N N . SER B 1 68 ? -24.531 14.789 32.062 1 80.62 68 SER B N 1
ATOM 5734 C CA . SER B 1 68 ? -23.562 14.148 32.938 1 80.62 68 SER B CA 1
ATOM 5735 C C . SER B 1 68 ? -22.578 13.289 32.188 1 80.62 68 SER B C 1
ATOM 5737 O O . SER B 1 68 ? -21.391 13.266 32.5 1 80.62 68 SER B O 1
ATOM 5739 N N . LYS B 1 69 ? -23.109 12.648 31.156 1 84.5 69 LYS B N 1
ATOM 5740 C CA . LYS B 1 69 ? -22.234 11.812 30.344 1 84.5 69 LYS B CA 1
ATOM 5741 C C . LYS B 1 69 ? -21.219 12.656 29.562 1 84.5 69 LYS 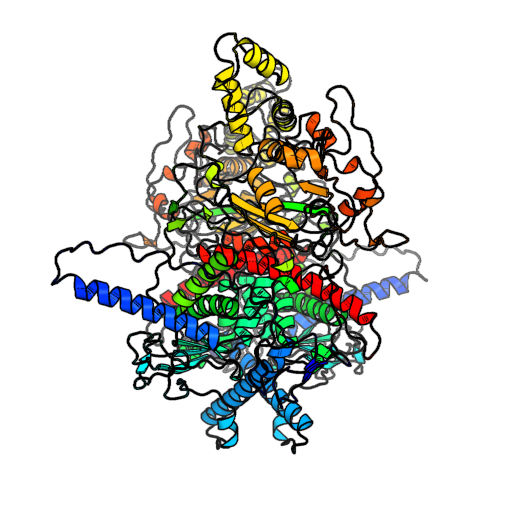B C 1
ATOM 5743 O O . LYS B 1 69 ? -20.062 12.273 29.422 1 84.5 69 LYS B O 1
ATOM 5748 N N . ALA B 1 70 ? -21.734 13.805 29.172 1 86.62 70 ALA B N 1
ATOM 5749 C CA . ALA B 1 70 ? -20.859 14.711 28.422 1 86.62 70 ALA B CA 1
ATOM 5750 C C . ALA B 1 70 ? -19.75 15.266 29.312 1 86.62 70 ALA B C 1
ATOM 5752 O O . ALA B 1 70 ? -18.609 15.422 28.875 1 86.62 70 ALA B O 1
ATOM 5753 N N . ILE B 1 71 ? -20.156 15.555 30.531 1 90.44 71 ILE B N 1
ATOM 5754 C CA . ILE B 1 71 ? -19.188 16.078 31.484 1 90.44 71 ILE B CA 1
ATOM 5755 C C . ILE B 1 71 ? -18.156 14.992 31.797 1 90.44 71 ILE B C 1
ATOM 5757 O O . ILE B 1 71 ? -16.953 15.266 31.859 1 90.44 71 ILE B O 1
ATOM 5761 N N . GLN B 1 72 ? -18.625 13.82 32.031 1 91.94 72 GLN B N 1
ATOM 5762 C CA . GLN B 1 72 ? -17.719 12.719 32.312 1 91.94 72 GLN B CA 1
ATOM 5763 C C . GLN B 1 72 ? -16.75 12.477 31.172 1 91.94 72 GLN B C 1
ATOM 5765 O O . GLN B 1 72 ? -15.555 12.242 31.406 1 91.94 72 GLN B O 1
ATOM 5770 N N . ARG B 1 73 ? -17.344 12.508 30.047 1 91.31 73 ARG B N 1
ATOM 5771 C CA . ARG B 1 73 ? -16.516 12.281 28.859 1 91.31 73 ARG B CA 1
ATOM 5772 C C . ARG B 1 73 ? -15.438 13.352 28.734 1 91.31 73 ARG B C 1
ATOM 5774 O O . ARG B 1 73 ? -14.258 13.039 28.547 1 91.31 73 ARG B O 1
ATOM 5781 N N . SER B 1 74 ? -15.844 14.562 28.828 1 92.88 74 SER B N 1
ATOM 5782 C CA . SER B 1 74 ? -14.914 15.68 28.703 1 92.88 74 SER B CA 1
ATOM 5783 C C . SER B 1 74 ? -13.852 15.648 29.797 1 92.88 74 SER B C 1
ATOM 5785 O O . SER B 1 74 ? -12.672 15.875 29.531 1 92.88 74 SER B O 1
ATOM 5787 N N . SER B 1 75 ? -14.273 15.328 31 1 94.75 75 SER B N 1
ATOM 5788 C CA . SER B 1 75 ? -13.344 15.273 32.125 1 94.75 75 SER B CA 1
ATOM 5789 C C . SER B 1 75 ? -12.359 14.109 31.984 1 94.75 75 SER B C 1
ATOM 5791 O O . SER B 1 75 ? -11.18 14.242 32.312 1 94.75 75 SER B O 1
ATOM 5793 N N . THR B 1 76 ? -12.844 13.039 31.516 1 94.94 76 THR B N 1
ATOM 5794 C CA . THR B 1 76 ? -11.992 11.867 31.328 1 94.94 76 THR B CA 1
ATOM 5795 C C . THR B 1 76 ? -10.922 12.133 30.281 1 94.94 76 THR B C 1
ATOM 5797 O O . THR B 1 76 ? -9.766 11.742 30.438 1 94.94 76 THR B O 1
ATOM 5800 N N . ILE B 1 77 ? -11.336 12.805 29.203 1 95.62 77 ILE B N 1
ATOM 5801 C CA . ILE B 1 77 ? -10.406 13.109 28.125 1 95.62 77 ILE B CA 1
ATOM 5802 C C . ILE B 1 77 ? -9.352 14.102 28.625 1 95.62 77 ILE B C 1
ATOM 5804 O O . ILE B 1 77 ? -8.164 13.961 28.312 1 95.62 77 ILE B O 1
ATOM 5808 N N . ARG B 1 78 ? -9.805 15.07 29.344 1 95.12 78 ARG B N 1
ATOM 5809 C CA . ARG B 1 78 ? -8.867 16.031 29.922 1 95.12 78 ARG B CA 1
ATOM 5810 C C . ARG B 1 78 ? -7.879 15.328 30.859 1 95.12 78 ARG B C 1
ATOM 5812 O O . ARG B 1 78 ? -6.691 15.664 30.875 1 95.12 78 ARG B O 1
ATOM 5819 N N . LEU B 1 79 ? -8.398 14.438 31.641 1 94.88 79 LEU B N 1
ATOM 5820 C CA . LEU B 1 79 ? -7.543 13.664 32.531 1 94.88 79 LEU B CA 1
ATOM 5821 C C . LEU B 1 79 ? -6.508 12.867 31.734 1 94.88 79 LEU B C 1
ATOM 5823 O O . LEU B 1 79 ? -5.324 12.867 32.094 1 94.88 79 LEU B O 1
ATOM 5827 N N . LEU B 1 80 ? -6.941 12.195 30.703 1 94.69 80 LEU B N 1
ATOM 5828 C CA . LEU B 1 80 ? -6.047 11.391 29.875 1 94.69 80 LEU B CA 1
ATOM 5829 C C . LEU B 1 80 ? -4.945 12.25 29.266 1 94.69 80 LEU B C 1
ATOM 5831 O O . LEU B 1 80 ? -3.777 11.852 29.25 1 94.69 80 LEU B O 1
ATOM 5835 N N . ARG B 1 81 ? -5.285 13.383 28.734 1 94.69 81 ARG B N 1
ATOM 5836 C CA . ARG B 1 81 ? -4.324 14.281 28.109 1 94.69 81 ARG B CA 1
ATOM 5837 C C . ARG B 1 81 ? -3.301 14.789 29.109 1 94.69 81 ARG B C 1
ATOM 5839 O O . ARG B 1 81 ? -2.146 15.039 28.766 1 94.69 81 ARG B O 1
ATOM 5846 N N . ASP B 1 82 ? -3.729 14.852 30.344 1 93.44 82 ASP B N 1
ATOM 5847 C CA . ASP B 1 82 ? -2.848 15.375 31.375 1 93.44 82 ASP B CA 1
ATOM 5848 C C . ASP B 1 82 ? -1.907 14.297 31.891 1 93.44 82 ASP B C 1
ATOM 5850 O O . ASP B 1 82 ? -0.75 14.57 32.219 1 93.44 82 ASP B O 1
ATOM 5854 N N . VAL B 1 83 ? -2.373 13.109 31.969 1 92.62 83 VAL B N 1
ATOM 5855 C CA . VAL B 1 83 ? -1.646 12.062 32.656 1 92.62 83 VAL B CA 1
ATOM 5856 C C . VAL B 1 83 ? -0.809 11.258 31.672 1 92.62 83 VAL B C 1
ATOM 5858 O O . VAL B 1 83 ? 0.271 10.773 32 1 92.62 83 VAL B O 1
ATOM 5861 N N . VAL B 1 84 ? -1.286 11.055 30.5 1 95.44 84 VAL B N 1
ATOM 5862 C CA . VAL B 1 84 ? -0.595 10.219 29.531 1 95.44 84 VAL B CA 1
ATOM 5863 C C . VAL B 1 84 ? 0.144 11.094 28.531 1 95.44 84 VAL B C 1
ATOM 5865 O O . VAL B 1 84 ? -0.476 11.703 27.656 1 95.44 84 VAL B O 1
ATOM 5868 N N . LYS B 1 85 ? 1.427 11.148 28.641 1 94.31 85 LYS B N 1
ATOM 5869 C CA . LYS B 1 85 ? 2.301 11.867 27.719 1 94.31 85 LYS B CA 1
ATOM 5870 C C . LYS B 1 85 ? 3.365 10.945 27.141 1 94.31 85 LYS B C 1
ATOM 5872 O O . LYS B 1 85 ? 4.363 10.641 27.797 1 94.31 85 LYS B O 1
ATOM 5877 N N . ILE B 1 86 ? 3.168 10.578 25.891 1 96.12 86 ILE B N 1
ATOM 5878 C CA . ILE B 1 86 ? 4.082 9.656 25.219 1 96.12 86 ILE B CA 1
ATOM 5879 C C . ILE B 1 86 ? 5.125 10.438 24.422 1 96.12 86 ILE B C 1
ATOM 5881 O O . ILE B 1 86 ? 4.777 11.305 23.625 1 96.12 86 ILE B O 1
ATOM 5885 N N . PRO B 1 87 ? 6.355 10.148 24.625 1 93.56 87 PRO B N 1
ATOM 5886 C CA . PRO B 1 87 ? 7.387 10.836 23.859 1 93.56 87 PRO B CA 1
ATOM 5887 C C . PRO B 1 87 ? 7.418 10.406 22.391 1 93.56 87 PRO B C 1
ATOM 5889 O O . PRO B 1 87 ? 7.172 9.234 22.078 1 93.56 87 PRO B O 1
ATOM 5892 N N . GLU B 1 88 ? 7.699 11.273 21.5 1 90.38 88 GLU B N 1
ATOM 5893 C CA . GLU B 1 88 ? 7.812 10.969 20.078 1 90.38 88 GLU B CA 1
ATOM 5894 C C . GLU B 1 88 ? 9.195 10.422 19.75 1 90.38 88 GLU B C 1
ATOM 5896 O O . GLU B 1 88 ? 9.336 9.562 18.875 1 90.38 88 GLU B O 1
ATOM 5901 N N . ASP B 1 89 ? 10.156 10.867 20.469 1 85.56 89 ASP B N 1
ATOM 5902 C CA . ASP B 1 89 ? 11.547 10.547 20.172 1 85.56 89 ASP B CA 1
ATOM 5903 C C . ASP B 1 89 ? 11.875 9.109 20.562 1 85.56 89 ASP B C 1
ATOM 5905 O O . ASP B 1 89 ? 11.523 8.664 21.656 1 85.56 89 ASP B O 1
ATOM 5909 N N . ALA B 1 90 ? 12.586 8.445 19.781 1 84.5 90 ALA B N 1
ATOM 5910 C CA . ALA B 1 90 ? 12.953 7.051 19.984 1 84.5 90 ALA B CA 1
ATOM 5911 C C . ALA B 1 90 ? 13.93 6.902 21.141 1 84.5 90 ALA B C 1
ATOM 5913 O O . ALA B 1 90 ? 13.883 5.91 21.875 1 84.5 90 ALA B O 1
ATOM 5914 N N . SER B 1 91 ? 14.758 7.898 21.328 1 84.38 91 SER B N 1
ATOM 5915 C CA . SER B 1 91 ? 15.742 7.84 22.391 1 84.38 91 SER B CA 1
ATOM 5916 C C . SER B 1 91 ? 15.078 7.855 23.766 1 84.38 91 SER B C 1
ATOM 5918 O O . SER B 1 91 ? 15.555 7.211 24.703 1 84.38 91 SER B O 1
ATOM 5920 N N . ALA B 1 92 ? 13.977 8.57 23.781 1 89.06 92 ALA B N 1
ATOM 5921 C CA . ALA B 1 92 ? 13.234 8.633 25.031 1 89.06 92 ALA B CA 1
ATOM 5922 C C . ALA B 1 92 ? 12.469 7.34 25.297 1 89.06 92 ALA B C 1
ATOM 5924 O O . ALA B 1 92 ? 12.172 7.004 26.438 1 89.06 92 ALA B O 1
ATOM 5925 N N . LEU B 1 93 ? 12.203 6.598 24.297 1 93 93 LEU B N 1
ATOM 5926 C CA . LEU B 1 93 ? 11.43 5.363 24.406 1 93 93 LEU B CA 1
ATOM 5927 C C . LEU B 1 93 ? 12.344 4.168 24.656 1 93 93 LEU B C 1
ATOM 5929 O O . LEU B 1 93 ? 11.891 3.115 25.109 1 93 93 LEU B O 1
ATOM 5933 N N . ALA B 1 94 ? 13.641 4.301 24.422 1 91.44 94 ALA B N 1
ATOM 5934 C CA . ALA B 1 94 ? 14.602 3.203 24.453 1 91.44 94 ALA B CA 1
ATOM 5935 C C . ALA B 1 94 ? 14.609 2.529 25.828 1 91.44 94 ALA B C 1
ATOM 5937 O O . ALA B 1 94 ? 14.531 1.302 25.922 1 91.44 94 ALA B O 1
ATOM 5938 N N . PRO B 1 95 ? 14.688 3.367 26.953 1 91.25 95 PRO B N 1
ATOM 5939 C CA . PRO B 1 95 ? 14.664 2.719 28.266 1 91.25 95 PRO B CA 1
ATOM 5940 C C . PRO B 1 95 ? 13.359 1.968 28.531 1 91.25 95 PRO B C 1
ATOM 5942 O O . PRO B 1 95 ? 13.367 0.935 29.203 1 91.25 95 PRO B O 1
ATOM 5945 N N . ILE B 1 96 ? 12.289 2.467 28.016 1 94.12 96 ILE B N 1
ATOM 5946 C CA . ILE B 1 96 ? 10.992 1.827 28.188 1 94.12 96 ILE B CA 1
ATOM 5947 C C . ILE B 1 96 ? 10.969 0.502 27.422 1 94.12 96 ILE B C 1
ATOM 5949 O O . ILE B 1 96 ? 10.469 -0.504 27.938 1 94.12 96 ILE B O 1
ATOM 5953 N N . PHE B 1 97 ? 11.5 0.449 26.266 1 94 97 PHE B N 1
ATOM 5954 C CA . PHE B 1 97 ? 11.531 -0.763 25.469 1 94 97 PHE B CA 1
ATOM 5955 C C . PHE B 1 97 ? 12.43 -1.816 26.109 1 94 97 PHE B C 1
ATOM 5957 O O . PHE B 1 97 ? 12.141 -3.014 26.031 1 94 97 PHE B O 1
ATOM 5964 N N . LYS B 1 98 ? 13.539 -1.349 26.688 1 88.94 98 LYS B N 1
ATOM 5965 C CA . LYS B 1 98 ? 14.383 -2.279 27.422 1 88.94 98 LYS B CA 1
ATOM 5966 C C . LYS B 1 98 ? 13.617 -2.912 28.594 1 88.94 98 LYS B C 1
ATOM 5968 O O . LYS B 1 98 ? 13.758 -4.109 28.844 1 88.94 98 LYS B O 1
ATOM 5973 N N . LEU B 1 99 ? 12.883 -2.08 29.25 1 92 99 LEU B N 1
ATOM 5974 C CA . LEU B 1 99 ? 12.062 -2.586 30.344 1 92 99 LEU B CA 1
ATOM 5975 C C . LEU B 1 99 ? 11.062 -3.623 29.828 1 92 99 LEU B C 1
ATOM 5977 O O . LEU B 1 99 ? 10.859 -4.66 30.469 1 92 99 LEU B O 1
ATOM 5981 N N . ILE B 1 100 ? 10.398 -3.355 28.719 1 93.56 100 ILE B N 1
ATOM 5982 C CA . ILE B 1 100 ? 9.43 -4.273 28.125 1 93.56 100 ILE B CA 1
ATOM 5983 C C . ILE B 1 100 ? 10.102 -5.613 27.844 1 93.56 100 ILE B C 1
ATOM 5985 O O . ILE B 1 100 ? 9.539 -6.676 28.141 1 93.56 100 ILE B O 1
ATOM 5989 N N . GLU B 1 101 ? 11.32 -5.562 27.312 1 89.06 101 GLU B N 1
ATOM 5990 C CA . GLU B 1 101 ? 12.055 -6.789 27 1 89.06 101 GLU B CA 1
ATOM 5991 C C . GLU B 1 101 ? 12.375 -7.574 28.266 1 89.06 101 GLU B C 1
ATOM 5993 O O . GLU B 1 101 ? 12.312 -8.805 28.281 1 89.06 101 GLU B O 1
ATOM 5998 N N . CYS B 1 102 ? 12.727 -6.859 29.266 1 87.69 102 CYS B N 1
ATOM 5999 C CA . CYS B 1 102 ? 13.023 -7.5 30.531 1 87.69 102 CYS B CA 1
ATOM 6000 C C . CYS B 1 102 ? 11.781 -8.156 31.125 1 87.69 102 CYS B C 1
ATOM 6002 O O . CYS B 1 102 ? 11.844 -9.281 31.625 1 87.69 102 CYS B O 1
ATOM 6004 N N . LYS B 1 103 ? 10.695 -7.449 31.062 1 91.69 103 LYS B N 1
ATOM 6005 C CA . LYS B 1 103 ? 9.445 -7.988 31.578 1 91.69 103 LYS B CA 1
ATOM 6006 C C . LYS B 1 103 ? 8.969 -9.172 30.75 1 91.69 103 LYS B C 1
ATOM 6008 O O . LYS B 1 103 ? 8.406 -10.133 31.297 1 91.69 103 LYS B O 1
ATOM 6013 N N . ASN B 1 104 ? 9.117 -9.102 29.469 1 90.06 104 ASN B N 1
ATOM 6014 C CA . ASN B 1 104 ? 8.812 -10.25 28.609 1 90.06 104 ASN B CA 1
ATOM 6015 C C . ASN B 1 104 ? 9.656 -11.461 28.984 1 90.06 104 ASN B C 1
ATOM 6017 O O . ASN B 1 104 ? 9.148 -12.578 29.062 1 90.06 104 ASN B O 1
ATOM 6021 N N . ALA B 1 105 ? 10.984 -11.195 29.141 1 84.88 105 ALA B N 1
ATOM 6022 C CA . ALA B 1 105 ? 11.906 -12.266 29.5 1 84.88 105 ALA B CA 1
ATOM 6023 C C . ALA B 1 105 ? 11.539 -12.867 30.859 1 84.88 105 ALA B C 1
ATOM 6025 O O . ALA B 1 105 ? 11.586 -14.086 31.047 1 84.88 105 ALA B O 1
ATOM 6026 N N . GLY B 1 106 ? 11.234 -11.984 31.797 1 84.75 106 GLY B N 1
ATOM 6027 C CA . GLY B 1 106 ? 10.805 -12.453 33.094 1 84.75 106 GLY B CA 1
ATOM 6028 C C . GLY B 1 106 ? 9.539 -13.273 33.062 1 84.75 106 GLY B C 1
ATOM 6029 O O . GLY B 1 106 ? 9.43 -14.297 33.719 1 84.75 106 GLY B O 1
ATOM 6030 N N . THR B 1 107 ? 8.547 -12.867 32.312 1 88.31 107 THR B N 1
ATOM 6031 C CA . THR B 1 107 ? 7.281 -13.578 32.188 1 88.31 107 THR B CA 1
ATOM 6032 C C . THR B 1 107 ? 7.484 -14.93 31.516 1 88.31 107 THR B C 1
ATOM 6034 O O . THR B 1 107 ? 6.859 -15.922 31.906 1 88.31 107 THR B O 1
ATOM 6037 N N . THR B 1 108 ? 8.305 -14.93 30.453 1 84.12 108 THR B N 1
ATOM 6038 C CA . THR B 1 108 ? 8.625 -16.188 29.781 1 84.12 108 THR B CA 1
ATOM 6039 C C . THR B 1 108 ? 9.266 -17.172 30.766 1 84.12 108 THR B C 1
ATOM 6041 O O . THR B 1 108 ? 8.906 -18.359 30.781 1 84.12 108 THR B O 1
ATOM 6044 N N . THR B 1 109 ? 10.211 -16.688 31.547 1 78.81 109 THR B N 1
ATOM 6045 C CA . THR B 1 109 ? 10.883 -17.531 32.531 1 78.81 109 THR B CA 1
ATOM 6046 C C . THR B 1 109 ? 9.898 -18.031 33.562 1 78.81 109 THR B C 1
ATOM 6048 O O . THR B 1 109 ? 9.953 -19.203 33.969 1 78.81 109 THR B O 1
ATOM 6051 N N . LEU B 1 110 ? 9.031 -17.172 34 1 82 110 LEU B N 1
ATOM 6052 C CA . LEU B 1 110 ? 8.031 -17.531 35 1 82 110 LEU B CA 1
ATOM 6053 C C . LEU B 1 110 ? 7.086 -18.609 34.469 1 82 110 LEU B C 1
ATOM 6055 O O . LEU B 1 110 ? 6.805 -19.594 35.125 1 82 110 LEU B O 1
ATOM 6059 N N . LEU B 1 111 ? 6.559 -18.438 33.281 1 81.44 111 LEU B N 1
ATOM 6060 C CA . LEU B 1 111 ? 5.621 -19.391 32.688 1 81.44 111 LEU B CA 1
ATOM 6061 C C . LEU B 1 111 ? 6.285 -20.734 32.438 1 81.44 111 LEU B C 1
ATOM 6063 O O . LEU B 1 111 ? 5.656 -21.781 32.594 1 81.44 111 LEU B O 1
ATOM 6067 N N . ASN B 1 112 ? 7.562 -20.656 32.031 1 75.81 112 ASN B N 1
ATOM 6068 C CA . ASN B 1 112 ? 8.305 -21.891 31.812 1 75.81 112 ASN B CA 1
ATOM 6069 C C . ASN B 1 112 ? 8.539 -22.641 33.125 1 75.81 112 ASN B C 1
ATOM 6071 O O . ASN B 1 112 ? 8.516 -23.875 33.156 1 75.81 112 ASN B O 1
ATOM 6075 N N . SER B 1 113 ? 8.805 -21.938 34.125 1 76.25 113 SER B N 1
ATOM 6076 C CA . SER B 1 113 ? 9.016 -22.547 35.438 1 76.25 113 SER B CA 1
ATOM 6077 C C . SER B 1 113 ? 7.73 -23.172 35.969 1 76.25 113 SER B C 1
ATOM 6079 O O . SER B 1 113 ? 7.766 -24.219 36.594 1 76.25 113 SER B O 1
ATOM 6081 N N . MET B 1 114 ? 6.691 -22.547 35.719 1 74.12 114 MET B N 1
ATOM 6082 C CA . MET B 1 114 ? 5.398 -23.062 36.156 1 74.12 114 MET B CA 1
ATOM 6083 C C . MET B 1 114 ? 5.066 -24.359 35.406 1 74.12 114 MET B C 1
ATOM 6085 O O . MET B 1 114 ? 4.508 -25.297 36 1 74.12 114 MET B O 1
ATOM 6089 N N . TYR B 1 115 ? 5.508 -24.391 34.188 1 70.88 115 TYR B N 1
ATOM 6090 C CA . TYR B 1 115 ? 5.234 -25.578 33.375 1 70.88 115 TYR B CA 1
ATOM 6091 C C . TYR B 1 115 ? 6.129 -26.734 33.781 1 70.88 115 TYR B C 1
ATOM 6093 O O . TYR B 1 115 ? 5.691 -27.891 33.781 1 70.88 115 TYR B O 1
ATOM 6101 N N . ASN B 1 116 ? 7.41 -26.391 34.156 1 67.62 116 ASN B N 1
ATOM 6102 C CA . ASN B 1 116 ? 8.359 -27.453 34.469 1 67.62 116 ASN B CA 1
ATOM 6103 C C . ASN B 1 116 ? 8.391 -27.719 35.969 1 67.62 116 ASN B C 1
ATOM 6105 O O . ASN B 1 116 ? 9.172 -28.562 36.438 1 67.62 116 ASN B O 1
ATOM 6109 N N . GLU B 1 117 ? 7.449 -27.203 36.75 1 63.94 117 GLU B N 1
ATOM 6110 C CA . GLU B 1 117 ? 7.336 -27.375 38.188 1 63.94 117 GLU B CA 1
ATOM 6111 C C . GLU B 1 117 ? 8.648 -27.047 38.906 1 63.94 117 GLU B C 1
ATOM 6113 O O . GLU B 1 117 ? 9.078 -27.766 39.781 1 63.94 117 GLU B O 1
ATOM 6118 N N . LEU B 1 118 ? 9.375 -26.328 38.188 1 61.88 118 LEU B N 1
ATOM 6119 C CA . LEU B 1 118 ? 10.625 -25.906 38.781 1 61.88 118 LEU B CA 1
ATOM 6120 C C . LEU B 1 118 ? 10.391 -24.781 39.781 1 61.88 118 LEU B C 1
ATOM 6122 O O . LEU B 1 118 ? 9.422 -24.031 39.656 1 61.88 118 LEU B O 1
ATOM 6126 N N . ARG B 1 119 ? 11.109 -24.844 41 1 49.28 119 ARG B N 1
ATOM 6127 C CA . ARG B 1 119 ? 11.039 -23.812 42.031 1 49.28 119 ARG B CA 1
ATOM 6128 C C . ARG B 1 119 ? 11.203 -22.422 41.406 1 49.28 119 ARG B C 1
ATOM 6130 O O . ARG B 1 119 ? 12.148 -22.172 40.656 1 49.28 119 ARG B O 1
ATOM 6137 N N . ILE B 1 120 ? 10.164 -21.625 41.281 1 51.53 120 ILE B N 1
ATOM 6138 C CA . ILE B 1 120 ? 10.07 -20.266 40.75 1 51.53 120 ILE B CA 1
ATOM 6139 C C . ILE B 1 120 ? 10.922 -19.328 41.625 1 51.53 120 ILE B C 1
ATOM 6141 O O . ILE B 1 120 ? 10.719 -19.234 42.812 1 51.53 120 ILE B O 1
ATOM 6145 N N . ASP B 1 121 ? 12.141 -19.094 41.375 1 47.22 121 ASP B N 1
ATOM 6146 C CA . ASP B 1 121 ? 12.852 -18.078 42.156 1 47.22 121 ASP B CA 1
ATOM 6147 C C . ASP B 1 121 ? 12.047 -16.781 42.219 1 47.22 121 ASP B C 1
ATOM 6149 O O . ASP B 1 121 ? 11.516 -16.328 41.219 1 47.22 121 ASP B O 1
ATOM 6153 N N . LEU B 1 122 ? 11.578 -16.344 43.375 1 46.97 122 LEU B N 1
ATOM 6154 C CA . LEU B 1 122 ? 10.828 -15.172 43.812 1 46.97 122 LEU B CA 1
ATOM 6155 C C . LEU B 1 122 ? 11.227 -13.938 43 1 46.97 122 LEU B C 1
ATOM 6157 O O . LEU B 1 122 ? 10.398 -13.055 42.75 1 46.97 122 LEU B O 1
ATOM 6161 N N . HIS B 1 123 ? 12.477 -13.875 42.562 1 48.56 123 HIS B N 1
ATOM 6162 C CA . HIS B 1 123 ? 12.977 -12.656 41.938 1 48.56 123 HIS B CA 1
ATOM 6163 C C . HIS B 1 123 ? 12.375 -12.453 40.531 1 48.56 123 HIS B C 1
ATOM 6165 O O . HIS B 1 123 ? 12.195 -11.312 40.094 1 48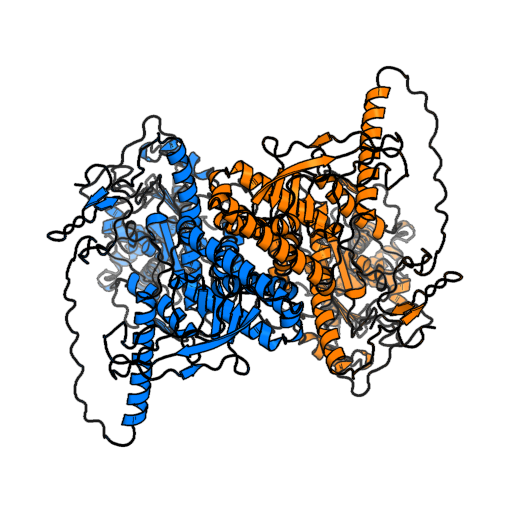.56 123 HIS B O 1
ATOM 6171 N N . CYS B 1 124 ? 11.945 -13.453 39.906 1 53.03 124 CYS B N 1
ATOM 6172 C CA . CYS B 1 124 ? 11.398 -13.336 38.562 1 53.03 124 CYS B CA 1
ATOM 6173 C C . CYS B 1 124 ? 9.992 -12.758 38.594 1 53.03 124 CYS B C 1
ATOM 6175 O O . CYS B 1 124 ? 9.562 -12.094 37.656 1 53.03 124 CYS B O 1
ATOM 6177 N N . ASN B 1 125 ? 9.375 -12.945 39.656 1 56.59 125 ASN B N 1
ATOM 6178 C CA . ASN B 1 125 ? 8.016 -12.43 39.812 1 56.59 125 ASN B CA 1
ATOM 6179 C C . ASN B 1 125 ? 7.984 -10.906 39.781 1 56.59 125 ASN B C 1
ATOM 6181 O O . ASN B 1 125 ? 7.027 -10.312 39.281 1 56.59 125 ASN B O 1
ATOM 6185 N N . GLU B 1 126 ? 9.156 -10.438 40.219 1 65.38 126 GLU B N 1
ATOM 6186 C CA . GLU B 1 126 ? 9.195 -8.984 40.281 1 65.38 126 GLU B CA 1
ATOM 6187 C C . GLU B 1 126 ? 9.398 -8.391 38.875 1 65.38 126 GLU B C 1
ATOM 6189 O O . GLU B 1 126 ? 9.016 -7.242 38.625 1 65.38 126 GLU B O 1
ATOM 6194 N N . PHE B 1 127 ? 9.805 -9.25 38 1 79.19 127 PHE B N 1
ATOM 6195 C CA . PHE B 1 127 ? 10.156 -8.703 36.688 1 79.19 127 PHE B CA 1
ATOM 6196 C C . PHE B 1 127 ? 9.156 -9.148 35.625 1 79.19 127 PHE B C 1
ATOM 6198 O O . PHE B 1 127 ? 9.297 -8.797 34.438 1 79.19 127 PHE B O 1
ATOM 6205 N N . ALA B 1 128 ? 8.148 -9.867 36.125 1 87.31 128 ALA B N 1
ATOM 6206 C CA . ALA B 1 128 ? 7.152 -10.32 35.156 1 87.31 128 ALA B CA 1
ATOM 6207 C C . ALA B 1 128 ? 5.996 -9.328 35.062 1 87.31 128 ALA B C 1
ATOM 6209 O O . ALA B 1 128 ? 5.859 -8.438 35.906 1 87.31 128 ALA B O 1
ATOM 6210 N N . TRP B 1 129 ? 5.184 -9.523 34.062 1 92.5 129 TRP B N 1
ATOM 6211 C CA . TRP B 1 129 ? 4.012 -8.672 33.875 1 92.5 129 TRP B CA 1
ATOM 6212 C C . TRP B 1 129 ? 2.953 -8.984 34.938 1 92.5 129 TRP B C 1
ATOM 6214 O O . TRP B 1 129 ? 2.756 -10.141 35.312 1 92.5 129 TRP B O 1
ATOM 6224 N N . LYS B 1 130 ? 2.285 -7.941 35.406 1 89 130 LYS B N 1
ATOM 6225 C CA . LYS B 1 130 ? 1.181 -8.117 36.344 1 89 130 LYS B CA 1
ATOM 6226 C C . LYS B 1 130 ? -0.068 -8.633 35.625 1 89 130 LYS B C 1
ATOM 6228 O O . LYS B 1 130 ? -0.187 -8.508 34.406 1 89 130 LYS B O 1
ATOM 6233 N N . MET B 1 131 ? -0.967 -9.188 36.406 1 88.88 131 MET B N 1
ATOM 6234 C CA . MET B 1 131 ? -2.205 -9.703 35.844 1 88.88 131 MET B CA 1
ATOM 6235 C C . MET B 1 131 ? -3.389 -8.812 36.219 1 88.88 131 MET B C 1
ATOM 6237 O O . MET B 1 131 ? -4.48 -8.969 35.656 1 88.88 131 MET B O 1
ATOM 6241 N N . GLN B 1 132 ? -3.162 -7.965 37.094 1 90.88 132 GLN B N 1
ATOM 6242 C CA . GLN B 1 132 ? -4.199 -7.023 37.5 1 90.88 132 GLN B CA 1
ATOM 6243 C C . GLN B 1 132 ? -3.676 -5.59 37.469 1 90.88 132 GLN B C 1
ATOM 6245 O O . GLN B 1 132 ? -2.586 -5.316 38 1 90.88 132 GLN B O 1
ATOM 6250 N N . PHE B 1 133 ? -4.484 -4.695 36.875 1 92.81 133 PHE B N 1
ATOM 6251 C CA . PHE B 1 133 ? -4.098 -3.295 36.781 1 92.81 133 PHE B CA 1
ATOM 6252 C C . PHE B 1 133 ? -5.145 -2.389 37.406 1 92.81 133 PHE B C 1
ATOM 6254 O O . PHE B 1 133 ? -6.344 -2.562 37.188 1 92.81 133 PHE B O 1
ATOM 6261 N N . GLU B 1 134 ? -4.719 -1.48 38.219 1 91.75 134 GLU B N 1
ATOM 6262 C CA . GLU B 1 134 ? -5.598 -0.548 38.938 1 91.75 134 GLU B CA 1
ATOM 6263 C C . GLU B 1 134 ? -5 0.856 38.969 1 91.75 134 GLU B C 1
ATOM 6265 O O . GLU B 1 134 ? -3.783 1.021 38.844 1 91.75 134 GLU B O 1
ATOM 6270 N N . PRO B 1 135 ? -5.953 1.846 39 1 92.12 135 PRO B N 1
ATOM 6271 C CA . PRO B 1 135 ? -5.422 3.207 39.094 1 92.12 135 PRO B CA 1
ATOM 6272 C C . PRO B 1 135 ? -4.766 3.496 40.438 1 92.12 135 PRO B C 1
ATOM 6274 O O . PRO B 1 135 ? -5.172 2.934 41.438 1 92.12 135 PRO B O 1
ATOM 6277 N N . GLY B 1 136 ? -3.715 4.293 40.406 1 86.94 136 GLY B N 1
ATOM 6278 C CA . GLY B 1 136 ? -3.041 4.645 41.656 1 86.94 136 GLY B CA 1
ATOM 6279 C C . GLY B 1 136 ? -3.695 5.805 42.375 1 86.94 136 GLY B C 1
ATOM 6280 O O . GLY B 1 136 ? -4.188 6.742 41.75 1 86.94 136 GLY B O 1
ATOM 6281 N N . GLY B 1 137 ? -3.779 5.695 43.625 1 85.94 137 GLY B N 1
ATOM 6282 C CA . GLY B 1 137 ? -4.203 6.82 44.438 1 85.94 137 GLY B CA 1
ATOM 6283 C C . GLY B 1 137 ? -5.691 6.812 44.75 1 85.94 137 GLY B C 1
ATOM 6284 O O . GLY B 1 137 ? -6.426 5.961 44.25 1 85.94 137 GLY B O 1
ATOM 6285 N N . ASP B 1 138 ? -6.156 7.801 45.656 1 92.06 138 ASP B N 1
ATOM 6286 C CA . ASP B 1 138 ? -7.559 7.887 46.062 1 92.06 138 ASP B CA 1
ATOM 6287 C C . ASP B 1 138 ? -8.133 9.266 45.75 1 92.06 138 ASP B C 1
ATOM 6289 O O . ASP B 1 138 ? -9.297 9.539 46.062 1 92.06 138 ASP B O 1
ATOM 6293 N N . LEU B 1 139 ? -7.332 10.047 45.094 1 95.19 139 LEU B N 1
ATOM 6294 C CA . LEU B 1 139 ? -7.793 11.383 44.719 1 95.19 139 LEU B CA 1
ATOM 6295 C C . LEU B 1 139 ? -7.762 11.57 43.219 1 95.19 139 LEU B C 1
ATOM 6297 O O . LEU B 1 139 ? -6.879 11.047 42.531 1 95.19 139 LEU B O 1
ATOM 6301 N N . CYS B 1 140 ? -8.719 12.281 42.812 1 95.56 140 CYS B N 1
ATOM 6302 C CA . CYS B 1 140 ? -8.805 12.586 41.406 1 95.56 140 CYS B CA 1
ATOM 6303 C C . CYS B 1 140 ? -7.637 13.453 40.938 1 95.56 140 CYS B C 1
ATOM 6305 O O . CYS B 1 140 ? -7.352 14.484 41.562 1 95.56 140 CYS B O 1
ATOM 6307 N N . LYS B 1 141 ? -6.992 13.156 39.938 1 93.12 141 LYS B N 1
ATOM 6308 C CA . LYS B 1 141 ? -5.809 13.859 39.469 1 93.12 141 LYS B CA 1
ATOM 6309 C C . LYS B 1 141 ? -6.191 15.125 38.688 1 93.12 141 LYS B C 1
ATOM 6311 O O . LYS B 1 141 ? -5.336 15.969 38.406 1 93.12 141 LYS B O 1
ATOM 6316 N N . LEU B 1 142 ? -7.461 15.234 38.344 1 93.5 142 LEU B N 1
ATOM 6317 C CA . LEU B 1 142 ? -7.93 16.406 37.594 1 93.5 142 LEU B CA 1
ATOM 6318 C C . LEU B 1 142 ? -8.422 17.484 38.562 1 93.5 142 LEU B C 1
ATOM 6320 O O . LEU B 1 142 ? -8.016 18.641 38.469 1 93.5 142 LEU B O 1
ATOM 6324 N N . CYS B 1 143 ? -9.312 17.109 39.562 1 93.94 143 CYS B N 1
ATOM 6325 C CA . CYS B 1 143 ? -9.953 18.109 40.375 1 93.94 143 CYS B CA 1
ATOM 6326 C C . CYS B 1 143 ? -9.602 17.906 41.844 1 93.94 143 CYS B C 1
ATOM 6328 O O . CYS B 1 143 ? -9.914 18.75 42.688 1 93.94 143 CYS B O 1
ATOM 6330 N N . GLY B 1 144 ? -8.977 16.844 42.25 1 92.62 144 GLY B N 1
ATOM 6331 C CA . GLY B 1 144 ? -8.594 16.594 43.625 1 92.62 144 GLY B CA 1
ATOM 6332 C C . GLY B 1 144 ? -9.695 15.977 44.469 1 92.62 144 GLY B C 1
ATOM 6333 O O . GLY B 1 144 ? -9.523 15.742 45.656 1 92.62 144 GLY B O 1
ATOM 6334 N N . GLY B 1 145 ? -10.773 15.609 43.875 1 93.81 145 GLY B N 1
ATOM 6335 C CA . GLY B 1 145 ? -11.883 14.984 44.562 1 93.81 145 GLY B CA 1
ATOM 6336 C C . GLY B 1 145 ? -11.617 13.539 44.938 1 93.81 145 GLY B C 1
ATOM 6337 O O . GLY B 1 145 ? -10.641 12.945 44.469 1 93.81 145 GLY B O 1
ATOM 6338 N N . LYS B 1 146 ? -12.562 12.984 45.75 1 95.25 146 LYS B N 1
ATOM 6339 C CA . LYS B 1 146 ? -12.43 11.594 46.156 1 95.25 146 LYS B CA 1
ATOM 6340 C C . LYS B 1 146 ? -12.852 10.641 45.062 1 95.25 146 LYS B C 1
ATOM 6342 O O . LYS B 1 146 ? -13.812 10.906 44.344 1 95.25 146 LYS B O 1
ATOM 6347 N N . LEU B 1 147 ? -12.172 9.523 44.938 1 96 147 LEU B N 1
ATOM 6348 C CA . LEU B 1 147 ? -12.492 8.5 43.938 1 96 147 LEU B CA 1
ATOM 6349 C C . LEU B 1 147 ? -13.391 7.426 44.531 1 96 147 LEU B C 1
ATOM 6351 O O . LEU B 1 147 ? -13.383 7.203 45.75 1 96 147 LEU B O 1
ATOM 6355 N N . SER B 1 148 ? -14.117 6.77 43.719 1 94.19 148 SER B N 1
ATOM 6356 C CA . SER B 1 148 ? -14.992 5.672 44.125 1 94.19 148 SER B CA 1
ATOM 6357 C C . SER B 1 148 ? -14.195 4.41 44.406 1 94.19 148 SER B C 1
ATOM 6359 O O . SER B 1 148 ? -12.969 4.387 44.25 1 94.19 148 SER B O 1
ATOM 6361 N N . GLU B 1 149 ? -14.898 3.385 44.812 1 91.62 149 GLU B N 1
ATOM 6362 C CA . GLU B 1 149 ? -14.305 2.059 44.938 1 91.62 149 GLU B CA 1
ATOM 6363 C C . GLU B 1 149 ? -13.977 1.473 43.562 1 91.62 149 GLU B C 1
ATOM 6365 O O . GLU B 1 149 ? -14.539 1.895 42.562 1 91.62 149 GLU B O 1
ATOM 6370 N N . LYS B 1 150 ? -13.086 0.567 43.594 1 91.44 150 LYS B N 1
ATOM 6371 C CA . LYS B 1 150 ? -12.633 -0.06 42.344 1 91.44 150 LYS B CA 1
ATOM 6372 C C . LYS B 1 150 ? -13.734 -0.93 41.75 1 91.44 150 LYS B C 1
ATOM 6374 O O . LYS B 1 150 ? -14.469 -1.606 42.469 1 91.44 150 LYS B O 1
ATOM 6379 N N . ARG B 1 151 ? -13.844 -0.815 40.469 1 88.25 151 ARG B N 1
ATOM 6380 C CA . ARG B 1 151 ? -14.781 -1.639 39.719 1 88.25 151 ARG B CA 1
ATOM 6381 C C . ARG B 1 151 ? -14.086 -2.318 38.531 1 88.25 151 ARG B C 1
ATOM 6383 O O . ARG B 1 151 ? -13.188 -1.742 37.938 1 88.25 151 ARG B O 1
ATOM 6390 N N . GLN B 1 152 ? -14.57 -3.486 38.281 1 84 152 GLN B N 1
ATOM 6391 C CA . GLN B 1 152 ? -13.977 -4.242 37.156 1 84 152 GLN B CA 1
ATOM 6392 C C . GLN B 1 152 ? -14.688 -3.938 35.844 1 84 152 GLN B C 1
ATOM 6394 O O . GLN B 1 152 ? -15.914 -3.82 35.812 1 84 152 GLN B O 1
ATOM 6399 N N . VAL B 1 153 ? -13.891 -3.66 34.844 1 79.38 153 VAL B N 1
ATOM 6400 C CA . VAL B 1 153 ? -14.414 -3.436 33.5 1 79.38 153 VAL B CA 1
ATOM 6401 C C . VAL B 1 153 ? -14.445 -4.754 32.75 1 79.38 153 VAL B C 1
ATOM 6403 O O . VAL B 1 153 ? -13.539 -5.578 32.875 1 79.38 153 VAL B O 1
ATOM 6406 N N . GLN B 1 154 ? -15.531 -5.047 32.125 1 69.12 154 GLN B N 1
ATOM 6407 C CA . GLN B 1 154 ? -15.68 -6.316 31.438 1 69.12 154 GLN B CA 1
ATOM 6408 C C . GLN B 1 154 ? -15.156 -6.215 30 1 69.12 154 GLN B C 1
ATOM 6410 O O . GLN B 1 154 ? -15.508 -5.289 29.266 1 69.12 154 GLN B O 1
ATOM 6415 N N . GLY B 1 155 ? -14.141 -6.941 29.688 1 64.19 155 GLY B N 1
ATOM 6416 C CA . GLY B 1 155 ? -13.688 -7.07 28.312 1 64.19 155 GLY B CA 1
ATOM 6417 C C . GLY B 1 155 ? -14.422 -8.148 27.547 1 64.19 155 GLY B C 1
ATOM 6418 O O . GLY B 1 155 ? -15.617 -8.383 27.766 1 64.19 155 GLY B O 1
ATOM 6419 N N . SER B 1 156 ? -13.68 -8.672 26.5 1 62.44 156 SER B N 1
ATOM 6420 C CA . SER B 1 156 ? -14.242 -9.797 25.75 1 62.44 156 SER B CA 1
ATOM 6421 C C . SER B 1 156 ? -14.508 -10.992 26.672 1 62.44 156 SER B C 1
ATOM 6423 O O . SER B 1 156 ? -13.594 -11.484 27.328 1 62.44 156 SER B O 1
ATOM 6425 N N . ASN B 1 157 ? -15.688 -11.414 26.688 1 63.19 157 ASN B N 1
ATOM 6426 C CA . ASN B 1 157 ? -16.156 -12.531 27.484 1 63.19 157 ASN B CA 1
ATOM 6427 C C . ASN B 1 157 ? -15.758 -12.375 28.953 1 63.19 157 ASN B C 1
ATOM 6429 O O . ASN B 1 157 ? -15.367 -13.344 29.594 1 63.19 157 ASN B O 1
ATOM 6433 N N . GLY B 1 158 ? -15.484 -11.172 29.328 1 68.31 158 GLY B N 1
ATOM 6434 C CA . GLY B 1 158 ? -15.289 -10.891 30.734 1 68.31 158 GLY B CA 1
ATOM 6435 C C . GLY B 1 158 ? -13.836 -10.711 31.109 1 68.31 158 GLY B C 1
ATOM 6436 O O . GLY B 1 158 ? -13.508 -10.484 32.281 1 68.31 158 GLY B O 1
ATOM 6437 N N . GLU B 1 159 ? -12.984 -10.867 30.109 1 78.56 159 GLU B N 1
ATOM 6438 C CA . GLU B 1 159 ? -11.578 -10.734 30.453 1 78.56 159 GLU B CA 1
ATOM 6439 C C . GLU B 1 159 ? -10.883 -9.695 29.594 1 78.56 159 GLU B C 1
ATOM 6441 O O . GLU B 1 159 ? -11.258 -9.5 28.422 1 78.56 159 GLU B O 1
ATOM 6446 N N . GLY B 1 160 ? -9.938 -8.945 30.25 1 89.94 160 GLY B N 1
ATOM 6447 C CA . GLY B 1 160 ? -9.008 -8.086 29.531 1 89.94 160 GLY B CA 1
ATOM 6448 C C . GLY B 1 160 ? -7.785 -8.828 29.031 1 89.94 160 GLY B C 1
ATOM 6449 O O . GLY B 1 160 ? -7.57 -9.992 29.375 1 89.94 160 GLY B O 1
ATOM 6450 N N . TRP B 1 161 ? -7.113 -8.25 28.141 1 93 161 TRP B N 1
ATOM 6451 C CA . TRP B 1 161 ? -5.973 -8.93 27.531 1 93 161 TRP B CA 1
ATOM 6452 C C . TRP B 1 161 ? -4.719 -8.062 27.609 1 93 161 TRP B C 1
ATOM 6454 O O . TRP B 1 161 ? -4.789 -6.84 27.438 1 93 161 TRP B O 1
ATOM 6464 N N . LEU B 1 162 ? -3.668 -8.68 28.016 1 95.44 162 LEU B N 1
ATOM 6465 C CA . LEU B 1 162 ? -2.342 -8.094 27.844 1 95.44 162 LEU B CA 1
ATOM 6466 C C . LEU B 1 162 ? -1.701 -8.562 26.547 1 95.44 162 LEU B C 1
ATOM 6468 O O . LEU B 1 162 ? -1.638 -9.758 26.266 1 95.44 162 LEU B O 1
ATOM 6472 N N . VAL B 1 163 ? -1.317 -7.633 25.688 1 96.44 163 VAL B N 1
ATOM 6473 C CA . VAL B 1 163 ? -0.732 -7.98 24.391 1 96.44 163 VAL B CA 1
ATOM 6474 C C . VAL B 1 163 ? 0.652 -7.348 24.266 1 96.44 163 VAL B C 1
ATOM 6476 O O . VAL B 1 163 ? 0.786 -6.125 24.266 1 96.44 163 VAL B O 1
ATOM 6479 N N . THR B 1 164 ? 1.7 -8.117 24.234 1 95.81 164 THR B N 1
ATOM 6480 C CA . THR B 1 164 ? 3.064 -7.707 23.922 1 95.81 164 THR B CA 1
ATOM 6481 C C . THR B 1 164 ? 3.59 -8.477 22.703 1 95.81 164 THR B C 1
ATOM 6483 O O . THR B 1 164 ? 2.871 -9.289 22.125 1 95.81 164 THR B O 1
ATOM 6486 N N . MET B 1 165 ? 4.824 -8.219 22.328 1 93.25 165 MET B N 1
ATOM 6487 C CA . MET B 1 165 ? 5.402 -8.922 21.188 1 93.25 165 MET B CA 1
ATOM 6488 C C . MET B 1 165 ? 5.641 -10.391 21.516 1 93.25 165 MET B C 1
ATOM 6490 O O . MET B 1 165 ? 5.781 -11.219 20.625 1 93.25 165 MET B O 1
ATOM 6494 N N . ALA B 1 166 ? 5.621 -10.719 22.859 1 90.12 166 ALA B N 1
ATOM 6495 C CA . ALA B 1 166 ? 5.996 -12.07 23.281 1 90.12 166 ALA B CA 1
ATOM 6496 C C . ALA B 1 166 ? 4.805 -12.797 23.906 1 90.12 166 ALA B C 1
ATOM 6498 O O . ALA B 1 166 ? 4.762 -14.031 23.906 1 90.12 166 ALA B O 1
ATOM 6499 N N . HIS B 1 167 ? 3.775 -12 24.359 1 91.81 167 HIS B N 1
ATOM 6500 C CA . HIS B 1 167 ? 2.756 -12.672 25.156 1 91.81 167 HIS B CA 1
ATOM 6501 C C . HIS B 1 167 ? 1.365 -12.133 24.844 1 91.81 167 HIS B C 1
ATOM 6503 O O . HIS B 1 167 ? 1.213 -10.953 24.5 1 91.81 167 HIS B O 1
ATOM 6509 N N . VAL B 1 168 ? 0.395 -12.969 24.875 1 93.31 168 VAL B N 1
ATOM 6510 C CA . VAL B 1 168 ? -1.03 -12.656 24.938 1 93.31 168 VAL B CA 1
ATOM 6511 C C . VAL B 1 168 ? -1.663 -13.352 26.141 1 93.31 168 VAL B C 1
ATOM 6513 O O . VAL B 1 168 ? -1.876 -14.562 26.125 1 93.31 168 VAL B O 1
ATOM 6516 N N . LEU B 1 169 ? -1.968 -12.523 27.219 1 91.94 169 LEU B N 1
ATOM 6517 C CA . LEU B 1 169 ? -2.402 -13.094 28.484 1 91.94 169 LEU B CA 1
ATOM 6518 C C . LEU B 1 169 ? -3.695 -12.445 28.969 1 91.94 169 LEU B C 1
ATOM 6520 O O . LEU B 1 169 ? -3.904 -11.242 28.75 1 91.94 169 LEU B O 1
ATOM 6524 N N . PRO B 1 170 ? -4.578 -13.211 29.547 1 89.75 170 PRO B N 1
ATOM 6525 C CA . PRO B 1 170 ? -5.758 -12.609 30.172 1 89.75 170 PRO B CA 1
ATOM 6526 C C . PRO B 1 170 ? -5.414 -11.766 31.391 1 89.75 170 PRO B C 1
ATOM 6528 O O . PRO B 1 170 ? -4.551 -12.148 32.188 1 89.75 170 PRO B O 1
ATOM 6531 N N . ILE B 1 171 ? -6.004 -10.602 31.5 1 92.31 171 ILE B N 1
ATOM 6532 C CA . ILE B 1 171 ? -5.766 -9.711 32.625 1 92.31 171 ILE B CA 1
ATOM 6533 C C . ILE B 1 171 ? -7.09 -9.133 33.125 1 92.31 171 ILE B C 1
ATOM 6535 O O . ILE B 1 171 ? -8.133 -9.344 32.5 1 92.31 171 ILE B O 1
ATOM 6539 N N . THR B 1 172 ? -6.996 -8.461 34.25 1 91.62 172 THR B N 1
ATOM 6540 C CA . THR B 1 172 ? -8.133 -7.734 34.812 1 91.62 172 THR B CA 1
ATOM 6541 C C . THR B 1 172 ? -7.797 -6.258 35 1 91.62 172 THR B C 1
ATOM 6543 O O . THR B 1 172 ? -6.738 -5.922 35.531 1 91.62 172 THR B O 1
ATOM 6546 N N . CYS B 1 173 ? -8.695 -5.434 34.531 1 92.44 173 CYS B N 1
ATOM 6547 C CA . CYS B 1 173 ? -8.531 -3.994 34.688 1 92.44 173 CYS B CA 1
ATOM 6548 C C . CYS B 1 173 ? -9.586 -3.428 35.625 1 92.44 173 CYS B C 1
ATOM 6550 O O . CYS B 1 173 ? -10.773 -3.725 35.469 1 92.44 173 CYS B O 1
ATOM 6552 N N . LEU B 1 174 ? -9.133 -2.672 36.562 1 92.69 174 LEU B N 1
ATOM 6553 C CA . LEU B 1 174 ? -10.016 -2.01 37.531 1 92.69 174 LEU B CA 1
ATOM 6554 C C . LEU B 1 174 ? -10.023 -0.502 37.281 1 92.69 174 LEU B C 1
ATOM 6556 O O . LEU B 1 174 ? -9.016 0.076 36.875 1 92.69 174 LEU B O 1
ATOM 6560 N N . ILE B 1 175 ? -11.203 0.123 37.469 1 94.06 175 ILE B N 1
ATOM 6561 C CA . ILE B 1 175 ? -11.328 1.563 37.281 1 94.06 175 ILE B CA 1
ATOM 6562 C C . ILE B 1 175 ? -11.961 2.197 38.531 1 94.06 175 ILE B C 1
ATOM 6564 O O . ILE B 1 175 ? -12.578 1.505 39.344 1 94.06 175 ILE B O 1
ATOM 6568 N N . LYS B 1 176 ? -11.664 3.467 38.719 1 94.88 176 LYS B N 1
ATOM 6569 C CA . LYS B 1 176 ? -12.305 4.305 39.719 1 94.88 176 LYS B CA 1
ATOM 6570 C C . LYS B 1 176 ? -12.953 5.531 39.094 1 94.88 176 LYS B C 1
ATOM 6572 O O . LYS B 1 176 ? -12.547 5.961 38 1 94.88 176 LYS B O 1
ATOM 6577 N N . LYS B 1 177 ? -13.992 6.031 39.656 1 94.12 177 LYS B N 1
ATOM 6578 C CA . LYS B 1 177 ? -14.695 7.215 39.188 1 94.12 177 LYS B CA 1
ATOM 6579 C C . LYS B 1 177 ? -14.625 8.359 40.188 1 94.12 177 LYS B C 1
ATOM 6581 O O . LYS B 1 177 ? -14.727 8.133 41.406 1 94.12 177 LYS B O 1
ATOM 6586 N N . CYS B 1 178 ? -14.344 9.508 39.688 1 95.62 178 CYS B N 1
ATOM 6587 C CA . CYS B 1 178 ? -14.367 10.688 40.531 1 95.62 178 CYS B CA 1
ATOM 6588 C C . CYS B 1 178 ? -15.773 10.953 41.062 1 95.62 178 CYS B C 1
ATOM 6590 O O . CYS B 1 178 ? -16.734 10.977 40.281 1 95.62 178 CYS B O 1
ATOM 6592 N N . MET B 1 179 ? -15.914 11.203 42.344 1 94.31 179 MET B N 1
ATOM 6593 C CA . MET B 1 179 ? -17.219 11.344 42.969 1 94.31 179 MET B CA 1
ATOM 6594 C C . MET B 1 179 ? -17.719 12.781 42.875 1 94.31 179 MET B C 1
ATOM 6596 O O . MET B 1 179 ? -18.875 13.07 43.219 1 94.31 179 MET B O 1
ATOM 6600 N N . ASN B 1 180 ? -16.875 13.672 42.375 1 93.69 180 ASN B N 1
ATOM 6601 C CA . ASN B 1 180 ? -17.312 15.039 42.094 1 93.69 180 ASN B CA 1
ATOM 6602 C C . ASN B 1 180 ? -18.266 15.094 40.906 1 93.69 180 ASN B C 1
ATOM 6604 O O . ASN B 1 180 ? -17.891 14.75 39.781 1 93.69 180 ASN B O 1
ATOM 6608 N N . PRO B 1 181 ? -19.469 15.562 41.125 1 91.19 181 PRO B N 1
ATOM 6609 C CA . PRO B 1 181 ? -20.469 15.586 40.062 1 91.19 181 PRO B CA 1
ATOM 6610 C C . PRO B 1 181 ? -20.078 16.516 38.906 1 91.19 181 PRO B C 1
ATOM 6612 O O . PRO B 1 181 ? -20.578 16.359 37.781 1 91.19 181 PRO B O 1
ATOM 6615 N N . GLU B 1 182 ? -19.172 17.438 39.188 1 92.06 182 GLU B N 1
ATOM 6616 C CA . GLU B 1 182 ? -18.734 18.359 38.125 1 92.06 182 GLU B CA 1
ATOM 6617 C C . GLU B 1 182 ? -17.531 17.797 37.375 1 92.06 182 GLU B C 1
ATOM 6619 O O . GLU B 1 182 ? -17.031 18.438 36.469 1 92.06 182 GLU B O 1
ATOM 6624 N N . CYS B 1 183 ? -17.016 16.688 37.656 1 94.38 183 CYS B N 1
ATOM 6625 C CA . CYS B 1 183 ? -15.844 16.062 37.031 1 94.38 183 CYS B CA 1
ATOM 6626 C C . CYS B 1 183 ? -16.156 14.648 36.562 1 94.38 183 CYS B C 1
ATOM 6628 O O . CYS B 1 183 ? -16.391 14.414 35.375 1 94.38 183 CYS B O 1
ATOM 6630 N N . MET B 1 184 ? -16.422 13.625 37.469 1 94.5 184 MET B N 1
ATOM 6631 C CA . MET B 1 184 ? -16.812 12.242 37.25 1 94.5 184 MET B CA 1
ATOM 6632 C C . MET B 1 184 ? -15.828 11.539 36.312 1 94.5 184 MET B C 1
ATOM 6634 O O . MET B 1 184 ? -16.203 10.594 35.625 1 94.5 184 MET B O 1
ATOM 6638 N N . ALA B 1 185 ? -14.594 12.039 36.281 1 95.38 185 ALA B N 1
ATOM 6639 C CA . ALA B 1 185 ? -13.578 11.453 35.406 1 95.38 185 ALA B CA 1
ATOM 6640 C C . ALA B 1 185 ? -13.297 10 35.781 1 95.38 185 ALA B C 1
ATOM 6642 O O . ALA B 1 185 ? -13.242 9.656 36.969 1 95.38 185 ALA B O 1
ATOM 6643 N N . ILE B 1 186 ? -13.234 9.188 34.812 1 94.38 186 ILE B N 1
ATOM 6644 C CA . ILE B 1 186 ? -12.898 7.781 35 1 94.38 186 ILE B CA 1
ATOM 6645 C C . ILE B 1 186 ? -11.383 7.613 35.094 1 94.38 186 ILE B C 1
ATOM 6647 O O . ILE B 1 186 ? -10.656 8.07 34.188 1 94.38 186 ILE B O 1
ATOM 6651 N N . HIS B 1 187 ? -10.961 7.012 36.188 1 94.56 187 HIS B N 1
ATOM 6652 C CA . HIS B 1 187 ? -9.539 6.766 36.406 1 94.56 187 HIS B CA 1
ATOM 6653 C C . HIS B 1 187 ? -9.188 5.309 36.156 1 94.56 187 HIS B C 1
ATOM 6655 O O . HIS B 1 187 ? -9.797 4.402 36.719 1 94.56 187 HIS B O 1
ATOM 6661 N N . GLY B 1 188 ? -8.297 5.023 35.219 1 93.69 188 GLY B N 1
ATOM 6662 C CA . GLY B 1 188 ? -7.727 3.717 34.938 1 93.69 188 GLY B CA 1
ATOM 6663 C C . GLY B 1 188 ? -6.223 3.672 35.125 1 93.69 188 GLY B C 1
ATOM 6664 O O . GLY B 1 188 ? -5.621 4.629 35.625 1 93.69 188 GLY B O 1
ATOM 6665 N N . PHE B 1 189 ? -5.613 2.576 34.812 1 94.19 189 PHE B N 1
ATOM 6666 C CA . PHE B 1 189 ? -4.164 2.449 34.906 1 94.19 189 PHE B CA 1
ATOM 6667 C C . PHE B 1 189 ? -3.496 3.133 33.719 1 94.19 189 PHE B C 1
ATOM 6669 O O . PHE B 1 189 ? -3.623 2.676 32.562 1 94.19 189 PHE B O 1
ATOM 6676 N N . HIS B 1 190 ? -2.883 4.246 34 1 93.69 190 HIS B N 1
ATOM 6677 C CA . HIS B 1 190 ? -2.139 4.961 32.969 1 93.69 190 HIS B CA 1
ATOM 6678 C C . HIS B 1 190 ? -0.723 5.285 33.438 1 93.69 190 HIS B C 1
ATOM 6680 O O . HIS B 1 190 ? -0.534 6.094 34.344 1 93.69 190 HIS B O 1
ATOM 6686 N N . ASP B 1 191 ? 0.239 4.547 33 1 92 191 ASP B N 1
ATOM 6687 C CA . ASP B 1 191 ? 1.648 4.797 33.281 1 92 191 ASP B CA 1
ATOM 6688 C C . ASP B 1 191 ? 2.521 4.469 32.094 1 92 191 ASP B C 1
ATOM 6690 O O . ASP B 1 191 ? 2.871 3.309 31.859 1 92 191 ASP B O 1
ATOM 6694 N N . VAL B 1 192 ? 2.914 5.438 31.438 1 93.19 192 VAL B N 1
ATOM 6695 C CA . VAL B 1 192 ? 3.707 5.277 30.219 1 93.19 192 VAL B CA 1
ATOM 6696 C C . VAL B 1 192 ? 5.031 4.594 30.562 1 93.19 192 VAL B C 1
ATOM 6698 O O . VAL B 1 192 ? 5.562 3.828 29.75 1 93.19 192 VAL B O 1
ATOM 6701 N N . ARG B 1 193 ? 5.586 4.781 31.781 1 92.75 193 ARG B N 1
ATOM 6702 C CA . ARG B 1 193 ? 6.887 4.254 32.188 1 92.75 193 ARG B CA 1
ATOM 6703 C C . ARG B 1 193 ? 6.824 2.748 32.406 1 92.75 193 ARG B C 1
ATOM 6705 O O . ARG B 1 193 ? 7.855 2.07 32.375 1 92.75 193 ARG B O 1
ATOM 6712 N N . SER B 1 194 ? 5.645 2.26 32.594 1 93.44 194 SER B N 1
ATOM 6713 C CA . SER B 1 194 ? 5.48 0.819 32.75 1 93.44 194 SER B CA 1
ATOM 6714 C C . SER B 1 194 ? 5.664 0.084 31.438 1 93.44 194 SER B C 1
ATOM 6716 O O . SER B 1 194 ? 5.863 -1.133 31.422 1 93.44 194 SER B O 1
ATOM 6718 N N . GLY B 1 195 ? 5.516 0.849 30.312 1 95.44 195 GLY B N 1
ATOM 6719 C CA . GLY B 1 195 ? 5.672 0.27 28.984 1 95.44 195 GLY B CA 1
ATOM 6720 C C . GLY B 1 195 ? 4.359 -0.201 28.375 1 95.44 195 GLY B C 1
ATOM 6721 O O . GLY B 1 195 ? 4.34 -0.761 27.281 1 95.44 195 GLY B O 1
ATOM 6722 N N . LEU B 1 196 ? 3.271 0.08 29.094 1 96.75 196 LEU B N 1
ATOM 6723 C CA . LEU B 1 196 ? 1.971 -0.387 28.625 1 96.75 196 LEU B CA 1
ATOM 6724 C C . LEU B 1 196 ? 1.058 0.79 28.297 1 96.75 196 LEU B C 1
ATOM 6726 O O . LEU B 1 196 ? 1.181 1.862 28.891 1 96.75 196 LEU B O 1
ATOM 6730 N N . PHE B 1 197 ? 0.257 0.667 27.328 1 97.75 197 PHE B N 1
ATOM 6731 C CA . PHE B 1 197 ? -0.786 1.609 26.938 1 97.75 197 PHE B CA 1
ATOM 6732 C C . PHE B 1 197 ? -2.168 1.003 27.141 1 97.75 197 PHE B C 1
ATOM 6734 O O . PHE B 1 197 ? -2.455 -0.088 26.641 1 97.75 197 PHE B O 1
ATOM 6741 N N . ASN B 1 198 ? -2.984 1.65 27.875 1 95.75 198 ASN B N 1
ATOM 6742 C CA . ASN B 1 198 ? -4.32 1.174 28.219 1 95.75 198 ASN B CA 1
ATOM 6743 C C . ASN B 1 198 ? -5.344 1.548 27.156 1 95.75 198 ASN B C 1
ATOM 6745 O O . ASN B 1 198 ? -5.621 2.729 26.938 1 95.75 198 ASN B O 1
ATOM 6749 N N . VAL B 1 199 ? -5.922 0.557 26.516 1 95.06 199 VAL B N 1
ATOM 6750 C CA . VAL B 1 199 ? -6.945 0.78 25.5 1 95.06 199 VAL B CA 1
ATOM 6751 C C . VAL B 1 199 ? -8.32 0.434 26.078 1 95.06 199 VAL B C 1
ATOM 6753 O O . VAL B 1 199 ? -8.695 -0.738 26.125 1 95.06 199 VAL B O 1
ATOM 6756 N N . SER B 1 200 ? -9.062 1.405 26.484 1 90.62 200 SER B N 1
ATOM 6757 C CA . SER B 1 200 ? -10.445 1.299 26.922 1 90.62 200 SER B CA 1
ATOM 6758 C C . SER B 1 200 ? -10.57 0.456 28.188 1 90.62 200 SER B C 1
ATOM 6760 O O . SER B 1 200 ? -11.617 -0.142 28.438 1 90.62 200 SER B O 1
ATOM 6762 N N . ASN B 1 201 ? -9.461 0.248 28.891 1 91.62 201 ASN B N 1
ATOM 6763 C CA . ASN B 1 201 ? -9.453 -0.591 30.078 1 91.62 201 ASN B CA 1
ATOM 6764 C C . ASN B 1 201 ? -9.797 -2.041 29.75 1 91.62 201 ASN B C 1
ATOM 6766 O O . ASN B 1 201 ? -10.352 -2.76 30.594 1 91.62 201 ASN B O 1
ATOM 6770 N N . LYS B 1 202 ? -9.531 -2.463 28.578 1 92.62 202 LYS B N 1
ATOM 6771 C CA . LYS B 1 202 ? -9.844 -3.818 28.141 1 92.62 202 LYS B CA 1
ATOM 6772 C C . LYS B 1 202 ? -8.602 -4.527 27.609 1 92.62 202 LYS B C 1
ATOM 6774 O O . LYS B 1 202 ? -8.453 -5.738 27.797 1 92.62 202 LYS B O 1
ATOM 6779 N N . VAL B 1 203 ? -7.789 -3.762 26.938 1 94.81 203 VAL B N 1
ATOM 6780 C CA . VAL B 1 203 ? -6.566 -4.332 26.375 1 94.81 203 VAL B CA 1
ATOM 6781 C C . VAL B 1 203 ? -5.367 -3.48 26.797 1 94.81 203 VAL B C 1
ATOM 6783 O O . VAL B 1 203 ? -5.359 -2.264 26.578 1 94.81 203 VAL B O 1
ATOM 6786 N N . MET B 1 204 ? -4.434 -4.105 27.5 1 96.19 204 MET B N 1
ATOM 6787 C CA . MET B 1 204 ? -3.139 -3.484 27.766 1 96.19 204 MET B CA 1
ATOM 6788 C C . MET B 1 204 ? -2.123 -3.863 26.688 1 96.19 204 MET B C 1
ATOM 6790 O O . MET B 1 204 ? -1.833 -5.043 26.5 1 96.19 204 MET B O 1
ATOM 6794 N N . VAL B 1 205 ? -1.653 -2.887 25.969 1 97.69 205 VAL B N 1
ATOM 6795 C CA . VAL B 1 205 ? -0.739 -3.158 24.859 1 97.69 205 VAL B CA 1
ATOM 6796 C C . VAL B 1 205 ? 0.628 -2.547 25.172 1 97.69 205 VAL B C 1
ATOM 6798 O O . VAL B 1 205 ? 0.717 -1.428 25.672 1 97.69 205 VAL B O 1
ATOM 6801 N N . SER B 1 206 ? 1.683 -3.328 24.891 1 97.62 206 SER B N 1
ATOM 6802 C CA . SER B 1 206 ? 3.021 -2.783 25.078 1 97.62 206 SER B CA 1
ATOM 6803 C C . SER B 1 206 ? 3.316 -1.671 24.078 1 97.62 206 SER B C 1
ATOM 6805 O O . SER B 1 206 ? 2.92 -1.754 22.922 1 97.62 206 SER B O 1
ATOM 6807 N N . LEU B 1 207 ? 4.023 -0.67 24.469 1 97.44 207 LEU B N 1
ATOM 6808 C CA . LEU B 1 207 ? 4.262 0.53 23.672 1 97.44 207 LEU B CA 1
ATOM 6809 C C . LEU B 1 207 ? 5.094 0.205 22.438 1 97.44 207 LEU B C 1
ATOM 6811 O O . LEU B 1 207 ? 4.992 0.894 21.422 1 97.44 207 LEU B O 1
ATOM 6815 N N . ASP B 1 208 ? 5.914 -0.843 22.516 1 96 208 ASP B N 1
ATOM 6816 C CA . ASP B 1 208 ? 6.73 -1.192 21.359 1 96 208 ASP B CA 1
ATOM 6817 C C . ASP B 1 208 ? 5.863 -1.674 20.188 1 96 208 ASP B C 1
ATOM 6819 O O . ASP B 1 208 ? 6.211 -1.48 19.031 1 96 208 ASP B O 1
ATOM 6823 N N . ILE B 1 209 ? 4.719 -2.303 20.438 1 97.12 209 ILE B N 1
ATOM 6824 C CA . ILE B 1 209 ? 3.791 -2.715 19.391 1 97.12 209 ILE B CA 1
ATOM 6825 C C . ILE B 1 209 ? 3.229 -1.481 18.688 1 97.12 209 ILE B C 1
ATOM 6827 O O . ILE B 1 209 ? 3.193 -1.424 17.453 1 97.12 209 ILE B O 1
ATOM 6831 N N . LEU B 1 210 ? 2.758 -0.506 19.484 1 97.69 210 LEU B N 1
ATOM 6832 C CA . LEU B 1 210 ? 2.193 0.71 18.906 1 97.69 210 LEU B CA 1
ATOM 6833 C C . LEU B 1 210 ? 3.254 1.494 18.141 1 97.69 210 LEU B C 1
ATOM 6835 O O . LEU B 1 210 ? 2.963 2.082 17.094 1 97.69 210 LEU B O 1
ATOM 6839 N N . PHE B 1 211 ? 4.445 1.483 18.719 1 97 211 PHE B N 1
ATOM 6840 C CA . PHE B 1 211 ? 5.559 2.102 18 1 97 211 PHE B CA 1
ATOM 6841 C C . PHE B 1 211 ? 5.809 1.41 16.672 1 97 211 PHE B C 1
ATOM 6843 O O . PHE B 1 211 ? 6.066 2.07 15.664 1 97 211 PHE B O 1
ATOM 6850 N N . LEU B 1 212 ? 5.805 0.083 16.656 1 96.31 212 LEU B N 1
ATOM 6851 C CA . LEU B 1 212 ? 6.016 -0.667 15.422 1 96.31 212 LEU B CA 1
ATOM 6852 C C . LEU B 1 212 ? 4.926 -0.357 14.406 1 96.31 212 LEU B C 1
ATOM 6854 O O . LEU B 1 212 ? 5.203 -0.247 13.203 1 96.31 212 LEU B O 1
ATOM 6858 N N . ILE B 1 213 ? 3.666 -0.305 14.812 1 96.31 213 ILE B N 1
ATOM 6859 C CA . ILE B 1 213 ? 2.574 0.067 13.914 1 96.31 213 ILE B CA 1
ATOM 6860 C C . ILE B 1 213 ? 2.859 1.432 13.297 1 96.31 213 ILE B C 1
ATOM 6862 O O . ILE B 1 213 ? 2.668 1.624 12.094 1 96.31 213 ILE B O 1
ATOM 6866 N N . ARG B 1 214 ? 3.295 2.406 14.125 1 95.75 214 ARG B N 1
ATOM 6867 C CA . ARG B 1 214 ? 3.65 3.727 13.609 1 95.75 214 ARG B CA 1
ATOM 6868 C C . ARG B 1 214 ? 4.688 3.621 12.5 1 95.75 214 ARG B C 1
ATOM 6870 O O . ARG B 1 214 ? 4.574 4.293 11.469 1 95.75 214 ARG B O 1
ATOM 6877 N N . GLU B 1 215 ? 5.699 2.824 12.734 1 93.88 215 GLU B N 1
ATOM 6878 C CA . GLU B 1 215 ? 6.762 2.672 11.742 1 93.88 215 GLU B CA 1
ATOM 6879 C C . GLU B 1 215 ? 6.219 2.094 10.438 1 93.88 215 GLU B C 1
ATOM 6881 O O . GLU B 1 215 ? 6.691 2.441 9.359 1 93.88 215 GLU B O 1
ATOM 6886 N N . HIS B 1 216 ? 5.285 1.202 10.562 1 93.06 216 HIS B N 1
ATOM 6887 C CA . HIS B 1 216 ? 4.645 0.674 9.367 1 93.06 216 HIS B CA 1
ATOM 6888 C C . HIS B 1 216 ? 3.803 1.742 8.672 1 93.06 216 HIS B C 1
ATOM 6890 O O . HIS B 1 216 ? 3.787 1.828 7.445 1 93.06 216 HIS B O 1
ATOM 6896 N N . VAL B 1 217 ? 3.111 2.521 9.445 1 91.94 217 VAL B N 1
ATOM 6897 C CA . VAL B 1 217 ? 2.27 3.584 8.906 1 91.94 217 VAL B CA 1
ATOM 6898 C C . VAL B 1 217 ? 3.133 4.598 8.156 1 91.94 217 VAL B C 1
ATOM 6900 O O . VAL B 1 217 ? 2.736 5.102 7.105 1 91.94 217 VAL B O 1
ATOM 6903 N N . LYS B 1 218 ? 4.289 4.902 8.711 1 90.88 218 LYS B N 1
ATOM 6904 C CA . LYS B 1 218 ? 5.215 5.824 8.062 1 90.88 218 LYS B CA 1
ATOM 6905 C C . LYS B 1 218 ? 5.566 5.344 6.656 1 90.88 218 LYS B C 1
ATOM 6907 O O . LYS B 1 218 ? 5.902 6.148 5.785 1 90.88 218 LYS B O 1
ATOM 6912 N N . GLN B 1 219 ? 5.41 4.035 6.492 1 85.31 219 GLN B N 1
ATOM 6913 C CA . GLN B 1 219 ? 5.742 3.451 5.195 1 85.31 219 GLN B CA 1
ATOM 6914 C C . GLN B 1 219 ? 4.496 3.301 4.324 1 85.31 219 GLN B C 1
ATOM 6916 O O . GLN B 1 219 ? 4.535 2.65 3.279 1 85.31 219 GLN B O 1
ATOM 6921 N N . GLY B 1 220 ? 3.379 3.84 4.75 1 81.62 220 GLY B N 1
ATOM 6922 C CA . GLY B 1 220 ? 2.15 3.83 3.973 1 81.62 220 GLY B CA 1
ATOM 6923 C C . GLY B 1 220 ? 1.274 2.625 4.254 1 81.62 220 GLY B C 1
ATOM 6924 O O . GLY B 1 220 ? 0.32 2.359 3.521 1 81.62 220 GLY B O 1
ATOM 6925 N N . VAL B 1 221 ? 1.599 1.852 5.297 1 87.69 221 VAL B N 1
ATOM 6926 C CA . VAL B 1 221 ? 0.81 0.678 5.66 1 87.69 221 VAL B CA 1
ATOM 6927 C C . VAL B 1 221 ? -0.377 1.101 6.523 1 87.69 221 VAL B C 1
ATOM 6929 O O . VAL B 1 221 ? -0.241 1.954 7.402 1 87.69 221 VAL B O 1
ATOM 6932 N N . ALA B 1 222 ? -1.557 0.569 6.18 1 88.06 222 ALA B N 1
ATOM 6933 C CA . ALA B 1 222 ? -2.719 0.856 7.016 1 88.06 222 ALA B CA 1
ATOM 6934 C C . ALA B 1 222 ? -2.523 0.321 8.43 1 88.06 222 ALA B C 1
ATOM 6936 O O . ALA B 1 222 ? -1.982 -0.771 8.617 1 88.06 222 ALA B O 1
ATOM 6937 N N . PRO B 1 223 ? -2.934 1.088 9.445 1 91.62 223 PRO B N 1
ATOM 6938 C CA . PRO B 1 223 ? -2.715 0.664 10.828 1 91.62 223 PRO B CA 1
ATOM 6939 C C . PRO B 1 223 ? -3.361 -0.684 11.141 1 91.62 223 PRO B C 1
ATOM 6941 O O . PRO B 1 223 ? -2.787 -1.491 11.875 1 91.62 223 PRO B O 1
ATOM 6944 N N . LEU B 1 224 ? -4.543 -0.909 10.672 1 91.62 224 LEU B N 1
ATOM 6945 C CA . LEU B 1 224 ? -5.227 -2.164 10.961 1 91.62 224 LEU B CA 1
ATOM 6946 C C . LEU B 1 224 ? -4.473 -3.348 10.367 1 91.62 224 LEU B C 1
ATOM 6948 O O . LEU B 1 224 ? -4.375 -4.406 10.992 1 91.62 224 LEU B O 1
ATOM 6952 N N . GLN B 1 225 ? -3.904 -3.191 9.148 1 89.44 225 GLN B N 1
ATOM 6953 C CA . GLN B 1 225 ? -3.117 -4.246 8.516 1 89.44 225 GLN B CA 1
ATOM 6954 C C . GLN B 1 225 ? -1.865 -4.559 9.336 1 89.44 225 GLN B C 1
ATOM 6956 O O . GLN B 1 225 ? -1.486 -5.723 9.477 1 89.44 225 GLN B O 1
ATOM 6961 N N . ALA B 1 226 ? -1.222 -3.508 9.758 1 93.12 226 ALA B N 1
ATOM 6962 C CA . ALA B 1 226 ? -0.045 -3.701 10.602 1 93.12 226 ALA B CA 1
ATOM 6963 C C . ALA B 1 226 ? -0.401 -4.461 11.875 1 93.12 226 ALA B C 1
ATOM 6965 O O . ALA B 1 226 ? 0.321 -5.371 12.289 1 93.12 226 ALA B O 1
ATOM 6966 N N . ALA B 1 227 ? -1.542 -4.102 12.508 1 94.31 227 ALA B N 1
ATOM 6967 C CA . ALA B 1 227 ? -1.98 -4.75 13.742 1 94.31 227 ALA B CA 1
ATOM 6968 C C . ALA B 1 227 ? -2.281 -6.227 13.508 1 94.31 227 ALA B C 1
ATOM 6970 O O . ALA B 1 227 ? -1.948 -7.074 14.344 1 94.31 227 ALA B O 1
ATOM 6971 N N . GLU B 1 228 ? -2.9 -6.523 12.406 1 92.38 228 GLU B N 1
ATOM 6972 C CA . GLU B 1 228 ? -3.256 -7.902 12.086 1 92.38 228 GLU B CA 1
ATOM 6973 C C . GLU B 1 228 ? -2.01 -8.766 11.898 1 92.38 228 GLU B C 1
ATOM 6975 O O . GLU B 1 228 ? -1.96 -9.906 12.359 1 92.38 228 GLU B O 1
ATOM 6980 N N . ALA B 1 229 ? -1.028 -8.203 11.18 1 92.38 229 ALA B N 1
ATOM 6981 C CA . ALA B 1 229 ? 0.22 -8.93 10.969 1 92.38 229 ALA B CA 1
ATOM 6982 C C . ALA B 1 229 ? 0.931 -9.203 12.289 1 92.38 229 ALA B C 1
ATOM 6984 O O . ALA B 1 229 ? 1.44 -10.305 12.508 1 92.38 229 ALA B O 1
ATOM 6985 N N . ILE B 1 230 ? 0.982 -8.211 13.141 1 93.81 230 ILE B N 1
ATOM 6986 C CA . ILE B 1 230 ? 1.646 -8.336 14.43 1 93.81 230 ILE B CA 1
ATOM 6987 C C . ILE B 1 230 ? 0.924 -9.375 15.281 1 93.81 230 ILE B C 1
ATOM 6989 O O . ILE B 1 230 ? 1.562 -10.211 15.93 1 93.81 230 ILE B O 1
ATOM 6993 N N . MET B 1 231 ? -0.415 -9.359 15.266 1 93.56 231 MET B N 1
ATOM 6994 C CA . MET B 1 231 ? -1.21 -10.305 16.031 1 93.56 231 MET B CA 1
ATOM 6995 C C . MET B 1 231 ? -0.973 -11.734 15.547 1 93.56 231 MET B C 1
ATOM 6997 O O . MET B 1 231 ? -0.942 -12.672 16.344 1 93.56 231 MET B O 1
ATOM 7001 N N . SER B 1 232 ? -0.799 -11.898 14.219 1 90.19 232 SER B N 1
ATOM 7002 C CA . SER B 1 232 ? -0.527 -13.219 13.672 1 90.19 232 SER B CA 1
ATOM 7003 C C . SER B 1 232 ? 0.759 -13.805 14.25 1 90.19 232 SER B C 1
ATOM 7005 O O . SER B 1 232 ? 0.795 -14.969 14.648 1 90.19 232 SER B O 1
ATOM 7007 N N . MET B 1 233 ? 1.79 -13.016 14.281 1 89.94 233 MET B N 1
ATOM 7008 C CA . MET B 1 233 ? 3.066 -13.477 14.82 1 89.94 233 MET B CA 1
ATOM 7009 C C . MET B 1 233 ? 2.961 -13.758 16.312 1 89.94 233 MET B C 1
ATOM 7011 O O . MET B 1 233 ? 3.465 -14.773 16.797 1 89.94 233 MET B O 1
ATOM 7015 N N . THR B 1 234 ? 2.289 -12.859 17.047 1 90.25 234 THR B N 1
ATOM 7016 C CA . THR B 1 234 ? 2.188 -12.992 18.484 1 90.25 234 THR B CA 1
ATOM 7017 C C . THR B 1 234 ? 1.401 -14.242 18.875 1 90.25 234 THR B C 1
ATOM 7019 O O . THR B 1 234 ? 1.707 -14.898 19.875 1 90.25 234 THR B O 1
ATOM 7022 N N . LEU B 1 235 ? 0.466 -14.586 18.094 1 89.44 235 LEU B N 1
ATOM 7023 C CA . LEU B 1 235 ? -0.344 -15.766 18.375 1 89.44 235 LEU B CA 1
ATOM 7024 C C . LEU B 1 235 ? 0.442 -17.047 18.109 1 89.44 235 LEU B C 1
ATOM 7026 O O . LEU B 1 235 ? 0.261 -18.047 18.797 1 89.44 235 LEU B O 1
ATOM 7030 N N . VAL B 1 236 ? 1.302 -17 17.125 1 88.06 236 VAL B N 1
ATOM 7031 C CA . VAL B 1 236 ? 2.119 -18.172 16.828 1 88.06 236 VAL B CA 1
ATOM 7032 C C . VAL B 1 236 ? 3.123 -18.391 17.953 1 88.06 236 VAL B C 1
ATOM 7034 O O . VAL B 1 236 ? 3.434 -19.531 18.297 1 88.06 236 VAL B O 1
ATOM 7037 N N . LYS B 1 237 ? 3.58 -17.297 18.562 1 86.5 237 LYS B N 1
ATOM 7038 C CA . LYS B 1 237 ? 4.539 -17.359 19.656 1 86.5 237 LYS B CA 1
ATOM 7039 C C . LYS B 1 237 ? 3.891 -17.906 20.938 1 86.5 237 LYS B C 1
ATOM 7041 O O . LYS B 1 237 ? 4.582 -18.359 21.844 1 86.5 237 LYS B O 1
ATOM 7046 N N . ASN B 1 238 ? 2.549 -17.812 20.922 1 86 238 ASN B N 1
ATOM 7047 C CA . ASN B 1 238 ? 1.8 -18.234 22.109 1 86 238 ASN B CA 1
ATOM 7048 C C . ASN B 1 238 ? 0.763 -19.297 21.766 1 86 238 ASN B C 1
ATOM 7050 O O . ASN B 1 238 ? -0.437 -19.016 21.734 1 86 238 ASN B O 1
ATOM 7054 N N . PRO B 1 239 ? 1.21 -20.484 21.75 1 81.5 239 PRO B N 1
ATOM 7055 C CA . PRO B 1 239 ? 0.297 -21.547 21.328 1 81.5 239 PRO B CA 1
ATOM 7056 C C . PRO B 1 239 ? -0.883 -21.719 22.281 1 81.5 239 PRO B C 1
ATOM 7058 O O . PRO B 1 239 ? -1.989 -22.062 21.859 1 81.5 239 PRO B O 1
ATOM 7061 N N . THR B 1 240 ? -0.625 -21.5 23.531 1 78.69 240 THR B N 1
ATOM 7062 C CA . THR B 1 240 ? -1.709 -21.625 24.5 1 78.69 240 THR B CA 1
ATOM 7063 C C . THR B 1 240 ? -2.803 -20.594 24.234 1 78.69 240 THR B C 1
ATOM 7065 O O . THR B 1 240 ? -3.99 -20.922 24.266 1 78.69 240 THR B O 1
ATOM 7068 N N . ALA B 1 241 ? -2.332 -19.406 23.984 1 78 241 ALA B N 1
ATOM 7069 C CA . ALA B 1 241 ? -3.291 -18.359 23.656 1 78 241 ALA B CA 1
ATOM 7070 C C . ALA B 1 241 ? -3.945 -18.625 22.312 1 78 241 ALA B C 1
ATOM 7072 O O . ALA B 1 241 ? -5.141 -18.375 22.125 1 78 241 ALA B O 1
ATOM 7073 N N . SER B 1 242 ? -3.207 -19.109 21.359 1 78.62 242 SER B N 1
ATOM 7074 C CA . SER B 1 242 ? -3.701 -19.375 20.016 1 78.62 242 SER B CA 1
ATOM 7075 C C . SER B 1 242 ? -4.805 -20.438 20.031 1 78.62 242 SER B C 1
ATOM 7077 O O . SER B 1 242 ? -5.754 -20.359 19.25 1 78.62 242 SER B O 1
ATOM 7079 N N . ALA B 1 243 ? -4.652 -21.375 20.922 1 78.81 243 ALA B N 1
ATOM 7080 C CA . ALA B 1 243 ? -5.633 -22.469 21.016 1 78.81 243 ALA B CA 1
ATOM 7081 C C . ALA B 1 243 ? -6.969 -21.938 21.547 1 78.81 243 ALA B C 1
ATOM 7083 O O . ALA B 1 243 ? -8.031 -22.453 21.172 1 78.81 243 ALA B O 1
ATOM 7084 N N . LYS B 1 244 ? -6.891 -20.922 22.359 1 77.12 244 LYS B N 1
ATOM 7085 C CA . LYS B 1 244 ? -8.094 -20.375 22.969 1 77.12 244 LYS B CA 1
ATOM 7086 C C . LYS B 1 244 ? -8.633 -19.203 22.156 1 77.12 244 LYS B C 1
ATOM 7088 O O . LYS B 1 244 ? -9.719 -18.688 22.438 1 77.12 244 LYS B O 1
ATOM 7093 N N . MET B 1 245 ? -7.926 -18.859 21.141 1 82.31 245 MET B N 1
ATOM 7094 C CA . MET B 1 245 ? -8.258 -17.656 20.391 1 82.31 245 MET B CA 1
ATOM 7095 C C . MET B 1 245 ? -9.25 -17.969 19.281 1 82.31 245 MET B C 1
ATOM 7097 O O . MET B 1 245 ? -8.93 -18.703 18.344 1 82.31 245 MET B O 1
ATOM 7101 N N . THR B 1 246 ? -10.461 -17.531 19.5 1 78.94 246 THR B N 1
ATOM 7102 C CA . THR B 1 246 ? -11.43 -17.625 18.422 1 78.94 246 THR B CA 1
ATOM 7103 C C . THR B 1 246 ? -11.25 -16.469 17.438 1 78.94 246 THR B C 1
ATOM 7105 O O . THR B 1 246 ? -10.555 -15.492 17.734 1 78.94 246 THR B O 1
ATOM 7108 N N . ILE B 1 247 ? -11.82 -16.562 16.359 1 80.19 247 ILE B N 1
ATOM 7109 C CA . ILE B 1 247 ? -11.734 -15.531 15.328 1 80.19 247 ILE B CA 1
ATOM 7110 C C . ILE B 1 247 ? -12.32 -14.227 15.867 1 80.19 247 ILE B C 1
ATOM 7112 O O . ILE B 1 247 ? -11.797 -13.141 15.586 1 80.19 247 ILE B O 1
ATOM 7116 N N . GLU B 1 248 ? -13.352 -14.367 16.656 1 82.12 248 GLU B N 1
ATOM 7117 C CA . GLU B 1 248 ? -14.008 -13.188 17.219 1 82.12 248 GLU B CA 1
ATOM 7118 C C . GLU B 1 248 ? -13.117 -12.5 18.25 1 82.12 248 GLU B C 1
ATOM 7120 O O . GLU B 1 248 ? -13.031 -11.273 18.266 1 82.12 248 GLU B O 1
ATOM 7125 N N . LYS B 1 249 ? -12.461 -13.305 19.031 1 86.44 249 LYS B N 1
ATOM 7126 C CA . LYS B 1 249 ? -11.555 -12.742 20.047 1 86.44 249 LYS B CA 1
ATOM 7127 C C . LYS B 1 249 ? -10.359 -12.062 19.391 1 86.44 249 LYS B C 1
ATOM 7129 O O . LYS B 1 249 ? -9.922 -11 19.828 1 86.44 249 LYS B O 1
ATOM 7134 N N . ARG B 1 250 ? -9.875 -12.766 18.391 1 90.25 250 ARG B N 1
ATOM 7135 C CA . ARG B 1 250 ? -8.758 -12.188 17.641 1 90.25 250 ARG B CA 1
ATOM 7136 C C . ARG B 1 250 ? -9.133 -10.844 17.031 1 90.25 250 ARG B C 1
ATOM 7138 O O . ARG B 1 250 ? -8.375 -9.875 17.141 1 90.25 250 ARG B O 1
ATOM 7145 N N . ARG B 1 251 ? -10.32 -10.828 16.422 1 87.69 251 ARG B N 1
ATOM 7146 C CA . ARG B 1 251 ? -10.789 -9.594 15.797 1 87.69 251 ARG B CA 1
ATOM 7147 C C . ARG B 1 251 ? -11.016 -8.5 16.844 1 87.69 251 ARG B C 1
ATOM 7149 O O . ARG B 1 251 ? -10.75 -7.328 16.578 1 87.69 251 ARG B O 1
ATOM 7156 N N . TYR B 1 252 ? -11.469 -8.953 17.984 1 91.06 252 TYR B N 1
ATOM 7157 C CA . TYR B 1 252 ? -11.688 -8.031 19.109 1 91.06 252 TYR B CA 1
ATOM 7158 C C . TYR B 1 252 ? -10.391 -7.352 19.516 1 91.06 252 TYR B C 1
ATOM 7160 O O . TYR B 1 252 ? -10.344 -6.125 19.656 1 91.06 252 TYR B O 1
ATOM 7168 N N . ILE B 1 253 ? -9.344 -8.078 19.656 1 93.62 253 ILE B N 1
ATOM 7169 C CA . ILE B 1 253 ? -8.047 -7.547 20.078 1 93.62 253 ILE B CA 1
ATOM 7170 C C . ILE B 1 253 ? -7.465 -6.676 18.984 1 93.62 253 ILE B C 1
ATOM 7172 O O . ILE B 1 253 ? -6.926 -5.598 19.25 1 93.62 253 ILE B O 1
ATOM 7176 N N . GLU B 1 254 ? -7.598 -7.133 17.75 1 94.44 254 GLU B N 1
ATOM 7177 C CA . GLU B 1 254 ? -7.082 -6.379 16.609 1 94.44 254 GLU B CA 1
ATOM 7178 C C . GLU B 1 254 ? -7.758 -5.016 16.5 1 94.44 254 GLU B C 1
ATOM 7180 O O . GLU B 1 254 ? -7.102 -4.012 16.219 1 94.44 254 GLU B O 1
ATOM 7185 N N . GLN B 1 255 ? -9.055 -4.957 16.734 1 92.19 255 GLN B N 1
ATOM 7186 C CA . GLN B 1 255 ? -9.789 -3.697 16.688 1 92.19 255 GLN B CA 1
ATOM 7187 C C . GLN B 1 255 ? -9.336 -2.762 17.812 1 92.19 255 GLN B C 1
ATOM 7189 O O . GLN B 1 255 ? -9.273 -1.545 17.609 1 92.19 255 GLN B O 1
ATOM 7194 N N . HIS B 1 256 ? -9.039 -3.348 18.922 1 94.31 256 HIS B N 1
ATOM 7195 C CA . HIS B 1 256 ? -8.562 -2.529 20.031 1 94.31 256 HIS B CA 1
ATOM 7196 C C . HIS B 1 256 ? -7.145 -2.02 19.766 1 94.31 256 HIS B C 1
ATOM 7198 O O . HIS B 1 256 ? -6.793 -0.914 20.188 1 94.31 256 HIS B O 1
ATOM 7204 N N . LEU B 1 257 ? -6.332 -2.867 19.109 1 96.25 257 LEU B N 1
ATOM 7205 C CA . LEU B 1 257 ? -5.008 -2.396 18.734 1 96.25 257 LEU B CA 1
ATOM 7206 C C . LEU B 1 257 ? -5.109 -1.233 17.75 1 96.25 257 LEU B C 1
ATOM 7208 O O . LEU B 1 257 ? -4.359 -0.26 17.844 1 96.25 257 LEU B O 1
ATOM 7212 N N . TYR B 1 258 ? -6.047 -1.367 16.828 1 94.69 258 TYR B N 1
ATOM 7213 C CA . TYR B 1 258 ? -6.293 -0.325 15.836 1 94.69 258 TYR B CA 1
ATOM 7214 C C . TYR B 1 258 ? -6.719 0.976 16.516 1 94.69 258 TYR B C 1
ATOM 7216 O O . TYR B 1 258 ? -6.152 2.037 16.234 1 94.69 258 TYR B O 1
ATOM 7224 N N . ARG B 1 259 ? -7.672 0.889 17.375 1 94.19 259 ARG B N 1
ATOM 7225 C CA . ARG B 1 259 ? -8.141 2.059 18.109 1 94.19 259 ARG B CA 1
ATOM 7226 C C . ARG B 1 259 ? -7.055 2.607 19.016 1 94.19 259 ARG B C 1
ATOM 7228 O O . ARG B 1 259 ? -6.898 3.824 19.156 1 94.19 259 ARG B O 1
ATOM 7235 N N . GLY B 1 260 ? -6.391 1.693 19.641 1 96.56 260 GLY B N 1
ATOM 7236 C CA . GLY B 1 260 ? -5.301 2.088 20.531 1 96.56 260 GLY B CA 1
ATOM 7237 C C . GLY B 1 260 ? -4.211 2.865 19.812 1 96.56 260 GLY B C 1
ATOM 7238 O O . GLY B 1 260 ? -3.625 3.787 20.391 1 96.56 260 GLY B O 1
ATOM 7239 N N . TYR B 1 261 ? -3.936 2.518 18.578 1 97.44 261 TYR B N 1
ATOM 7240 C CA . TYR B 1 261 ? -2.922 3.229 17.812 1 97.44 261 TYR B CA 1
ATOM 7241 C C . TYR B 1 261 ? -3.303 4.695 17.625 1 97.44 261 TYR B C 1
ATOM 7243 O O . TYR B 1 261 ? -2.461 5.582 17.766 1 97.44 261 TYR B O 1
ATOM 7251 N N . TRP B 1 262 ? -4.562 4.957 17.25 1 96.5 262 TRP B N 1
ATOM 7252 C CA . TRP B 1 262 ? -5.004 6.332 17.047 1 96.5 262 TRP B CA 1
ATOM 7253 C C . TRP B 1 262 ? -4.918 7.137 18.344 1 96.5 262 TRP B C 1
ATOM 7255 O O . TRP B 1 262 ? -4.504 8.297 18.328 1 96.5 262 TRP B O 1
ATOM 7265 N N . ALA B 1 263 ? -5.316 6.492 19.422 1 97.19 263 ALA B N 1
ATOM 7266 C CA . ALA B 1 263 ? -5.195 7.172 20.719 1 97.19 263 ALA B CA 1
ATOM 7267 C C . ALA B 1 263 ? -3.73 7.426 21.062 1 97.19 263 ALA B C 1
ATOM 7269 O O . ALA B 1 263 ? -3.385 8.492 21.578 1 97.19 263 ALA B O 1
ATOM 7270 N N . TYR B 1 264 ? -2.883 6.406 20.781 1 97.75 264 TYR B N 1
ATOM 7271 C CA . TYR B 1 264 ? -1.441 6.508 20.984 1 97.75 264 TYR B CA 1
ATOM 7272 C C . TYR B 1 264 ? -0.869 7.711 20.25 1 97.75 264 TYR B C 1
ATOM 7274 O O . TYR B 1 264 ? -0.08 8.477 20.812 1 97.75 264 TYR B O 1
ATOM 7282 N N . GLU B 1 265 ? -1.276 7.922 19.016 1 97.62 265 GLU B N 1
ATOM 7283 C CA . GLU B 1 265 ? -0.788 9.047 18.219 1 97.62 265 GLU B CA 1
ATOM 7284 C C . GLU B 1 265 ? -1.285 10.375 18.781 1 97.62 265 GLU B C 1
ATOM 7286 O O . GLU B 1 265 ? -0.553 11.367 18.781 1 97.62 265 GLU B O 1
ATOM 7291 N N . CYS B 1 266 ? -2.549 10.398 19.203 1 97.38 266 CYS B N 1
ATOM 7292 C CA . CYS B 1 266 ? -3.145 11.625 19.719 1 97.38 266 CYS B CA 1
ATOM 7293 C C . CYS B 1 266 ? -2.516 12.023 21.047 1 97.38 266 CYS B C 1
ATOM 7295 O O . CYS B 1 266 ? -2.514 13.203 21.406 1 97.38 266 CYS B O 1
ATOM 7297 N N . LEU B 1 267 ? -1.964 11.039 21.797 1 97.5 267 LEU B N 1
ATOM 7298 C CA . LEU B 1 267 ? -1.404 11.312 23.125 1 97.5 267 LEU B CA 1
ATOM 7299 C C . LEU B 1 267 ? 0.114 11.438 23.047 1 97.5 267 LEU B C 1
ATOM 7301 O O . LEU B 1 267 ? 0.775 11.602 24.078 1 97.5 267 LEU B O 1
ATOM 7305 N N . THR B 1 268 ? 0.692 11.266 21.859 1 97.19 268 THR B N 1
ATOM 7306 C CA . THR B 1 268 ? 2.113 11.516 21.656 1 97.19 268 THR B CA 1
ATOM 7307 C C . THR B 1 268 ? 2.389 13.016 21.578 1 97.19 268 THR B C 1
ATOM 7309 O O . THR B 1 268 ? 1.719 13.734 20.828 1 97.19 268 THR B O 1
ATOM 7312 N N . VAL B 1 269 ? 3.258 13.477 22.391 1 94.94 269 VAL B N 1
ATOM 7313 C CA . VAL B 1 269 ? 3.594 14.898 22.406 1 94.94 269 VAL B CA 1
ATOM 7314 C C . VAL B 1 269 ? 4.473 15.25 21.219 1 94.94 269 VAL B C 1
ATOM 7316 O O . VAL B 1 269 ? 5.566 14.703 21.062 1 94.94 269 VAL B O 1
ATOM 7319 N N . ARG B 1 270 ? 3.895 16.125 20.375 1 94.56 270 ARG B N 1
ATOM 7320 C CA . ARG B 1 270 ? 4.609 16.516 19.172 1 94.56 270 ARG B CA 1
ATOM 7321 C C . ARG B 1 270 ? 4.73 18.031 19.047 1 94.56 270 ARG B C 1
ATOM 7323 O O . ARG B 1 270 ? 3.879 18.766 19.562 1 94.56 270 ARG B O 1
ATOM 7330 N N . ASN B 1 271 ? 5.789 18.453 18.547 1 93.31 271 ASN B N 1
ATOM 7331 C CA . ASN B 1 271 ? 5.98 19.828 18.125 1 93.31 271 ASN B CA 1
ATOM 7332 C C . ASN B 1 271 ? 6.066 19.938 16.609 1 93.31 271 ASN B C 1
ATOM 7334 O O . ASN B 1 271 ? 7.074 19.562 16 1 93.31 271 ASN B O 1
ATOM 7338 N N . ALA B 1 272 ? 5.023 20.422 16 1 95.25 272 ALA B N 1
ATOM 7339 C CA . ALA B 1 272 ? 4.949 20.484 14.539 1 95.25 272 ALA B CA 1
ATOM 7340 C C . ALA B 1 272 ? 6.102 21.297 13.969 1 95.25 272 ALA B C 1
ATOM 7342 O O . ALA B 1 272 ? 6.516 21.094 12.82 1 95.25 272 ALA B O 1
ATOM 7343 N N . ASP B 1 273 ? 6.715 22.234 14.719 1 96.19 273 ASP B N 1
ATOM 7344 C CA . ASP B 1 273 ? 7.801 23.078 14.25 1 96.19 273 ASP B CA 1
ATOM 7345 C C . ASP B 1 273 ? 9.086 22.281 14.055 1 96.19 273 ASP B C 1
ATOM 7347 O O . ASP B 1 273 ? 10.008 22.719 13.367 1 96.19 273 ASP B O 1
ATOM 7351 N N . ASP B 1 274 ? 9.148 21.109 14.68 1 94.12 274 ASP B N 1
ATOM 7352 C CA . ASP B 1 274 ? 10.312 20.25 14.508 1 94.12 274 ASP B CA 1
ATOM 7353 C C . ASP B 1 274 ? 10.43 19.766 13.062 1 94.12 274 ASP B C 1
ATOM 7355 O O . ASP B 1 274 ? 11.508 19.344 12.625 1 94.12 274 ASP B O 1
ATOM 7359 N N . ALA B 1 275 ? 9.328 19.844 12.359 1 96.25 275 ALA B N 1
ATOM 7360 C CA . ALA B 1 275 ? 9.312 19.328 10.992 1 96.25 275 ALA B CA 1
ATOM 7361 C C . ALA B 1 275 ? 9.523 20.453 9.977 1 96.25 275 ALA B C 1
ATOM 7363 O O . ALA B 1 275 ? 9.328 20.25 8.773 1 96.25 275 ALA B O 1
ATOM 7364 N N . ILE B 1 276 ? 9.906 21.641 10.438 1 97.69 276 ILE B N 1
ATOM 7365 C CA . ILE B 1 276 ? 10.203 22.734 9.531 1 97.69 276 ILE B CA 1
ATOM 7366 C C . ILE B 1 276 ? 11.57 22.516 8.883 1 97.69 276 ILE B C 1
ATOM 7368 O O . ILE B 1 276 ? 12.516 22.078 9.547 1 97.69 276 ILE B O 1
ATOM 7372 N N . CYS B 1 277 ? 11.68 22.766 7.594 1 96.62 277 CYS B N 1
ATOM 7373 C CA . CYS B 1 277 ? 12.906 22.562 6.832 1 96.62 277 CYS B CA 1
ATOM 7374 C C . CYS B 1 277 ? 14.07 23.312 7.469 1 96.62 277 CYS B C 1
ATOM 7376 O O . CYS B 1 277 ? 13.961 24.5 7.758 1 96.62 277 CYS B O 1
ATOM 7378 N N . GLY B 1 278 ? 15.18 22.641 7.688 1 94.38 278 GLY B N 1
ATOM 7379 C CA . GLY B 1 278 ? 16.344 23.234 8.305 1 94.38 278 GLY B CA 1
ATOM 7380 C C . GLY B 1 278 ? 17.094 24.172 7.371 1 94.38 278 GLY B C 1
ATOM 7381 O O . GLY B 1 278 ? 17.906 24.984 7.82 1 94.38 278 GLY B O 1
ATOM 7382 N N . LEU B 1 279 ? 16.797 24.109 6.105 1 91.88 279 LEU B N 1
ATOM 7383 C CA . LEU B 1 279 ? 17.469 24.953 5.117 1 91.88 279 LEU B CA 1
ATOM 7384 C C . LEU B 1 279 ? 16.625 26.172 4.766 1 91.88 279 LEU B C 1
ATOM 7386 O O . LEU B 1 279 ? 17.125 27.297 4.777 1 91.88 279 LEU B O 1
ATOM 7390 N N . CYS B 1 280 ? 15.367 26.016 4.566 1 93.75 280 CYS B N 1
ATOM 7391 C CA . CYS B 1 280 ? 14.484 27.094 4.145 1 93.75 280 CYS B CA 1
ATOM 7392 C C . CYS B 1 280 ? 13.898 27.812 5.352 1 93.75 280 CYS B C 1
ATOM 7394 O O . CYS B 1 280 ? 13.547 29 5.262 1 93.75 280 CYS B O 1
ATOM 7396 N N . GLY B 1 281 ? 13.727 27.031 6.445 1 95.38 281 GLY B N 1
ATOM 7397 C CA . GLY B 1 281 ? 13 27.594 7.566 1 95.38 281 GLY B CA 1
ATOM 7398 C C . GLY B 1 281 ? 11.547 27.891 7.242 1 95.38 281 GLY B C 1
ATOM 7399 O O . GLY B 1 281 ? 10.883 27.125 6.555 1 95.38 281 GLY B O 1
ATOM 7400 N N . VAL B 1 282 ? 11.062 29.062 7.773 1 95.81 282 VAL B N 1
ATOM 7401 C CA . VAL B 1 282 ? 9.664 29.422 7.594 1 95.81 282 VAL B CA 1
ATOM 7402 C C . VAL B 1 282 ? 9.5 30.266 6.336 1 95.81 282 VAL B C 1
ATOM 7404 O O . VAL B 1 282 ? 8.398 30.75 6.043 1 95.81 282 VAL B O 1
ATOM 7407 N N . ALA B 1 283 ? 10.555 30.453 5.559 1 95.31 283 ALA B N 1
ATOM 7408 C CA . ALA B 1 283 ? 10.5 31.359 4.418 1 95.31 283 ALA B CA 1
ATOM 7409 C C . ALA B 1 283 ? 11.172 30.734 3.193 1 95.31 283 ALA B C 1
ATOM 7411 O O . ALA B 1 283 ? 12.141 31.297 2.664 1 95.31 283 ALA B O 1
ATOM 7412 N N . PRO B 1 284 ? 10.562 29.719 2.65 1 95.38 284 PRO B N 1
ATOM 7413 C CA . PRO B 1 284 ? 11.141 29.156 1.426 1 95.38 284 PRO B CA 1
ATOM 7414 C C . PRO B 1 284 ? 11.008 30.094 0.227 1 95.38 284 PRO B C 1
ATOM 7416 O O . PRO B 1 284 ? 9.984 30.766 0.081 1 95.38 284 PRO B O 1
ATOM 7419 N N . LYS B 1 285 ? 12 30.109 -0.622 1 94.69 285 LYS B N 1
ATOM 7420 C CA . LYS B 1 285 ? 11.984 30.938 -1.825 1 94.69 285 LYS B CA 1
ATOM 7421 C C . LYS B 1 285 ? 10.992 30.406 -2.848 1 94.69 285 LYS B C 1
ATOM 7423 O O . LYS B 1 285 ? 10.383 31.188 -3.592 1 94.69 285 LYS B O 1
ATOM 7428 N N . VAL B 1 286 ? 10.969 29.141 -2.873 1 95.88 286 VAL B N 1
ATOM 7429 C CA . VAL B 1 286 ? 10.086 28.469 -3.822 1 95.88 286 VAL B CA 1
ATOM 7430 C C . VAL B 1 286 ? 9.227 27.438 -3.094 1 95.88 286 VAL B C 1
ATOM 7432 O O . VAL B 1 286 ? 9.695 26.766 -2.176 1 95.88 286 VAL B O 1
ATOM 7435 N N . GLU B 1 287 ? 7.965 27.391 -3.381 1 96.5 287 GLU B N 1
ATOM 7436 C CA . GLU B 1 287 ? 7.074 26.344 -2.873 1 96.5 287 GLU B CA 1
ATOM 7437 C C . GLU B 1 287 ? 6.32 25.672 -4.012 1 96.5 287 GLU B C 1
ATOM 7439 O O . GLU B 1 287 ? 5.914 26.328 -4.973 1 96.5 287 GLU B O 1
ATOM 7444 N N . PHE B 1 288 ? 6.227 24.422 -3.959 1 94.56 288 PHE B N 1
ATOM 7445 C CA . PHE B 1 288 ? 5.512 23.609 -4.941 1 94.56 288 PHE B CA 1
ATOM 7446 C C . PHE B 1 288 ? 4.16 23.172 -4.395 1 94.56 288 PHE B C 1
ATOM 7448 O O . PHE B 1 288 ? 4.086 22.578 -3.322 1 94.56 288 PHE B O 1
ATOM 7455 N N . ALA B 1 289 ? 3.152 23.516 -5.098 1 94.94 289 ALA B N 1
ATOM 7456 C CA . ALA B 1 289 ? 1.817 23.078 -4.711 1 94.94 289 ALA B CA 1
ATOM 7457 C C . ALA B 1 289 ? 1.368 21.891 -5.555 1 94.94 289 ALA B C 1
ATOM 7459 O O . ALA B 1 289 ? 1.55 21.875 -6.777 1 94.94 289 ALA B O 1
ATOM 7460 N N . GLU B 1 290 ? 0.865 20.891 -4.855 1 90.19 290 GLU B N 1
ATOM 7461 C CA . GLU B 1 290 ? 0.373 19.688 -5.531 1 90.19 290 GLU B CA 1
ATOM 7462 C C . GLU B 1 290 ? -0.975 19.25 -4.965 1 90.19 290 GLU B C 1
ATOM 7464 O O . GLU B 1 290 ? -1.154 19.188 -3.746 1 90.19 290 GLU B O 1
ATOM 7469 N N . SER B 1 291 ? -1.893 19.047 -5.887 1 89.06 291 SER B N 1
ATOM 7470 C CA . SER B 1 291 ? -3.199 18.531 -5.488 1 89.06 291 SER B CA 1
ATOM 7471 C C . SER B 1 291 ? -3.279 17.016 -5.66 1 89.06 291 SER B C 1
ATOM 7473 O O . SER B 1 291 ? -2.773 16.469 -6.641 1 89.06 291 SER B O 1
ATOM 7475 N N . CYS B 1 292 ? -3.809 16.391 -4.637 1 86.38 292 CYS B N 1
ATOM 7476 C CA . CYS B 1 292 ? -3.994 14.945 -4.688 1 86.38 292 CYS B CA 1
ATOM 7477 C C . CYS B 1 292 ? -5.461 14.578 -4.512 1 86.38 292 CYS B C 1
ATOM 7479 O O . CYS B 1 292 ? -5.902 14.281 -3.398 1 86.38 292 CYS B O 1
ATOM 7481 N N . PRO B 1 293 ? -6.168 14.367 -5.617 1 84.12 293 PRO B N 1
ATOM 7482 C CA . PRO B 1 293 ? -7.594 14.047 -5.516 1 84.12 293 PRO B CA 1
ATOM 7483 C C . PRO B 1 293 ? -7.848 12.641 -4.984 1 84.12 293 PRO B C 1
ATOM 7485 O O . PRO B 1 293 ? -8.938 12.359 -4.477 1 84.12 293 PRO B O 1
ATOM 7488 N N . LYS B 1 294 ? -6.867 11.812 -5.125 1 77.19 294 LYS B N 1
ATOM 7489 C CA . LYS B 1 294 ? -7.039 10.43 -4.684 1 77.19 294 LYS B CA 1
ATOM 7490 C C . LYS B 1 294 ? -7.023 10.336 -3.16 1 77.19 294 LYS B C 1
ATOM 7492 O O . LYS B 1 294 ? -7.512 9.359 -2.586 1 77.19 294 LYS B O 1
ATOM 7497 N N . ASP B 1 295 ? -6.441 11.352 -2.543 1 84.62 295 ASP B N 1
ATOM 7498 C CA . ASP B 1 295 ? -6.453 11.422 -1.085 1 84.62 295 ASP B CA 1
ATOM 7499 C C . ASP B 1 295 ? -7.77 12.008 -0.576 1 84.62 295 ASP B C 1
ATOM 7501 O O . ASP B 1 295 ? -7.785 13.094 0.01 1 84.62 295 ASP B O 1
ATOM 7505 N N . CYS B 1 296 ? -8.844 11.234 -0.799 1 88.31 296 CYS B N 1
ATOM 7506 C CA . CYS B 1 296 ? -10.172 11.727 -0.461 1 88.31 296 CYS B CA 1
ATOM 7507 C C . CYS B 1 296 ? -10.906 10.742 0.438 1 88.31 296 CYS B C 1
ATOM 7509 O O . CYS B 1 296 ? -10.398 9.648 0.716 1 88.31 296 CYS B O 1
ATOM 7511 N N . ILE B 1 297 ? -11.945 11.18 1.047 1 88.88 297 ILE B N 1
ATOM 7512 C CA . ILE B 1 297 ? -12.828 10.344 1.861 1 88.88 297 ILE B CA 1
ATOM 7513 C C . ILE B 1 297 ? -14.258 10.43 1.327 1 88.88 297 ILE B C 1
ATOM 7515 O O . ILE B 1 297 ? -14.641 11.422 0.711 1 88.88 297 ILE B O 1
ATOM 7519 N N . SER B 1 298 ? -14.977 9.328 1.441 1 87.25 298 SER B N 1
ATOM 7520 C CA . SER B 1 298 ? -16.391 9.344 1.073 1 87.25 298 SER B CA 1
ATOM 7521 C C . SER B 1 298 ? -17.203 10.211 2.031 1 87.25 298 SER B C 1
ATOM 7523 O O . SER B 1 298 ? -17.016 10.141 3.248 1 87.25 298 SER B O 1
ATOM 7525 N N . LEU B 1 299 ? -18.016 11.062 1.494 1 88.56 299 LEU B N 1
ATOM 7526 C CA . LEU B 1 299 ? -18.859 11.945 2.303 1 88.56 299 LEU B CA 1
ATOM 7527 C C . LEU B 1 299 ? -20.297 11.469 2.291 1 88.56 299 LEU B C 1
ATOM 7529 O O . LEU B 1 299 ? -21.203 12.172 2.77 1 88.56 299 LEU B O 1
ATOM 7533 N N . SER B 1 300 ? -20.609 10.344 1.706 1 83.5 300 SER B N 1
ATOM 7534 C CA . SER B 1 300 ? -21.969 9.82 1.581 1 83.5 300 SER B CA 1
ATOM 7535 C C . SER B 1 300 ? -22.641 9.719 2.943 1 83.5 300 SER B C 1
ATOM 7537 O O . SER B 1 300 ? -23.844 9.961 3.062 1 83.5 300 SER B O 1
ATOM 7539 N N . GLY B 1 301 ? -22.016 9.484 4.008 1 82.19 301 GLY B N 1
ATOM 7540 C CA . GLY B 1 301 ? -22.625 9.32 5.32 1 82.19 301 GLY B CA 1
ATOM 7541 C C . GLY B 1 301 ? -22.391 10.508 6.238 1 82.19 301 GLY B C 1
ATOM 7542 O O . GLY B 1 301 ? -22.688 10.445 7.43 1 82.19 301 GLY B O 1
ATOM 7543 N N . ILE B 1 302 ? -21.984 11.641 5.691 1 89.75 302 ILE B N 1
ATOM 7544 C CA . ILE B 1 302 ? -21.672 12.812 6.504 1 89.75 302 ILE B CA 1
ATOM 7545 C C . ILE B 1 302 ? -22.312 14.055 5.887 1 89.75 302 ILE B C 1
ATOM 7547 O O . ILE B 1 302 ? -22.109 14.352 4.711 1 89.75 302 ILE B O 1
ATOM 7551 N N . LYS B 1 303 ? -23.094 14.648 6.625 1 92.19 303 LYS B N 1
ATOM 7552 C CA . LYS B 1 303 ? -23.688 15.914 6.195 1 92.19 303 LYS B CA 1
ATOM 7553 C C . LYS B 1 303 ? -22.75 17.078 6.484 1 92.19 303 LYS B C 1
ATOM 7555 O O . LYS B 1 303 ? -22.5 17.406 7.648 1 92.19 303 LYS B O 1
ATOM 7560 N N . ILE B 1 304 ? -22.297 17.703 5.477 1 92.38 304 ILE B N 1
ATOM 7561 C CA . ILE B 1 304 ? -21.438 18.859 5.629 1 92.38 304 ILE B CA 1
ATOM 7562 C C . ILE B 1 304 ? -22.281 20.141 5.594 1 92.38 304 ILE B C 1
ATOM 7564 O O . ILE B 1 304 ? -23 20.391 4.621 1 92.38 304 ILE B O 1
ATOM 7568 N N . LYS B 1 305 ? -22.141 20.891 6.625 1 91.5 305 LYS B N 1
ATOM 7569 C CA . LYS B 1 305 ? -22.875 22.156 6.723 1 91.5 305 LYS B CA 1
ATOM 7570 C C . LYS B 1 305 ? -21.984 23.328 6.34 1 91.5 305 LYS B C 1
ATOM 7572 O O . LYS B 1 305 ? -20.797 23.344 6.656 1 91.5 305 LYS B O 1
ATOM 7577 N N . TRP B 1 306 ? -22.609 24.234 5.617 1 88.25 306 TRP B N 1
ATOM 7578 C CA . TRP B 1 306 ? -21.906 25.453 5.223 1 88.25 306 TRP B CA 1
ATOM 7579 C C . TRP B 1 306 ? -22.656 26.688 5.695 1 88.25 306 TRP B C 1
ATOM 7581 O O . TRP B 1 306 ? -23.891 26.672 5.828 1 88.25 306 TRP B O 1
ATOM 7591 N N . PRO B 1 307 ? -21.984 27.688 5.988 1 81.12 307 PRO B N 1
ATOM 7592 C CA . PRO B 1 307 ? -22.688 28.922 6.398 1 81.12 307 PRO B CA 1
ATOM 7593 C C . PRO B 1 307 ? -23.578 29.484 5.301 1 81.12 307 PRO B C 1
ATOM 7595 O O . PRO B 1 307 ? -23.266 29.344 4.113 1 81.12 307 PRO B O 1
ATOM 7598 N N . GLU B 1 308 ? -25 29.719 5.598 1 68.69 308 GLU B N 1
ATOM 7599 C CA . GLU B 1 308 ? -25.953 30.25 4.625 1 68.69 308 GLU B CA 1
ATOM 7600 C C . GLU B 1 308 ? -25.406 31.5 3.945 1 68.69 308 GLU B C 1
ATOM 7602 O O . GLU B 1 308 ? -25.188 31.516 2.732 1 68.69 308 GLU B O 1
ATOM 7607 N N . SER B 1 309 ? -26.047 32.875 4.496 1 55.53 309 SER B N 1
ATOM 7608 C CA . SER B 1 309 ? -25.844 34.156 3.828 1 55.53 309 SER B CA 1
ATOM 7609 C C . SER B 1 309 ? -24.375 34.562 3.84 1 55.53 309 SER B C 1
ATOM 7611 O O . SER B 1 309 ? -23.75 34.625 4.902 1 55.53 309 SER B O 1
ATOM 7613 N N . PRO B 1 310 ? -23.75 34.188 2.873 1 52.84 310 PRO B N 1
ATOM 7614 C CA . PRO B 1 310 ? -22.297 34.375 2.865 1 52.84 310 PRO B CA 1
ATOM 7615 C C . PRO B 1 310 ? -21.891 35.781 3.223 1 52.84 310 PRO B C 1
ATOM 7617 O O . PRO B 1 310 ? -22.234 36.75 2.51 1 52.84 310 PRO B O 1
ATOM 7620 N N . PRO B 1 311 ? -22.125 36.25 4.41 1 49.28 311 PRO B N 1
ATOM 7621 C CA . PRO B 1 311 ? -21.359 37.5 4.367 1 49.28 311 PRO B CA 1
ATOM 7622 C C . PRO B 1 311 ? -19.922 37.281 3.854 1 49.28 311 PRO B C 1
ATOM 7624 O O . PRO B 1 311 ? -19.375 36.188 3.977 1 49.28 311 PRO B O 1
ATOM 7627 N N . PHE B 1 312 ? -19.562 38.094 2.686 1 54.34 312 PHE B N 1
ATOM 7628 C CA . PHE B 1 312 ? -18.234 38.188 2.082 1 54.34 312 PHE B CA 1
ATOM 7629 C C . PHE B 1 312 ? -17.141 38.125 3.148 1 54.34 312 PHE B C 1
ATOM 7631 O O . PHE B 1 312 ? -15.969 38.344 2.857 1 54.34 312 PHE B O 1
ATOM 7638 N N . SER B 1 313 ? -17.594 37.844 4.398 1 58.81 313 SER B N 1
ATOM 7639 C CA . SER B 1 313 ? -16.516 37.969 5.371 1 58.81 313 SER B CA 1
ATOM 7640 C C . SER B 1 313 ? -15.727 36.656 5.484 1 58.81 313 SER B C 1
ATOM 7642 O O . SER B 1 313 ? -16.312 35.562 5.539 1 58.81 313 SER B O 1
ATOM 7644 N N . GLU B 1 314 ? -14.531 36.719 5.109 1 73.38 314 GLU B N 1
ATOM 7645 C CA . GLU B 1 314 ? -13.562 35.625 5.238 1 73.38 314 GLU B CA 1
ATOM 7646 C C . GLU B 1 314 ? -13.188 35.406 6.699 1 73.38 314 GLU B C 1
ATOM 7648 O O . GLU B 1 314 ? -12.227 35.969 7.203 1 73.38 314 GLU B O 1
ATOM 7653 N N . ASP B 1 315 ? -14.016 34.562 7.422 1 77.88 315 ASP B N 1
ATOM 7654 C CA . ASP B 1 315 ? -13.805 34.281 8.836 1 77.88 315 ASP B CA 1
ATOM 7655 C C . ASP B 1 315 ? -12.578 33.406 9.039 1 77.88 315 ASP B C 1
ATOM 7657 O O . ASP B 1 315 ? -12.266 32.562 8.188 1 77.88 315 ASP B O 1
ATOM 7661 N N . SER B 1 316 ? -11.945 33.719 10.211 1 89.5 316 SER B N 1
ATOM 7662 C CA . SER B 1 316 ? -10.75 32.969 10.57 1 89.5 316 SER B CA 1
ATOM 7663 C C . SER B 1 316 ? -11.102 31.594 11.086 1 89.5 316 SER B C 1
ATOM 7665 O O . SER B 1 316 ? -12.148 31.406 11.711 1 89.5 316 SER B O 1
ATOM 7667 N N . VAL B 1 317 ? -10.391 30.688 10.75 1 94 317 VAL B N 1
ATOM 7668 C CA . VAL B 1 317 ? -10.531 29.297 11.211 1 94 317 VAL B CA 1
ATOM 7669 C C . VAL B 1 317 ? -9.703 29.078 12.469 1 94 317 VAL B C 1
ATOM 7671 O O . VAL B 1 317 ? -8.57 29.562 12.57 1 94 317 VAL B O 1
ATOM 7674 N N . ASP B 1 318 ? -10.305 28.531 13.516 1 95.19 318 ASP B N 1
ATOM 7675 C CA . ASP B 1 318 ? -9.562 28.125 14.703 1 95.19 318 ASP B CA 1
ATOM 7676 C C . ASP B 1 318 ? -8.773 26.828 14.445 1 95.19 318 ASP B C 1
ATOM 7678 O O . ASP B 1 318 ? -9.273 25.734 14.695 1 95.19 318 ASP B O 1
ATOM 7682 N N . VAL B 1 319 ? -7.57 27.031 14.094 1 97 319 VAL B N 1
ATOM 7683 C CA . VAL B 1 319 ? -6.758 25.906 13.648 1 97 319 VAL B CA 1
ATOM 7684 C C . VAL B 1 319 ? -6.555 24.922 14.805 1 97 319 VAL B C 1
ATOM 7686 O O . VAL B 1 319 ? -6.801 23.719 14.664 1 97 319 VAL B O 1
ATOM 7689 N N . ASP B 1 320 ? -6.098 25.391 15.945 1 95.31 320 ASP B N 1
ATOM 7690 C CA . ASP B 1 320 ? -5.82 24.516 17.094 1 95.31 320 ASP B CA 1
ATOM 7691 C C . ASP B 1 320 ? -7.102 23.875 17.609 1 95.31 320 ASP B C 1
ATOM 7693 O O . ASP B 1 320 ? -7.082 22.719 18.047 1 95.31 320 ASP B O 1
ATOM 7697 N N . GLY B 1 321 ? -8.188 24.672 17.547 1 95.62 321 GLY B N 1
ATOM 7698 C CA . GLY B 1 321 ? -9.469 24.125 17.969 1 95.62 321 GLY B CA 1
ATOM 7699 C C . GLY B 1 321 ? -9.93 22.969 17.109 1 95.62 321 GLY B C 1
ATOM 7700 O O . GLY B 1 321 ? -10.469 21.984 17.609 1 95.62 321 GLY B O 1
ATOM 7701 N N . PHE B 1 322 ? -9.789 23.047 15.891 1 97.44 322 PHE B N 1
ATOM 7702 C CA . PHE B 1 322 ? -10.188 22 14.969 1 97.44 322 PHE B CA 1
ATOM 7703 C C . PHE B 1 322 ? -9.414 20.719 15.242 1 97.44 322 PHE B C 1
ATOM 7705 O O . PHE B 1 322 ? -10 19.641 15.359 1 97.44 322 PHE B O 1
ATOM 7712 N N . TRP B 1 323 ? -8.078 20.812 15.258 1 97.5 323 TRP B N 1
ATOM 7713 C CA . TRP B 1 323 ? -7.238 19.641 15.461 1 97.5 323 TRP B CA 1
ATOM 7714 C C . TRP B 1 323 ? -7.484 19.016 16.828 1 97.5 323 TRP B C 1
ATOM 7716 O O . TRP B 1 323 ? -7.492 17.797 16.984 1 97.5 323 TRP B O 1
ATOM 7726 N N . ALA B 1 324 ? -7.688 19.859 17.844 1 95.75 324 ALA B N 1
ATOM 7727 C CA . ALA B 1 324 ? -8.031 19.359 19.172 1 95.75 324 ALA B CA 1
ATOM 7728 C C . ALA B 1 324 ? -9.344 18.562 19.141 1 95.75 324 ALA B C 1
ATOM 7730 O O . ALA B 1 324 ? -9.477 17.547 19.812 1 95.75 324 ALA B O 1
ATOM 7731 N N . GLU B 1 325 ? -10.273 19.094 18.422 1 95.75 325 GLU B N 1
ATOM 7732 C CA . GLU B 1 325 ? -11.562 18.406 18.312 1 95.75 325 GLU B CA 1
ATOM 7733 C C . GLU B 1 325 ? -11.406 17.031 17.672 1 95.75 325 GLU B C 1
ATOM 7735 O O . GLU B 1 325 ? -12.031 16.062 18.109 1 95.75 325 GLU B O 1
ATOM 7740 N N . MET B 1 326 ? -10.656 16.938 16.547 1 96.88 326 MET B N 1
ATOM 7741 C CA . MET B 1 326 ? -10.414 15.656 15.898 1 96.88 326 MET B CA 1
ATOM 7742 C C . MET B 1 326 ? -9.75 14.672 16.844 1 96.88 326 MET B C 1
ATOM 7744 O O . MET B 1 326 ? -10.125 13.5 16.906 1 96.88 326 MET B O 1
ATOM 7748 N N . GLU B 1 327 ? -8.789 15.117 17.609 1 96.81 327 GLU B N 1
ATOM 7749 C CA . GLU B 1 327 ? -8.078 14.266 18.562 1 96.81 327 GLU B CA 1
ATOM 7750 C C . GLU B 1 327 ? -9 13.828 19.703 1 96.81 327 GLU B C 1
ATOM 7752 O O . GLU B 1 327 ? -8.992 12.664 20.109 1 96.81 327 GLU B O 1
ATOM 7757 N N . ASN B 1 328 ? -9.727 14.789 20.234 1 95.12 328 ASN B N 1
ATOM 7758 C CA . ASN B 1 328 ? -10.625 14.477 21.344 1 95.12 328 ASN B CA 1
ATOM 7759 C C . ASN B 1 328 ? -11.672 13.445 20.938 1 95.12 328 ASN B C 1
ATOM 7761 O O . ASN B 1 328 ? -12.016 12.555 21.719 1 95.12 328 ASN B O 1
ATOM 7765 N N . LYS B 1 329 ? -12.188 13.641 19.75 1 94.38 329 LYS B N 1
ATOM 7766 C CA . LYS B 1 329 ? -13.164 12.672 19.266 1 94.38 329 LYS B CA 1
ATOM 7767 C C . LYS B 1 329 ? -12.562 11.273 19.188 1 94.38 329 LYS B C 1
ATOM 7769 O O . LYS B 1 329 ? -13.227 10.289 19.531 1 94.38 329 LYS B O 1
ATOM 7774 N N . THR B 1 330 ? -11.344 11.172 18.797 1 95 330 THR B N 1
ATOM 7775 C CA . THR B 1 330 ? -10.648 9.891 18.719 1 95 330 THR B CA 1
ATOM 7776 C C . THR B 1 330 ? -10.477 9.289 20.109 1 95 330 THR B C 1
ATOM 7778 O O . THR B 1 330 ? -10.711 8.094 20.312 1 95 330 THR B O 1
ATOM 7781 N N . LEU B 1 331 ? -10.062 10.086 21.047 1 95.88 331 LEU B N 1
ATOM 7782 C CA . LEU B 1 331 ? -9.859 9.617 22.406 1 95.88 331 LEU B CA 1
ATOM 7783 C C . LEU B 1 331 ? -11.18 9.195 23.047 1 95.88 331 LEU B C 1
ATOM 7785 O O . LEU B 1 331 ? -11.234 8.211 23.797 1 95.88 331 LEU B O 1
ATOM 7789 N N . GLU B 1 332 ? -12.211 9.914 22.75 1 93.69 332 GLU B N 1
ATOM 7790 C CA . GLU B 1 332 ? -13.531 9.57 23.266 1 93.69 332 GLU B CA 1
ATOM 7791 C C . GLU B 1 332 ? -13.992 8.211 22.734 1 93.69 332 GLU B C 1
ATOM 7793 O O . GLU B 1 332 ? -14.539 7.402 23.5 1 93.69 332 GLU B O 1
ATOM 7798 N N . GLN B 1 333 ? -13.727 8.016 21.516 1 89.44 333 GLN B N 1
ATOM 7799 C CA . GLN B 1 333 ? -14.156 6.77 20.906 1 89.44 333 GLN B CA 1
ATOM 7800 C C . GLN B 1 333 ? -13.398 5.578 21.484 1 89.44 333 GLN B C 1
ATOM 7802 O O . GLN B 1 333 ? -13.906 4.453 21.484 1 89.44 333 GLN B O 1
ATOM 7807 N N . VAL B 1 334 ? -12.234 5.82 21.938 1 89.5 334 VAL B N 1
ATOM 7808 C CA . VAL B 1 334 ? -11.438 4.746 22.516 1 89.5 334 VAL B CA 1
ATOM 7809 C C . VAL B 1 334 ? -11.844 4.539 23.969 1 89.5 334 VAL B C 1
ATOM 7811 O O . VAL B 1 334 ? -11.961 3.4 24.438 1 89.5 334 VAL B O 1
ATOM 7814 N N . ALA B 1 335 ? -12.094 5.594 24.625 1 88.81 335 ALA B N 1
ATOM 7815 C CA . ALA B 1 335 ? -12.398 5.523 26.047 1 88.81 335 ALA B CA 1
ATOM 7816 C C . ALA B 1 335 ? -13.828 5.047 26.281 1 88.81 335 ALA B C 1
ATOM 7818 O O . ALA B 1 335 ? -14.109 4.387 27.297 1 88.81 335 ALA B O 1
ATOM 7819 N N . PHE B 1 336 ? -14.672 5.414 25.312 1 86.75 336 PHE B N 1
ATOM 7820 C CA . PHE B 1 336 ? -16.078 5.113 25.516 1 86.75 336 PHE B CA 1
ATOM 7821 C C . PHE B 1 336 ? -16.672 4.398 24.297 1 86.75 336 PHE B C 1
ATOM 7823 O O . PHE B 1 336 ? -16.594 4.906 23.172 1 86.75 336 PHE B O 1
ATOM 7830 N N . ALA B 1 337 ? -17.312 3.287 24.406 1 74.5 337 ALA B N 1
ATOM 7831 C CA . ALA B 1 337 ? -17.844 2.469 23.328 1 74.5 337 ALA B CA 1
ATOM 7832 C C . ALA B 1 337 ? -19.078 3.119 22.703 1 74.5 337 ALA B C 1
ATOM 7834 O O . ALA B 1 337 ? -19.406 2.865 21.531 1 74.5 337 ALA B O 1
ATOM 7835 N N . THR B 1 338 ? -19.641 3.957 23.312 1 73 338 THR B N 1
ATOM 7836 C CA . THR B 1 338 ? -20.938 4.473 22.891 1 73 338 THR B CA 1
ATOM 7837 C C . THR B 1 338 ? -20.766 5.75 22.062 1 73 338 THR B C 1
ATOM 7839 O O . THR B 1 338 ? -21.75 6.352 21.641 1 73 338 THR B O 1
ATOM 7842 N N . VAL B 1 339 ? -19.609 6.105 21.875 1 76.81 339 VAL B N 1
ATOM 7843 C CA . VAL B 1 339 ? -19.406 7.359 21.156 1 76.81 339 VAL B CA 1
ATOM 7844 C C . VAL B 1 339 ? -19.672 7.148 19.672 1 76.81 339 VAL B C 1
ATOM 7846 O O . VAL B 1 339 ? -19.125 6.23 19.062 1 76.81 339 VAL B O 1
ATOM 7849 N N . ASP B 1 340 ? -20.578 7.969 19.156 1 77.31 340 ASP B N 1
ATOM 7850 C CA . ASP B 1 340 ? -21 7.863 17.766 1 77.31 340 ASP B CA 1
ATOM 7851 C C . ASP B 1 340 ? -19.938 8.43 16.828 1 77.31 340 ASP B C 1
ATOM 7853 O O . ASP B 1 340 ? -19.078 9.211 17.25 1 77.31 340 ASP B O 1
ATOM 7857 N N . MET B 1 341 ? -20.125 8.039 15.641 1 84.88 341 MET B N 1
ATOM 7858 C CA . MET B 1 341 ? -19.281 8.594 14.578 1 84.88 341 MET B CA 1
ATOM 7859 C C . MET B 1 341 ? -19.75 10 14.203 1 84.88 341 MET B C 1
ATOM 7861 O O . MET B 1 341 ? -20.875 10.391 14.508 1 84.88 341 MET B O 1
ATOM 7865 N N . ILE B 1 342 ? -18.906 10.789 13.688 1 89.12 342 ILE B N 1
ATOM 7866 C CA . ILE B 1 342 ? -19.266 12.109 13.18 1 89.12 342 ILE B CA 1
ATOM 7867 C C . ILE B 1 342 ? -20.156 11.961 11.945 1 89.12 342 ILE B C 1
ATOM 7869 O O . ILE B 1 342 ? -19.75 11.375 10.938 1 89.12 342 ILE B O 1
ATOM 7873 N N . THR B 1 343 ? -21.328 12.383 11.992 1 90.88 343 THR B N 1
ATOM 7874 C CA . THR B 1 343 ? -22.25 12.266 10.875 1 90.88 343 THR B CA 1
ATOM 7875 C C . THR B 1 343 ? -22.562 13.641 10.289 1 90.88 343 THR B C 1
ATOM 7877 O O . THR B 1 343 ? -23.172 13.742 9.219 1 90.88 343 THR B O 1
ATOM 7880 N N . SER B 1 344 ? -22.266 14.672 10.977 1 93.5 344 SER B N 1
ATOM 7881 C CA . SER B 1 344 ? -22.406 16.047 10.492 1 93.5 344 SER B CA 1
ATOM 7882 C C . SER B 1 344 ? -21.234 16.922 10.938 1 93.5 344 SER B C 1
ATOM 7884 O O . SER B 1 344 ? -20.719 16.75 12.047 1 93.5 344 SER B O 1
ATOM 7886 N N . PHE B 1 345 ? -20.891 17.812 10.141 1 94.75 345 PHE B N 1
ATOM 7887 C CA . PHE B 1 345 ? -19.766 18.672 10.477 1 94.75 345 PHE B CA 1
ATOM 7888 C C . PHE B 1 345 ? -19.859 20 9.75 1 94.75 345 PHE B C 1
ATOM 7890 O O . PHE B 1 345 ? -20.391 20.062 8.641 1 94.75 345 PHE B O 1
ATOM 7897 N N . ASP B 1 346 ? -19.344 20.984 10.375 1 93.56 346 ASP B N 1
ATOM 7898 C CA . ASP B 1 346 ? -19.234 22.312 9.758 1 93.56 346 ASP B CA 1
ATOM 7899 C C . ASP B 1 346 ? -18 22.391 8.859 1 93.56 346 ASP B C 1
ATOM 7901 O O . ASP B 1 346 ? -16.875 22.484 9.352 1 93.56 346 ASP B O 1
ATOM 7905 N N . GLY B 1 347 ? -18.25 22.484 7.582 1 93.19 347 GLY B N 1
ATOM 7906 C CA . GLY B 1 347 ? -17.172 22.438 6.617 1 93.19 347 GLY B CA 1
ATOM 7907 C C . GLY B 1 347 ? -16.234 23.625 6.711 1 93.19 347 GLY B C 1
ATOM 7908 O O . GLY B 1 347 ? -15.047 23.516 6.391 1 93.19 347 GLY B O 1
ATOM 7909 N N . ALA B 1 348 ? -16.672 24.797 7.188 1 91.94 348 ALA B N 1
ATOM 7910 C CA . ALA B 1 348 ? -15.875 26.031 7.258 1 91.94 348 ALA B CA 1
ATOM 7911 C C . ALA B 1 348 ? -14.836 25.938 8.375 1 91.94 348 ALA B C 1
ATOM 7913 O O . ALA B 1 348 ? -13.883 26.719 8.398 1 91.94 348 ALA B O 1
ATOM 7914 N N . ARG B 1 349 ? -14.992 24.984 9.211 1 94.81 349 ARG B N 1
ATOM 7915 C CA . ARG B 1 349 ? -14.109 24.875 10.367 1 94.81 349 ARG B CA 1
ATOM 7916 C C . ARG B 1 349 ? -12.883 24.031 10.039 1 94.81 349 ARG B C 1
ATOM 7918 O O . ARG B 1 349 ? -11.914 24 10.812 1 94.81 349 ARG B O 1
ATOM 7925 N N . VAL B 1 350 ? -12.945 23.297 8.914 1 96.44 350 VAL B N 1
ATOM 7926 C CA . VAL B 1 350 ? -11.82 22.438 8.555 1 96.44 350 VAL B CA 1
ATOM 7927 C C . VAL B 1 350 ? -10.555 23.266 8.414 1 96.44 350 VAL B C 1
ATOM 7929 O O . VAL B 1 350 ? -10.531 24.266 7.695 1 96.44 350 VAL B O 1
ATOM 7932 N N . ALA B 1 351 ? -9.531 22.938 9.172 1 97.31 351 ALA B N 1
ATOM 7933 C CA . ALA B 1 351 ? -8.289 23.703 9.219 1 97.31 351 ALA B CA 1
ATOM 7934 C C . ALA B 1 351 ? -7.188 23 8.422 1 97.31 351 ALA B C 1
ATOM 7936 O O . ALA B 1 351 ? -7.184 21.781 8.297 1 97.31 351 ALA B O 1
ATOM 7937 N N . PRO B 1 352 ? -6.281 23.734 7.832 1 97.69 352 PRO B N 1
ATOM 7938 C CA . PRO B 1 352 ? -5.098 23.156 7.191 1 97.69 352 PRO B CA 1
ATOM 7939 C C . PRO B 1 352 ? -4.047 22.703 8.203 1 97.69 352 PRO B C 1
ATOM 7941 O O . PRO B 1 352 ? -4.172 22.969 9.398 1 97.69 352 PRO B O 1
ATOM 7944 N N . TYR B 1 353 ? -3.205 21.906 7.793 1 97.5 353 TYR B N 1
ATOM 7945 C CA . TYR B 1 353 ? -2.01 21.594 8.57 1 97.5 353 TYR B CA 1
ATOM 7946 C C . TYR B 1 353 ? -0.865 22.531 8.211 1 97.5 353 TYR B C 1
ATOM 7948 O O . TYR B 1 353 ? -0.393 22.531 7.07 1 97.5 353 TYR B O 1
ATOM 7956 N N . ILE B 1 354 ? -0.478 23.375 9.055 1 97.88 354 ILE B N 1
ATOM 7957 C CA . ILE B 1 354 ? 0.65 24.297 8.945 1 97.88 354 ILE B CA 1
ATOM 7958 C C . ILE B 1 354 ? 1.382 24.375 10.289 1 97.88 354 ILE B C 1
ATOM 7960 O O . ILE B 1 354 ? 0.771 24.656 11.32 1 97.88 354 ILE B O 1
ATOM 7964 N N . PRO B 1 355 ? 2.697 24.062 10.297 1 96.94 355 PRO B N 1
ATOM 7965 C CA . PRO B 1 355 ? 3.412 24.266 11.555 1 96.94 355 PRO B CA 1
ATOM 7966 C C . PRO B 1 355 ? 3.172 25.656 12.148 1 96.94 355 PRO B C 1
ATOM 7968 O O . PRO B 1 355 ? 3.104 26.641 11.406 1 96.94 355 PRO B O 1
ATOM 7971 N N . PRO B 1 356 ? 3.057 25.766 13.453 1 95.81 356 PRO B N 1
ATOM 7972 C CA . PRO B 1 356 ? 2.666 27.016 14.109 1 95.81 356 PRO B CA 1
ATOM 7973 C C . PRO B 1 356 ? 3.574 28.188 13.734 1 95.81 356 PRO B C 1
ATOM 7975 O O . PRO B 1 356 ? 3.09 29.297 13.477 1 95.81 356 PRO B O 1
ATOM 7978 N N . SER B 1 357 ? 4.844 27.969 13.609 1 96.25 357 SER B N 1
ATOM 7979 C CA . SER B 1 357 ? 5.773 29.062 13.32 1 96.25 357 SER B CA 1
ATOM 7980 C C . SER B 1 357 ? 5.66 29.5 11.859 1 96.25 357 SER B C 1
ATOM 7982 O O . SER B 1 357 ? 6.145 30.578 11.5 1 96.25 357 SER B O 1
ATOM 7984 N N . GLN B 1 358 ? 5.035 28.703 11.031 1 95.75 358 GLN B N 1
ATOM 7985 C CA . GLN B 1 358 ? 4.879 29 9.609 1 95.75 358 GLN B CA 1
ATOM 7986 C C . GLN B 1 358 ? 3.486 29.562 9.32 1 95.75 358 GLN B C 1
ATOM 7988 O O . GLN B 1 358 ? 3.191 29.938 8.188 1 95.75 358 GLN B O 1
ATOM 7993 N N . ARG B 1 359 ? 2.725 29.672 10.258 1 95.44 359 ARG B N 1
ATOM 7994 C CA . ARG B 1 359 ? 1.329 30.078 10.109 1 95.44 359 ARG B CA 1
ATOM 7995 C C . ARG B 1 359 ? 1.186 31.594 10.164 1 95.44 359 ARG B C 1
ATOM 7997 O O . ARG B 1 359 ? 1.904 32.281 10.914 1 95.44 359 ARG B O 1
ATOM 8004 N N . ALA B 1 360 ? 0.272 32.031 9.344 1 95.06 360 ALA B N 1
ATOM 8005 C CA . ALA B 1 360 ? -0.086 33.438 9.414 1 95.06 360 ALA B CA 1
ATOM 8006 C C . ALA B 1 360 ? -0.978 33.719 10.625 1 95.06 360 ALA B C 1
ATOM 8008 O O . ALA B 1 360 ? -1.42 32.781 11.305 1 95.06 360 ALA B O 1
ATOM 8009 N N . ASP B 1 361 ? -1.174 34.969 10.898 1 91 361 ASP B N 1
ATOM 8010 C CA . ASP B 1 361 ? -2.025 35.344 12.023 1 91 361 ASP B CA 1
ATOM 8011 C C . ASP B 1 361 ? -3.475 34.938 11.781 1 91 361 ASP B C 1
ATOM 8013 O O . ASP B 1 361 ? -4.176 34.531 12.719 1 91 361 ASP B O 1
ATOM 8017 N N . LYS B 1 362 ? -3.777 35.031 10.508 1 92.69 362 LYS B N 1
ATOM 8018 C CA . LYS B 1 362 ? -5.141 34.656 10.133 1 92.69 362 LYS B CA 1
ATOM 8019 C C . LYS B 1 362 ? -5.141 33.5 9.156 1 92.69 362 LYS B C 1
ATOM 8021 O O . LYS B 1 362 ? -4.473 33.562 8.117 1 92.69 362 LYS B O 1
ATOM 8026 N N . VAL B 1 363 ? -5.832 32.469 9.562 1 95.62 363 VAL B N 1
ATOM 8027 C CA . VAL B 1 363 ? -6.039 31.312 8.688 1 95.62 363 VAL B CA 1
ATOM 8028 C C . VAL B 1 363 ? -7.492 31.281 8.211 1 95.62 363 VAL B C 1
ATOM 8030 O O . VAL B 1 363 ? -8.414 31.5 9 1 95.62 363 VAL B O 1
ATOM 8033 N N . ILE B 1 364 ? -7.703 31.062 6.91 1 93.31 364 ILE B N 1
ATOM 8034 C CA . ILE B 1 364 ? -9.062 31.156 6.391 1 93.31 364 ILE B CA 1
ATOM 8035 C C . ILE B 1 364 ? -9.398 29.891 5.605 1 93.31 364 ILE B C 1
ATOM 8037 O O . ILE B 1 364 ? -8.508 29.188 5.137 1 93.31 364 ILE B O 1
ATOM 8041 N N . ASN B 1 365 ? -10.617 29.531 5.566 1 94.12 365 ASN B N 1
ATOM 8042 C CA . ASN B 1 365 ? -11.234 28.5 4.746 1 94.12 365 ASN B CA 1
ATOM 8043 C C . ASN B 1 365 ? -12.523 29 4.098 1 94.12 365 ASN B C 1
ATOM 8045 O O . ASN B 1 365 ? -13.555 29.125 4.762 1 94.12 365 ASN B O 1
ATOM 8049 N N . THR B 1 366 ? -12.422 29.234 2.826 1 92.56 366 THR B N 1
ATOM 8050 C CA . THR B 1 366 ? -13.562 29.844 2.148 1 92.56 366 THR B CA 1
ATOM 8051 C C . THR B 1 366 ? -14.18 28.875 1.143 1 92.56 366 THR B C 1
ATOM 8053 O O . THR B 1 366 ? -14.688 29.297 0.101 1 92.56 366 THR B O 1
ATOM 8056 N N . GLU B 1 367 ? -14.102 27.625 1.414 1 90.81 367 GLU B N 1
ATOM 8057 C CA . GLU B 1 367 ? -14.641 26.625 0.496 1 90.81 367 GLU B CA 1
ATOM 8058 C C . GLU B 1 367 ? -16.141 26.812 0.286 1 90.81 367 GLU B C 1
ATOM 8060 O O . GLU B 1 367 ? -16.688 26.406 -0.74 1 90.81 367 GLU B O 1
ATOM 8065 N N . SER B 1 368 ? -16.844 27.422 1.261 1 88.12 368 SER B N 1
ATOM 8066 C CA . SER B 1 368 ? -18.281 27.641 1.157 1 88.12 368 SER B CA 1
ATOM 8067 C C . SER B 1 368 ? -18.625 28.562 -0.014 1 88.12 368 SER B C 1
ATOM 8069 O O . SER B 1 368 ? -19.734 28.547 -0.527 1 88.12 368 SER B O 1
ATOM 8071 N N . LEU B 1 369 ? -17.641 29.281 -0.447 1 87.19 369 LEU B N 1
ATOM 8072 C CA . LEU B 1 369 ? -17.891 30.281 -1.479 1 87.19 369 LEU B CA 1
ATOM 8073 C C . LEU B 1 369 ? -17.609 29.719 -2.865 1 87.19 369 LEU B C 1
ATOM 8075 O O . LEU B 1 369 ? -17.766 30.422 -3.869 1 87.19 369 LEU B O 1
ATOM 8079 N N . LYS B 1 370 ? -17.188 28.438 -2.955 1 83.75 370 LYS B N 1
ATOM 8080 C CA . LYS B 1 370 ? -16.969 27.812 -4.254 1 83.75 370 LYS B CA 1
ATOM 8081 C C . LYS B 1 370 ? -18.281 27.641 -5.016 1 83.75 370 LYS B C 1
ATOM 8083 O O . LYS B 1 370 ? -18.281 27.625 -6.246 1 83.75 370 LYS B O 1
ATOM 8088 N N . VAL B 1 371 ? -19.422 27.047 -4.258 1 68.81 371 VAL B N 1
ATOM 8089 C CA . VAL B 1 371 ? -20.688 26.703 -4.895 1 68.81 371 VAL B CA 1
ATOM 8090 C C . VAL B 1 371 ? -21.656 27.875 -4.773 1 68.81 371 VAL B C 1
ATOM 8092 O O . VAL B 1 371 ? -22.781 27.828 -5.285 1 68.81 371 VAL B O 1
ATOM 8095 N N . ARG B 1 372 ? -21.438 28.719 -3.809 1 52.69 372 ARG B N 1
ATOM 8096 C CA . ARG B 1 372 ? -22.531 29.641 -3.551 1 52.69 372 ARG B CA 1
ATOM 8097 C C . ARG B 1 372 ? -23.281 29.984 -4.836 1 52.69 372 ARG B C 1
ATOM 8099 O O . ARG B 1 372 ? -24.484 30.219 -4.82 1 52.69 372 ARG B O 1
ATOM 8106 N N . TRP B 1 373 ? -22.594 30.547 -5.848 1 45.09 373 TRP B N 1
ATOM 8107 C CA . TRP B 1 373 ? -23.422 31.062 -6.938 1 45.09 373 TRP B CA 1
ATOM 8108 C C . TRP B 1 373 ? -23.719 29.969 -7.957 1 45.09 373 TRP B C 1
ATOM 8110 O O . TRP B 1 373 ? -23.016 28.938 -8 1 45.09 373 TRP B O 1
ATOM 8120 N N . LEU B 1 374 ? -24.719 30.25 -8.82 1 47.81 374 LEU B N 1
ATOM 8121 C CA . LEU B 1 374 ? -25.297 29.422 -9.883 1 47.81 374 LEU B CA 1
ATOM 8122 C C . LEU B 1 374 ? -24.219 28.625 -10.602 1 47.81 374 LEU B C 1
ATOM 8124 O O . LEU B 1 374 ? -23.078 29.062 -10.703 1 47.81 374 LEU B O 1
ATOM 8128 N N . PRO B 1 375 ? -24.438 27.312 -10.836 1 55.56 375 PRO B N 1
ATOM 8129 C CA . PRO B 1 375 ? -23.609 26.375 -11.594 1 55.56 375 PRO B CA 1
ATOM 8130 C C . PRO B 1 375 ? -22.906 27.031 -12.781 1 55.56 375 PRO B C 1
ATOM 8132 O O . PRO B 1 375 ? -23.5 27.141 -13.867 1 55.56 375 PRO B O 1
ATOM 8135 N N . VAL B 1 376 ? -22.188 28.109 -12.445 1 65.56 376 VAL B N 1
ATOM 8136 C CA . VAL B 1 376 ? -21.484 28.578 -13.625 1 65.56 376 VAL B CA 1
ATOM 8137 C C . VAL B 1 376 ? -20.328 27.641 -13.953 1 65.56 376 VAL B C 1
ATOM 8139 O O . VAL B 1 376 ? -19.438 27.422 -13.133 1 65.56 376 VAL B O 1
ATOM 8142 N N . GLN B 1 377 ? -20.422 26.953 -14.898 1 69.5 377 GLN B N 1
ATOM 8143 C CA . GLN B 1 377 ? -19.438 25.953 -15.289 1 69.5 377 GLN B CA 1
ATOM 8144 C C . GLN B 1 377 ? -18.453 26.516 -16.297 1 69.5 377 GLN B C 1
ATOM 8146 O O . GLN B 1 377 ? -17.312 26.047 -16.406 1 69.5 377 GLN B O 1
ATOM 8151 N N . SER B 1 378 ? -18.922 27.641 -16.906 1 81 378 SER B N 1
ATOM 8152 C CA . SER B 1 378 ? -18.031 28.188 -17.938 1 81 378 SER B CA 1
ATOM 8153 C C . SER B 1 378 ? -18.219 29.688 -18.109 1 81 378 SER B C 1
ATOM 8155 O O . SER B 1 378 ? -19.25 30.234 -17.688 1 81 378 SER B O 1
ATOM 8157 N N . PHE B 1 379 ? -17.25 30.422 -18.469 1 86.06 379 PHE B N 1
ATOM 8158 C CA . PHE B 1 379 ? -17.25 31.844 -18.734 1 86.06 379 PHE B CA 1
ATOM 8159 C C . PHE B 1 379 ? -16.812 32.125 -20.156 1 86.06 379 PHE B C 1
ATOM 8161 O O . PHE B 1 379 ? -15.742 31.688 -20.578 1 86.06 379 PHE B O 1
ATOM 8168 N N . GLN B 1 380 ? -17.812 32.75 -20.812 1 83.12 380 GLN B N 1
ATOM 8169 C CA . GLN B 1 380 ? -17.5 33.125 -22.188 1 83.12 380 GLN B CA 1
ATOM 8170 C C . GLN B 1 380 ? -16.75 34.438 -22.234 1 83.12 380 GLN B C 1
ATOM 8172 O O . GLN B 1 380 ? -17.344 35.5 -22.016 1 83.12 380 GLN B O 1
ATOM 8177 N N . GLY B 1 381 ? -15.562 34.625 -22.281 1 87.12 381 GLY B N 1
ATOM 8178 C CA . GLY B 1 381 ? -14.672 35.781 -22.297 1 87.12 381 GLY B CA 1
ATOM 8179 C C . GLY B 1 381 ? -13.297 35.469 -21.719 1 87.12 381 GLY B C 1
ATOM 8180 O O . GLY B 1 381 ? -12.961 34.312 -21.469 1 87.12 381 GLY B O 1
ATOM 8181 N N . SER B 1 382 ? -12.586 36.5 -21.578 1 87 382 SER B N 1
ATOM 8182 C CA . SER B 1 382 ? -11.25 36.344 -21.016 1 87 382 SER B CA 1
ATOM 8183 C C . SER B 1 382 ? -11.258 36.594 -19.516 1 87 382 SER B C 1
ATOM 8185 O O . SER B 1 382 ? -11.375 37.719 -19.047 1 87 382 SER B O 1
ATOM 8187 N N . SER B 1 383 ? -11.109 35.531 -18.828 1 90.62 383 SER B N 1
ATOM 8188 C CA . SER B 1 383 ? -11.078 35.656 -17.359 1 90.62 383 SER B CA 1
ATOM 8189 C C . SER B 1 383 ? -9.852 36.438 -16.906 1 90.62 383 SER B C 1
ATOM 8191 O O . SER B 1 383 ? -9.898 37.125 -15.891 1 90.62 383 SER B O 1
ATOM 8193 N N . ALA B 1 384 ? -8.758 36.312 -17.656 1 89.44 384 ALA B N 1
ATOM 8194 C CA . ALA B 1 384 ? -7.531 37.031 -17.328 1 89.44 384 ALA B CA 1
ATOM 8195 C C . ALA B 1 384 ? -7.738 38.531 -17.422 1 89.44 384 ALA B C 1
ATOM 8197 O O . ALA B 1 384 ? -7.289 39.281 -16.547 1 89.44 384 ALA B O 1
ATOM 8198 N N . LYS B 1 385 ? -8.43 38.969 -18.484 1 90.19 385 LYS B N 1
ATOM 8199 C CA . LYS B 1 385 ? -8.688 40.406 -18.656 1 90.19 385 LYS B CA 1
ATOM 8200 C C . LYS B 1 385 ? -9.664 40.938 -17.609 1 90.19 385 LYS B C 1
ATOM 8202 O O . LYS B 1 385 ? -9.508 42.031 -17.109 1 90.19 385 LYS B O 1
ATOM 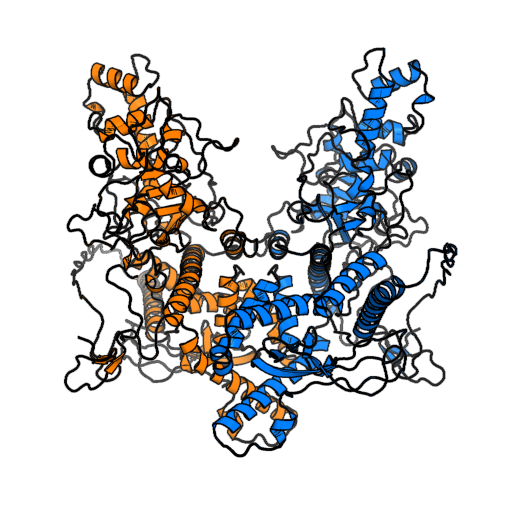8207 N N . LEU B 1 386 ? -10.609 40.125 -17.344 1 93 386 LEU B N 1
ATOM 8208 C CA . LEU B 1 386 ? -11.57 40.531 -16.328 1 93 386 LEU B CA 1
ATOM 8209 C C . LEU B 1 386 ? -10.883 40.688 -14.969 1 93 386 LEU B C 1
ATOM 8211 O O . LEU B 1 386 ? -11.133 41.656 -14.258 1 93 386 LEU B O 1
ATOM 8215 N N . ALA B 1 387 ? -10.094 39.75 -14.586 1 94.12 387 ALA B N 1
ATOM 8216 C CA . ALA B 1 387 ? -9.352 39.812 -13.328 1 94.12 387 ALA B CA 1
ATOM 8217 C C . ALA B 1 387 ? -8.445 41.031 -13.297 1 94.12 387 ALA B C 1
ATOM 8219 O O . ALA B 1 387 ? -8.305 41.688 -12.258 1 94.12 387 ALA B O 1
ATOM 8220 N N . ALA B 1 388 ? -7.848 41.281 -14.43 1 92.81 388 ALA B N 1
ATOM 8221 C CA . ALA B 1 388 ? -6.98 42.438 -14.531 1 92.81 388 ALA B CA 1
ATOM 8222 C C . ALA B 1 388 ? -7.766 43.719 -14.328 1 92.81 388 ALA B C 1
ATOM 8224 O O . ALA B 1 388 ? -7.27 44.688 -13.703 1 92.81 388 ALA B O 1
ATOM 8225 N N . LEU B 1 389 ? -8.938 43.812 -14.859 1 94.31 389 LEU B N 1
ATOM 8226 C CA . LEU B 1 389 ? -9.789 45 -14.703 1 94.31 389 LEU B CA 1
ATOM 8227 C C . LEU B 1 389 ? -10.156 45.219 -13.242 1 94.31 389 LEU B C 1
ATOM 8229 O O . LEU B 1 389 ? -10.219 46.344 -12.773 1 94.31 389 LEU B O 1
ATOM 8233 N N . VAL B 1 390 ? -10.391 44.125 -12.602 1 95.25 390 VAL B N 1
ATOM 8234 C CA . VAL B 1 390 ? -10.727 44.219 -11.188 1 95.25 390 VAL B CA 1
ATOM 8235 C C . VAL B 1 390 ? -9.5 44.656 -10.391 1 95.25 390 VAL B C 1
ATOM 8237 O O . VAL B 1 390 ? -9.609 45.531 -9.508 1 95.25 390 VAL B O 1
ATOM 8240 N N . GLN B 1 391 ? -8.344 44.094 -10.656 1 95.12 391 GLN B N 1
ATOM 8241 C CA . GLN B 1 391 ? -7.105 44.438 -9.961 1 95.12 391 GLN B CA 1
ATOM 8242 C C . GLN B 1 391 ? -6.789 45.906 -10.125 1 95.12 391 GLN B C 1
ATOM 8244 O O . GLN B 1 391 ? -6.34 46.562 -9.18 1 95.12 391 GLN B O 1
ATOM 8249 N N . GLN B 1 392 ? -7.051 46.438 -11.312 1 92.81 392 GLN B N 1
ATOM 8250 C CA . GLN B 1 392 ? -6.742 47.812 -11.633 1 92.81 392 GLN B CA 1
ATOM 8251 C C . GLN B 1 392 ? -7.781 48.75 -11.039 1 92.81 392 GLN B C 1
ATOM 8253 O O . GLN B 1 392 ? -7.566 49.969 -11 1 92.81 392 GLN B O 1
ATOM 8258 N N . GLY B 1 393 ? -8.812 48.281 -10.602 1 91.69 393 GLY B N 1
ATOM 8259 C CA . GLY B 1 393 ? -9.867 49.094 -10.031 1 91.69 393 GLY B CA 1
ATOM 8260 C C . GLY B 1 393 ? -10.844 49.625 -11.07 1 91.69 393 GLY B C 1
ATOM 8261 O O . GLY B 1 393 ? -11.734 50.406 -10.75 1 91.69 393 GLY B O 1
ATOM 8262 N N . ALA B 1 394 ? -10.719 49.125 -12.297 1 91.44 394 ALA B N 1
ATOM 8263 C CA . ALA B 1 394 ? -11.602 49.562 -13.375 1 91.44 394 ALA B CA 1
ATOM 8264 C C . ALA B 1 394 ? -12.992 48.969 -13.219 1 91.44 394 ALA B C 1
ATOM 8266 O O . ALA B 1 394 ? -13.977 49.531 -13.703 1 91.44 394 ALA B O 1
ATOM 8267 N N . LEU B 1 395 ? -13.031 47.844 -12.633 1 92.94 395 LEU B N 1
ATOM 8268 C CA . LEU B 1 395 ? -14.289 47.125 -12.367 1 92.94 395 LEU B CA 1
ATOM 8269 C C . LEU B 1 395 ? -14.391 46.719 -10.906 1 92.94 395 LEU B C 1
ATOM 8271 O O . LEU B 1 395 ? -13.461 46.125 -10.359 1 92.94 395 LEU B O 1
ATOM 8275 N N . VAL B 1 396 ? -15.422 47.125 -10.344 1 91.44 396 VAL B N 1
ATOM 8276 C CA . VAL B 1 396 ? -15.695 46.719 -8.969 1 91.44 396 VAL B CA 1
ATOM 8277 C C . VAL B 1 396 ? -16.844 45.719 -8.953 1 91.44 396 VAL B C 1
ATOM 8279 O O . VAL B 1 396 ? -18.016 46.094 -9.086 1 91.44 396 VAL B O 1
ATOM 8282 N N . PRO B 1 397 ? -16.562 44.438 -8.734 1 87.31 397 PRO B N 1
ATOM 8283 C CA . PRO B 1 397 ? -17.562 43.375 -8.859 1 87.31 397 PRO B CA 1
ATOM 8284 C C . PRO B 1 397 ? -18.797 43.594 -7.984 1 87.31 397 PRO B C 1
ATOM 8286 O O . PRO B 1 397 ? -19.922 43.312 -8.398 1 87.31 397 PRO B O 1
ATOM 8289 N N . GLY B 1 398 ? -18.844 44.156 -6.848 1 81.81 398 GLY B N 1
ATOM 8290 C CA . GLY B 1 398 ? -20 44.344 -5.98 1 81.81 398 GLY B CA 1
ATOM 8291 C C . GLY B 1 398 ? -20.844 45.531 -6.359 1 81.81 398 GLY B C 1
ATOM 8292 O O . GLY B 1 398 ? -21.969 45.719 -5.863 1 81.81 398 GLY B O 1
ATOM 8293 N N . GLN B 1 399 ? -20.438 46.219 -7.48 1 87.69 399 GLN B N 1
ATOM 8294 C CA . GLN B 1 399 ? -21.125 47.469 -7.82 1 87.69 399 GLN B CA 1
ATOM 8295 C C . GLN B 1 399 ? -21.484 47.531 -9.305 1 87.69 399 GLN B C 1
ATOM 8297 O O . GLN B 1 399 ? -21.453 48.594 -9.922 1 87.69 399 GLN B O 1
ATOM 8302 N N . LEU B 1 400 ? -21.766 46.406 -9.797 1 87.75 400 LEU B N 1
ATOM 8303 C CA . LEU B 1 400 ? -22.047 46.375 -11.234 1 87.75 400 LEU B CA 1
ATOM 8304 C C . LEU B 1 400 ? -23.297 47.156 -11.578 1 87.75 400 LEU B C 1
ATOM 8306 O O . LEU B 1 400 ? -23.422 47.688 -12.68 1 87.75 400 LEU B O 1
ATOM 8310 N N . ALA B 1 401 ? -24.234 47.25 -10.602 1 86.25 401 ALA B N 1
ATOM 8311 C CA . ALA B 1 401 ? -25.5 47.938 -10.82 1 86.25 401 ALA B CA 1
ATOM 8312 C C . ALA B 1 401 ? -25.266 49.438 -10.977 1 86.25 401 ALA B C 1
ATOM 8314 O O . ALA B 1 401 ? -26.094 50.156 -11.562 1 86.25 401 ALA B O 1
ATOM 8315 N N . GLN B 1 402 ? -24.141 49.938 -10.508 1 90.25 402 GLN B N 1
ATOM 8316 C CA . GLN B 1 402 ? -23.859 51.375 -10.523 1 90.25 402 GLN B CA 1
ATOM 8317 C C . GLN B 1 402 ? -23.266 51.781 -11.867 1 90.25 402 GLN B C 1
ATOM 8319 O O . GLN B 1 402 ? -23.203 52.969 -12.172 1 90.25 402 GLN B O 1
ATOM 8324 N N . TYR B 1 403 ? -22.953 50.844 -12.68 1 91.12 403 TYR B N 1
ATOM 8325 C CA . TYR B 1 403 ? -22.359 51.188 -13.977 1 91.12 403 TYR B CA 1
ATOM 8326 C C . TYR B 1 403 ? -23.453 51.5 -15.008 1 91.12 403 TYR B C 1
ATOM 8328 O O . TYR B 1 403 ? -24.547 50.906 -14.953 1 91.12 403 TYR B O 1
ATOM 8336 N N . THR B 1 404 ? -23.125 52.375 -15.883 1 88.81 404 THR B N 1
ATOM 8337 C CA . THR B 1 404 ? -24.031 52.688 -16.984 1 88.81 404 THR B CA 1
ATOM 8338 C C . THR B 1 404 ? -23.922 51.594 -18.062 1 88.81 404 THR B C 1
ATOM 8340 O O . THR B 1 404 ? -22.984 50.812 -18.094 1 88.81 404 THR B O 1
ATOM 8343 N N . HIS B 1 405 ? -24.906 51.562 -18.906 1 87.62 405 HIS B N 1
ATOM 8344 C CA . HIS B 1 405 ? -24.922 50.594 -19.984 1 87.62 405 HIS B CA 1
ATOM 8345 C C . HIS B 1 405 ? -23.688 50.75 -20.875 1 87.62 405 HIS B C 1
ATOM 8347 O O . HIS B 1 405 ? -23.125 49.75 -21.328 1 87.62 405 HIS B O 1
ATOM 8353 N N . SER B 1 406 ? -23.422 52.062 -21.109 1 87 406 SER B N 1
ATOM 8354 C CA . SER B 1 406 ? -22.25 52.312 -21.953 1 87 406 SER B CA 1
ATOM 8355 C C . SER B 1 406 ? -20.969 51.844 -21.297 1 87 406 SER B C 1
ATOM 8357 O O . SER B 1 406 ? -20.078 51.312 -21.969 1 87 406 SER B O 1
ATOM 8359 N N . GLN B 1 407 ? -20.922 52.031 -20 1 89.75 407 GLN B N 1
ATOM 8360 C CA . GLN B 1 407 ? -19.75 51.562 -19.266 1 89.75 407 GLN B CA 1
ATOM 8361 C C . GLN B 1 407 ? -19.672 50.031 -19.25 1 89.75 407 GLN B C 1
ATOM 8363 O O . GLN B 1 407 ? -18.594 49.469 -19.453 1 89.75 407 GLN B O 1
ATOM 8368 N N . LEU B 1 408 ? -20.797 49.375 -19.078 1 90.69 408 LEU B N 1
ATOM 8369 C CA . LEU B 1 408 ? -20.859 47.906 -19.047 1 90.69 408 LEU B CA 1
ATOM 8370 C C . LEU B 1 408 ? -20.484 47.344 -20.406 1 90.69 408 LEU B C 1
ATOM 8372 O O . LEU B 1 408 ? -19.812 46.312 -20.484 1 90.69 408 LEU B O 1
ATOM 8376 N N . PHE B 1 409 ? -20.969 48 -21.406 1 89.06 409 PHE B N 1
ATOM 8377 C CA . PHE B 1 409 ? -20.672 47.562 -22.766 1 89.06 409 PHE B CA 1
ATOM 8378 C C . PHE B 1 409 ? -19.172 47.625 -23.047 1 89.06 409 PHE B C 1
ATOM 8380 O O . PHE B 1 409 ? -18.594 46.688 -23.625 1 89.06 409 PHE B O 1
ATOM 8387 N N . THR B 1 410 ? -18.547 48.688 -22.594 1 88.31 410 THR B N 1
ATOM 8388 C CA . THR B 1 410 ? -17.125 48.875 -22.797 1 88.31 410 THR B CA 1
ATOM 8389 C C . THR B 1 410 ? -16.328 47.812 -22.016 1 88.31 410 THR B C 1
ATOM 8391 O O . THR B 1 410 ? -15.344 47.281 -22.531 1 88.31 410 THR B O 1
ATOM 8394 N N . LEU B 1 411 ? -16.781 47.531 -20.875 1 91.25 411 LEU B N 1
ATOM 8395 C CA . LEU B 1 411 ? -16.125 46.562 -20.031 1 91.25 411 LEU B CA 1
ATOM 8396 C C . LEU B 1 411 ? -16.234 45.156 -20.656 1 91.25 411 LEU B C 1
ATOM 8398 O O . LEU B 1 411 ? -15.273 44.375 -20.625 1 91.25 411 LEU B O 1
ATOM 8402 N N . CYS B 1 412 ? -17.344 44.781 -21.188 1 90.75 412 CYS B N 1
ATOM 8403 C CA . CYS B 1 412 ? -17.547 43.5 -21.859 1 90.75 412 CYS B CA 1
ATOM 8404 C C . CYS B 1 412 ? -16.625 43.375 -23.062 1 90.75 412 CYS B C 1
ATOM 8406 O O . CYS B 1 412 ? -16.047 42.281 -23.297 1 90.75 412 CYS B O 1
ATOM 8408 N N . GLN B 1 413 ? -16.438 44.438 -23.734 1 87.75 413 GLN B N 1
ATOM 8409 C CA . GLN B 1 413 ? -15.555 44.406 -24.891 1 87.75 413 GLN B CA 1
ATOM 8410 C C . GLN B 1 413 ? -14.102 44.188 -24.484 1 87.75 413 GLN B C 1
ATOM 8412 O O . GLN B 1 413 ? -13.375 43.438 -25.141 1 87.75 413 GLN B O 1
ATOM 8417 N N . ARG B 1 414 ? -13.781 44.844 -23.438 1 88.69 414 ARG B N 1
ATOM 8418 C CA . ARG B 1 414 ? -12.406 44.719 -22.953 1 88.69 414 ARG B CA 1
ATOM 8419 C C . ARG B 1 414 ? -12.109 43.312 -22.484 1 88.69 414 ARG B C 1
ATOM 8421 O O . ARG B 1 414 ? -10.961 42.844 -22.562 1 88.69 414 ARG B O 1
ATOM 8428 N N . CYS B 1 415 ? -13.094 42.594 -22.016 1 89.94 415 CYS B N 1
ATOM 8429 C CA . CYS B 1 415 ? -12.93 41.25 -21.516 1 89.94 415 CYS B CA 1
ATOM 8430 C C . CYS B 1 415 ? -13.266 40.219 -22.609 1 89.94 415 CYS B C 1
ATOM 8432 O O . CYS B 1 415 ? -13.312 39.031 -22.344 1 89.94 415 CYS B O 1
ATOM 8434 N N . GLU B 1 416 ? -13.594 40.719 -23.781 1 86.38 416 GLU B N 1
ATOM 8435 C CA . GLU B 1 416 ? -13.891 39.906 -24.938 1 86.38 416 GLU B CA 1
ATOM 8436 C C . GLU B 1 416 ? -15.148 39.062 -24.719 1 86.38 416 GLU B C 1
ATOM 8438 O O . GLU B 1 416 ? -15.188 37.875 -25.078 1 86.38 416 GLU B O 1
ATOM 8443 N N . ILE B 1 417 ? -15.961 39.562 -23.922 1 86.62 417 ILE B N 1
ATOM 8444 C CA . ILE B 1 417 ? -17.25 38.906 -23.766 1 86.62 417 ILE B CA 1
ATOM 8445 C C . ILE B 1 417 ? -18.125 39.188 -24.984 1 86.62 417 ILE B C 1
ATOM 8447 O O . ILE B 1 417 ? -18.281 40.312 -25.422 1 86.62 417 ILE B O 1
ATOM 8451 N N . PRO B 1 418 ? -18.641 38.031 -25.547 1 79.38 418 PRO B N 1
ATOM 8452 C CA . PRO B 1 418 ? -19.484 38.25 -26.734 1 79.38 418 PRO B CA 1
ATOM 8453 C C . PRO B 1 418 ? -20.781 38.969 -26.391 1 79.38 418 PRO B C 1
ATOM 8455 O O . PRO B 1 418 ? -21.516 38.531 -25.516 1 79.38 418 PRO B O 1
ATOM 8458 N N . VAL B 1 419 ? -20.859 40.219 -26.453 1 68.38 419 VAL B N 1
ATOM 8459 C CA . VAL B 1 419 ? -21.969 41.031 -25.938 1 68.38 419 VAL B CA 1
ATOM 8460 C C . VAL B 1 419 ? -22.953 41.312 -27.062 1 68.38 419 VAL B C 1
ATOM 8462 O O . VAL B 1 419 ? -22.547 41.625 -28.188 1 68.38 419 VAL B O 1
ATOM 8465 N N . ASN B 1 420 ? -24.062 40.719 -26.922 1 63.53 420 ASN B N 1
ATOM 8466 C CA . ASN B 1 420 ? -25.188 41.375 -27.594 1 63.53 420 ASN B CA 1
ATOM 8467 C C . ASN B 1 420 ? -25.781 42.5 -26.734 1 63.53 420 ASN B C 1
ATOM 8469 O O . ASN B 1 420 ? -25.484 42.594 -25.531 1 63.53 420 ASN B O 1
ATOM 8473 N N . THR B 1 421 ? -26.281 43.656 -27.25 1 58.34 421 THR B N 1
ATOM 8474 C CA . THR B 1 421 ? -26.734 44.938 -26.688 1 58.34 421 THR B CA 1
ATOM 8475 C C . THR B 1 421 ? -27.453 44.719 -25.359 1 58.34 421 THR B C 1
ATOM 8477 O O . THR B 1 421 ? -27.422 45.562 -24.484 1 58.34 421 THR B O 1
ATOM 8480 N N . THR B 1 422 ? -28.203 43.719 -24.969 1 58.88 422 THR B N 1
ATOM 8481 C CA . THR B 1 422 ? -29.188 43.781 -23.891 1 58.88 422 THR B CA 1
ATOM 8482 C C . THR B 1 422 ? -28.656 43.125 -22.625 1 58.88 422 THR B C 1
ATOM 8484 O O . THR B 1 422 ? -29.125 43.406 -21.516 1 58.88 422 THR B O 1
ATOM 8487 N N . ASP B 1 423 ? -27.562 42.25 -22.562 1 72.19 423 ASP B N 1
ATOM 8488 C CA . ASP B 1 423 ? -27.359 41.5 -21.344 1 72.19 423 ASP B CA 1
ATOM 8489 C C . ASP B 1 423 ? -25.906 41.594 -20.844 1 72.19 423 ASP B C 1
ATOM 8491 O O . ASP B 1 423 ? -25.359 40.656 -20.281 1 72.19 423 ASP B O 1
ATOM 8495 N N . ASN B 1 424 ? -25.406 42.844 -20.891 1 78.69 424 ASN B N 1
ATOM 8496 C CA . ASN B 1 424 ? -24 43.062 -20.547 1 78.69 424 ASN B CA 1
ATOM 8497 C C . ASN B 1 424 ? -23.734 42.812 -19.078 1 78.69 424 ASN B C 1
ATOM 8499 O O . ASN B 1 424 ? -22.734 42.188 -18.719 1 78.69 424 ASN B O 1
ATOM 8503 N N . LYS B 1 425 ? -24.656 43.219 -18.266 1 83.44 425 LYS B N 1
ATOM 8504 C CA . LYS B 1 425 ? -24.484 43.062 -16.828 1 83.44 425 LYS B CA 1
ATOM 8505 C C . LYS B 1 425 ? -24.453 41.594 -16.422 1 83.44 425 LYS B C 1
ATOM 8507 O O . LYS B 1 425 ? -23.641 41.188 -15.586 1 83.44 425 LYS B O 1
ATOM 8512 N N . SER B 1 426 ? -25.297 40.844 -17 1 83.19 426 SER B N 1
ATOM 8513 C CA . SER B 1 426 ? -25.406 39.438 -16.656 1 83.19 426 SER B CA 1
ATOM 8514 C C . SER B 1 426 ? -24.125 38.688 -17.016 1 83.19 426 SER B C 1
ATOM 8516 O O . SER B 1 426 ? -23.688 37.812 -16.266 1 83.19 426 SER B O 1
ATOM 8518 N N . TYR B 1 427 ? -23.547 39.031 -18.016 1 84.19 427 TYR B N 1
ATOM 8519 C CA . TYR B 1 427 ? -22.312 38.344 -18.438 1 84.19 427 TYR B CA 1
ATOM 8520 C C . TYR B 1 427 ? -21.156 38.688 -17.5 1 84.19 427 TYR B C 1
ATOM 8522 O O . TYR B 1 427 ? -20.344 37.812 -17.188 1 84.19 427 TYR B O 1
ATOM 8530 N N . LEU B 1 428 ? -21.109 39.906 -17.125 1 88.31 428 LEU B N 1
ATOM 8531 C CA . LEU B 1 428 ? -20.062 40.312 -16.203 1 88.31 428 LEU B CA 1
ATOM 8532 C C . LEU B 1 428 ? -20.266 39.688 -14.828 1 88.31 428 LEU B C 1
ATOM 8534 O O . LEU B 1 428 ? -19.297 39.344 -14.148 1 88.31 428 LEU B O 1
ATOM 8538 N N . GLU B 1 429 ? -21.469 39.562 -14.492 1 86.81 429 GLU B N 1
ATOM 8539 C CA . GLU B 1 429 ? -21.797 38.906 -13.227 1 86.81 429 GLU B CA 1
ATOM 8540 C C . GLU B 1 429 ? -21.359 37.438 -13.234 1 86.81 429 GLU B C 1
ATOM 8542 O O . GLU B 1 429 ? -20.828 36.938 -12.242 1 86.81 429 GLU B O 1
ATOM 8547 N N . VAL B 1 430 ? -21.609 36.812 -14.312 1 86.81 430 VAL B N 1
ATOM 8548 C CA . VAL B 1 430 ? -21.188 35.438 -14.461 1 86.81 430 VAL B CA 1
ATOM 8549 C C . VAL B 1 430 ? -19.672 35.344 -14.391 1 86.81 430 VAL B C 1
ATOM 8551 O O . VAL B 1 430 ? -19.125 34.406 -13.781 1 86.81 430 VAL B O 1
ATOM 8554 N N . GLY B 1 431 ? -19.062 36.281 -15.031 1 89.44 431 GLY B N 1
ATOM 8555 C CA . GLY B 1 431 ? -17.609 36.281 -14.992 1 89.44 431 GLY B CA 1
ATOM 8556 C C . GLY B 1 431 ? -17.047 36.5 -13.594 1 89.44 431 GLY B C 1
ATOM 8557 O O . GLY B 1 431 ? -16.078 35.875 -13.203 1 89.44 431 GLY B O 1
ATOM 8558 N N . CYS B 1 432 ? -17.656 37.406 -12.898 1 89.69 432 CYS B N 1
ATOM 8559 C CA . CYS B 1 432 ? -17.234 37.688 -11.531 1 89.69 432 CYS B CA 1
ATOM 8560 C C . CYS B 1 432 ? -17.453 36.469 -10.641 1 89.69 432 CYS B C 1
ATOM 8562 O O . CYS B 1 432 ? -16.609 36.156 -9.805 1 89.69 432 CYS B O 1
ATOM 8564 N N . GLN B 1 433 ? -18.5 35.812 -10.883 1 88.5 433 GLN B N 1
ATOM 8565 C CA . GLN B 1 433 ? -18.781 34.625 -10.117 1 88.5 433 GLN B CA 1
ATOM 8566 C C . GLN B 1 433 ? -17.797 33.5 -10.461 1 88.5 433 GLN B C 1
ATOM 8568 O O . GLN B 1 433 ? -17.375 32.75 -9.586 1 88.5 433 GLN B O 1
ATOM 8573 N N . PHE B 1 434 ? -17.516 33.438 -11.68 1 90.62 434 PHE B N 1
ATOM 8574 C CA . PHE B 1 434 ? -16.531 32.469 -12.164 1 90.62 434 PHE B CA 1
ATOM 8575 C C . PHE B 1 434 ? -15.195 32.656 -11.477 1 90.62 434 PHE B C 1
ATOM 8577 O O . PHE B 1 434 ? -14.594 31.703 -10.984 1 90.62 434 PHE B O 1
ATOM 8584 N N . LEU B 1 435 ? -14.781 33.875 -11.375 1 91.81 435 LEU B N 1
ATOM 8585 C CA . LEU B 1 435 ? -13.508 34.219 -10.75 1 91.81 435 LEU B CA 1
ATOM 8586 C C . LEU B 1 435 ? -13.586 34.031 -9.234 1 91.81 435 LEU B C 1
ATOM 8588 O O . LEU B 1 435 ? -12.641 33.562 -8.609 1 91.81 435 LEU B O 1
ATOM 8592 N N . SER B 1 436 ? -14.664 34.406 -8.68 1 89.69 436 SER B N 1
ATOM 8593 C CA . SER B 1 436 ? -14.836 34.312 -7.23 1 89.69 436 SER B CA 1
ATOM 8594 C C . SER B 1 436 ? -14.797 32.875 -6.762 1 89.69 436 SER B C 1
ATOM 8596 O O . SER B 1 436 ? -14.312 32.562 -5.668 1 89.69 436 SER B O 1
ATOM 8598 N N . ALA B 1 437 ? -15.344 31.938 -7.578 1 89.62 437 ALA B N 1
ATOM 8599 C CA . ALA B 1 437 ? -15.398 30.531 -7.234 1 89.62 437 ALA B CA 1
ATOM 8600 C C . ALA B 1 437 ? -14.039 29.859 -7.449 1 89.62 437 ALA B C 1
ATOM 8602 O O . ALA B 1 437 ? -13.82 28.734 -6.988 1 89.62 437 ALA B O 1
ATOM 8603 N N . GLY B 1 438 ? -13.148 30.578 -8.031 1 90.81 438 GLY B N 1
ATOM 8604 C CA . GLY B 1 438 ? -11.82 30.031 -8.289 1 90.81 438 GLY B CA 1
ATOM 8605 C C . GLY B 1 438 ? -11.805 29.031 -9.438 1 90.81 438 GLY B C 1
ATOM 8606 O O . GLY B 1 438 ? -10.953 28.141 -9.469 1 90.81 438 GLY B O 1
ATOM 8607 N N . LYS B 1 439 ? -12.648 29.141 -10.367 1 89.06 439 LYS B N 1
ATOM 8608 C CA . LYS B 1 439 ? -12.719 28.234 -11.516 1 89.06 439 LYS B CA 1
ATOM 8609 C C . LYS B 1 439 ? -11.68 28.609 -12.562 1 89.06 439 LYS B C 1
ATOM 8611 O O . LYS B 1 439 ? -11.047 29.672 -12.477 1 89.06 439 LYS B O 1
ATOM 8616 N N . SER B 1 440 ? -11.43 27.641 -13.406 1 87.06 440 SER B N 1
ATOM 8617 C CA . SER B 1 440 ? -10.383 27.844 -14.398 1 87.06 440 SER B CA 1
ATOM 8618 C C . SER B 1 440 ? -10.898 27.594 -15.812 1 87.06 440 SER B C 1
ATOM 8620 O O . SER B 1 440 ? -11.695 26.672 -16.031 1 87.06 440 SER B O 1
ATOM 8622 N N . SER B 1 441 ? -10.43 28.406 -16.656 1 80.62 441 SER B N 1
ATOM 8623 C CA . SER B 1 441 ? -10.766 28.188 -18.062 1 80.62 441 SER B CA 1
ATOM 8624 C C . SER B 1 441 ? -9.766 27.25 -18.734 1 80.62 441 SER B C 1
ATOM 8626 O O . SER B 1 441 ? -10.031 26.719 -19.797 1 80.62 441 SER B O 1
ATOM 8628 N N . CYS B 1 442 ? -8.656 27 -18.109 1 79.44 442 CYS B N 1
ATOM 8629 C CA . CYS B 1 442 ? -7.598 26.25 -18.781 1 79.44 442 CYS B CA 1
ATOM 8630 C C . CYS B 1 442 ? -7.23 25 -17.984 1 79.44 442 CYS B C 1
ATOM 8632 O O . CYS B 1 442 ? -6.551 24.109 -18.5 1 79.44 442 CYS B O 1
ATOM 8634 N N . HIS B 1 443 ? -7.598 25.016 -16.734 1 82.19 443 HIS B N 1
ATOM 8635 C CA . HIS B 1 443 ? -7.293 23.875 -15.875 1 82.19 443 HIS B CA 1
ATOM 8636 C C . HIS B 1 443 ? -8.57 23.172 -15.438 1 82.19 443 HIS B C 1
ATOM 8638 O O . HIS B 1 443 ? -9.555 23.812 -15.07 1 82.19 443 HIS B O 1
ATOM 8644 N N . THR B 1 444 ? -8.516 21.828 -15.617 1 78.69 444 THR B N 1
ATOM 8645 C CA . THR B 1 444 ? -9.648 21.047 -15.133 1 78.69 444 THR B CA 1
ATOM 8646 C C . THR B 1 444 ? -9.359 20.484 -13.742 1 78.69 444 THR B C 1
ATOM 8648 O O . THR B 1 444 ? -8.359 19.797 -13.547 1 78.69 444 THR B O 1
ATOM 8651 N N . PHE B 1 445 ? -10.195 20.922 -12.82 1 80.12 445 PHE B N 1
ATOM 8652 C CA . PHE B 1 445 ? -10.086 20.391 -11.469 1 80.12 445 PHE B CA 1
ATOM 8653 C C . PHE B 1 445 ? -10.867 19.094 -11.328 1 80.12 445 PHE B C 1
ATOM 8655 O O . PHE B 1 445 ? -11.938 18.938 -11.93 1 80.12 445 PHE B O 1
ATOM 8662 N N . THR B 1 446 ? -10.203 17.969 -10.781 1 71.25 446 THR B N 1
ATOM 8663 C CA . THR B 1 446 ? -10.867 16.672 -10.641 1 71.25 446 THR B CA 1
ATOM 8664 C C . THR B 1 446 ? -11.516 16.547 -9.258 1 71.25 446 THR B C 1
ATOM 8666 O O . THR B 1 446 ? -11.172 17.297 -8.336 1 71.25 446 THR B O 1
ATOM 8669 N N . GLY B 1 447 ? -12.734 15.883 -9.188 1 66.25 447 GLY B N 1
ATOM 8670 C CA . GLY B 1 447 ? -13.367 15.578 -7.918 1 66.25 447 GLY B CA 1
ATOM 8671 C C . GLY B 1 447 ? -14.82 15.164 -8.062 1 66.25 447 GLY B C 1
ATOM 8672 O O . GLY B 1 447 ? -15.477 15.508 -9.047 1 66.25 447 GLY B O 1
ATOM 8673 N N . GLY B 1 448 ? -15.188 14.172 -7.309 1 62.88 448 GLY B N 1
ATOM 8674 C CA . GLY B 1 448 ? -16.531 13.625 -7.426 1 62.88 448 GLY B CA 1
ATOM 8675 C C . GLY B 1 448 ? -17.484 14.18 -6.391 1 62.88 448 GLY B C 1
ATOM 8676 O O . GLY B 1 448 ? -17.062 14.828 -5.43 1 62.88 448 GLY B O 1
ATOM 8677 N N . ALA B 1 449 ? -18.734 14.102 -6.672 1 65.12 449 ALA B N 1
ATOM 8678 C CA . ALA B 1 449 ? -19.812 14.602 -5.832 1 65.12 449 ALA B CA 1
ATOM 8679 C C . ALA B 1 449 ? -19.906 13.82 -4.52 1 65.12 449 ALA B C 1
ATOM 8681 O O . ALA B 1 449 ? -20.312 14.359 -3.494 1 65.12 449 ALA B O 1
ATOM 8682 N N . SER B 1 450 ? -19.391 12.703 -4.508 1 81.06 450 SER B N 1
ATOM 8683 C CA . SER B 1 450 ? -19.656 11.898 -3.32 1 81.06 450 SER B CA 1
ATOM 8684 C C . SER B 1 450 ? -18.391 11.742 -2.473 1 81.06 450 SER B C 1
ATOM 8686 O O . SER B 1 450 ? -18.422 11.117 -1.411 1 81.06 450 SER B O 1
ATOM 8688 N N . SER B 1 451 ? -17.359 12.383 -2.861 1 87.31 451 SER B N 1
ATOM 8689 C CA . SER B 1 451 ? -16.094 12.312 -2.127 1 87.31 451 SER B CA 1
ATOM 8690 C C . SER B 1 451 ? -15.523 13.703 -1.864 1 87.31 451 SER B C 1
ATOM 8692 O O . SER B 1 451 ? -15.945 14.68 -2.488 1 87.31 451 SER B O 1
ATOM 8694 N N . SER B 1 452 ? -14.766 13.828 -0.848 1 90.94 452 SER B N 1
ATOM 8695 C CA . SER B 1 452 ? -14.07 15.086 -0.598 1 90.94 452 SER B CA 1
ATOM 8696 C C . SER B 1 452 ? -13.156 15.461 -1.764 1 90.94 452 SER B C 1
ATOM 8698 O O . SER B 1 452 ? -12.914 14.633 -2.65 1 90.94 452 SER B O 1
ATOM 8700 N N . GLY B 1 453 ? -12.742 16.719 -1.845 1 91.06 453 GLY B N 1
ATOM 8701 C CA . GLY B 1 453 ? -11.961 17.234 -2.953 1 91.06 453 GLY B CA 1
ATOM 8702 C C . GLY B 1 453 ? -10.492 16.859 -2.875 1 91.06 453 GLY B C 1
ATOM 8703 O O . GLY B 1 453 ? -9.688 17.297 -3.691 1 91.06 453 GLY B O 1
ATOM 8704 N N . GLY B 1 454 ? -10.133 16.047 -1.898 1 91.75 454 GLY B N 1
ATOM 8705 C CA . GLY B 1 454 ? -8.734 15.648 -1.783 1 91.75 454 GLY B CA 1
ATOM 8706 C C . GLY B 1 454 ? -7.918 16.562 -0.896 1 91.75 454 GLY B C 1
ATOM 8707 O O . GLY B 1 454 ? -8.422 17.078 0.103 1 91.75 454 GLY B O 1
ATOM 8708 N N . ARG B 1 455 ? -6.613 16.656 -1.215 1 93.06 455 ARG B N 1
ATOM 8709 C CA . ARG B 1 455 ? -5.691 17.438 -0.405 1 93.06 455 ARG B CA 1
ATOM 8710 C C . ARG B 1 455 ? -4.777 18.297 -1.284 1 93.06 455 ARG B C 1
ATOM 8712 O O . ARG B 1 455 ? -4.301 17.828 -2.32 1 93.06 455 ARG B O 1
ATOM 8719 N N . LEU B 1 456 ? -4.672 19.516 -0.926 1 95.62 456 LEU B N 1
ATOM 8720 C CA . LEU B 1 456 ? -3.719 20.422 -1.549 1 95.62 456 LEU B CA 1
ATOM 8721 C C . LEU B 1 456 ? -2.516 20.656 -0.643 1 95.62 456 LEU B C 1
ATOM 8723 O O . LEU B 1 456 ? -2.656 21.188 0.465 1 95.62 456 LEU B O 1
ATOM 8727 N N . THR B 1 457 ? -1.344 20.188 -1.087 1 95.81 457 THR B N 1
ATOM 8728 C CA . THR B 1 457 ? -0.15 20.25 -0.252 1 95.81 457 THR B CA 1
ATOM 8729 C C . THR B 1 457 ? 0.903 21.156 -0.89 1 95.81 457 THR B C 1
ATOM 8731 O O . THR B 1 457 ? 1.059 21.172 -2.113 1 95.81 457 THR B O 1
ATOM 8734 N N . LYS B 1 458 ? 1.561 21.969 -0.149 1 96.06 458 LYS B N 1
ATOM 8735 C CA . LYS B 1 458 ? 2.705 22.766 -0.58 1 96.06 458 LYS B CA 1
ATOM 8736 C C . LYS B 1 458 ? 3.992 22.297 0.086 1 96.06 458 LYS B C 1
ATOM 8738 O O . LYS B 1 458 ? 3.994 21.953 1.273 1 96.06 458 LYS B O 1
ATOM 8743 N N . THR B 1 459 ? 5.035 22.203 -0.662 1 95.5 459 THR B N 1
ATOM 8744 C CA . THR B 1 459 ? 6.324 21.734 -0.164 1 95.5 459 THR B CA 1
ATOM 8745 C C . THR B 1 459 ? 7.441 22.688 -0.589 1 95.5 459 THR B C 1
ATOM 8747 O O . THR B 1 459 ? 7.332 23.359 -1.614 1 95.5 459 THR B O 1
ATOM 8750 N N . CYS B 1 460 ? 8.438 22.812 0.227 1 95.06 460 CYS B N 1
ATOM 8751 C CA . CYS B 1 460 ? 9.641 23.531 -0.176 1 95.06 460 CYS B CA 1
ATOM 8752 C C . CYS B 1 460 ? 10.492 22.703 -1.118 1 95.06 460 CYS B C 1
ATOM 8754 O O . CYS B 1 460 ? 10.164 21.547 -1.396 1 95.06 460 CYS B O 1
ATOM 8756 N N . PRO B 1 461 ? 11.523 23.203 -1.715 1 92.44 461 PRO B N 1
ATOM 8757 C CA . PRO B 1 461 ? 12.336 22.453 -2.682 1 92.44 461 PRO B CA 1
ATOM 8758 C C . PRO B 1 461 ? 12.984 21.219 -2.072 1 92.44 461 PRO B C 1
ATOM 8760 O O . PRO B 1 461 ? 13.391 20.312 -2.801 1 92.44 461 PRO B O 1
ATOM 8763 N N . HIS B 1 462 ? 13.102 21.219 -0.758 1 92.06 462 HIS B N 1
ATOM 8764 C CA . HIS B 1 462 ? 13.703 20.078 -0.076 1 92.06 462 HIS B CA 1
ATOM 8765 C C . HIS B 1 462 ? 12.648 19.016 0.261 1 92.06 462 HIS B C 1
ATOM 8767 O O . HIS B 1 462 ? 12.938 18.062 0.982 1 92.06 462 HIS B O 1
ATOM 8773 N N . GLN B 1 463 ? 11.422 19.234 -0.106 1 91.5 463 GLN B N 1
ATOM 8774 C CA . GLN B 1 463 ? 10.305 18.281 -0.024 1 91.5 463 GLN B CA 1
ATOM 8775 C C . GLN B 1 463 ? 9.711 18.266 1.379 1 91.5 463 GLN B C 1
ATOM 8777 O O . GLN B 1 463 ? 9.133 17.25 1.798 1 91.5 463 GLN B O 1
ATOM 8782 N N . VAL B 1 464 ? 9.945 19.281 2.102 1 95.75 464 VAL B N 1
ATOM 8783 C CA . VAL B 1 464 ? 9.312 19.422 3.408 1 95.75 464 VAL B CA 1
ATOM 8784 C C . VAL B 1 464 ? 7.949 20.094 3.25 1 95.75 464 VAL B C 1
ATOM 8786 O O . VAL B 1 464 ? 7.824 21.109 2.551 1 95.75 464 VAL B O 1
ATOM 8789 N N . VAL B 1 465 ? 6.918 19.562 3.844 1 96.44 465 VAL B N 1
ATOM 8790 C CA . VAL B 1 465 ? 5.566 20.109 3.73 1 96.44 465 VAL B CA 1
ATOM 8791 C C . VAL B 1 465 ? 5.473 21.422 4.516 1 96.44 465 VAL B C 1
ATOM 8793 O O . VAL B 1 465 ? 5.758 21.453 5.715 1 96.44 465 VAL B O 1
ATOM 8796 N N . THR B 1 466 ? 5.129 22.484 3.855 1 97.56 466 THR B N 1
ATOM 8797 C CA . THR B 1 466 ? 4.98 23.781 4.504 1 97.56 466 THR B CA 1
ATOM 8798 C C . THR B 1 466 ? 3.518 24.031 4.859 1 97.56 466 THR B C 1
ATOM 8800 O O . THR B 1 466 ? 3.221 24.875 5.707 1 97.56 466 THR B O 1
ATOM 8803 N N . GLY B 1 467 ? 2.648 23.359 4.207 1 97 467 GLY B N 1
ATOM 8804 C CA . GLY B 1 467 ? 1.225 23.453 4.488 1 97 467 GLY B CA 1
ATOM 8805 C C . GLY B 1 467 ? 0.39 22.5 3.662 1 97 467 GLY B C 1
ATOM 8806 O O . GLY B 1 467 ? 0.778 22.125 2.553 1 97 467 GLY B O 1
ATOM 8807 N N . SER B 1 468 ? -0.714 22.078 4.219 1 97.06 468 SER B N 1
ATOM 8808 C CA . SER B 1 468 ? -1.639 21.188 3.533 1 97.06 468 SER B CA 1
ATOM 8809 C C . SER B 1 468 ? -3.088 21.531 3.85 1 97.06 468 SER B C 1
ATOM 8811 O O . SER B 1 468 ? -3.453 21.688 5.016 1 97.06 468 SER B O 1
ATOM 8813 N N . LYS B 1 469 ? -3.869 21.734 2.828 1 97.12 469 LYS B N 1
ATOM 8814 C CA . LYS B 1 469 ? -5.293 22.016 2.99 1 97.12 469 LYS B CA 1
ATOM 8815 C C . LYS B 1 469 ? -6.137 20.797 2.602 1 97.12 469 LYS B C 1
ATOM 8817 O O . LYS B 1 469 ? -5.902 20.188 1.559 1 97.12 469 LYS B O 1
ATOM 8822 N N . PHE B 1 470 ? -7.059 20.453 3.504 1 96.44 470 PHE B N 1
ATOM 8823 C CA . PHE B 1 470 ? -8.008 19.375 3.25 1 96.44 470 PHE B CA 1
ATOM 8824 C C . PHE B 1 470 ? -9.266 19.906 2.578 1 96.44 470 PHE B C 1
ATOM 8826 O O . PHE B 1 470 ? -9.906 20.828 3.09 1 96.44 470 PHE B O 1
ATOM 8833 N N . LEU B 1 471 ? -9.602 19.312 1.483 1 94.69 471 LEU B N 1
ATOM 8834 C CA . LEU B 1 471 ? -10.711 19.828 0.691 1 94.69 471 LEU B CA 1
ATOM 8835 C C . LEU B 1 471 ? -11.953 18.969 0.857 1 94.69 471 LEU B C 1
ATOM 8837 O O . LEU B 1 471 ? -11.883 17.75 0.735 1 94.69 471 LEU B O 1
ATOM 8841 N N . LEU B 1 472 ? -13.031 19.594 1.21 1 93.12 472 LEU B N 1
ATOM 8842 C CA . LEU B 1 472 ? -14.312 18.891 1.277 1 93.12 472 LEU B CA 1
ATOM 8843 C C . LEU B 1 472 ? -15.055 19 -0.048 1 93.12 472 LEU B C 1
ATOM 8845 O O . LEU B 1 472 ? -15.867 18.125 -0.376 1 93.12 472 LEU B O 1
ATOM 8849 N N . ARG B 1 473 ? -14.789 20.062 -0.781 1 91.25 473 ARG B N 1
ATOM 8850 C CA . ARG B 1 473 ? -15.344 20.25 -2.117 1 91.25 473 ARG B CA 1
ATOM 8851 C C . ARG B 1 473 ? -14.258 20.141 -3.184 1 91.25 473 ARG B C 1
ATOM 8853 O O . ARG B 1 473 ? -13.078 20.031 -2.861 1 91.25 473 ARG B O 1
ATOM 8860 N N . GLN B 1 474 ? -14.703 20.156 -4.383 1 90.56 474 GLN B N 1
ATOM 8861 C CA . GLN B 1 474 ? -13.766 20.062 -5.5 1 90.56 474 GLN B CA 1
ATOM 8862 C C . GLN B 1 474 ? -12.711 21.156 -5.434 1 90.56 474 GLN B C 1
ATOM 8864 O O . GLN B 1 474 ? -13.023 22.297 -5.094 1 90.56 474 GLN B O 1
ATOM 8869 N N . GLU B 1 475 ? -11.57 20.812 -5.746 1 92.44 475 GLU B N 1
ATOM 8870 C CA . GLU B 1 475 ? -10.453 21.766 -5.746 1 92.44 475 GLU B CA 1
ATOM 8871 C C . GLU B 1 475 ? -10.742 22.953 -6.656 1 92.44 475 GLU B C 1
ATOM 8873 O O . GLU B 1 475 ? -11.414 22.812 -7.68 1 92.44 475 GLU B O 1
ATOM 8878 N N . SER B 1 476 ? -10.273 24.094 -6.34 1 92.5 476 SER B N 1
ATOM 8879 C CA . SER B 1 476 ? -10.312 25.312 -7.145 1 92.5 476 SER B CA 1
ATOM 8880 C C . SER B 1 476 ? -9.133 26.234 -6.82 1 92.5 476 SER B C 1
ATOM 8882 O O . SER B 1 476 ? -8.375 25.969 -5.891 1 92.5 476 SER B O 1
ATOM 8884 N N . ALA B 1 477 ? -9.008 27.312 -7.555 1 94.88 477 ALA B N 1
ATOM 8885 C CA . ALA B 1 477 ? -7.941 28.281 -7.293 1 94.88 477 ALA B CA 1
ATOM 8886 C C . ALA B 1 477 ? -8.102 28.922 -5.918 1 94.88 477 ALA B C 1
ATOM 8888 O O . ALA B 1 477 ? -7.125 29.375 -5.324 1 94.88 477 ALA B O 1
ATOM 8889 N N . ARG B 1 478 ? -9.305 28.969 -5.457 1 94.5 478 ARG B N 1
ATOM 8890 C CA . ARG B 1 478 ? -9.602 29.547 -4.152 1 94.5 478 ARG B CA 1
ATOM 8891 C C . ARG B 1 478 ? -8.836 28.828 -3.047 1 94.5 478 ARG B C 1
ATOM 8893 O O . ARG B 1 478 ? -8.422 29.438 -2.064 1 94.5 478 ARG B O 1
ATOM 8900 N N . ASP B 1 479 ? -8.703 27.531 -3.152 1 95.56 479 ASP B N 1
ATOM 8901 C CA . ASP B 1 479 ? -8 26.734 -2.148 1 95.56 479 ASP B CA 1
ATOM 8902 C C . ASP B 1 479 ? -6.527 27.125 -2.068 1 95.56 479 ASP B C 1
ATOM 8904 O O . ASP B 1 479 ? -5.938 27.109 -0.986 1 95.56 479 ASP B O 1
ATOM 8908 N N . HIS B 1 480 ? -5.93 27.375 -3.197 1 97.12 480 HIS B N 1
ATOM 8909 C CA . HIS B 1 480 ? -4.535 27.797 -3.234 1 97.12 480 HIS B CA 1
ATOM 8910 C C . HIS B 1 480 ? -4.355 29.141 -2.512 1 97.12 480 HIS B C 1
ATOM 8912 O O . HIS B 1 480 ? -3.406 29.297 -1.744 1 97.12 480 HIS B O 1
ATOM 8918 N N . VAL B 1 481 ? -5.242 30.031 -2.795 1 97.25 481 VAL B N 1
ATOM 8919 C CA . VAL B 1 481 ? -5.148 31.359 -2.203 1 97.25 481 VAL B CA 1
ATOM 8920 C C . VAL B 1 481 ? -5.398 31.281 -0.698 1 97.25 481 VAL B C 1
ATOM 8922 O O . VAL B 1 481 ? -4.734 31.953 0.087 1 97.25 481 VAL B O 1
ATOM 8925 N N . ASP B 1 482 ? -6.379 30.453 -0.332 1 96.38 482 ASP B N 1
ATOM 8926 C CA . ASP B 1 482 ? -6.605 30.234 1.094 1 96.38 482 ASP B CA 1
ATOM 8927 C C . ASP B 1 482 ? -5.336 29.734 1.779 1 96.38 482 ASP B C 1
ATOM 8929 O O . ASP B 1 482 ? -4.992 30.188 2.873 1 96.38 482 ASP B O 1
ATOM 8933 N N . LEU B 1 483 ? -4.734 28.781 1.182 1 97.06 483 LEU B N 1
ATOM 8934 C CA . LEU B 1 483 ? -3.535 28.188 1.749 1 97.06 483 LEU B CA 1
ATOM 8935 C C . LEU B 1 483 ? -2.396 29.188 1.816 1 97.06 483 LEU B C 1
ATOM 8937 O O . LEU B 1 483 ? -1.644 29.219 2.793 1 97.06 483 LEU B O 1
ATOM 8941 N N . LEU B 1 484 ? -2.24 30.031 0.811 1 97 484 LEU B N 1
ATOM 8942 C CA . LEU B 1 484 ? -1.219 31.078 0.802 1 97 484 LEU B CA 1
ATOM 8943 C C . LEU B 1 484 ? -1.492 32.125 1.886 1 97 484 LEU B C 1
ATOM 8945 O O . LEU B 1 484 ? -0.572 32.531 2.586 1 97 484 LEU B O 1
ATOM 8949 N N . GLN B 1 485 ? -2.779 32.5 2.01 1 95.38 485 GLN B N 1
ATOM 8950 C CA . GLN B 1 485 ? -3.168 33.469 3.025 1 95.38 485 GLN B CA 1
ATOM 8951 C C . GLN B 1 485 ? -2.91 32.906 4.43 1 95.38 485 GLN B C 1
ATOM 8953 O O . GLN B 1 485 ? -2.732 33.688 5.375 1 95.38 485 GLN B O 1
ATOM 8958 N N . ALA B 1 486 ? -2.861 31.594 4.523 1 95.94 486 ALA B N 1
ATOM 8959 C CA . ALA B 1 486 ? -2.695 30.953 5.824 1 95.94 486 ALA B CA 1
ATOM 8960 C C . ALA B 1 486 ? -1.22 30.859 6.199 1 95.94 486 ALA B C 1
ATOM 8962 O O . ALA B 1 486 ? -0.885 30.484 7.328 1 95.94 486 ALA B O 1
ATOM 8963 N N . CYS B 1 487 ? -0.343 31.219 5.344 1 94.5 487 CYS B N 1
ATOM 8964 C CA . CYS B 1 487 ? 1.09 31.109 5.598 1 94.5 487 CYS B CA 1
ATOM 8965 C C . CYS B 1 487 ? 1.683 32.469 5.988 1 94.5 487 CYS B C 1
ATOM 8967 O O . CYS B 1 487 ? 1.243 33.5 5.504 1 94.5 487 CYS B O 1
ATOM 8969 N N . ARG B 1 488 ? 2.676 32.406 6.82 1 93.25 488 ARG B N 1
ATOM 8970 C CA . ARG B 1 488 ? 3.33 33.625 7.332 1 93.25 488 ARG B CA 1
ATOM 8971 C C . ARG B 1 488 ? 3.957 34.438 6.195 1 93.25 488 ARG B C 1
ATOM 8973 O O . ARG B 1 488 ? 3.855 35.656 6.172 1 93.25 488 ARG B O 1
ATOM 8980 N N . TYR B 1 489 ? 4.602 33.719 5.266 1 94.62 489 TYR B N 1
ATOM 8981 C CA . TYR B 1 489 ? 5.223 34.375 4.109 1 94.62 489 TYR B CA 1
ATOM 8982 C C . TYR B 1 489 ? 4.785 33.688 2.812 1 94.62 489 TYR B C 1
ATOM 8984 O O . TYR B 1 489 ? 4.961 32.5 2.643 1 94.62 489 TYR B O 1
ATOM 8992 N N . TRP B 1 490 ? 4.223 34.5 1.883 1 96.38 490 TRP B N 1
ATOM 8993 C CA . TRP B 1 490 ? 4.055 34 0.529 1 96.38 490 TRP B CA 1
ATOM 8994 C C . TRP B 1 490 ? 5.406 33.75 -0.141 1 96.38 490 TRP B C 1
ATOM 8996 O O . TRP B 1 490 ? 6.289 34.625 -0.076 1 96.38 490 TRP B O 1
ATOM 9006 N N . PRO B 1 491 ? 5.586 32.656 -0.715 1 97.12 491 PRO B N 1
ATOM 9007 C CA . PRO B 1 491 ? 6.875 32.469 -1.381 1 97.12 491 PRO B CA 1
ATOM 9008 C C . PRO B 1 491 ? 7.062 33.344 -2.598 1 97.12 491 PRO B C 1
ATOM 9010 O O . PRO B 1 491 ? 6.098 33.625 -3.314 1 97.12 491 PRO B O 1
ATOM 9013 N N . PRO B 1 492 ? 8.297 33.781 -2.807 1 97 492 PRO B N 1
ATOM 9014 C CA . PRO B 1 492 ? 8.562 34.562 -4.027 1 97 492 PRO B CA 1
ATOM 9015 C C . PRO B 1 492 ? 8.102 33.844 -5.289 1 97 492 PRO B C 1
ATOM 9017 O O . PRO B 1 492 ? 7.664 34.469 -6.246 1 97 492 PRO B O 1
ATOM 9020 N N . VAL B 1 493 ? 8.195 32.562 -5.219 1 97.62 493 VAL B N 1
ATOM 9021 C CA . VAL B 1 493 ? 7.73 31.781 -6.355 1 97.62 493 VAL B CA 1
ATOM 9022 C C . VAL B 1 493 ? 6.809 30.672 -5.867 1 97.62 493 VAL B C 1
ATOM 9024 O O . VAL B 1 493 ? 7.219 29.812 -5.07 1 97.62 493 VAL B O 1
ATOM 9027 N N . TYR B 1 494 ? 5.59 30.719 -6.277 1 97.69 494 TYR B N 1
ATOM 9028 C CA . TYR B 1 494 ? 4.605 29.672 -6.027 1 97.69 494 TYR B CA 1
ATOM 9029 C C . TYR B 1 494 ? 4.344 28.844 -7.289 1 97.69 494 TYR B C 1
ATOM 9031 O O . TYR B 1 494 ? 3.883 29.391 -8.297 1 97.69 494 TYR B O 1
ATOM 9039 N N . ILE B 1 495 ? 4.668 27.625 -7.254 1 95.88 495 ILE B N 1
ATOM 9040 C CA . ILE B 1 495 ? 4.52 26.766 -8.422 1 95.88 495 ILE B CA 1
ATOM 9041 C C . ILE B 1 495 ? 3.26 25.906 -8.281 1 95.88 495 ILE B C 1
ATOM 9043 O O . ILE B 1 495 ? 3.113 25.156 -7.312 1 95.88 495 ILE B O 1
ATOM 9047 N N . ALA B 1 496 ? 2.365 26.031 -9.156 1 93.94 496 ALA B N 1
ATOM 9048 C CA . ALA B 1 496 ? 1.12 25.266 -9.164 1 93.94 496 ALA B CA 1
ATOM 9049 C C . ALA B 1 496 ? 0.693 24.938 -10.594 1 93.94 496 ALA B C 1
ATOM 9051 O O . ALA B 1 496 ? 1.032 25.656 -11.531 1 93.94 496 ALA B O 1
ATOM 9052 N N . ASP B 1 497 ? -0.084 23.859 -10.805 1 88.44 497 ASP B N 1
ATOM 9053 C CA . ASP B 1 497 ? -0.586 23.5 -12.125 1 88.44 497 ASP B CA 1
ATOM 9054 C C . ASP B 1 497 ? -1.535 24.578 -12.664 1 88.44 497 ASP B C 1
ATOM 9056 O O . ASP B 1 497 ? -1.534 24.875 -13.859 1 88.44 497 ASP B O 1
ATOM 9060 N N . ALA B 1 498 ? -2.299 25.125 -11.711 1 91 498 ALA B N 1
ATOM 9061 C CA . ALA B 1 498 ? -3.279 26.141 -12.094 1 91 498 ALA B CA 1
ATOM 9062 C C . ALA B 1 498 ? -2.76 27.547 -11.812 1 91 498 ALA B C 1
ATOM 9064 O O . ALA B 1 498 ? -3.508 28.406 -11.352 1 91 498 ALA B O 1
ATOM 9065 N N . ALA B 1 499 ? -1.581 27.812 -12.172 1 93.88 499 ALA B N 1
ATOM 9066 C CA . ALA B 1 499 ? -0.91 29.062 -11.82 1 93.88 499 ALA B CA 1
ATOM 9067 C C . ALA B 1 499 ? -1.697 30.281 -12.328 1 93.88 499 ALA B C 1
ATOM 9069 O O . ALA B 1 499 ? -1.892 31.25 -11.602 1 93.88 499 ALA B O 1
ATOM 9070 N N . CYS B 1 500 ? -2.17 30.25 -13.57 1 91.69 500 CYS B N 1
ATOM 9071 C CA . CYS B 1 500 ? -2.896 31.375 -14.148 1 91.69 500 CYS B CA 1
ATOM 9072 C C . CYS B 1 500 ? -4.176 31.656 -13.367 1 91.69 500 CYS B C 1
ATOM 9074 O O . CYS B 1 500 ? -4.461 32.812 -13.039 1 91.69 500 CYS B O 1
ATOM 9076 N N . SER B 1 501 ? -4.859 30.609 -13.039 1 92.75 501 SER B N 1
ATOM 9077 C CA . SER B 1 501 ? -6.121 30.766 -12.32 1 92.75 501 SER B CA 1
ATOM 9078 C C . SER B 1 501 ? -5.891 31.266 -10.898 1 92.75 501 SER B C 1
ATOM 9080 O O . SER B 1 501 ? -6.699 32.031 -10.359 1 92.75 501 SER B O 1
ATOM 9082 N N . VAL B 1 502 ? -4.832 30.828 -10.305 1 96.44 502 VAL B N 1
ATOM 9083 C CA . VAL B 1 502 ? -4.508 31.266 -8.945 1 96.44 502 VAL B CA 1
ATOM 9084 C C . VAL B 1 502 ? -4.242 32.781 -8.938 1 96.44 502 VAL B C 1
ATOM 9086 O O . VAL B 1 502 ? -4.734 33.5 -8.07 1 96.44 502 VAL B O 1
ATOM 9089 N N . THR B 1 503 ? -3.518 33.188 -9.891 1 96.44 503 THR B N 1
ATOM 9090 C CA . THR B 1 503 ? -3.199 34.625 -9.992 1 96.44 503 THR B CA 1
ATOM 9091 C C . THR B 1 503 ? -4.465 35.438 -10.219 1 96.44 503 THR B C 1
ATOM 9093 O O . THR B 1 503 ? -4.645 36.5 -9.609 1 96.44 503 THR B O 1
ATOM 9096 N N . GLN B 1 504 ? -5.277 34.969 -11.117 1 94.94 504 GLN B N 1
ATOM 9097 C CA . GLN B 1 504 ? -6.523 35.656 -11.414 1 94.94 504 GLN B CA 1
ATOM 9098 C C . GLN B 1 504 ? -7.414 35.75 -10.172 1 94.94 504 GLN B C 1
ATOM 9100 O O . GLN B 1 504 ? -8.031 36.781 -9.922 1 94.94 504 GLN B O 1
ATOM 9105 N N . HIS B 1 505 ? -7.426 34.719 -9.492 1 96.31 505 HIS B N 1
ATOM 9106 C CA . HIS B 1 505 ? -8.25 34.688 -8.297 1 96.31 505 HIS B CA 1
ATOM 9107 C C . HIS B 1 505 ? -7.723 35.656 -7.238 1 96.31 505 HIS B C 1
ATOM 9109 O O . HIS B 1 505 ? -8.5 36.312 -6.547 1 96.31 505 HIS B O 1
ATOM 9115 N N . VAL B 1 506 ? -6.43 35.688 -7.035 1 97.12 506 VAL B N 1
ATOM 9116 C CA . VAL B 1 506 ? -5.836 36.656 -6.105 1 97.12 506 VAL B CA 1
ATOM 9117 C C . VAL B 1 506 ? -6.195 38.062 -6.523 1 97.12 506 VAL B C 1
ATOM 9119 O O . VAL B 1 506 ? -6.59 38.906 -5.691 1 97.12 506 VAL B O 1
ATOM 9122 N N . SER B 1 507 ? -6.055 38.312 -7.812 1 95.5 507 SER B N 1
ATOM 9123 C CA . SER B 1 507 ? -6.348 39.656 -8.336 1 95.5 507 SER B CA 1
ATOM 9124 C C . SER B 1 507 ? -7.805 40.031 -8.102 1 95.5 507 SER B C 1
ATOM 9126 O O . SER B 1 507 ? -8.117 41.188 -7.871 1 95.5 507 SER B O 1
ATOM 9128 N N . PHE B 1 508 ? -8.586 39.094 -8.195 1 94.94 508 PHE B N 1
ATOM 9129 C CA . PHE B 1 508 ? -10.016 39.344 -8.016 1 94.94 508 PHE B CA 1
ATOM 9130 C C . PHE B 1 508 ? -10.352 39.531 -6.547 1 94.94 508 PHE B C 1
ATOM 9132 O O . PHE B 1 508 ? -11.07 40.469 -6.191 1 94.94 508 PHE B O 1
ATOM 9139 N N . ARG B 1 509 ? -9.844 38.688 -5.668 1 92.88 509 ARG B N 1
ATOM 9140 C CA . ARG B 1 509 ? -10.219 38.656 -4.254 1 92.88 509 ARG B CA 1
ATOM 9141 C C . ARG B 1 509 ? -9.477 39.75 -3.482 1 92.88 509 ARG B C 1
ATOM 9143 O O . ARG B 1 509 ? -10.023 40.344 -2.549 1 92.88 509 ARG B O 1
ATOM 9150 N N . TYR B 1 510 ? -8.203 39.938 -3.889 1 94.69 510 TYR B N 1
ATOM 9151 C CA . TYR B 1 510 ? -7.355 40.906 -3.195 1 94.69 510 TYR B CA 1
ATOM 9152 C C . TYR B 1 510 ? -6.648 41.844 -4.188 1 94.69 510 TYR B C 1
ATOM 9154 O O . TYR B 1 510 ? -5.418 41.812 -4.301 1 94.69 510 TYR B O 1
ATOM 9162 N N . PRO B 1 511 ? -7.34 42.688 -4.758 1 95.25 511 PRO B N 1
ATOM 9163 C CA . PRO B 1 511 ? -6.734 43.531 -5.785 1 95.25 511 PRO B CA 1
ATOM 9164 C C . PRO B 1 511 ? -5.594 44.406 -5.246 1 95.25 511 PRO B C 1
ATOM 9166 O O . PRO B 1 511 ? -4.57 44.562 -5.914 1 95.25 511 PRO B O 1
ATOM 9169 N N . SER B 1 512 ? -5.715 44.969 -4.082 1 94.75 512 SER B N 1
ATOM 9170 C CA . SER B 1 512 ? -4.664 45.812 -3.496 1 94.75 512 SER B CA 1
ATOM 9171 C C . SER B 1 512 ? -3.402 45 -3.232 1 94.75 512 SER B C 1
ATOM 9173 O O . SER B 1 512 ? -2.291 45.469 -3.502 1 94.75 512 SER B O 1
ATOM 9175 N N . LEU B 1 513 ? -3.625 43.844 -2.729 1 95.5 513 LEU B N 1
ATOM 9176 C CA . LEU B 1 513 ? -2.494 42.969 -2.477 1 95.5 513 LEU B CA 1
ATOM 9177 C C . LEU B 1 513 ? -1.812 42.562 -3.781 1 95.5 513 LEU B C 1
ATOM 9179 O O . LEU B 1 513 ? -0.583 42.562 -3.875 1 95.5 513 LEU B O 1
ATOM 9183 N N . ALA B 1 514 ? -2.6 42.188 -4.75 1 96.94 514 ALA B N 1
ATOM 9184 C CA . ALA B 1 514 ? -2.074 41.781 -6.051 1 96.94 514 ALA B CA 1
ATOM 9185 C C . ALA B 1 514 ? -1.237 42.906 -6.672 1 96.94 514 ALA B C 1
ATOM 9187 O O . ALA B 1 514 ? -0.192 42.656 -7.273 1 96.94 514 ALA B O 1
ATOM 9188 N N . ASN B 1 515 ? -1.678 44.125 -6.488 1 95.5 515 ASN B N 1
ATOM 9189 C CA . ASN B 1 515 ? -0.943 45.281 -7.027 1 95.5 515 ASN B CA 1
ATOM 9190 C C . ASN B 1 515 ? 0.43 45.406 -6.379 1 95.5 515 ASN B C 1
ATOM 9192 O O . ASN B 1 515 ? 1.396 45.812 -7.035 1 95.5 515 ASN B O 1
ATOM 9196 N N . GLN B 1 516 ? 0.468 45.094 -5.16 1 95.31 516 GLN B N 1
ATOM 9197 C CA . GLN B 1 516 ? 1.729 45.219 -4.438 1 95.31 516 GLN B CA 1
ATOM 9198 C C . GLN B 1 516 ? 2.662 44.062 -4.77 1 95.31 516 GLN B C 1
ATOM 9200 O O . GLN B 1 516 ? 3.879 44.219 -4.844 1 95.31 516 GLN B O 1
ATOM 9205 N N . LEU B 1 517 ? 2.127 42.875 -5.012 1 96.12 517 LEU B N 1
ATOM 9206 C CA . LEU B 1 517 ? 2.93 41.688 -5.203 1 96.12 517 LEU B CA 1
ATOM 9207 C C . LEU B 1 517 ? 3.438 41.594 -6.641 1 96.12 517 LEU B C 1
ATOM 9209 O O . LEU B 1 517 ? 4.57 41.156 -6.875 1 96.12 517 LEU B O 1
ATOM 9213 N N . TRP B 1 518 ? 2.529 41.938 -7.645 1 95.31 518 TRP B N 1
ATOM 9214 C CA . TRP B 1 518 ? 3.002 41.719 -9.008 1 95.31 518 TRP B CA 1
ATOM 9215 C C . TRP B 1 518 ? 2.506 42.812 -9.938 1 95.31 518 TRP B C 1
ATOM 9217 O O . TRP B 1 518 ? 2.936 42.906 -11.094 1 95.31 518 TRP B O 1
ATOM 9227 N N . GLY B 1 519 ? 1.713 43.688 -9.484 1 93.06 519 GLY B N 1
ATOM 9228 C CA . GLY B 1 519 ? 1.271 44.781 -10.344 1 93.06 519 GLY B CA 1
ATOM 9229 C C . GLY B 1 519 ? 0.737 44.312 -11.68 1 93.06 519 GLY B C 1
ATOM 9230 O O . GLY B 1 519 ? -0.111 43.438 -11.734 1 93.06 519 GLY B O 1
ATOM 9231 N N . ASP B 1 520 ? 1.363 44.812 -12.766 1 90.88 520 ASP B N 1
ATOM 9232 C CA . ASP B 1 520 ? 0.83 44.531 -14.094 1 90.88 520 ASP B CA 1
ATOM 9233 C C . ASP B 1 520 ? 1.36 43.219 -14.641 1 90.88 520 ASP B C 1
ATOM 9235 O O . ASP B 1 520 ? 0.841 42.688 -15.625 1 90.88 520 ASP B O 1
ATOM 9239 N N . SER B 1 521 ? 2.252 42.656 -13.992 1 93.19 521 SER B N 1
ATOM 9240 C CA . SER B 1 521 ? 2.82 41.406 -14.477 1 93.19 521 SER B CA 1
ATOM 9241 C C . SER B 1 521 ? 1.887 40.219 -14.195 1 93.19 521 SER B C 1
ATOM 9243 O O . SER B 1 521 ? 2.051 39.125 -14.766 1 93.19 521 SER B O 1
ATOM 9245 N N . LEU B 1 522 ? 0.921 40.406 -13.344 1 92.81 522 LEU B N 1
ATOM 9246 C CA . LEU B 1 522 ? -0.109 39.406 -13.039 1 92.81 522 LEU B CA 1
ATOM 9247 C C . LEU B 1 522 ? 0.515 38.094 -12.625 1 92.81 522 LEU B C 1
ATOM 9249 O O . LEU B 1 522 ? 0.153 37.031 -13.164 1 92.81 522 LEU B O 1
ATOM 9253 N N . GLY B 1 523 ? 1.512 38.156 -11.789 1 94.81 523 GLY B N 1
ATOM 9254 C CA . GLY B 1 523 ? 2.135 36.969 -11.234 1 94.81 523 GLY B CA 1
ATOM 9255 C C . GLY B 1 523 ? 3.172 36.344 -12.156 1 94.81 523 GLY B C 1
ATOM 9256 O O . GLY B 1 523 ? 3.756 35.312 -11.844 1 94.81 523 GLY B O 1
ATOM 9257 N N . CYS B 1 524 ? 3.402 36.906 -13.336 1 95.31 524 CYS B N 1
ATOM 9258 C CA . CYS B 1 524 ? 4.391 36.438 -14.297 1 95.31 524 CYS B CA 1
ATOM 9259 C C . CYS B 1 524 ? 5.719 37.156 -14.125 1 95.31 524 CYS B C 1
ATOM 9261 O O . CYS B 1 524 ? 5.859 38 -13.242 1 95.31 524 CYS B O 1
ATOM 9263 N N . PHE B 1 525 ? 6.699 36.781 -14.984 1 95.44 525 PHE B N 1
ATOM 9264 C CA . PHE B 1 525 ? 7.996 37.438 -14.938 1 95.44 525 PHE B CA 1
ATOM 9265 C C . PHE B 1 525 ? 7.941 38.781 -15.68 1 95.44 525 PHE B C 1
ATOM 9267 O O . PHE B 1 525 ? 8.766 39.656 -15.43 1 95.44 525 PHE B O 1
ATOM 9274 N N . GLN B 1 526 ? 7.016 38.812 -16.531 1 94.5 526 GLN B N 1
ATOM 9275 C CA . GLN B 1 526 ? 6.828 40 -17.375 1 94.5 526 GLN B CA 1
ATOM 9276 C C . GLN B 1 526 ? 5.344 40.25 -17.641 1 94.5 526 GLN B C 1
ATOM 9278 O O . GLN B 1 526 ? 4.504 39.406 -17.359 1 94.5 526 GLN B O 1
ATOM 9283 N N . VAL B 1 527 ? 5.059 41.438 -18.078 1 91.81 527 VAL B N 1
ATOM 9284 C CA . VAL B 1 527 ? 3.676 41.75 -18.406 1 91.81 527 VAL B CA 1
ATOM 9285 C C . VAL B 1 527 ? 3.211 40.875 -19.578 1 91.81 527 VAL B C 1
ATOM 9287 O O . VAL B 1 527 ? 3.828 40.875 -20.641 1 91.81 527 VAL B O 1
ATOM 9290 N N . PRO B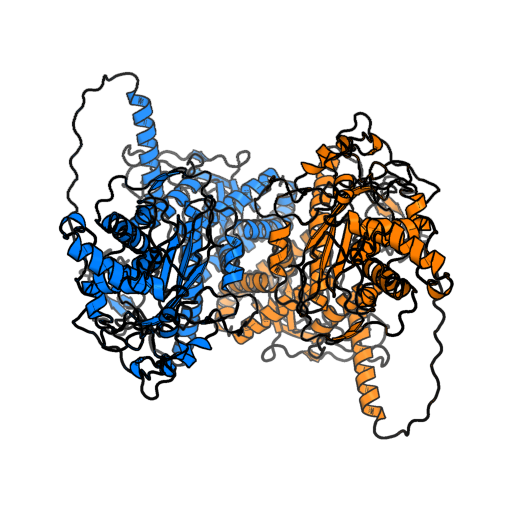 1 528 ? 2.207 40.031 -19.328 1 90.06 528 PRO B N 1
ATOM 9291 C CA . PRO B 1 528 ? 1.736 39.188 -20.406 1 90.06 528 PRO B CA 1
ATOM 9292 C C . PRO B 1 528 ? 1.23 39.969 -21.609 1 90.06 528 PRO B C 1
ATOM 9294 O O . PRO B 1 528 ? 0.595 41.031 -21.438 1 90.06 528 PRO B O 1
ATOM 9297 N N . ASP B 1 529 ? 1.624 39.469 -22.703 1 85.19 529 ASP B N 1
ATOM 9298 C CA . ASP B 1 529 ? 1.236 40.094 -23.984 1 85.19 529 ASP B CA 1
ATOM 9299 C C . ASP B 1 529 ? 0.662 39.031 -24.938 1 85.19 529 ASP B C 1
ATOM 9301 O O . ASP B 1 529 ? 1.24 37.969 -25.125 1 85.19 529 ASP B O 1
ATOM 9305 N N . HIS B 1 530 ? -0.535 39.344 -25.469 1 76.81 530 HIS B N 1
ATOM 9306 C CA . HIS B 1 530 ? -1.219 38.406 -26.344 1 76.81 530 HIS B CA 1
ATOM 9307 C C . HIS B 1 530 ? -0.551 38.312 -27.719 1 76.81 530 HIS B C 1
ATOM 9309 O O . HIS B 1 530 ? -0.756 37.375 -28.453 1 76.81 530 HIS B O 1
ATOM 9315 N N . TYR B 1 531 ? 0.282 39.219 -28.016 1 78.31 531 TYR B N 1
ATOM 9316 C CA . TYR B 1 531 ? 0.832 39.312 -29.359 1 78.31 531 TYR B CA 1
ATOM 9317 C C . TYR B 1 531 ? 2.305 38.906 -29.375 1 78.31 531 TYR B C 1
ATOM 9319 O O . TYR B 1 531 ? 2.875 38.656 -30.438 1 78.31 531 TYR B O 1
ATOM 9327 N N . ARG B 1 532 ? 2.889 38.781 -28.281 1 82.5 532 ARG B N 1
ATOM 9328 C CA . ARG B 1 532 ? 4.309 38.469 -28.203 1 82.5 532 ARG B CA 1
ATOM 9329 C C . ARG B 1 532 ? 4.539 37.156 -27.469 1 82.5 532 ARG B C 1
ATOM 9331 O O . ARG B 1 532 ? 3.717 36.75 -26.641 1 82.5 532 ARG B O 1
ATOM 9338 N N . GLU B 1 533 ? 5.648 36.594 -27.844 1 88.25 533 GLU B N 1
ATOM 9339 C CA . GLU B 1 533 ? 6.059 35.375 -27.109 1 88.25 533 GLU B CA 1
ATOM 9340 C C . GLU B 1 533 ? 6.805 35.75 -25.828 1 88.25 533 GLU B C 1
ATOM 9342 O O . GLU B 1 533 ? 7.559 36.719 -25.797 1 88.25 533 GLU B O 1
ATOM 9347 N N . PRO B 1 534 ? 6.52 35 -24.844 1 91.56 534 PRO B N 1
ATOM 9348 C CA . PRO B 1 534 ? 7.23 35.281 -23.594 1 91.56 534 PRO B CA 1
ATOM 9349 C C . PRO B 1 534 ? 8.742 35.156 -23.75 1 91.56 534 PRO B C 1
ATOM 9351 O O . PRO B 1 534 ? 9.234 34.281 -24.469 1 91.56 534 PRO B O 1
ATOM 9354 N N . GLN B 1 535 ? 9.469 35.969 -23.062 1 93.38 535 GLN B N 1
ATOM 9355 C CA . GLN B 1 535 ? 10.922 35.969 -23.109 1 93.38 535 GLN B CA 1
ATOM 9356 C C . GLN B 1 535 ? 11.516 35.438 -21.797 1 93.38 535 GLN B C 1
ATOM 9358 O O . GLN B 1 535 ? 10.844 35.438 -20.766 1 93.38 535 GLN B O 1
ATOM 9363 N N . GLU B 1 536 ? 12.703 34.969 -21.938 1 94.94 536 GLU B N 1
ATOM 9364 C CA . GLU B 1 536 ? 13.406 34.5 -20.734 1 94.94 536 GLU B CA 1
ATOM 9365 C C . GLU B 1 536 ? 13.805 35.688 -19.844 1 94.94 536 GLU B C 1
ATOM 9367 O O . GLU B 1 536 ? 14.227 36.719 -20.344 1 94.94 536 GLU B O 1
ATOM 9372 N N . VAL B 1 537 ? 13.531 35.625 -18.641 1 96.06 537 VAL B N 1
ATOM 9373 C CA . VAL B 1 537 ? 13.844 36.688 -17.688 1 96.06 537 VAL B CA 1
ATOM 9374 C C . VAL B 1 537 ? 14.75 36.125 -16.578 1 96.06 537 VAL B C 1
ATOM 9376 O O . VAL B 1 537 ? 14.422 35.094 -15.969 1 96.06 537 VAL B O 1
ATOM 9379 N N . SER B 1 538 ? 15.891 36.688 -16.297 1 95.44 538 SER B N 1
ATOM 9380 C CA . SER B 1 538 ? 16.812 36.25 -15.258 1 95.44 538 SER B CA 1
ATOM 9381 C C . SER B 1 538 ? 16.484 36.906 -13.922 1 95.44 538 SER B C 1
ATOM 9383 O O . SER B 1 538 ? 16.328 38.125 -13.852 1 95.44 538 SER B O 1
ATOM 9385 N N . CYS B 1 539 ? 16.281 36.188 -12.953 1 94.69 539 CYS B N 1
ATOM 9386 C CA . CYS B 1 539 ? 16.047 36.656 -11.586 1 94.69 539 CYS B CA 1
ATOM 9387 C C . CYS B 1 539 ? 17.062 36 -10.633 1 94.69 539 CYS B C 1
ATOM 9389 O O . CYS B 1 539 ? 16.734 35.062 -9.938 1 94.69 539 CYS B O 1
ATOM 9391 N N . PRO B 1 540 ? 18.219 36.594 -10.406 1 91.31 540 PRO B N 1
ATOM 9392 C CA . PRO B 1 540 ? 19.281 36 -9.594 1 91.31 540 PRO B CA 1
ATOM 9393 C C . PRO B 1 540 ? 18.875 35.781 -8.141 1 91.31 540 PRO B C 1
ATOM 9395 O O . PRO B 1 540 ? 19.391 34.875 -7.484 1 91.31 540 PRO B O 1
ATOM 9398 N N . GLU B 1 541 ? 17.906 36.594 -7.68 1 91.38 541 GLU B N 1
ATOM 9399 C CA . GLU B 1 541 ? 17.469 36.438 -6.293 1 91.38 541 GLU B CA 1
ATOM 9400 C C . GLU B 1 541 ? 16.75 35.125 -6.066 1 91.38 541 GLU B C 1
ATOM 9402 O O . GLU B 1 541 ? 16.578 34.688 -4.922 1 91.38 541 GLU B O 1
ATOM 9407 N N . LEU B 1 542 ? 16.391 34.438 -7.156 1 94.19 542 LEU B N 1
ATOM 9408 C CA . LEU B 1 542 ? 15.617 33.219 -7.043 1 94.19 542 LEU B CA 1
ATOM 9409 C C . LEU B 1 542 ? 16.516 31.984 -7.121 1 94.19 542 LEU B C 1
ATOM 9411 O O . LEU B 1 542 ? 16.062 30.859 -6.957 1 94.19 542 LEU B O 1
ATOM 9415 N N . GLN B 1 543 ? 17.781 32.188 -7.277 1 91.12 543 GLN B N 1
ATOM 9416 C CA . GLN B 1 543 ? 18.719 31.078 -7.34 1 91.12 543 GLN B CA 1
ATOM 9417 C C . GLN B 1 543 ? 18.75 30.297 -6.023 1 91.12 543 GLN B C 1
ATOM 9419 O O . GLN B 1 543 ? 18.703 30.906 -4.945 1 91.12 543 GLN B O 1
ATOM 9424 N N . MET B 1 544 ? 18.766 29.078 -6.203 1 87.62 544 MET B N 1
ATOM 9425 C CA . MET B 1 544 ? 18.844 28.219 -5.027 1 87.62 544 MET B CA 1
ATOM 9426 C C . MET B 1 544 ? 20.031 28.594 -4.145 1 87.62 544 MET B C 1
ATOM 9428 O O . MET B 1 544 ? 21.125 28.859 -4.648 1 87.62 544 MET B O 1
ATOM 9432 N N . THR B 1 545 ? 19.797 28.625 -2.895 1 82.81 545 THR B N 1
ATOM 9433 C CA . THR B 1 545 ? 20.812 29.062 -1.947 1 82.81 545 THR B CA 1
ATOM 9434 C C . THR B 1 545 ? 22.031 28.156 -2.004 1 82.81 545 THR B C 1
ATOM 9436 O O . THR B 1 545 ? 23.172 28.625 -1.895 1 82.81 545 THR B O 1
ATOM 9439 N N . GLU B 1 546 ? 21.828 26.891 -2.148 1 80.62 546 GLU B N 1
ATOM 9440 C CA . GLU B 1 546 ? 22.891 25.906 -2.156 1 80.62 546 GLU B CA 1
ATOM 9441 C C . GLU B 1 546 ? 23.812 26.094 -3.361 1 80.62 546 GLU B C 1
ATOM 9443 O O . GLU B 1 546 ? 24.953 25.641 -3.348 1 80.62 546 GLU B O 1
ATOM 9448 N N . LEU B 1 547 ? 23.234 26.75 -4.324 1 78.38 547 LEU B N 1
ATOM 9449 C CA . LEU B 1 547 ? 24 26.922 -5.555 1 78.38 547 LEU B CA 1
ATOM 9450 C C . LEU B 1 547 ? 24.625 28.328 -5.617 1 78.38 547 LEU B C 1
ATOM 9452 O O . LEU B 1 547 ? 25.391 28.625 -6.535 1 78.38 547 LEU B O 1
ATOM 9456 N N . GLN B 1 548 ? 24.344 29.078 -4.594 1 80.94 548 GLN B N 1
ATOM 9457 C CA . GLN B 1 548 ? 24.922 30.422 -4.562 1 80.94 548 GLN B CA 1
ATOM 9458 C C . GLN B 1 548 ? 26.359 30.406 -4.082 1 80.94 548 GLN B C 1
ATOM 9460 O O . GLN B 1 548 ? 26.719 29.609 -3.197 1 80.94 548 GLN B O 1
ATOM 9465 N N . THR B 1 549 ? 27.141 31.109 -4.738 1 77.69 549 THR B N 1
ATOM 9466 C CA . THR B 1 549 ? 28.531 31.219 -4.32 1 77.69 549 THR B CA 1
ATOM 9467 C C . THR B 1 549 ? 28.641 31.812 -2.92 1 77.69 549 THR B C 1
ATOM 9469 O O . THR B 1 549 ? 29.391 31.328 -2.084 1 77.69 549 THR B O 1
ATOM 9472 N N . THR B 1 550 ? 27.859 32.875 -2.697 1 76.56 550 THR B N 1
ATOM 9473 C CA . THR B 1 550 ? 27.719 33.469 -1.371 1 76.56 550 THR B CA 1
ATOM 9474 C C . THR B 1 550 ? 26.25 33.406 -0.924 1 76.56 550 THR B C 1
ATOM 9476 O O . THR B 1 550 ? 25.406 34.125 -1.47 1 76.56 550 THR B O 1
ATOM 9479 N N . PRO B 1 551 ? 26.109 32.531 0.068 1 76.75 551 PRO B N 1
ATOM 9480 C CA . PRO B 1 551 ? 24.703 32.406 0.465 1 76.75 551 PRO B CA 1
ATOM 9481 C C . PRO B 1 551 ? 24.109 33.719 0.97 1 76.75 551 PRO B C 1
ATOM 9483 O O . PRO B 1 551 ? 24.734 34.406 1.774 1 76.75 551 PRO B O 1
ATOM 9486 N N . THR B 1 552 ? 23.062 34.094 0.34 1 78.5 552 THR B N 1
ATOM 9487 C CA . THR B 1 552 ? 22.359 35.312 0.743 1 78.5 552 THR B CA 1
ATOM 9488 C C . THR B 1 552 ? 21.703 35.125 2.104 1 78.5 552 THR B C 1
ATOM 9490 O O . THR B 1 552 ? 20.906 34.188 2.291 1 78.5 552 THR B O 1
ATOM 9493 N N . PRO B 1 553 ? 22.078 35.938 3.018 1 81.94 553 PRO B N 1
ATOM 9494 C CA . PRO B 1 553 ? 21.438 35.812 4.328 1 81.94 553 PRO B CA 1
ATOM 9495 C C . PRO B 1 553 ? 19.984 36.281 4.305 1 81.94 553 PRO B C 1
ATOM 9497 O O . PRO B 1 553 ? 19.625 37.188 3.553 1 81.94 553 PRO B O 1
ATOM 9500 N N . LEU B 1 554 ? 19.234 35.719 5.074 1 88.94 554 LEU B N 1
ATOM 9501 C CA . LEU B 1 554 ? 17.828 36.125 5.191 1 88.94 554 LEU B CA 1
ATOM 9502 C C . LEU B 1 554 ? 17.703 37.469 5.883 1 88.94 554 LEU B C 1
ATOM 9504 O O . LEU B 1 554 ? 18.438 37.75 6.832 1 88.94 554 LEU B O 1
ATOM 9508 N N . VAL B 1 555 ? 16.859 38.219 5.359 1 89.31 555 VAL B N 1
ATOM 9509 C CA . VAL B 1 555 ? 16.641 39.562 5.93 1 89.31 555 VAL B CA 1
ATOM 9510 C C . VAL B 1 555 ? 15.375 39.531 6.793 1 89.31 555 VAL B C 1
ATOM 9512 O O . VAL B 1 555 ? 14.477 38.75 6.574 1 89.31 555 VAL B O 1
ATOM 9515 N N . ASP B 1 556 ? 15.406 40.344 7.863 1 87.06 556 ASP B N 1
ATOM 9516 C CA . ASP B 1 556 ? 14.227 40.562 8.695 1 87.06 556 ASP B CA 1
ATOM 9517 C C . ASP B 1 556 ? 13.492 41.844 8.312 1 87.06 556 ASP B C 1
ATOM 9519 O O . ASP B 1 556 ? 13.727 42.906 8.906 1 87.06 556 ASP B O 1
ATOM 9523 N N . PRO B 1 557 ? 12.594 41.688 7.426 1 84.81 557 PRO B N 1
ATOM 9524 C CA . PRO B 1 557 ? 11.977 42.906 6.906 1 84.81 557 PRO B CA 1
ATOM 9525 C C . PRO B 1 557 ? 10.961 43.5 7.871 1 84.81 557 PRO B C 1
ATOM 9527 O O . PRO B 1 557 ? 10.297 42.781 8.617 1 84.81 557 PRO B O 1
ATOM 9530 N N . LYS B 1 558 ? 10.812 44.844 7.812 1 85.06 558 LYS B N 1
ATOM 9531 C CA . LYS B 1 558 ? 9.789 45.562 8.578 1 85.06 558 LYS B CA 1
ATOM 9532 C C . LYS B 1 558 ? 8.422 45.406 7.922 1 85.06 558 LYS B C 1
ATOM 9534 O O . LYS B 1 558 ? 7.41 45.25 8.609 1 85.06 558 LYS B O 1
ATOM 9539 N N . ASP B 1 559 ? 8.5 45.344 6.562 1 88.19 559 ASP B N 1
ATOM 9540 C CA . ASP B 1 559 ? 7.281 45.156 5.777 1 88.19 559 ASP B CA 1
ATOM 9541 C C . ASP B 1 559 ? 6.93 43.656 5.684 1 88.19 559 ASP B C 1
ATOM 9543 O O . ASP B 1 559 ? 7.73 42.844 5.207 1 88.19 559 ASP B O 1
ATOM 9547 N N . PRO B 1 560 ? 5.723 43.344 6.164 1 86.31 560 PRO B N 1
ATOM 9548 C CA . PRO B 1 560 ? 5.32 41.938 6.156 1 86.31 560 PRO B CA 1
ATOM 9549 C C . PRO B 1 560 ? 5.227 41.344 4.75 1 86.31 560 PRO B C 1
ATOM 9551 O O . PRO B 1 560 ? 5.262 40.125 4.578 1 86.31 560 PRO B O 1
ATOM 9554 N N . LEU B 1 561 ? 5.164 42.188 3.738 1 92.31 561 LEU B N 1
ATOM 9555 C CA . LEU B 1 561 ? 5.031 41.688 2.369 1 92.31 561 LEU B CA 1
ATOM 9556 C C . LEU B 1 561 ? 6.402 41.406 1.76 1 92.31 561 LEU B C 1
ATOM 9558 O O . LEU B 1 561 ? 6.5 40.719 0.737 1 92.31 561 LEU B O 1
ATOM 9562 N N . THR B 1 562 ? 7.402 42 2.379 1 94.56 562 THR B N 1
ATOM 9563 C CA . THR B 1 562 ? 8.75 41.719 1.907 1 94.56 562 THR B CA 1
ATOM 9564 C C . THR B 1 562 ? 9.203 40.312 2.355 1 94.56 562 THR B C 1
ATOM 9566 O O . THR B 1 562 ? 9.094 40 3.535 1 94.56 562 THR B O 1
ATOM 9569 N N . HIS B 1 563 ? 9.633 39.531 1.457 1 95 563 HIS B N 1
ATOM 9570 C CA . HIS B 1 563 ? 10.047 38.188 1.798 1 95 563 HIS B CA 1
ATOM 9571 C C . HIS B 1 563 ? 11.461 38.156 2.357 1 95 563 HIS B C 1
ATOM 9573 O O . HIS B 1 563 ? 12.367 38.812 1.799 1 95 563 HIS B O 1
ATOM 9579 N N . PRO B 1 564 ? 11.734 37.438 3.357 1 93.94 564 PRO B N 1
ATOM 9580 C CA . PRO B 1 564 ? 13.047 37.406 4.008 1 93.94 564 PRO B CA 1
ATOM 9581 C C . PRO B 1 564 ? 14.148 36.875 3.102 1 93.94 564 PRO B C 1
ATOM 9583 O O . PRO B 1 564 ? 15.297 37.312 3.188 1 93.94 564 PRO B O 1
ATOM 9586 N N . ALA B 1 565 ? 13.891 35.969 2.223 1 92.5 565 ALA B N 1
ATOM 9587 C CA . ALA B 1 565 ? 14.906 35.281 1.433 1 92.5 565 ALA B CA 1
ATOM 9588 C C . ALA B 1 565 ? 15.398 36.188 0.286 1 92.5 565 ALA B C 1
ATOM 9590 O O . ALA B 1 565 ? 16.562 36.125 -0.103 1 92.5 565 ALA B O 1
ATOM 9591 N N . THR B 1 566 ? 14.453 36.969 -0.297 1 92.75 566 THR B N 1
ATOM 9592 C CA . THR B 1 566 ? 14.828 37.781 -1.443 1 92.75 566 THR B CA 1
ATOM 9593 C C . THR B 1 566 ? 14.93 39.25 -1.046 1 92.75 566 THR B C 1
ATOM 9595 O O . THR B 1 566 ? 15.562 40.031 -1.744 1 92.75 566 THR B O 1
ATOM 9598 N N . GLY B 1 567 ? 14.266 39.656 0.009 1 92.19 567 GLY B N 1
ATOM 9599 C CA . GLY B 1 567 ? 14.211 41.031 0.419 1 92.19 567 GLY B CA 1
ATOM 9600 C C . GLY B 1 567 ? 13.32 41.906 -0.464 1 92.19 567 GLY B C 1
ATOM 9601 O O . GLY B 1 567 ? 13.43 43.125 -0.472 1 92.19 567 GLY B O 1
ATOM 9602 N N . MET B 1 568 ? 12.477 41.219 -1.206 1 92.75 568 MET B N 1
ATOM 9603 C CA . MET B 1 568 ? 11.609 41.906 -2.156 1 92.75 568 MET B CA 1
ATOM 9604 C C . MET B 1 568 ? 10.148 41.531 -1.94 1 92.75 568 MET B C 1
ATOM 9606 O O . MET B 1 568 ? 9.852 40.562 -1.27 1 92.75 568 MET B O 1
ATOM 9610 N N . LYS B 1 569 ? 9.266 42.344 -2.514 1 94.94 569 LYS B N 1
ATOM 9611 C CA . LYS B 1 569 ? 7.832 42.062 -2.416 1 94.94 569 LYS B CA 1
ATOM 9612 C C . LYS B 1 569 ? 7.332 41.281 -3.609 1 94.94 569 LYS B C 1
ATOM 9614 O O . LYS B 1 569 ? 6.273 40.656 -3.541 1 94.94 569 LYS B O 1
ATOM 9619 N N . GLN B 1 570 ? 8.102 41.156 -4.594 1 95.31 570 GLN B N 1
ATOM 9620 C CA . GLN B 1 570 ? 7.676 40.562 -5.859 1 95.31 570 GLN B CA 1
ATOM 9621 C C . GLN B 1 570 ? 7.398 39.062 -5.699 1 95.31 570 GLN B C 1
ATOM 9623 O O . GLN B 1 570 ? 8.18 38.344 -5.066 1 95.31 570 GLN B O 1
ATOM 9628 N N . ARG B 1 571 ? 6.242 38.688 -6.211 1 97.69 571 ARG B N 1
ATOM 9629 C CA . ARG B 1 571 ? 5.883 37.281 -6.23 1 97.69 571 ARG B CA 1
ATOM 9630 C C . ARG B 1 571 ? 5.578 36.812 -7.648 1 97.69 571 ARG B C 1
ATOM 9632 O O . ARG B 1 571 ? 5.203 37.625 -8.508 1 97.69 571 ARG B O 1
ATOM 9639 N N . ARG B 1 572 ? 5.828 35.562 -7.867 1 97.62 572 ARG B N 1
ATOM 9640 C CA . ARG B 1 572 ? 5.484 34.938 -9.133 1 97.62 572 ARG B CA 1
ATOM 9641 C C . ARG B 1 572 ? 4.688 33.656 -8.891 1 97.62 572 ARG B C 1
ATOM 9643 O O . ARG B 1 572 ? 4.953 32.906 -7.934 1 97.62 572 ARG B O 1
ATOM 9650 N N . VAL B 1 573 ? 3.701 33.406 -9.648 1 97.62 573 VAL B N 1
ATOM 9651 C CA . VAL B 1 573 ? 2.936 32.156 -9.648 1 97.62 573 VAL B CA 1
ATOM 9652 C C . VAL B 1 573 ? 3.143 31.422 -10.977 1 97.62 573 VAL B C 1
ATOM 9654 O O . VAL B 1 573 ? 2.736 31.922 -12.031 1 97.62 573 VAL B O 1
ATOM 9657 N N . LEU B 1 574 ? 3.75 30.281 -10.883 1 95.75 574 LEU B N 1
ATOM 9658 C CA . LEU B 1 574 ? 4.227 29.656 -12.109 1 95.75 574 LEU B CA 1
ATOM 9659 C C . LEU B 1 574 ? 3.742 28.203 -12.195 1 95.75 574 LEU B C 1
ATOM 9661 O O . LEU B 1 574 ? 3.238 27.656 -11.211 1 95.75 574 LEU B O 1
ATOM 9665 N N . THR B 1 575 ? 3.828 27.609 -13.383 1 91.75 575 THR B N 1
ATOM 9666 C CA . THR B 1 575 ? 3.523 26.203 -13.633 1 91.75 575 THR B CA 1
ATOM 9667 C C . THR B 1 575 ? 4.75 25.469 -14.172 1 91.75 575 THR B C 1
ATOM 9669 O O . THR B 1 575 ? 5.527 26.031 -14.945 1 91.75 575 THR B O 1
ATOM 9672 N N . PRO B 1 576 ? 5.012 24.25 -13.664 1 83.25 576 PRO B N 1
ATOM 9673 C CA . PRO B 1 576 ? 6.199 23.516 -14.117 1 83.25 576 PRO B CA 1
ATOM 9674 C C . PRO B 1 576 ? 6.059 22.984 -15.539 1 83.25 576 PRO B C 1
ATOM 9676 O O . PRO B 1 576 ? 7.062 22.75 -16.219 1 83.25 576 PRO B O 1
ATOM 9679 N N . ARG B 1 577 ? 4.902 22.469 -15.969 1 71.56 577 ARG B N 1
ATOM 9680 C CA . ARG B 1 577 ? 4.75 21.828 -17.266 1 71.56 577 ARG B CA 1
ATOM 9681 C C . ARG B 1 577 ? 3.807 22.625 -18.172 1 71.56 577 ARG B C 1
ATOM 9683 O O . ARG B 1 577 ? 2.713 23 -17.75 1 71.56 577 ARG B O 1
ATOM 9690 N N . ILE B 1 578 ? 4.445 23.172 -19.172 1 61.25 578 ILE B N 1
ATOM 9691 C CA . ILE B 1 578 ? 3.592 23.797 -20.172 1 61.25 578 ILE B CA 1
ATOM 9692 C C . ILE B 1 578 ? 3.59 22.969 -21.453 1 61.25 578 ILE B C 1
ATOM 9694 O O . ILE B 1 578 ? 4.641 22.5 -21.891 1 61.25 578 ILE B O 1
ATOM 9698 N N . GLY B 1 579 ? 2.523 22.578 -22.016 1 52.97 579 GLY B N 1
ATOM 9699 C CA . GLY B 1 579 ? 2.404 22.016 -23.344 1 52.97 579 GLY B CA 1
ATOM 9700 C C . GLY B 1 579 ? 2.332 20.5 -23.359 1 52.97 579 GLY B C 1
ATOM 9701 O O . GLY B 1 579 ? 2.383 19.875 -24.406 1 52.97 579 GLY B O 1
ATOM 9702 N N . ASP B 1 580 ? 2.605 19.938 -22.297 1 49.91 580 ASP B N 1
ATOM 9703 C CA . ASP B 1 580 ? 2.529 18.484 -22.516 1 49.91 580 ASP B CA 1
ATOM 9704 C C . ASP B 1 580 ? 1.208 18.094 -23.172 1 49.91 580 ASP B C 1
ATOM 9706 O O . ASP B 1 580 ? 0.181 18.734 -22.938 1 49.91 580 ASP B O 1
ATOM 9710 N N . LYS B 1 581 ? 1.23 17.562 -24.359 1 47 581 LYS B N 1
ATOM 9711 C CA . LYS B 1 581 ? 0.148 17.234 -25.281 1 47 581 LYS B CA 1
ATOM 9712 C C . LYS B 1 581 ? -1.187 17.125 -24.547 1 47 581 LYS B C 1
ATOM 9714 O O . LYS B 1 581 ? -2.227 17.516 -25.094 1 47 581 LYS B O 1
ATOM 9719 N N . GLY B 1 582 ? -1.217 16.547 -23.562 1 45.81 582 GLY B N 1
ATOM 9720 C CA . GLY B 1 582 ? -2.488 16.375 -22.875 1 45.81 582 GLY B CA 1
ATOM 9721 C C . GLY B 1 582 ? -2.826 17.516 -21.938 1 45.81 582 GLY B C 1
ATOM 9722 O O . GLY B 1 582 ? -3.816 17.438 -21.203 1 45.81 582 GLY B O 1
ATOM 9723 N N . GLY B 1 583 ? -2.043 18.562 -21.922 1 50.66 583 GLY B N 1
ATOM 9724 C CA . GLY B 1 583 ? -2.301 19.516 -20.859 1 50.66 583 GLY B CA 1
ATOM 9725 C C . GLY B 1 583 ? -3.145 20.703 -21.312 1 50.66 583 GLY B C 1
ATOM 9726 O O . GLY B 1 583 ? -3.193 21.016 -22.5 1 50.66 583 GLY B O 1
ATOM 9727 N N . SER B 1 584 ? -4.156 21.172 -20.688 1 54.91 584 SER B N 1
ATOM 9728 C CA . SER B 1 584 ? -5.273 22.094 -20.828 1 54.91 584 SER B CA 1
ATOM 9729 C C . SER B 1 584 ? -4.785 23.547 -20.938 1 54.91 584 SER B C 1
ATOM 9731 O O . SER B 1 584 ? -5.578 24.453 -21.172 1 54.91 584 SER B O 1
ATOM 9733 N N . HIS B 1 585 ? -3.453 23.844 -20.891 1 60.19 585 HIS B N 1
ATOM 9734 C CA . HIS B 1 585 ? -3.111 25.266 -20.859 1 60.19 585 HIS B CA 1
ATOM 9735 C C . HIS B 1 585 ? -2.957 25.812 -22.266 1 60.19 585 HIS B C 1
ATOM 9737 O O . HIS B 1 585 ? -1.845 25.891 -22.797 1 60.19 585 HIS B O 1
ATOM 9743 N N . HIS B 1 586 ? -4.055 26.078 -22.859 1 62.47 586 HIS B N 1
ATOM 9744 C CA . HIS B 1 586 ? -4.027 26.438 -24.266 1 62.47 586 HIS B CA 1
ATOM 9745 C C . HIS B 1 586 ? -4.051 27.953 -24.453 1 62.47 586 HIS B C 1
ATOM 9747 O O . HIS B 1 586 ? -3.855 28.453 -25.562 1 62.47 586 HIS B O 1
ATOM 9753 N N . LEU B 1 587 ? -4.129 28.625 -23.359 1 73.31 587 LEU B N 1
ATOM 9754 C CA . LEU B 1 587 ? -4.215 30.062 -23.531 1 73.31 587 LEU B CA 1
ATOM 9755 C C . LEU B 1 587 ? -2.824 30.703 -23.516 1 73.31 587 LEU B C 1
ATOM 9757 O O . LEU B 1 587 ? -1.918 30.203 -22.844 1 73.31 587 LEU B O 1
ATOM 9761 N N . LYS B 1 588 ? -2.582 31.594 -24.328 1 76.62 588 LYS B N 1
ATOM 9762 C CA . LYS B 1 588 ? -1.312 32.312 -24.422 1 76.62 588 LYS B CA 1
ATOM 9763 C C . LYS B 1 588 ? -0.902 32.875 -23.062 1 76.62 588 LYS B C 1
ATOM 9765 O O . LYS B 1 588 ? 0.286 32.906 -22.734 1 76.62 588 LYS B O 1
ATOM 9770 N N . SER B 1 589 ? -1.838 33.312 -22.25 1 78.56 589 SER B N 1
ATOM 9771 C CA . SER B 1 589 ? -1.56 33.875 -20.922 1 78.56 589 SER B CA 1
ATOM 9772 C C . SER B 1 589 ? -0.928 32.812 -20.016 1 78.56 589 SER B C 1
ATOM 9774 O O . SER B 1 589 ? -0.156 33.156 -19.125 1 78.56 589 SER B O 1
ATOM 9776 N N . CYS B 1 590 ? -1.186 31.531 -20.312 1 86.06 590 CYS B N 1
ATOM 9777 C CA . CYS B 1 590 ? -0.636 30.453 -19.516 1 86.06 590 CYS B CA 1
ATOM 9778 C C . CYS B 1 590 ? 0.858 30.281 -19.766 1 86.06 590 CYS B C 1
ATOM 9780 O O . CYS B 1 590 ? 1.607 29.906 -18.859 1 86.06 590 CYS B O 1
ATOM 9782 N N . GLN B 1 591 ? 1.288 30.672 -20.969 1 88.12 591 GLN B N 1
ATOM 9783 C CA . GLN B 1 591 ? 2.689 30.5 -21.344 1 88.12 591 GLN B CA 1
ATOM 9784 C C . GLN B 1 591 ? 3.588 31.438 -20.531 1 88.12 591 GLN B C 1
ATOM 9786 O O . GLN B 1 591 ? 4.758 31.141 -20.297 1 88.12 591 GLN B O 1
ATOM 9791 N N . TYR B 1 592 ? 3.045 32.562 -20.141 1 92.38 592 TYR B N 1
ATOM 9792 C CA . TYR B 1 592 ? 3.818 33.562 -19.391 1 92.38 592 TYR B CA 1
ATOM 9793 C C . TYR B 1 592 ? 4.074 33.062 -17.969 1 92.38 592 TYR B C 1
ATOM 9795 O O . TYR B 1 592 ? 4.93 33.625 -17.266 1 92.38 592 TYR B O 1
ATOM 9803 N N . HIS B 1 593 ? 3.354 32.062 -17.562 1 93.38 593 HIS B N 1
ATOM 9804 C CA . HIS B 1 593 ? 3.512 31.516 -16.219 1 93.38 593 HIS B CA 1
ATOM 9805 C C . HIS B 1 593 ? 4.473 30.328 -16.219 1 93.38 593 HIS B C 1
ATOM 9807 O O . HIS B 1 593 ? 4.594 29.609 -15.227 1 93.38 593 HIS B O 1
ATOM 9813 N N . ASN B 1 594 ? 5.211 30.078 -17.266 1 91.94 594 ASN B N 1
ATOM 9814 C CA . ASN B 1 594 ? 6.133 28.953 -17.391 1 91.94 594 ASN B CA 1
ATOM 9815 C C . ASN B 1 594 ? 7.387 29.156 -16.531 1 91.94 594 ASN B C 1
ATOM 9817 O O . ASN B 1 594 ? 8.086 30.172 -16.688 1 91.94 594 ASN B O 1
ATOM 9821 N N . MET B 1 595 ? 7.648 28.266 -15.719 1 92.69 595 MET B N 1
ATOM 9822 C CA . MET B 1 595 ? 8.797 28.375 -14.82 1 92.69 595 MET B CA 1
ATOM 9823 C C . MET B 1 595 ? 10.102 28.344 -15.609 1 92.69 595 MET B C 1
ATOM 9825 O O . MET B 1 595 ? 11.125 28.844 -15.141 1 92.69 595 MET B O 1
ATOM 9829 N N . ASP B 1 596 ? 10.055 27.797 -16.844 1 91.38 596 ASP B N 1
ATOM 9830 C CA . ASP B 1 596 ? 11.25 27.641 -17.672 1 91.38 596 ASP B CA 1
ATOM 9831 C C . ASP B 1 596 ? 11.711 28.984 -18.219 1 91.38 596 ASP B C 1
ATOM 9833 O O . ASP B 1 596 ? 12.828 29.109 -18.734 1 91.38 596 ASP B O 1
ATOM 9837 N N . LEU B 1 597 ? 10.898 30 -18.094 1 94.5 597 LEU B N 1
ATOM 9838 C CA . LEU B 1 597 ? 11.242 31.328 -18.578 1 94.5 597 LEU B CA 1
ATOM 9839 C C . LEU B 1 597 ? 12.32 31.969 -17.703 1 94.5 597 LEU B C 1
ATOM 9841 O O . LEU B 1 597 ? 12.898 33 -18.062 1 94.5 597 LEU B O 1
ATOM 9845 N N . CYS B 1 598 ? 12.609 31.406 -16.547 1 95.62 598 CYS B N 1
ATOM 9846 C CA . CYS B 1 598 ? 13.648 31.891 -15.648 1 95.62 598 CYS B CA 1
ATOM 9847 C C . CYS B 1 598 ? 14.727 30.828 -15.445 1 95.62 598 CYS B C 1
ATOM 9849 O O . CYS B 1 598 ? 14.5 29.828 -14.766 1 95.62 598 CYS B O 1
ATOM 9851 N N . PRO B 1 599 ? 15.938 30.984 -15.906 1 93.44 599 PRO B N 1
ATOM 9852 C CA . PRO B 1 599 ? 17 29.984 -15.836 1 93.44 599 PRO B CA 1
ATOM 9853 C C . PRO B 1 599 ? 17.391 29.625 -14.406 1 93.44 599 PRO B C 1
ATOM 9855 O O . PRO B 1 599 ? 17.781 28.484 -14.133 1 93.44 599 PRO B O 1
ATOM 9858 N N . GLU B 1 600 ? 17.266 30.562 -13.469 1 92.38 600 GLU B N 1
ATOM 9859 C CA . GLU B 1 600 ? 17.641 30.328 -12.078 1 92.38 600 GLU B CA 1
ATOM 9860 C C . GLU B 1 600 ? 16.75 29.25 -11.445 1 92.38 600 GLU B C 1
ATOM 9862 O O . GLU B 1 600 ? 17.109 28.656 -10.43 1 92.38 600 GLU B O 1
ATOM 9867 N N . LEU B 1 601 ? 15.578 29.016 -12.047 1 93.5 601 LEU B N 1
ATOM 9868 C CA . LEU B 1 601 ? 14.633 28.078 -11.469 1 93.5 601 LEU B CA 1
ATOM 9869 C C . LEU B 1 601 ? 14.875 26.672 -12.008 1 93.5 601 LEU B C 1
ATOM 9871 O O . LEU B 1 601 ? 14.266 25.703 -11.547 1 93.5 601 LEU B O 1
ATOM 9875 N N . ALA B 1 602 ? 15.797 26.438 -12.93 1 88.56 602 ALA B N 1
ATOM 9876 C CA . ALA B 1 602 ? 16.062 25.141 -13.555 1 88.56 602 ALA B CA 1
ATOM 9877 C C . ALA B 1 602 ? 16.547 24.125 -12.523 1 88.56 602 ALA B C 1
ATOM 9879 O O . ALA B 1 602 ? 16.234 22.938 -12.625 1 88.56 602 ALA B O 1
ATOM 9880 N N . ALA B 1 603 ? 17.25 24.672 -11.578 1 86.5 603 ALA B N 1
ATOM 9881 C CA . ALA B 1 603 ? 17.828 23.781 -10.57 1 86.5 603 ALA B CA 1
ATOM 9882 C C . ALA B 1 603 ? 16.734 23.188 -9.688 1 86.5 603 ALA B C 1
ATOM 9884 O O . ALA B 1 603 ? 16.906 22.094 -9.125 1 86.5 603 ALA B O 1
ATOM 9885 N N . TYR B 1 604 ? 15.641 23.922 -9.562 1 89.06 604 TYR B N 1
ATOM 9886 C CA . TYR B 1 604 ? 14.547 23.453 -8.719 1 89.06 604 TYR B CA 1
ATOM 9887 C C . TYR B 1 604 ? 13.797 22.297 -9.367 1 89.06 604 TYR B C 1
ATOM 9889 O O . TYR B 1 604 ? 13.141 21.516 -8.688 1 89.06 604 TYR B O 1
ATOM 9897 N N . LYS B 1 605 ? 13.812 22.125 -10.68 1 77.06 605 LYS B N 1
ATOM 9898 C CA . LYS B 1 605 ? 13.133 21.078 -11.422 1 77.06 605 LYS B CA 1
ATOM 9899 C C . LYS B 1 605 ? 13.781 19.719 -11.18 1 77.06 605 LYS B C 1
ATOM 9901 O O . LYS B 1 605 ? 13.094 18.688 -11.148 1 77.06 605 LYS B O 1
ATOM 9906 N N . ALA B 1 606 ? 15.141 19.672 -11.031 1 60.41 606 ALA B N 1
ATOM 9907 C CA . ALA B 1 606 ? 15.898 18.422 -10.836 1 60.41 606 ALA B CA 1
ATOM 9908 C C . ALA B 1 606 ? 15.656 17.859 -9.445 1 60.41 606 ALA B C 1
ATOM 9910 O O . ALA B 1 606 ? 16.016 16.719 -9.164 1 60.41 606 ALA B O 1
ATOM 9911 N N . SER B 1 607 ? 15.219 18.609 -8.648 1 54.84 607 SER B N 1
ATOM 9912 C CA . SER B 1 607 ? 15 18.141 -7.285 1 54.84 607 SER B CA 1
ATOM 9913 C C . SER B 1 607 ? 13.961 17.016 -7.246 1 54.84 607 SER B C 1
ATOM 9915 O O . SER B 1 607 ? 13.016 17.016 -8.031 1 54.84 607 SER B O 1
ATOM 9917 N N . PRO B 1 608 ? 14.289 15.844 -6.781 1 44.06 608 PRO B N 1
ATOM 9918 C CA . PRO B 1 608 ? 13.453 14.641 -6.832 1 44.06 608 PRO B CA 1
ATOM 9919 C C . PRO B 1 608 ? 11.961 14.953 -6.754 1 44.06 608 PRO B C 1
ATOM 9921 O O . PRO B 1 608 ? 11.133 14.078 -7.02 1 44.06 608 PRO B O 1
ATOM 9924 N N . LEU B 1 609 ? 11.641 15.93 -6.082 1 41.72 609 LEU B N 1
ATOM 9925 C CA . LEU B 1 609 ? 10.242 16.188 -5.758 1 41.72 609 LEU B CA 1
ATOM 9926 C C . LEU B 1 609 ? 9.492 16.719 -6.977 1 41.72 609 LEU B C 1
ATOM 9928 O O . LEU B 1 609 ? 8.297 17.016 -6.895 1 41.72 609 LEU B O 1
ATOM 9932 N N . SER B 1 610 ? 10.336 17.469 -7.871 1 37.78 610 SER B N 1
ATOM 9933 C CA . SER B 1 610 ? 9.492 17.938 -8.961 1 37.78 610 SER B CA 1
ATOM 9934 C C . SER B 1 610 ? 8.711 16.797 -9.586 1 37.78 610 SER B C 1
ATOM 9936 O O . SER B 1 610 ? 9.25 15.688 -9.75 1 37.78 610 SER B O 1
ATOM 9938 N N . GLY B 1 611 ? 7.633 16.641 -9.172 1 36.28 611 GLY B N 1
ATOM 9939 C CA . GLY B 1 611 ? 6.684 15.648 -9.672 1 36.28 611 GLY B CA 1
ATOM 9940 C C . GLY B 1 611 ? 7.09 15.055 -11 1 36.28 611 GLY B C 1
ATOM 9941 O O . GLY B 1 611 ? 6.41 14.164 -11.523 1 36.28 611 GLY B O 1
ATOM 9942 N N . SER B 1 612 ? 7.945 15.867 -11.742 1 32.88 612 SER B N 1
ATOM 9943 C CA . SER B 1 612 ? 8.328 15.367 -13.055 1 32.88 612 SER B CA 1
ATOM 9944 C C . SER B 1 612 ? 9.414 14.297 -12.945 1 32.88 612 SER B C 1
ATOM 9946 O O . SER B 1 612 ? 9.562 13.469 -13.844 1 32.88 612 SER B O 1
ATOM 9948 N N . GLY B 1 613 ? 10.648 14.797 -12.508 1 29.83 613 GLY B N 1
ATOM 9949 C CA . GLY B 1 613 ? 11.82 13.945 -12.641 1 29.83 613 GLY B CA 1
ATOM 9950 C C . GLY B 1 613 ? 11.758 12.695 -11.781 1 29.83 613 GLY B C 1
ATOM 9951 O O . GLY B 1 613 ? 11.031 12.664 -10.781 1 29.83 613 GLY B O 1
ATOM 9952 N N . SER B 1 614 ? 12.297 11.648 -12.352 1 28.67 614 SER B N 1
ATOM 9953 C CA . SER B 1 614 ? 12.531 10.227 -12.141 1 28.67 614 SER B CA 1
ATOM 9954 C C . SER B 1 614 ? 13.32 9.977 -10.859 1 28.67 614 SER B C 1
ATOM 9956 O O . SER B 1 614 ? 13.828 8.875 -10.641 1 28.67 614 SER B O 1
ATOM 9958 N N . SER B 1 615 ? 13.992 11.039 -10.344 1 30.12 615 SER B N 1
ATOM 9959 C CA . SER B 1 615 ? 14.891 10.406 -9.383 1 30.12 615 SER B CA 1
ATOM 9960 C C . SER B 1 615 ? 14.117 9.641 -8.32 1 30.12 615 SER B C 1
ATOM 9962 O O . SER B 1 615 ? 13.656 10.227 -7.336 1 30.12 615 SER B O 1
ATOM 9964 N N . ARG B 1 616 ? 13.391 8.789 -8.703 1 34.16 616 ARG B N 1
ATOM 9965 C CA . ARG B 1 616 ? 12.727 7.637 -8.109 1 34.16 616 ARG B CA 1
ATOM 9966 C C . ARG B 1 616 ? 13.648 6.914 -7.129 1 34.16 616 ARG B C 1
ATOM 9968 O O . ARG B 1 616 ? 14.516 6.148 -7.539 1 34.16 616 ARG B O 1
ATOM 9975 N N . ARG B 1 617 ? 14.312 7.629 -6.164 1 32.59 617 ARG B N 1
ATOM 9976 C CA . ARG B 1 617 ? 15.148 6.695 -5.418 1 32.59 617 ARG B CA 1
ATOM 9977 C C . ARG B 1 617 ? 14.539 5.297 -5.426 1 32.59 617 ARG B C 1
ATOM 9979 O O . ARG B 1 617 ? 15.234 4.309 -5.672 1 32.59 617 ARG B O 1
ATOM 9986 N N . HIS B 1 618 ? 13.711 5.02 -4.367 1 32.44 618 HIS B N 1
ATOM 9987 C CA . HIS B 1 618 ? 13.227 3.648 -4.328 1 32.44 618 HIS B CA 1
ATOM 9988 C C . HIS B 1 618 ? 11.945 3.494 -5.145 1 32.44 618 HIS B C 1
ATOM 9990 O O . HIS B 1 618 ? 11.109 2.635 -4.848 1 32.44 618 HIS B O 1
ATOM 9996 N N . GLY B 1 619 ? 11.922 4.133 -6.402 1 33.19 619 GLY B N 1
ATOM 9997 C CA . GLY B 1 619 ? 10.914 3.957 -7.434 1 33.19 619 GLY B CA 1
ATOM 9998 C C . GLY B 1 619 ? 9.523 4.375 -6.992 1 33.19 619 GLY B C 1
ATOM 9999 O O . GLY B 1 619 ? 8.578 4.352 -7.785 1 33.19 619 GLY B O 1
ATOM 10000 N N . THR B 1 620 ? 9.031 3.965 -5.82 1 36.19 620 THR B N 1
ATOM 10001 C CA . THR B 1 620 ? 7.676 4.371 -5.48 1 36.19 620 THR B CA 1
ATOM 10002 C C . THR B 1 620 ? 7.641 5.832 -5.047 1 36.19 620 THR B C 1
ATOM 10004 O O . THR B 1 620 ? 8.484 6.277 -4.27 1 36.19 620 THR B O 1
ATOM 10007 N N . ASN B 1 621 ? 7.285 6.734 -5.832 1 37.56 621 ASN B N 1
ATOM 10008 C CA . ASN B 1 621 ? 6.988 8.094 -5.387 1 37.56 621 ASN B CA 1
ATOM 10009 C C . ASN B 1 621 ? 6.488 8.109 -3.943 1 37.56 621 ASN B C 1
ATOM 10011 O O . ASN B 1 621 ? 5.508 7.441 -3.613 1 37.56 621 ASN B O 1
ATOM 10015 N N . PRO B 1 622 ? 7.441 8.445 -2.99 1 39.25 622 PRO B N 1
ATOM 10016 C CA . PRO B 1 622 ? 6.984 8.477 -1.597 1 39.25 622 PRO B CA 1
ATOM 10017 C C . PRO B 1 622 ? 5.508 8.836 -1.466 1 39.25 622 PRO B C 1
ATOM 10019 O O . PRO B 1 622 ? 4.855 8.438 -0.498 1 39.25 622 PRO B O 1
ATOM 10022 N N . ARG B 1 623 ? 5.094 9.719 -2.416 1 42.94 623 ARG B N 1
ATOM 10023 C CA . ARG B 1 623 ? 3.729 10.227 -2.373 1 42.94 623 ARG B CA 1
ATOM 10024 C C . ARG B 1 623 ? 2.717 9.117 -2.627 1 42.94 623 ARG B C 1
ATOM 10026 O O . ARG B 1 623 ? 1.616 9.133 -2.072 1 42.94 623 ARG B O 1
ATOM 10033 N N . ASP B 1 624 ? 3.178 8.234 -3.582 1 46 624 ASP B N 1
ATOM 10034 C CA . ASP B 1 624 ? 2.217 7.211 -3.975 1 46 624 ASP B CA 1
ATOM 10035 C C . ASP B 1 624 ? 2.006 6.199 -2.85 1 46 624 ASP B C 1
ATOM 10037 O O . ASP B 1 624 ? 0.911 5.652 -2.697 1 46 624 ASP B O 1
ATOM 10041 N N . SER B 1 625 ? 3.146 5.824 -2.154 1 42.59 625 SER B N 1
ATOM 10042 C CA . SER B 1 625 ? 3.057 4.863 -1.062 1 42.59 625 SER B CA 1
ATOM 10043 C C . SER B 1 625 ? 2.133 5.363 0.041 1 42.59 625 SER B C 1
ATOM 10045 O O . SER B 1 625 ? 1.511 4.566 0.747 1 42.59 625 SER B O 1
ATOM 10047 N N . ARG B 1 626 ? 2.158 6.684 0.259 1 46.59 626 ARG B N 1
ATOM 10048 C CA . ARG B 1 626 ? 1.405 7.348 1.318 1 46.59 626 ARG B CA 1
ATOM 10049 C C . ARG B 1 626 ? -0.087 7.059 1.192 1 46.59 626 ARG B C 1
ATOM 10051 O O . ARG B 1 626 ? -0.818 7.102 2.184 1 46.59 626 ARG B O 1
ATOM 10058 N N . ARG B 1 627 ? -0.498 6.812 -0.112 1 48.97 627 ARG B N 1
ATOM 10059 C CA . ARG B 1 627 ? -1.9 6.922 -0.5 1 48.97 627 ARG B CA 1
ATOM 10060 C C . ARG B 1 627 ? -2.678 5.672 -0.101 1 48.97 627 ARG B C 1
ATOM 10062 O O . ARG B 1 627 ? -3.887 5.734 0.13 1 48.97 627 ARG B O 1
ATOM 10069 N N . LYS B 1 628 ? -1.854 4.707 0.266 1 51.47 628 LYS B N 1
ATOM 10070 C CA . LYS B 1 628 ? -2.623 3.467 0.281 1 51.47 628 LYS B CA 1
ATOM 10071 C C . LYS B 1 628 ? -3.252 3.227 1.651 1 51.47 628 LYS B C 1
ATOM 10073 O O . LYS B 1 628 ? -4.328 2.635 1.751 1 51.47 628 LYS B O 1
ATOM 10078 N N . GLY B 1 629 ? -2.658 3.879 2.74 1 50.56 629 GLY B N 1
ATOM 10079 C CA . GLY B 1 629 ? -3.109 3.557 4.086 1 50.56 629 GLY B CA 1
ATOM 10080 C C . GLY B 1 629 ? -4.41 4.242 4.457 1 50.56 629 GLY B C 1
ATOM 10081 O O . GLY B 1 629 ? -4.992 3.959 5.508 1 50.56 629 GLY B O 1
ATOM 10082 N N . GLY B 1 630 ? -4.926 5.023 3.623 1 56.62 630 GLY B N 1
ATOM 10083 C CA . GLY B 1 630 ? -6.051 5.859 4.016 1 56.62 630 GLY B CA 1
ATOM 10084 C C . GLY B 1 630 ? -7.395 5.277 3.615 1 56.62 630 GLY B C 1
ATOM 10085 O O . GLY B 1 630 ? -8.414 5.965 3.666 1 56.62 630 GLY B O 1
ATOM 10086 N N . ASN B 1 631 ? -7.238 4.02 3.406 1 61.59 631 ASN B N 1
ATOM 10087 C CA . ASN B 1 631 ? -8.539 3.479 3.018 1 61.59 631 ASN B CA 1
ATOM 10088 C C . ASN B 1 631 ? -9.398 3.154 4.234 1 61.59 631 ASN B C 1
ATOM 10090 O O . ASN B 1 631 ? -8.883 2.732 5.27 1 61.59 631 ASN B O 1
ATOM 10094 N N . ASN B 1 632 ? -10.586 3.514 4.328 1 74.12 632 ASN B N 1
ATOM 10095 C CA . ASN B 1 632 ? -11.625 3.182 5.301 1 74.12 632 ASN B CA 1
ATOM 10096 C C . ASN B 1 632 ? -11.438 3.953 6.605 1 74.12 632 ASN B C 1
ATOM 10098 O O . ASN B 1 632 ? -11.555 3.383 7.691 1 74.12 632 ASN B O 1
ATOM 10102 N N . LEU B 1 633 ? -10.938 5.113 6.484 1 87.81 633 LEU B N 1
ATOM 10103 C CA . LEU B 1 633 ? -10.789 5.98 7.648 1 87.81 633 LEU B CA 1
ATOM 10104 C C . LEU B 1 633 ? -12.094 6.715 7.945 1 87.81 633 LEU B C 1
ATOM 10106 O O . LEU B 1 633 ? -12.859 7.027 7.031 1 87.81 633 LEU B O 1
ATOM 10110 N N . THR B 1 634 ? -12.414 6.848 9.211 1 90.12 634 THR B N 1
ATOM 10111 C CA . THR B 1 634 ? -13.523 7.707 9.602 1 90.12 634 THR B CA 1
ATOM 10112 C C . THR B 1 634 ? -13.195 9.172 9.32 1 90.12 634 THR B C 1
ATOM 10114 O O . THR B 1 634 ? -12.062 9.508 8.977 1 90.12 634 THR B O 1
ATOM 10117 N N . PHE B 1 635 ? -14.203 10.062 9.5 1 92.94 635 PHE B N 1
ATOM 10118 C CA . PHE B 1 635 ? -14.07 11.469 9.156 1 92.94 635 PHE B CA 1
ATOM 10119 C C . PHE B 1 635 ? -12.898 12.102 9.898 1 92.94 635 PHE B C 1
ATOM 10121 O O . PHE B 1 635 ? -12.031 12.727 9.289 1 92.94 635 PHE B O 1
ATOM 10128 N N . HIS B 1 636 ? -12.805 11.953 11.203 1 94.56 636 HIS B N 1
ATOM 10129 C CA . HIS B 1 636 ? -11.742 12.586 11.977 1 94.56 636 HIS B CA 1
ATOM 10130 C C . HIS B 1 636 ? -10.406 11.891 11.742 1 94.56 636 HIS B C 1
ATOM 10132 O O . HIS B 1 636 ? -9.352 12.539 11.766 1 94.56 636 HIS B O 1
ATOM 10138 N N . GLN B 1 637 ? -10.445 10.57 11.5 1 93.62 637 GLN B N 1
ATOM 10139 C CA . GLN B 1 637 ? -9.211 9.836 11.242 1 93.62 637 GLN B CA 1
ATOM 10140 C C . GLN B 1 637 ? -8.57 10.273 9.93 1 93.62 637 GLN B C 1
ATOM 10142 O O . GLN B 1 637 ? -7.348 10.289 9.805 1 93.62 637 GLN B O 1
ATOM 10147 N N . TYR B 1 638 ? -9.445 10.633 9.008 1 94.12 638 TYR B N 1
ATOM 10148 C CA . TYR B 1 638 ? -8.945 11.117 7.723 1 94.12 638 TYR B CA 1
ATOM 10149 C C . TYR B 1 638 ? -8.023 12.312 7.91 1 94.12 638 TYR B C 1
ATOM 10151 O O . TYR B 1 638 ? -6.918 12.344 7.359 1 94.12 638 TYR B O 1
ATOM 10159 N N . PHE B 1 639 ? -8.422 13.273 8.672 1 96.31 639 PHE B N 1
ATOM 10160 C CA . PHE B 1 639 ? -7.637 14.477 8.914 1 96.31 639 PHE B CA 1
ATOM 10161 C C . PHE B 1 639 ? -6.391 14.156 9.734 1 96.31 639 PHE B C 1
ATOM 10163 O O . PHE B 1 639 ? -5.305 14.656 9.438 1 96.31 639 PHE B O 1
ATOM 10170 N N . LEU B 1 640 ? -6.586 13.328 10.727 1 96.5 640 LEU B N 1
ATOM 10171 C CA . LEU B 1 640 ? -5.465 12.984 11.602 1 96.5 640 LEU B CA 1
ATOM 10172 C C . LEU B 1 640 ? -4.387 12.234 10.836 1 96.5 640 LEU B C 1
ATOM 10174 O O . LEU B 1 640 ? -3.193 12.492 11.016 1 96.5 640 LEU B O 1
ATOM 10178 N N . TYR B 1 641 ? -4.805 11.289 10.023 1 95.12 641 TYR B N 1
ATOM 10179 C CA . TYR B 1 641 ? -3.861 10.523 9.211 1 95.12 641 TYR B CA 1
ATOM 10180 C C . TYR B 1 641 ? -3.082 11.43 8.273 1 95.12 641 TYR B C 1
ATOM 10182 O O . TYR B 1 641 ? -1.86 11.312 8.156 1 95.12 641 TYR B O 1
ATOM 10190 N N . GLY B 1 642 ? -3.789 12.359 7.582 1 94.12 642 GLY B N 1
ATOM 10191 C CA . GLY B 1 642 ? -3.129 13.289 6.68 1 94.12 642 GLY B CA 1
ATOM 10192 C C . GLY B 1 642 ? -2.096 14.164 7.371 1 94.12 642 GLY B C 1
ATOM 10193 O O . GLY B 1 642 ? -0.988 14.344 6.859 1 94.12 642 GLY B O 1
ATOM 10194 N N . ARG B 1 643 ? -2.475 14.664 8.492 1 96.25 643 ARG B N 1
ATOM 10195 C CA . ARG B 1 643 ? -1.562 15.5 9.258 1 96.25 643 ARG B CA 1
ATOM 10196 C C . ARG B 1 643 ? -0.334 14.711 9.703 1 96.25 643 ARG B C 1
ATOM 10198 O O . ARG B 1 643 ? 0.79 15.219 9.641 1 96.25 643 ARG B O 1
ATOM 10205 N N . LEU B 1 644 ? -0.564 13.484 10.18 1 95.5 644 LEU B N 1
ATOM 10206 C CA . LEU B 1 644 ? 0.532 12.648 10.648 1 95.5 644 LEU B CA 1
ATOM 10207 C C . LEU B 1 644 ? 1.499 12.328 9.516 1 95.5 644 LEU B C 1
ATOM 10209 O O . LEU B 1 644 ? 2.717 12.383 9.695 1 95.5 644 LEU B O 1
ATOM 10213 N N . MET B 1 645 ? 0.953 12.016 8.414 1 93.19 645 MET B N 1
ATOM 10214 C CA . MET B 1 645 ? 1.792 11.672 7.266 1 93.19 645 MET B CA 1
ATOM 10215 C C . MET B 1 645 ? 2.637 12.867 6.832 1 93.19 645 MET B C 1
ATOM 10217 O O . MET B 1 645 ? 3.82 12.719 6.531 1 93.19 645 MET B O 1
ATOM 10221 N N . ASP B 1 646 ? 2.002 14.039 6.789 1 94.75 646 ASP B N 1
ATOM 10222 C CA . ASP B 1 646 ? 2.75 15.25 6.473 1 94.75 646 ASP B CA 1
ATOM 10223 C C . ASP B 1 646 ? 3.865 15.484 7.488 1 94.75 646 ASP B C 1
ATOM 10225 O O . ASP B 1 646 ? 4.992 15.82 7.113 1 94.75 646 ASP B O 1
ATOM 10229 N N . TYR B 1 647 ? 3.51 15.32 8.703 1 96.31 647 TYR B N 1
ATOM 10230 C CA . TYR B 1 647 ? 4.461 15.547 9.789 1 96.31 647 TYR B CA 1
ATOM 10231 C C . TYR B 1 647 ? 5.609 14.539 9.719 1 96.31 647 TYR B C 1
ATOM 10233 O O . TYR B 1 647 ? 6.777 14.922 9.812 1 96.31 647 TYR B O 1
ATOM 10241 N N . PHE B 1 648 ? 5.297 13.227 9.516 1 94.38 648 PHE B N 1
ATOM 10242 C CA . PHE B 1 648 ? 6.301 12.172 9.516 1 94.38 648 PHE B CA 1
ATOM 10243 C C . PHE B 1 648 ? 7.266 12.344 8.352 1 94.38 648 PHE B C 1
ATOM 10245 O O . PHE B 1 648 ? 8.484 12.227 8.523 1 94.38 648 PHE B O 1
ATOM 10252 N N . THR B 1 649 ? 6.766 12.586 7.215 1 92.25 649 THR B N 1
ATOM 10253 C CA . THR B 1 649 ? 7.598 12.727 6.027 1 92.25 649 THR B CA 1
ATOM 10254 C C . THR B 1 649 ? 8.539 13.922 6.16 1 92.25 649 THR B C 1
ATOM 10256 O O . THR B 1 649 ? 9.719 13.828 5.828 1 92.25 649 THR B O 1
ATOM 10259 N N . SER B 1 650 ? 7.977 15 6.613 1 95.69 650 SER B N 1
ATOM 10260 C CA . SER B 1 650 ? 8.781 16.203 6.809 1 95.69 650 SER B CA 1
ATOM 10261 C C . SER B 1 650 ? 9.844 15.992 7.887 1 95.69 650 SER B C 1
ATOM 10263 O O . SER B 1 650 ? 10.992 16.391 7.719 1 95.69 650 SER B O 1
ATOM 10265 N N . LEU B 1 651 ? 9.438 15.367 8.977 1 95.19 651 LEU B N 1
ATOM 10266 C CA . LEU B 1 651 ? 10.344 15.148 10.094 1 95.19 651 LEU B CA 1
ATOM 10267 C C . LEU B 1 651 ? 11.523 14.273 9.672 1 95.19 651 LEU B C 1
ATOM 10269 O O . LEU B 1 651 ? 12.656 14.5 10.109 1 95.19 651 LEU B O 1
ATOM 10273 N N . GLU B 1 652 ? 11.266 13.25 8.914 1 89.56 652 GLU B N 1
ATOM 10274 C CA . GLU B 1 652 ? 12.32 12.367 8.438 1 89.56 652 GLU B CA 1
ATOM 10275 C C . GLU B 1 652 ? 13.367 13.141 7.633 1 89.56 652 GLU B C 1
ATOM 10277 O O . GLU B 1 652 ? 14.57 12.922 7.797 1 89.56 652 GLU B O 1
ATOM 10282 N N . ILE B 1 653 ? 12.891 13.992 6.762 1 92.62 653 ILE B N 1
ATOM 10283 C CA . ILE B 1 653 ? 13.789 14.805 5.949 1 92.62 653 ILE B CA 1
ATOM 10284 C C . ILE B 1 653 ? 14.602 15.727 6.848 1 92.62 653 ILE B C 1
ATOM 10286 O O . ILE B 1 653 ? 15.82 15.867 6.672 1 92.62 653 ILE B O 1
ATOM 10290 N N . VAL B 1 654 ? 13.977 16.312 7.797 1 95 654 VAL B N 1
ATOM 10291 C CA . VAL B 1 654 ? 14.633 17.266 8.68 1 95 654 VAL B CA 1
ATOM 10292 C C . VAL B 1 654 ? 15.656 16.547 9.555 1 95 654 VAL B C 1
ATOM 10294 O O . VAL B 1 654 ? 16.719 17.094 9.867 1 95 654 VAL B O 1
ATOM 10297 N N . ARG B 1 655 ? 15.297 15.359 9.969 1 88.31 655 ARG B N 1
ATOM 10298 C CA . ARG B 1 655 ? 16.234 14.57 10.75 1 88.31 655 ARG B CA 1
ATOM 10299 C C . ARG B 1 655 ? 17.5 14.266 9.945 1 88.31 655 ARG B C 1
ATOM 10301 O O . ARG B 1 655 ? 18.609 14.266 10.484 1 88.31 655 ARG B O 1
ATOM 10308 N N . GLU B 1 656 ? 17.344 14 8.719 1 85.94 656 GLU B N 1
ATOM 10309 C CA . GLU B 1 656 ? 18.484 13.789 7.84 1 85.94 656 GLU B CA 1
ATOM 10310 C C . GLU B 1 656 ? 19.328 15.055 7.719 1 85.94 656 GLU B C 1
ATOM 10312 O O . GLU B 1 656 ? 20.562 14.992 7.699 1 85.94 656 GLU B O 1
ATOM 10317 N N . GLN B 1 657 ? 18.641 16.172 7.629 1 90.56 657 GLN B N 1
ATOM 10318 C CA . GLN B 1 657 ? 19.328 17.453 7.586 1 90.56 657 GLN B CA 1
ATOM 10319 C C . GLN B 1 657 ? 20.125 17.688 8.867 1 90.56 657 GLN B C 1
ATOM 10321 O O . GLN B 1 657 ? 21.266 18.156 8.828 1 90.56 657 GLN B O 1
ATOM 10326 N N . LEU B 1 658 ? 19.516 17.359 9.922 1 88.75 658 LEU B N 1
ATOM 10327 C CA . LEU B 1 658 ? 20.156 17.531 11.227 1 88.75 658 LEU B CA 1
ATOM 10328 C C . LEU B 1 658 ? 21.375 16.625 11.359 1 88.75 658 LEU B C 1
ATOM 10330 O O . LEU B 1 658 ? 22.391 17.031 11.945 1 88.75 658 LEU B O 1
ATOM 10334 N N . GLU B 1 659 ? 21.234 15.406 10.867 1 83.31 659 GLU B N 1
ATOM 10335 C CA . GLU B 1 659 ? 22.359 14.484 10.914 1 83.31 659 GLU B CA 1
ATOM 10336 C C . GLU B 1 659 ? 23.547 15.008 10.109 1 83.31 659 GLU B C 1
ATOM 10338 O O . GLU B 1 659 ? 24.703 14.875 10.523 1 83.31 659 GLU B O 1
ATOM 10343 N N . LEU B 1 660 ? 23.266 15.609 9.008 1 84 660 LEU B N 1
ATOM 10344 C CA . LEU B 1 660 ? 24.328 16.172 8.164 1 84 660 LEU B CA 1
ATOM 10345 C C . LEU B 1 660 ? 25.016 17.328 8.859 1 84 660 LEU B C 1
ATOM 10347 O O . LEU B 1 660 ? 26.234 17.469 8.781 1 84 660 LEU B O 1
ATOM 10351 N N . VAL B 1 661 ? 24.281 18.156 9.531 1 86.81 661 VAL B N 1
ATOM 10352 C CA . VAL B 1 661 ? 24.844 19.297 10.25 1 86.81 661 VAL B CA 1
ATOM 10353 C C . VAL B 1 661 ? 25.625 18.797 11.469 1 86.81 661 VAL B C 1
ATOM 10355 O O . VAL B 1 661 ? 26.656 19.375 11.82 1 86.81 661 VAL B O 1
ATOM 10358 N N . SER B 1 662 ? 25.109 17.703 12.062 1 85.31 662 SER B N 1
ATOM 10359 C CA . SER B 1 662 ? 25.75 17.172 13.25 1 85.31 662 SER B CA 1
ATOM 10360 C C . SER B 1 662 ? 27.141 16.609 12.922 1 85.31 662 SER B C 1
ATOM 10362 O O . SER B 1 662 ? 28.047 16.688 13.742 1 85.31 662 SER B O 1
ATOM 10364 N N . LYS B 1 663 ? 27.25 16.062 11.82 1 82.56 663 LYS B N 1
ATOM 10365 C CA . LYS B 1 663 ? 28.547 15.531 11.398 1 82.56 663 LYS B CA 1
ATOM 10366 C C . LYS B 1 663 ? 29.562 16.656 11.227 1 82.56 663 LYS B C 1
ATOM 10368 O O . LYS B 1 663 ? 30.781 16.422 11.352 1 82.56 663 LYS B O 1
ATOM 10373 N N . GLN B 1 664 ? 29.094 17.828 10.961 1 82.62 664 GLN B N 1
ATOM 10374 C CA . GLN B 1 664 ? 29.969 18.969 10.758 1 82.62 664 GLN B CA 1
ATOM 10375 C C . GLN B 1 664 ? 30.266 19.672 12.078 1 82.62 664 GLN B C 1
ATOM 10377 O O . GLN B 1 664 ? 31.188 20.5 12.156 1 82.62 664 GLN B O 1
ATOM 10382 N N . CYS B 1 665 ? 29.453 19.234 13.07 1 84.38 665 CYS B N 1
ATOM 10383 C CA . CYS B 1 665 ? 29.594 19.891 14.367 1 84.38 665 CYS B CA 1
ATOM 10384 C C . CYS B 1 665 ? 30.688 19.219 15.203 1 84.38 665 CYS B C 1
ATOM 10386 O O . CYS B 1 665 ? 30.828 17.984 15.172 1 84.38 665 CYS B O 1
ATOM 10388 N N . GLY B 1 666 ? 31.625 19.984 15.664 1 78 666 GLY B N 1
ATOM 10389 C CA . GLY B 1 666 ? 32.656 19.484 16.547 1 78 666 GLY B CA 1
ATOM 10390 C C . GLY B 1 666 ? 32.156 19.016 17.891 1 78 666 GLY B C 1
ATOM 10391 O O . GLY B 1 666 ? 30.969 19.234 18.219 1 78 666 GLY B O 1
ATOM 10392 N N . ALA B 1 667 ? 32.969 18.312 18.672 1 82.06 667 ALA B N 1
ATOM 10393 C CA . ALA B 1 667 ? 32.625 17.828 20.016 1 82.06 667 ALA B CA 1
ATOM 10394 C C . ALA B 1 667 ? 32.219 18.984 20.938 1 82.06 667 ALA B C 1
ATOM 10396 O O . ALA B 1 667 ? 32.906 20 20.984 1 82.06 667 ALA B O 1
ATOM 10397 N N . GLY B 1 668 ? 31.047 19.031 21.547 1 83.19 668 GLY B N 1
ATOM 10398 C CA . GLY B 1 668 ? 30.594 20.047 22.5 1 83.19 668 GLY B CA 1
ATOM 10399 C C . GLY B 1 668 ? 29.719 21.109 21.875 1 83.19 668 GLY B C 1
ATOM 10400 O O . GLY B 1 668 ? 29.125 21.922 22.578 1 83.19 668 GLY B O 1
ATOM 10401 N N . GLU B 1 669 ? 29.656 21.141 20.5 1 86.81 669 GLU B N 1
ATOM 10402 C CA . GLU B 1 669 ? 28.844 22.156 19.828 1 86.81 669 GLU B CA 1
ATOM 10403 C C . GLU B 1 669 ? 27.359 21.75 19.812 1 86.81 669 GLU B C 1
ATOM 10405 O O . GLU B 1 669 ? 27.047 20.562 19.75 1 86.81 669 GLU B O 1
ATOM 10410 N N . THR B 1 670 ? 26.516 22.812 20.047 1 88.62 670 THR B N 1
ATOM 10411 C CA . THR B 1 670 ? 25.078 22.578 20.047 1 88.62 670 THR B CA 1
ATOM 10412 C C . THR B 1 670 ? 24.438 23.172 18.797 1 88.62 670 THR B C 1
ATOM 10414 O O . THR B 1 670 ? 24.828 24.234 18.328 1 88.62 670 THR B O 1
ATOM 10417 N N . ILE B 1 671 ? 23.531 22.453 18.234 1 89.44 671 ILE B N 1
ATOM 10418 C CA . ILE B 1 671 ? 22.781 22.906 17.062 1 89.44 671 ILE B CA 1
ATOM 10419 C C . ILE B 1 671 ? 21.484 23.578 17.516 1 89.44 671 ILE B C 1
ATOM 10421 O O . ILE B 1 671 ? 20.703 23 18.281 1 89.44 671 ILE B O 1
ATOM 10425 N N . VAL B 1 672 ? 21.25 24.844 17.125 1 90.31 672 VAL B N 1
ATOM 10426 C CA . VAL B 1 672 ? 20.047 25.594 17.484 1 90.31 672 VAL B CA 1
ATOM 10427 C C . VAL B 1 672 ? 19.391 26.156 16.219 1 90.31 672 VAL B C 1
ATOM 10429 O O . VAL B 1 672 ? 20.078 26.438 15.227 1 90.31 672 VAL B O 1
ATOM 10432 N N . ARG B 1 673 ? 18.078 26.281 16.234 1 92.81 673 ARG B N 1
ATOM 10433 C CA . ARG B 1 673 ? 17.359 26.906 15.125 1 92.81 673 ARG B CA 1
ATOM 10434 C C . ARG B 1 673 ? 17.438 28.422 15.219 1 92.81 673 ARG B C 1
ATOM 10436 O O . ARG B 1 673 ? 17.375 29 16.312 1 92.81 673 ARG B O 1
ATOM 10443 N N . ASP B 1 674 ? 17.656 29.109 14.156 1 91.25 674 ASP B N 1
ATOM 10444 C CA . ASP B 1 674 ? 17.688 30.562 14.133 1 91.25 674 ASP B CA 1
ATOM 10445 C C . ASP B 1 674 ? 16.281 31.156 14.18 1 91.25 674 ASP B C 1
ATOM 10447 O O . ASP B 1 674 ? 15.312 30.438 14.453 1 91.25 674 ASP B O 1
ATOM 10451 N N . LYS B 1 675 ? 16.078 32.438 13.992 1 91.06 675 LYS B N 1
ATOM 10452 C CA . LYS B 1 675 ? 14.812 33.156 14.102 1 91.06 675 LYS B CA 1
ATOM 10453 C C . LYS B 1 675 ? 13.82 32.688 13.039 1 91.06 675 LYS B C 1
ATOM 10455 O O . LYS B 1 675 ? 12.609 32.812 13.211 1 91.06 675 LYS B O 1
ATOM 10460 N N . PHE B 1 676 ? 14.352 32.219 11.953 1 93.75 676 PHE B N 1
ATOM 10461 C CA . PHE B 1 676 ? 13.5 31.734 10.867 1 93.75 676 PHE B CA 1
ATOM 10462 C C . PHE B 1 676 ? 13.32 30.234 10.93 1 93.75 676 PHE B C 1
ATOM 10464 O O . PHE B 1 676 ? 12.867 29.609 9.969 1 93.75 676 PHE B O 1
ATOM 10471 N N . GLN B 1 677 ? 13.75 29.594 12.055 1 94.56 677 GLN B N 1
ATOM 10472 C CA . GLN B 1 677 ? 13.562 28.172 12.375 1 94.56 677 GLN B CA 1
ATOM 10473 C C . GLN B 1 677 ? 14.422 27.297 11.477 1 94.56 677 GLN B C 1
ATOM 10475 O O . GLN B 1 677 ? 13.984 26.234 11.039 1 94.56 677 GLN B O 1
ATOM 10480 N N . ARG B 1 678 ? 15.617 27.828 11.094 1 92.12 678 ARG B N 1
ATOM 10481 C CA . ARG B 1 678 ? 16.562 27.016 10.344 1 92.12 678 ARG B CA 1
ATOM 10482 C C . ARG B 1 678 ? 17.531 26.281 11.281 1 92.12 678 ARG B C 1
ATOM 10484 O O . ARG B 1 678 ? 17.844 26.797 12.359 1 92.12 678 ARG B O 1
#

Secondary structure (DSSP, 8-state):
--BTTEEEP-STT---EEEGGG--SB-TTT--B-----------------------SSSHHHHHHH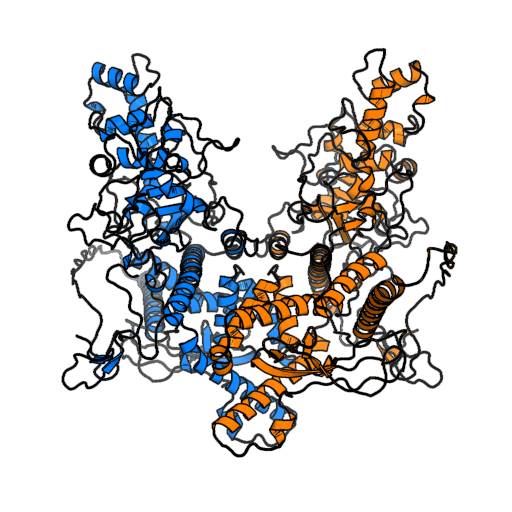HHHHHHHHHHHHHHHHH--EE-SHHHHHHHHHHHHHHHHHHHHHHHHHHHT----THHHHHSPPSEE----SB-TTT-PBB---EEPP-BTTBEEEE-SS-EEEEEEEEEEB--TTT-PEE----GGGTEEEETTTEEEEHHHHHHHHHHHHTT--HHHHHHHHHHHHHHH-HHHHHH--HHHHHHHHHHHHHHHHHHHHTEE--GGGGS-TTTTT--SEEEEEEETTS--B-TT-EEE--SS--S--PBP-HHHHHHHHHHHHHHHHH-TTPPPP-EEEGGGPPPB--GGGB-S--B--GGGTTSS------SS-HHHHHHHHHHTS--GGGGGGS-HHHHHHHHHHTT----TT-HHHHHHHHHHHHHTT--SS-PPP--TTB--EEEEEE-TT--EEEEEEESS---HHHHHHHHHTBSS--SEEE-TTHHHHHHHHHHH-HHHHHHHTGGGTTSSS---SSS-------GGGS-GGG-SSPPPPP--SSTTS-TTTSS---EEEBS----TT----SHHHHTTBGGG-GGGHHHHSSTTSTT----SSSS-HHHHTTGGGTT--HHHHHHHHHHHHHHHHHHHHHHHHHHHHHHSPTT------TT--/--BTTEEEP-STT---EEEGGG--SB-TTT--B-----------------------SSSHHHHHHHHHHHHHHHHHHHHHHHH--EE-SHHHHHHHHHHHHHHHHHHHHHHHHHHHT----HHHHHHSPPSEE----SB-TTT-PBB---EEPP-BTTBEEEE-SS-EEEEEEEEEEB--TTT-PEE----GGGTEEEETTTEEEEHHHHHHHHHHHHTT--HHHHHHHHHHHHHHH-HHHHHH--HHHHHHHHHHHHHHHHHHHHTEE--GGGGS-TTTTT--SEEEEEEETTS--B-TT-EEE--SS--S--PBP-HHHHHHHHHHHHHHHHH-TTPPPP-EEEGGGPPPB--GGGB-S--B--GGGTTSS------SS-HHHHHHHHHHTS--GGGGGGS-HHHHHHHHHHTT----TT-HHHHHHHHHHHHHTT--SS-PPP--TTB--EEEEEE-TT--EEEEEEESS---HHHHHHHHHTBSS--SEEE-TTHHHHHHHHHHH-HHHHHHHTGGGTTSSS---SSS-------GGGS-GGG-SSPPPPP--SSTTS-TTTSS---EEEBS----TT----SHHHHTTBGGG-GGGHHHHSSTTSTT----SSSS-HHHHTTGGGTT--HHHHHHHHHHHHHHHHHHHHHHHHHHHHHHSPTT------TT--

Radius of gyration: 36.01 Å; Cα contacts (8 Å, |Δi|>4): 2391; chains: 2; bounding box: 89×107×103 Å

Foldseek 3Di:
DQPLQWCADPDVVGRQTGRVVDDDCARPGRRHGPDDDCPPPPPDDPDDPDDDPPDDDDPVPVVLVVVLVVQQLVLQLVLCLVQFEAAPDPVVCVLLVVLVVQQLVLQVLQVVCVVVVHDNPPVSVVSHDDQEWFFDDQADPRPRAGKDDKDWDAAVVRWAWEDELQDTDTHIWIWIFGPPSSRRYITTHHDVSNQWFQFLRRYTYGVVLLVVLLVVLLLLAASLVSLLVSLVNNCVSPVVVVVVDDPVNSVRVSVSSNLSSLLVLLSYDDQLLLLAAQQQFLFFQEKEKDFDQLLKDFLQQAAEDEDDPPPPDFDFAPQVVVLVVLNSLSVSVRNDVPRDFHRYDHPFNAFKDARPLFWAPGAGDDLSLLPPDDPLVDAQFALLQLLLCLLVVVDDLVPLVVDDLVSLVVSCVSRVNPDDSPCSSVRSNSSLSCLQSQHDPQDDFDHDPRMFQGKMWMAHLLRATRMMGTGRDTDHLVRVVSGQNGTQARHQEYEDLRLQSVLSSCSSSPSPLSCQAANQCSQFPRRQDQVDAQAADEDPLSADQVPDPDRDAFQDDPDSCQGRSRRGNYHHRAYADDPPVPGRRPGSSNNRRHPVSYVSCVVSCPRVPNPPDDPCVVPQPSVNSNSNNQPPDGPSRSNVSVNSNSSSVSSVSNVVVVVVVVVVDDPSDDDDADPSGD/DQPLQWDADPDVVGRQIGGVVDDDCARPGRRHGPDDDCPPPPPDDPDDPDDDPDDDDDPVPVVLVVVLVVLQLVLQLVLCLVQFEAAPDPVVCVLLVVLVVQQLVLQVLQVVCVVVVHDNPPVSVVSHDDQEWFFDDQADPRPRAGKDDKDWDAAVVRWAWEDELQDTDTHIWIWIFGPPSSRRYITTHHDVSNQWFQFLRRYTYGVVLLVVLLVVLLLLAASLVSLLVSLVNNCVSPVVVVVVDDPVNSVRVSVSSNLSSLLVLLSYDDQLLLLAAQQQFLFFQEKEKDFDQLLKDFLQQAAEDEDDPPPLDFDFAPQVVVLVVLNSLSVSVRNDVPRDFHRYDHPFNAFKDARPLFWAPGAGDDLSLLPPDDPLVDAQFALLQLLLCLLVVVDDLVPLVVDDLVSLVVSCVSRVNPDDSPCSSVRSNSSLSCLQSQHDPQDDFDHDPRIFQGKMWMAHLLRATRMMGTGRDIDHLVRVVSGQNGTQARHQEYEYQRLQSVLSSCSSSPSVLSCQAANQCSQFPRRQDQVDAQAADEDPLSADQVPDPDRDAFQDDPDSCQGRSRRGNYHHRAYADDPPPPGRRPGRSNNRRHPVSYVSCVVSCCRVPNPPDDPCVVPPPSVNSNSNNQPPDGPSRSNVSVSSNSSSVSSVSNVVVVVVVVVVDDPSDDDDADPSRD